Protein AF-0000000082872148 (afdb_homodimer)

Nearest PDB structures (foldseek):
  8h3u-assembly1_A  TM=2.915E-01  e=4.733E-18  Homo sapiens
  4xup-assembly1_A  TM=3.556E-01  e=8.427E-12  Paenibacillus barcinonensis
  4gwn-assembly1_A  TM=4.163E-01  e=1.338E-09  Homo sapiens
  2c9a-assembly1_A  TM=4.957E-01  e=7.714E-08  Homo sapiens
  2v5y-assembly1_A  TM=2.550E-01  e=3.505E-09  Homo sapiens

Sequence (1412 aa):
MRWDAGAGSLSNWLGGPPKDASPNDDSQRGGYVYYETSFLPTPHTTKKGQHAYIESSTMGSTGPEGKCVGFSFSMSGLSATGLRVILKPRNSNADEDDDMERVLWSNKDPTGGQWRQADVLYTYNKEHQVVFEGIAKSTSDPLRRYRGHVAVDNVALKPGTDCRGHCTFEGGFCAWTNDEDDDFDWSLGRGSTNPSTGPAMDCTSYFHGGMEGGYGYIDSSYPRRPGDVARLSSPEMDATGVDTPLCLSFWTHMYGNGIGTLTILLMDVREGNERDIWTLSGEQGNAWYQAEVPVSSPNPFKIVIVGKVGKNIMGDIAVDDLAFRVGSCPTAPQIAAPMPGDCTFEVDECGWANVPSRERMDDIDWERVSGVTGAEGRPQLQTFDHTLSTDKGFYMTLARSSNVQRPASRAWFTSREFPGSANPHCVSFWFVLNEPFIGNSGPSLGALSVYTKVIEPDGNVIRKPVWKLYNHQGPEWHYAQALIQEEKVFTIFFEGIWGSSLANGLIGFDDITLFDGGCSTVPASATVHAGDCRFERDICSWINSTASNTFWKLATVASRPANLPDKTYNAPEGYIYFDLFNSGSSVVRLTSPHMAATEDRQLCFAFWFTAFGSGESAELHVVRVDNTTDDENRKLWSLEARNMDTSNPTWRPAQVAIDAGTDFRIVLEGRATNGGFAIDDISFTTGACSTRPDKATPKEAEEEDGMRWDAGAGSLSNWLGGPPKDASPNDDSQRGGYVYYETSFLPTPHTTKKGQHAYIESSTMGSTGPEGKCVGFSFSMSGLSATGLRVILKPRNSNADEDDDMERVLWSNKDPTGGQWRQADVLYTYNKEHQVVFEGIAKSTSDPLRRYRGHVAVDNVALKPGTDCRGHCTFEGGFCAWTNDEDDDFDWSLGRGSTNPSTGPAMDCTSYFHGGMEGGYGYIDSSYPRRPGDVARLSSPEMDATGVDTPLCLSFWTHMYGNGIGTLTILLMDVREGNERDIWTLSGEQGNAWYQAEVPVSSPNPFKIVIVGKVGKNIMGDIAVDDLAFRVGSCPTAPQIAAPMPGDCTFEVDECGWANVPSRERMDDIDWERVSGVTGAEGRPQLQTFDHTLSTDKGFYMTLARSSNVQRPASRAWFTSREFPGSANPHCVSFWFVLNEPFIGNSGPSLGALSVYTKVIEPDGNVIRKPVWKLYNHQGPEWHYAQALIQEEKVFTIFFEGIWGSSLANGLIGFDDITLFDGGCSTVPASATVHAGDCRFERDICSWINSTASNTFWKLATVASRPANLPDKTYNAPEGYIYFDLFNSGSSVVRLTSPHMAATEDRQLCFAFWFTAFGSGESAELHVVRVDNTTDDENRKLWSLEARNMDTSNPTWRPAQVAIDAGTDFRIVLEGRATNGGFAIDDISFTTGACSTRPDKATPKEAEEEDG

Organism: NCBI:txid197152

pLDDT: mean 88.95, std 10.98, range [23.02, 98.75]

Radius of gyration: 43.1 Å; Cα contacts (8 Å, |Δi|>4): 4010; chains: 2; bounding box: 96×142×103 Å

Structure (mmCIF, N/CA/C/O backbone):
data_AF-0000000082872148-model_v1
#
loop_
_entity.id
_entity.type
_entity.pdbx_description
1 polymer 'MAM domain-containing protein'
#
loop_
_atom_site.group_PDB
_atom_site.id
_atom_site.type_symbol
_atom_site.label_atom_id
_atom_site.label_alt_id
_atom_site.label_comp_id
_atom_site.label_asym_id
_atom_site.label_entity_id
_atom_site.label_seq_id
_atom_site.pdbx_PDB_ins_code
_atom_site.Cartn_x
_atom_site.Cartn_y
_atom_site.Cartn_z
_atom_site.occupancy
_atom_site.B_iso_or_equiv
_atom_site.auth_seq_id
_atom_site.auth_comp_id
_atom_site.auth_asym_id
_atom_site.auth_atom_id
_atom_site.pdbx_PDB_model_num
ATOM 1 N N . MET A 1 1 ? 33.094 26.5 4.52 1 71.38 1 MET A N 1
ATOM 2 C CA . MET A 1 1 ? 33.25 26.969 5.898 1 71.38 1 MET A CA 1
ATOM 3 C C . MET A 1 1 ? 33.312 25.781 6.863 1 71.38 1 MET A C 1
ATOM 5 O O . MET A 1 1 ? 33.188 24.641 6.453 1 71.38 1 MET A O 1
ATOM 9 N N . ARG A 1 2 ? 33.625 26.188 8.227 1 83.31 2 ARG A N 1
ATOM 10 C CA . ARG A 1 2 ? 33.875 25.094 9.141 1 83.31 2 ARG A CA 1
ATOM 11 C C . ARG A 1 2 ? 33.062 25.219 10.422 1 83.31 2 ARG A C 1
ATOM 13 O O . ARG A 1 2 ? 32.625 26.328 10.766 1 83.31 2 ARG A O 1
ATOM 20 N N . TRP A 1 3 ? 32.75 24.203 10.953 1 93.94 3 TRP A N 1
ATOM 21 C CA . TRP A 1 3 ? 32.188 24.141 12.297 1 93.94 3 TRP A CA 1
ATOM 22 C C . TRP A 1 3 ? 33.25 24.375 13.352 1 93.94 3 TRP A C 1
ATOM 24 O O . TRP A 1 3 ? 34.406 23.906 13.211 1 93.94 3 TRP A O 1
ATOM 34 N N . ASP A 1 4 ? 32.969 25.094 14.312 1 92.62 4 ASP A N 1
ATOM 35 C CA . ASP A 1 4 ? 33.906 25.344 15.398 1 92.62 4 ASP A CA 1
ATOM 36 C C . ASP A 1 4 ? 33.344 24.859 16.734 1 92.62 4 ASP A C 1
ATOM 38 O O . ASP A 1 4 ? 32.125 24.75 16.906 1 92.62 4 ASP A O 1
ATOM 42 N N . ALA A 1 5 ? 34.281 24.562 17.625 1 93 5 ALA A N 1
ATOM 43 C CA . ALA A 1 5 ? 33.844 24.234 18.984 1 93 5 ALA A CA 1
ATOM 44 C C . ALA A 1 5 ? 33.531 25.484 19.766 1 93 5 ALA A C 1
ATOM 46 O O . ALA A 1 5 ? 34.219 26.5 19.656 1 93 5 ALA A O 1
ATOM 47 N N . GLY A 1 6 ? 32.406 25.438 20.422 1 91.81 6 GLY A N 1
ATOM 48 C CA . GLY A 1 6 ? 31.984 26.578 21.219 1 91.81 6 GLY A CA 1
ATOM 49 C C . GLY A 1 6 ? 31.484 26.172 22.594 1 91.81 6 GLY A C 1
ATOM 50 O O . GLY A 1 6 ? 31.438 24.984 22.922 1 91.81 6 GLY A O 1
ATOM 51 N N . ALA A 1 7 ? 31.234 27.172 23.438 1 90.62 7 ALA A N 1
ATOM 52 C CA . ALA A 1 7 ? 30.672 27 24.781 1 90.62 7 ALA A CA 1
ATOM 53 C C . ALA A 1 7 ? 29.797 28.188 25.172 1 90.62 7 ALA A C 1
ATOM 55 O O . ALA A 1 7 ? 29.969 29.297 24.625 1 90.62 7 ALA A O 1
ATOM 56 N N . GLY A 1 8 ? 28.906 27.953 26.062 1 87.94 8 GLY A N 1
ATOM 57 C CA . GLY A 1 8 ? 28.031 29.016 26.516 1 87.94 8 GLY A CA 1
ATOM 58 C C . GLY A 1 8 ? 28.781 30.25 27.016 1 87.94 8 GLY A C 1
ATOM 59 O O . GLY A 1 8 ? 28.375 31.375 26.734 1 87.94 8 GLY A O 1
ATOM 60 N N . SER A 1 9 ? 29.797 30 27.641 1 86.31 9 SER A N 1
ATOM 61 C CA . SER A 1 9 ? 30.578 31.094 28.219 1 86.31 9 SER A CA 1
ATOM 62 C C . SER A 1 9 ? 31.266 31.906 27.141 1 86.31 9 SER A C 1
ATOM 64 O O . SER A 1 9 ? 31.625 33.062 27.359 1 86.31 9 SER A O 1
ATOM 66 N N . LEU A 1 10 ? 31.406 31.359 26.016 1 87.81 10 LEU A N 1
ATOM 67 C CA . LEU A 1 10 ? 32.125 32.031 24.922 1 87.81 10 LEU A CA 1
ATOM 68 C C . LEU A 1 10 ? 31.125 32.625 23.922 1 87.81 10 LEU A C 1
ATOM 70 O O . LEU A 1 10 ? 31.516 33.281 22.953 1 87.81 10 LEU A O 1
ATOM 74 N N . SER A 1 11 ? 29.906 32.406 24.141 1 89.19 11 SER A N 1
ATOM 75 C CA . SER A 1 11 ? 28.875 32.719 23.156 1 89.19 11 SER A CA 1
ATOM 76 C C . SER A 1 11 ? 28.875 34.188 22.75 1 89.19 11 SER A C 1
ATOM 78 O O . SER A 1 11 ? 28.734 34.5 21.578 1 89.19 11 SER A O 1
ATOM 80 N N . ASN A 1 12 ? 29 35.062 23.781 1 87.25 12 ASN A N 1
ATOM 81 C CA . ASN A 1 12 ? 28.953 36.469 23.5 1 87.25 12 ASN A CA 1
ATOM 82 C C . ASN A 1 12 ? 30.188 36.938 22.719 1 87.25 12 ASN A C 1
ATOM 84 O O . ASN A 1 12 ? 30.125 37.938 21.984 1 87.25 12 ASN A O 1
ATOM 88 N N . TRP A 1 13 ? 31.219 36.219 22.859 1 88.94 13 TRP A N 1
ATOM 89 C CA . TRP A 1 13 ? 32.469 36.594 22.234 1 88.94 13 TRP A CA 1
ATOM 90 C C . TRP A 1 13 ? 32.594 35.969 20.844 1 88.94 13 TRP A C 1
ATOM 92 O O . TRP A 1 13 ? 32.844 36.656 19.859 1 88.94 13 TRP A O 1
ATOM 102 N N . LEU A 1 14 ? 32.406 34.719 20.719 1 87.94 14 LEU A N 1
ATOM 103 C CA . LEU A 1 14 ? 32.688 33.969 19.5 1 87.94 14 LEU A CA 1
ATOM 104 C C . LEU A 1 14 ? 31.422 33.625 18.766 1 87.94 14 LEU A C 1
ATOM 106 O O . LEU A 1 14 ? 31.438 33.344 17.547 1 87.94 14 LEU A O 1
ATOM 110 N N . GLY A 1 15 ? 30.312 33.625 19.484 1 88.69 15 GLY A N 1
ATOM 111 C CA . GLY A 1 15 ? 29.047 33.219 18.891 1 88.69 15 GLY A CA 1
ATOM 112 C C . GLY A 1 15 ? 28.516 31.906 19.438 1 88.69 15 GLY A C 1
ATOM 113 O O . GLY A 1 15 ? 29.141 31.297 20.297 1 88.69 15 GLY A O 1
ATOM 114 N N . GLY A 1 16 ? 27.266 31.578 18.953 1 90.44 16 GLY A N 1
ATOM 115 C CA . GLY A 1 16 ? 26.609 30.375 19.438 1 90.44 16 GLY A CA 1
ATOM 116 C C . GLY A 1 16 ? 25.625 30.641 20.547 1 90.44 16 GLY A C 1
ATOM 117 O O . GLY A 1 16 ? 25.484 31.781 21 1 90.44 16 GLY A O 1
ATOM 118 N N . PRO A 1 17 ? 25.031 29.516 21 1 92.69 17 PRO A N 1
ATOM 119 C CA . PRO A 1 17 ? 24.078 29.656 22.094 1 92.69 17 PRO A CA 1
ATOM 120 C C . PRO A 1 17 ? 24.75 29.906 23.438 1 92.69 17 PRO A C 1
ATOM 122 O O . PRO A 1 17 ? 25.859 29.422 23.672 1 92.69 17 PRO A O 1
ATOM 125 N N . PRO A 1 18 ? 24.047 30.484 24.312 1 90.38 18 PRO A N 1
ATOM 126 C CA . PRO A 1 18 ? 24.656 30.844 25.594 1 90.38 18 PRO A CA 1
ATOM 127 C C . PRO A 1 18 ? 24.734 29.656 26.547 1 90.38 18 PRO A C 1
ATOM 129 O O . PRO A 1 18 ? 25.375 29.734 27.594 1 90.38 18 PRO A O 1
ATOM 132 N N . LYS A 1 19 ? 24.062 28.609 26.266 1 89.94 19 LYS A N 1
ATOM 133 C CA . LYS A 1 19 ? 24.094 27.375 27.031 1 89.94 19 LYS A CA 1
ATOM 134 C C . LYS A 1 19 ? 24.188 26.156 26.109 1 89.94 19 LYS A C 1
ATOM 136 O O . LYS A 1 19 ? 23.766 26.219 24.953 1 89.94 19 LYS A O 1
ATOM 141 N N . ASP A 1 20 ? 24.766 25.188 26.625 1 90.44 20 ASP A N 1
ATOM 142 C CA . ASP A 1 20 ? 24.703 23.953 25.844 1 90.44 20 ASP A CA 1
ATOM 143 C C . ASP A 1 20 ? 23.359 23.234 26.062 1 90.44 20 ASP A C 1
ATOM 145 O O . ASP A 1 20 ? 22.484 23.766 26.75 1 90.44 20 ASP A O 1
ATOM 149 N N . ALA A 1 21 ? 23.141 22.188 25.391 1 90.19 21 ALA A N 1
ATOM 150 C CA . ALA A 1 21 ? 21.828 21.547 25.406 1 90.19 21 ALA A CA 1
ATOM 151 C C . ALA A 1 21 ? 21.688 20.625 26.625 1 90.19 21 ALA A C 1
ATOM 153 O O . ALA A 1 21 ? 20.625 20.047 26.844 1 90.19 21 ALA A O 1
ATOM 154 N N . SER A 1 22 ? 22.625 20.5 27.5 1 85.44 22 SER A N 1
ATOM 155 C CA . SER A 1 22 ? 22.562 19.641 28.688 1 85.44 22 SER A CA 1
ATOM 156 C C . SER A 1 22 ? 21.625 20.219 29.734 1 85.44 22 SER A C 1
ATOM 158 O O . SER A 1 22 ? 21.531 21.438 29.875 1 85.44 22 SER A O 1
ATOM 160 N N . PRO A 1 23 ? 20.859 19.391 30.406 1 75.94 23 PRO A N 1
ATOM 161 C CA . PRO A 1 23 ? 19.906 19.859 31.406 1 75.94 23 PRO A CA 1
ATOM 162 C C . PRO A 1 23 ? 20.578 20.375 32.688 1 75.94 23 PRO A C 1
ATOM 164 O O . PRO A 1 23 ? 19.953 21.031 33.5 1 75.94 23 PRO A O 1
ATOM 167 N N . ASN A 1 24 ? 21.828 20.156 32.844 1 69.44 24 ASN A N 1
ATOM 168 C CA . ASN A 1 24 ? 22.484 20.438 34.094 1 69.44 24 ASN A CA 1
ATOM 169 C C . ASN A 1 24 ? 22.812 21.922 34.25 1 69.44 24 ASN A C 1
ATOM 171 O O . ASN A 1 24 ? 22.875 22.641 33.25 1 69.44 24 ASN A O 1
ATOM 175 N N . ASP A 1 25 ? 22.938 22.297 35.438 1 63.75 25 ASP A N 1
ATOM 176 C CA . ASP A 1 25 ? 23.219 23.656 35.844 1 63.75 25 ASP A CA 1
ATOM 177 C C . ASP A 1 25 ? 24.531 24.156 35.25 1 63.75 25 ASP A C 1
ATOM 179 O O . ASP A 1 25 ? 24.703 25.359 35.031 1 63.75 25 ASP A O 1
ATOM 183 N N . ASP A 1 26 ? 25.359 23.25 34.969 1 66.5 26 ASP A N 1
ATOM 184 C CA . ASP A 1 26 ? 26.656 23.688 34.469 1 66.5 26 ASP A CA 1
ATOM 185 C C . ASP A 1 26 ? 26.625 23.797 32.938 1 66.5 26 ASP A C 1
ATOM 187 O O . ASP A 1 26 ? 27.656 23.656 32.281 1 66.5 26 ASP A O 1
ATOM 191 N N . SER A 1 27 ? 25.578 24.094 32.375 1 71.44 27 SER A N 1
ATOM 192 C CA . SER A 1 27 ? 25.344 24.109 30.938 1 71.44 27 SER A CA 1
ATOM 193 C C . SER A 1 27 ? 26.047 25.297 30.297 1 71.44 27 SER A C 1
ATOM 195 O O . SER A 1 27 ? 26.297 25.297 29.078 1 71.44 27 SER A O 1
ATOM 197 N N . GLN A 1 28 ? 26.406 26.172 31.062 1 74.19 28 GLN A N 1
ATOM 198 C CA . GLN A 1 28 ? 27.125 27.328 30.516 1 74.19 28 GLN A CA 1
ATOM 199 C C . GLN A 1 28 ? 28.547 26.938 30.125 1 74.19 28 GLN A C 1
ATOM 201 O O . GLN A 1 28 ? 29.141 27.547 29.234 1 74.19 28 GLN A O 1
ATOM 206 N N . ARG A 1 29 ? 29.078 25.922 30.891 1 73.69 29 ARG A N 1
ATOM 207 C CA . ARG A 1 29 ? 30.453 25.5 30.609 1 73.69 29 ARG A CA 1
ATOM 208 C C . ARG A 1 29 ? 30.484 24.344 29.609 1 73.69 29 ARG A C 1
ATOM 210 O O . ARG A 1 29 ? 31.531 24 29.094 1 73.69 29 ARG A O 1
ATOM 217 N N . GLY A 1 30 ? 29.297 23.922 29.344 1 82.25 30 GLY A N 1
ATOM 218 C CA . GLY A 1 30 ? 29.25 22.797 28.422 1 82.25 30 GLY A CA 1
ATOM 219 C C . GLY A 1 30 ? 29.562 23.172 27 1 82.25 30 GLY A C 1
ATOM 220 O O . GLY A 1 30 ? 29.297 24.312 26.578 1 82.25 30 GLY A O 1
ATOM 221 N N . GLY A 1 31 ? 30.078 22.219 26.203 1 88.94 31 GLY A N 1
ATOM 222 C CA . GLY A 1 31 ? 30.516 22.5 24.844 1 88.94 31 GLY A CA 1
ATOM 223 C C . GLY A 1 31 ? 29.531 22.016 23.781 1 88.94 31 GLY A C 1
ATOM 224 O O . GLY A 1 31 ? 28.688 21.172 24.062 1 88.94 31 GLY A O 1
ATOM 225 N N . TYR A 1 32 ? 29.5 22.656 22.703 1 95.06 32 TYR A N 1
ATOM 226 C CA . TYR A 1 32 ? 28.766 22.328 21.484 1 95.06 32 TYR A CA 1
ATOM 227 C C . TYR A 1 32 ? 29.562 22.719 20.25 1 95.06 32 TYR A C 1
ATOM 229 O O . TYR A 1 32 ? 30.641 23.328 20.359 1 95.06 32 TYR A O 1
ATOM 237 N N . VAL A 1 33 ? 29.172 22.328 19.109 1 95.62 33 VAL A N 1
ATOM 238 C CA . VAL A 1 33 ? 29.766 22.812 17.875 1 95.62 33 VAL A CA 1
ATOM 239 C C . VAL A 1 33 ? 28.812 23.797 17.188 1 95.62 33 VAL A C 1
ATOM 241 O O . VAL A 1 33 ? 27.594 23.672 17.312 1 95.62 33 VAL A O 1
ATOM 244 N N . TYR A 1 34 ? 29.328 24.812 16.547 1 95.12 34 TYR A N 1
ATOM 245 C CA . TYR A 1 34 ? 28.469 25.781 15.898 1 95.12 34 TYR A CA 1
ATOM 246 C C . TYR A 1 34 ? 29.125 26.344 14.641 1 95.12 34 TYR A C 1
ATOM 248 O O . TYR A 1 34 ? 30.344 26.234 14.469 1 95.12 34 TYR A O 1
ATOM 256 N N . TYR A 1 35 ? 28.391 26.75 13.719 1 93.94 35 TYR A N 1
ATOM 257 C CA . TYR A 1 35 ? 28.75 27.453 12.492 1 93.94 35 TYR A CA 1
ATOM 258 C C . TYR A 1 35 ? 28.266 28.891 12.516 1 93.94 35 TYR A C 1
ATOM 260 O O . TYR A 1 35 ? 27.062 29.141 12.594 1 93.94 35 TYR A O 1
ATOM 268 N N . GLU A 1 36 ? 29.188 29.734 12.531 1 92.56 36 GLU A N 1
ATOM 269 C CA . GLU A 1 36 ? 28.844 31.156 12.43 1 92.56 36 GLU A CA 1
ATOM 270 C C . GLU A 1 36 ? 28.469 31.531 11 1 92.56 36 GLU A C 1
ATOM 272 O O . GLU A 1 36 ? 29.328 31.5 10.102 1 92.56 36 GLU A O 1
ATOM 277 N N . THR A 1 37 ? 27.312 32.062 10.773 1 92.5 37 THR A N 1
ATOM 278 C CA . THR A 1 37 ? 26.766 32.125 9.43 1 92.5 37 THR A CA 1
ATOM 279 C C . THR A 1 37 ? 26.969 33.531 8.852 1 92.5 37 THR A C 1
ATOM 281 O O . THR A 1 37 ? 26.672 33.781 7.68 1 92.5 37 THR A O 1
ATOM 284 N N . SER A 1 38 ? 27.547 34.5 9.562 1 90.56 38 SER A N 1
ATOM 285 C CA . SER A 1 38 ? 27.594 35.906 9.117 1 90.56 38 SER A CA 1
ATOM 286 C C . SER A 1 38 ? 28.906 36.219 8.406 1 90.56 38 SER A C 1
ATOM 288 O O . SER A 1 38 ? 29.172 37.344 8.055 1 90.56 38 SER A O 1
ATOM 290 N N . PHE A 1 39 ? 29.641 35.219 8.227 1 84.88 39 PHE A N 1
ATOM 291 C CA . PHE A 1 39 ? 30.938 35.469 7.59 1 84.88 39 PHE A CA 1
ATOM 292 C C . PHE A 1 39 ? 30.75 35.906 6.137 1 84.88 39 PHE A C 1
ATOM 294 O O . PHE A 1 39 ? 30.031 35.219 5.379 1 84.88 39 PHE A O 1
ATOM 301 N N . LEU A 1 40 ? 31.344 37.031 5.793 1 84.31 40 LEU A N 1
ATOM 302 C CA . LEU A 1 40 ? 31.344 37.5 4.41 1 84.31 40 LEU A CA 1
ATOM 303 C C . LEU A 1 40 ? 32.75 37.438 3.82 1 84.31 40 LEU A C 1
ATOM 305 O O . LEU A 1 40 ? 33.688 38 4.387 1 84.31 40 LEU A O 1
ATOM 309 N N . PRO A 1 41 ? 32.781 36.688 2.742 1 76.31 41 PRO A N 1
ATOM 310 C CA . PRO A 1 41 ? 34.125 36.625 2.135 1 76.31 41 PRO A CA 1
ATOM 311 C C . PRO A 1 41 ? 34.625 37.969 1.614 1 76.31 41 PRO A C 1
ATOM 313 O O . PRO A 1 41 ? 33.812 38.781 1.136 1 76.31 41 PRO A O 1
ATOM 316 N N . THR A 1 42 ? 35.781 38.281 2 1 72.38 42 THR A N 1
ATOM 317 C CA . THR A 1 42 ? 36.406 39.438 1.397 1 72.38 42 THR A CA 1
ATOM 318 C C . THR A 1 42 ? 37 39.094 0.039 1 72.38 42 THR A C 1
ATOM 320 O O . THR A 1 42 ? 37.219 37.906 -0.257 1 72.38 42 THR A O 1
ATOM 323 N N . PRO A 1 43 ? 36.938 40.094 -0.875 1 62.75 43 PRO A N 1
ATOM 324 C CA . PRO A 1 43 ? 37.469 39.812 -2.211 1 62.75 43 PRO A CA 1
ATOM 325 C C . PRO A 1 43 ? 38.719 38.969 -2.174 1 62.75 43 PRO A C 1
ATOM 327 O O . PRO A 1 43 ? 39.031 38.25 -3.131 1 62.75 43 PRO A O 1
ATOM 330 N N . HIS A 1 44 ? 39.469 38.938 -1.096 1 62.25 44 HIS A N 1
ATOM 331 C CA . HIS A 1 44 ? 40.688 38.156 -1.053 1 62.25 44 HIS A CA 1
ATOM 332 C C . HIS A 1 44 ? 40.469 36.781 -0.432 1 62.25 44 HIS A C 1
ATOM 334 O O . HIS A 1 44 ? 41.406 36 -0.33 1 62.25 44 HIS A O 1
ATOM 340 N N . THR A 1 45 ? 39.281 36.688 0.118 1 59.91 45 THR A N 1
ATOM 341 C CA . THR A 1 45 ? 39.062 35.406 0.776 1 59.91 45 THR A CA 1
ATOM 342 C C . THR A 1 45 ? 38.438 34.406 -0.192 1 59.91 45 THR A C 1
ATOM 344 O O . THR A 1 45 ? 37.531 34.719 -0.953 1 59.91 45 THR A O 1
ATOM 347 N N . THR A 1 46 ? 39.219 33.344 -0.396 1 52.38 46 THR A N 1
ATOM 348 C CA . THR A 1 46 ? 38.844 32.219 -1.253 1 52.38 46 THR A CA 1
ATOM 349 C C . THR A 1 46 ? 37.656 31.453 -0.666 1 52.38 46 THR A C 1
ATOM 351 O O . THR A 1 46 ? 37.094 30.594 -1.326 1 52.38 46 THR A O 1
ATOM 354 N N . LYS A 1 47 ? 37.438 31.812 0.629 1 54.22 47 LYS A N 1
ATOM 355 C CA . LYS A 1 47 ? 36.438 30.922 1.235 1 54.22 47 LYS A CA 1
ATOM 356 C C . LYS A 1 47 ? 35.031 31.375 0.903 1 54.22 47 LYS A C 1
ATOM 358 O O . LYS A 1 47 ? 34.5 32.312 1.525 1 54.22 47 LYS A O 1
ATOM 363 N N . LYS A 1 48 ? 34.469 31.281 -0.078 1 55.88 48 LYS A N 1
ATOM 364 C CA . LYS A 1 48 ? 33.156 31.703 -0.559 1 55.88 48 LYS A CA 1
ATOM 365 C C . LYS A 1 48 ? 32.062 30.859 0.06 1 55.88 48 LYS A C 1
ATOM 367 O O . LYS A 1 48 ? 30.906 30.938 -0.365 1 55.88 48 LYS A O 1
ATOM 372 N N . GLY A 1 49 ? 32.125 30.297 1.318 1 69.38 49 GLY A N 1
ATOM 373 C CA . GLY A 1 49 ? 31.281 29.125 1.36 1 69.38 49 GLY A CA 1
ATOM 374 C C . GLY A 1 49 ? 29.984 29.359 2.123 1 69.38 49 GLY A C 1
ATOM 375 O O . GLY A 1 49 ? 29.922 30.234 2.986 1 69.38 49 GLY A O 1
ATOM 376 N N . GLN A 1 50 ? 28.828 29.156 1.636 1 85.38 50 GLN A N 1
ATOM 377 C CA . GLN A 1 50 ? 27.438 29.172 2.117 1 85.38 50 GLN A CA 1
ATOM 378 C C . GLN A 1 50 ? 27.141 27.938 2.965 1 85.38 50 GLN A C 1
ATOM 380 O O . GLN A 1 50 ? 26.203 27.938 3.752 1 85.38 50 GLN A O 1
ATOM 385 N N . HIS A 1 51 ? 28.078 27.078 2.998 1 91.44 51 HIS A N 1
ATOM 386 C CA . HIS A 1 51 ? 27.812 25.797 3.648 1 91.44 51 HIS A CA 1
ATOM 387 C C . HIS A 1 51 ? 28.984 25.375 4.531 1 91.44 51 HIS A C 1
ATOM 389 O O . HIS A 1 51 ? 30.141 25.656 4.211 1 91.44 51 HIS A O 1
ATOM 395 N N . ALA A 1 52 ? 28.719 24.844 5.574 1 94.31 52 ALA A N 1
ATOM 396 C CA . ALA A 1 52 ? 29.719 24.219 6.453 1 94.31 52 ALA A CA 1
ATOM 397 C C . ALA A 1 52 ? 29.359 22.766 6.738 1 94.31 52 ALA A C 1
ATOM 399 O O . ALA A 1 52 ? 28.188 22.438 6.934 1 94.31 52 ALA A O 1
ATOM 400 N N . TYR A 1 53 ? 30.391 21.969 6.75 1 95 53 TYR A N 1
ATOM 401 C CA . TYR A 1 53 ? 30.156 20.547 6.91 1 95 53 TYR A CA 1
ATOM 402 C C . TYR A 1 53 ? 30.969 19.984 8.078 1 95 53 TYR A C 1
ATOM 404 O O . TYR A 1 53 ? 32.094 20.438 8.336 1 95 53 TYR A O 1
ATOM 412 N N . ILE A 1 54 ? 30.406 19.172 8.805 1 95.5 54 ILE A N 1
ATOM 413 C CA . ILE A 1 54 ? 31.109 18.312 9.758 1 95.5 54 ILE A CA 1
ATOM 414 C C . ILE A 1 54 ? 30.672 16.859 9.57 1 95.5 54 ILE A C 1
ATOM 416 O O . ILE A 1 54 ? 29.469 16.578 9.508 1 95.5 54 ILE A O 1
ATOM 420 N N . GLU A 1 55 ? 31.641 15.969 9.516 1 94.94 55 GLU A N 1
ATOM 421 C CA . GLU A 1 55 ? 31.344 14.594 9.102 1 94.94 55 GLU A CA 1
ATOM 422 C C . GLU A 1 55 ? 31.688 13.602 10.211 1 94.94 55 GLU A C 1
ATOM 424 O O . GLU A 1 55 ? 32.625 13.812 10.977 1 94.94 55 GLU A O 1
ATOM 429 N N . SER A 1 56 ? 30.938 12.578 10.258 1 95.5 56 SER A N 1
ATOM 430 C CA . SER A 1 56 ? 31.234 11.477 11.164 1 95.5 56 SER A CA 1
ATOM 431 C C . SER A 1 56 ? 32.344 10.594 10.609 1 95.5 56 SER A C 1
ATOM 433 O O . SER A 1 56 ? 32.812 10.789 9.477 1 95.5 56 SER A O 1
ATOM 435 N N . SER A 1 57 ? 32.812 9.656 11.516 1 94.75 57 SER A N 1
ATOM 436 C CA . SER A 1 57 ? 33.719 8.617 11 1 94.75 57 SER A CA 1
ATOM 437 C C . SER A 1 57 ? 32.969 7.703 10.023 1 94.75 57 SER A C 1
ATOM 439 O O . SER A 1 57 ? 31.734 7.688 9.992 1 94.75 57 SER A O 1
ATOM 441 N N . THR A 1 58 ? 33.75 7.059 9.234 1 95.31 58 THR A N 1
ATOM 442 C CA . THR A 1 58 ? 33.125 6.117 8.297 1 95.31 58 THR A CA 1
ATOM 443 C C . THR A 1 58 ? 32.5 4.938 9.047 1 95.31 58 THR A C 1
ATOM 445 O O . THR A 1 58 ? 33.156 4.344 9.914 1 95.31 58 THR A O 1
ATOM 448 N N . MET A 1 59 ? 31.312 4.68 8.75 1 94.81 59 MET A N 1
ATOM 449 C CA . MET A 1 59 ? 30.578 3.586 9.383 1 94.81 59 MET A CA 1
ATOM 450 C C . MET A 1 59 ? 30.219 2.51 8.359 1 94.81 59 MET A C 1
ATOM 452 O O . MET A 1 59 ? 30.125 2.791 7.164 1 94.81 59 MET A O 1
ATOM 456 N N . GLY A 1 60 ? 29.984 1.321 8.852 1 93.19 60 GLY A N 1
ATOM 457 C CA . GLY A 1 60 ? 29.562 0.23 7.992 1 93.19 60 GLY A CA 1
ATOM 458 C C . GLY A 1 60 ? 28.062 0.177 7.793 1 93.19 60 GLY A C 1
ATOM 459 O O . GLY A 1 60 ? 27.359 1.159 8.047 1 93.19 60 GLY A O 1
ATOM 460 N N . SER A 1 61 ? 27.578 -0.966 7.297 1 92.44 61 SER A N 1
ATOM 461 C CA . SER A 1 61 ? 26.141 -1.165 7.086 1 92.44 61 SER A CA 1
ATOM 462 C C . SER A 1 61 ? 25.359 -0.994 8.383 1 92.44 61 SER A C 1
ATOM 464 O O . SER A 1 61 ? 25.828 -1.403 9.453 1 92.44 61 SER A O 1
ATOM 466 N N . THR A 1 62 ? 24.234 -0.443 8.32 1 94.56 62 THR A N 1
ATOM 467 C CA . THR A 1 62 ? 23.422 -0.198 9.508 1 94.56 62 THR A CA 1
ATOM 468 C C . THR A 1 62 ? 22.703 -1.469 9.938 1 94.56 62 THR A C 1
ATOM 470 O O . THR A 1 62 ? 22.25 -1.582 11.086 1 94.56 62 THR A O 1
ATOM 473 N N . GLY A 1 63 ? 22.516 -2.459 8.984 1 92.69 63 GLY A N 1
ATOM 474 C CA . GLY A 1 63 ? 21.578 -3.549 9.211 1 92.69 63 GLY A CA 1
ATOM 475 C C . GLY A 1 63 ? 20.125 -3.146 9.008 1 92.69 63 GLY A C 1
ATOM 476 O O . GLY A 1 63 ? 19.828 -1.963 8.844 1 92.69 63 GLY A O 1
ATOM 477 N N . PRO A 1 64 ? 19.219 -4.117 9.078 1 92.56 64 PRO A N 1
ATOM 478 C CA . PRO A 1 64 ? 17.812 -3.832 8.781 1 92.56 64 PRO A CA 1
ATOM 479 C C . PRO A 1 64 ? 17.156 -2.965 9.852 1 92.56 64 PRO A C 1
ATOM 481 O O . PRO A 1 64 ? 16.188 -2.266 9.562 1 92.56 64 PRO A O 1
ATOM 484 N N . GLU A 1 65 ? 17.656 -3.002 11.078 1 93.94 65 GLU A N 1
ATOM 485 C CA . GLU A 1 65 ? 17.062 -2.211 12.156 1 93.94 65 GLU A CA 1
ATOM 486 C C . GLU A 1 65 ? 17.453 -0.74 12.039 1 93.94 65 GLU A C 1
ATOM 488 O O . GLU A 1 65 ? 16.828 0.122 12.664 1 93.94 65 GLU A O 1
ATOM 493 N N . GLY A 1 66 ? 18.5 -0.47 11.32 1 95.06 66 GLY A N 1
ATOM 494 C CA . GLY A 1 66 ? 18.938 0.896 11.086 1 95.06 66 GLY A CA 1
ATOM 495 C C . GLY A 1 66 ? 19.656 1.502 12.273 1 95.06 66 GLY A C 1
ATOM 496 O O . GLY A 1 66 ? 20.031 0.791 13.211 1 95.06 66 GLY A O 1
ATOM 497 N N . LYS A 1 67 ? 19.969 2.771 12.156 1 97.38 67 LYS A N 1
ATOM 498 C CA . LYS A 1 67 ? 20.578 3.582 13.203 1 97.38 67 LYS A CA 1
ATOM 499 C C . LYS A 1 67 ? 19.781 4.859 13.461 1 97.38 67 LYS A C 1
ATOM 501 O O . LYS A 1 67 ? 19.078 5.34 12.57 1 97.38 67 LYS A O 1
ATOM 506 N N . CYS A 1 68 ? 19.859 5.301 14.672 1 97.62 68 CYS A N 1
ATOM 507 C CA . CYS A 1 68 ? 19.172 6.523 15.07 1 97.62 68 CYS A CA 1
ATOM 508 C C . CYS A 1 68 ? 20.172 7.621 15.43 1 97.62 68 CYS A C 1
ATOM 510 O O . CYS A 1 68 ? 20.891 7.512 16.422 1 97.62 68 CYS A O 1
ATOM 512 N N . VAL A 1 69 ? 20.188 8.648 14.664 1 97.81 69 VAL A N 1
ATOM 513 C CA . VAL A 1 69 ? 21.016 9.812 14.977 1 97.81 69 VAL A CA 1
ATOM 514 C C . VAL A 1 69 ? 20.219 10.812 15.805 1 97.81 69 VAL A C 1
ATOM 516 O O . VAL A 1 69 ? 19.312 11.477 15.289 1 97.81 69 VAL A O 1
ATOM 519 N N . GLY A 1 70 ? 20.531 10.867 17.078 1 96.88 70 GLY A N 1
ATOM 520 C CA . GLY A 1 70 ? 19.922 11.867 17.953 1 96.88 70 GLY A CA 1
ATOM 521 C C . GLY A 1 70 ? 20.828 13.062 18.203 1 96.88 70 GLY A C 1
ATOM 522 O O . GLY A 1 70 ? 22.031 12.906 18.359 1 96.88 70 GLY A O 1
ATOM 523 N N . PHE A 1 71 ? 20.25 14.242 18.234 1 96.75 71 PHE A N 1
ATOM 524 C CA . PHE A 1 71 ? 21.031 15.445 18.5 1 96.75 71 PHE A CA 1
ATOM 525 C C . PHE A 1 71 ? 20.125 16.594 18.922 1 96.75 71 PHE A C 1
ATOM 527 O O . PHE A 1 71 ? 18.906 16.531 18.75 1 96.75 71 PHE A O 1
ATOM 534 N N . SER A 1 72 ? 20.734 17.562 19.578 1 96.25 72 SER A N 1
ATOM 535 C CA . SER A 1 72 ? 20.094 18.828 19.875 1 96.25 72 SER A CA 1
ATOM 536 C C . SER A 1 72 ? 20.609 19.938 18.953 1 96.25 72 SER A C 1
ATOM 538 O O . SER A 1 72 ? 21.781 19.938 18.578 1 96.25 72 SER A O 1
ATOM 540 N N . PHE A 1 73 ? 19.734 20.844 18.578 1 96.88 73 PHE A N 1
ATOM 541 C CA . PHE A 1 73 ? 20.188 21.891 17.672 1 96.88 73 PHE A CA 1
ATOM 542 C C . PHE A 1 73 ? 19.594 23.234 18.062 1 96.88 73 PHE A C 1
ATOM 544 O O . PHE A 1 73 ? 18.578 23.297 18.75 1 96.88 73 PHE A O 1
ATOM 551 N N . SER A 1 74 ? 20.266 24.25 17.703 1 95.94 74 SER A N 1
ATOM 552 C CA . SER A 1 74 ? 19.844 25.641 17.891 1 95.94 74 SER A CA 1
ATOM 553 C C . SER A 1 74 ? 20.188 26.484 16.672 1 95.94 74 SER A C 1
ATOM 555 O O . SER A 1 74 ? 21.281 26.359 16.109 1 95.94 74 SER A O 1
ATOM 557 N N . MET A 1 75 ? 19.281 27.203 16.203 1 95.5 75 MET A N 1
ATOM 558 C CA . MET A 1 75 ? 19.438 28.109 15.078 1 95.5 75 MET A CA 1
ATOM 559 C C . MET A 1 75 ? 18.891 29.484 15.398 1 95.5 75 MET A C 1
ATOM 561 O O . MET A 1 75 ? 17.719 29.625 15.742 1 95.5 75 MET A O 1
ATOM 565 N N . SER A 1 76 ? 19.719 30.422 15.273 1 93.31 76 SER A N 1
ATOM 566 C CA . SER A 1 76 ? 19.297 31.781 15.594 1 93.31 76 SER A CA 1
ATOM 567 C C . SER A 1 76 ? 20.094 32.812 14.797 1 93.31 76 SER A C 1
ATOM 569 O O . SER A 1 76 ? 21.203 32.531 14.352 1 93.31 76 SER A O 1
ATOM 571 N N . GLY A 1 77 ? 19.469 33.969 14.633 1 92.12 77 GLY A N 1
ATOM 572 C CA . GLY A 1 77 ? 20.094 35.062 13.898 1 92.12 77 GLY A CA 1
ATOM 573 C C . GLY A 1 77 ? 19.562 35.219 12.492 1 92.12 77 GLY A C 1
ATOM 574 O O . GLY A 1 77 ? 19 34.25 11.922 1 92.12 77 GLY A O 1
ATOM 575 N N . LEU A 1 78 ? 19.844 36.281 11.867 1 91.56 78 LEU A N 1
ATOM 576 C CA . LEU A 1 78 ? 19.219 36.625 10.586 1 91.56 78 LEU A CA 1
ATOM 577 C C . LEU A 1 78 ? 19.984 36.031 9.43 1 91.56 78 LEU A C 1
ATOM 579 O O . LEU A 1 78 ? 19.469 35.906 8.312 1 91.56 78 LEU A O 1
ATOM 583 N N . SER A 1 79 ? 21.25 35.594 9.688 1 93.19 79 SER A N 1
ATOM 584 C CA . SER A 1 79 ? 22.047 35.062 8.594 1 93.19 79 SER A CA 1
ATOM 585 C C . SER A 1 79 ? 21.875 33.531 8.5 1 93.19 79 SER A C 1
ATOM 587 O O . SER A 1 79 ? 22.281 32.938 7.508 1 93.19 79 SER A O 1
ATOM 589 N N . ALA A 1 80 ? 21.359 32.938 9.523 1 93.69 80 ALA A N 1
ATOM 590 C CA . ALA A 1 80 ? 21.172 31.484 9.531 1 93.69 80 ALA A CA 1
ATOM 591 C C . ALA A 1 80 ? 19.953 31.078 8.703 1 93.69 80 ALA A C 1
ATOM 593 O O . ALA A 1 80 ? 18.875 31.688 8.836 1 93.69 80 ALA A O 1
ATOM 594 N N . THR A 1 81 ? 20.094 29.938 7.891 1 92.19 81 THR A N 1
ATOM 595 C CA . THR A 1 81 ? 18.984 29.609 7.016 1 92.19 81 THR A CA 1
ATOM 596 C C . THR A 1 81 ? 18.609 28.141 7.152 1 92.19 81 THR A C 1
ATOM 598 O O . THR A 1 81 ? 17.5 27.734 6.801 1 92.19 81 THR A O 1
ATOM 601 N N . GLY A 1 82 ? 19.641 27.359 7.562 1 94.94 82 GLY A N 1
ATOM 602 C CA . GLY A 1 82 ? 19.188 25.984 7.617 1 94.94 82 GLY A CA 1
ATOM 603 C C . GLY A 1 82 ? 20.203 25.047 8.234 1 94.94 82 GLY A C 1
ATOM 604 O O . GLY A 1 82 ? 21.375 25.406 8.398 1 94.94 82 GLY A O 1
ATOM 605 N N . LEU A 1 83 ? 19.75 23.859 8.633 1 96.88 83 LEU A N 1
ATOM 606 C CA . LEU A 1 83 ? 20.531 22.719 9.102 1 96.88 83 LEU A CA 1
ATOM 607 C C . LEU A 1 83 ? 20.047 21.422 8.445 1 96.88 83 LEU A C 1
ATOM 609 O O . LEU A 1 83 ? 18.844 21.156 8.406 1 96.88 83 LEU A O 1
ATOM 613 N N . ARG A 1 84 ? 20.969 20.641 7.922 1 97.69 84 ARG A N 1
ATOM 614 C CA . ARG A 1 84 ? 20.609 19.375 7.293 1 97.69 84 ARG A CA 1
ATOM 615 C C . ARG A 1 84 ? 21.484 18.234 7.809 1 97.69 84 ARG A C 1
ATOM 617 O O . ARG A 1 84 ? 22.625 18.453 8.211 1 97.69 84 ARG A O 1
ATOM 624 N N . VAL A 1 85 ? 20.906 17.125 7.859 1 97.81 85 VAL A N 1
ATOM 625 C CA . VAL A 1 85 ? 21.625 15.875 8.078 1 97.81 85 VAL A CA 1
ATOM 626 C C . VAL A 1 85 ? 21.688 15.078 6.773 1 97.81 85 VAL A C 1
ATOM 628 O O . VAL A 1 85 ? 20.656 14.719 6.215 1 97.81 85 VAL A O 1
ATOM 631 N N . ILE A 1 86 ? 22.906 14.766 6.352 1 97.31 86 ILE A N 1
ATOM 632 C CA . ILE A 1 86 ? 23.094 14.164 5.031 1 97.31 86 ILE A CA 1
ATOM 633 C C . ILE A 1 86 ? 23.781 12.805 5.176 1 97.31 86 ILE A C 1
ATOM 635 O O . ILE A 1 86 ? 24.703 12.648 5.984 1 97.31 86 ILE A O 1
ATOM 639 N N . LEU A 1 87 ? 23.234 11.82 4.453 1 95.81 87 LEU A N 1
ATOM 640 C CA . LEU A 1 87 ? 23.906 10.539 4.297 1 95.81 87 LEU A CA 1
ATOM 641 C C . LEU A 1 87 ? 24.875 10.578 3.111 1 95.81 87 LEU A C 1
ATOM 643 O O . LEU A 1 87 ? 24.469 10.852 1.982 1 95.81 87 LEU A O 1
ATOM 647 N N . LYS A 1 88 ? 26.141 10.336 3.369 1 94.94 88 LYS A N 1
ATOM 648 C CA . LYS A 1 88 ? 27.188 10.359 2.342 1 94.94 88 LYS A CA 1
ATOM 649 C C . LYS A 1 88 ? 27.781 8.977 2.135 1 94.94 88 LYS A C 1
ATOM 651 O O . LYS A 1 88 ? 28.531 8.484 2.982 1 94.94 88 LYS A O 1
ATOM 656 N N . PRO A 1 89 ? 27.531 8.375 0.987 1 91.5 89 PRO A N 1
ATOM 657 C CA . PRO A 1 89 ? 28.125 7.062 0.7 1 91.5 89 PRO A CA 1
ATOM 658 C C . PRO A 1 89 ? 29.641 7.121 0.503 1 91.5 89 PRO A C 1
ATOM 660 O O . PRO A 1 89 ? 30.156 8.102 -0.043 1 91.5 89 PRO A O 1
ATOM 663 N N . ARG A 1 90 ? 30.359 6.18 1.068 1 88.19 90 ARG A N 1
ATOM 664 C CA . ARG A 1 90 ? 31.812 6.133 0.905 1 88.19 90 ARG A CA 1
ATOM 665 C C . ARG A 1 90 ? 32.219 4.98 -0.003 1 88.19 90 ARG A C 1
ATOM 667 O O . ARG A 1 90 ? 31.734 3.857 0.154 1 88.19 90 ARG A O 1
ATOM 674 N N . ASN A 1 91 ? 32.031 5.078 -1.256 1 66.62 91 ASN A N 1
ATOM 675 C CA . ASN A 1 91 ? 32.344 4.047 -2.242 1 66.62 91 ASN A CA 1
ATOM 676 C C . ASN A 1 91 ? 33.719 3.434 -2.012 1 66.62 91 ASN A C 1
ATOM 678 O O . ASN A 1 91 ? 34.719 4.145 -2.008 1 66.62 91 ASN A O 1
ATOM 682 N N . SER A 1 92 ? 34 2.357 -1.302 1 54.75 92 SER A N 1
ATOM 683 C CA . SER A 1 92 ? 35.312 1.764 -1.339 1 54.75 92 SER A CA 1
ATOM 684 C C . SER A 1 92 ? 35.719 1.41 -2.764 1 54.75 92 SER A C 1
ATOM 686 O O . SER A 1 92 ? 36.906 1.424 -3.098 1 54.75 92 SER A O 1
ATOM 688 N N . ASN A 1 93 ? 34.812 0.721 -3.576 1 52 93 ASN A N 1
ATOM 689 C CA . ASN A 1 93 ? 35.219 0.305 -4.914 1 52 93 ASN A CA 1
ATOM 690 C C . ASN A 1 93 ? 34.75 1.287 -5.977 1 52 93 ASN A C 1
ATOM 692 O O . ASN A 1 93 ? 33.594 1.71 -5.965 1 52 93 ASN A O 1
ATOM 696 N N . ALA A 1 94 ? 35.719 1.99 -6.664 1 46.28 94 ALA A N 1
ATOM 697 C CA . ALA A 1 94 ? 35.688 3 -7.719 1 46.28 94 ALA A CA 1
ATOM 698 C C . ALA A 1 94 ? 34.469 2.797 -8.617 1 46.28 94 ALA A C 1
ATOM 700 O O . ALA A 1 94 ? 33.969 3.752 -9.219 1 46.28 94 ALA A O 1
ATOM 701 N N . ASP A 1 95 ? 34.062 1.715 -8.922 1 45.06 95 ASP A N 1
ATOM 702 C CA . ASP A 1 95 ? 33.156 1.439 -10.031 1 45.06 95 ASP A CA 1
ATOM 703 C C . ASP A 1 95 ? 31.719 1.73 -9.648 1 45.06 95 ASP A C 1
ATOM 705 O O . ASP A 1 95 ? 30.812 1.638 -10.484 1 45.06 95 ASP A O 1
ATOM 709 N N . GLU A 1 96 ? 31.375 1.847 -8.305 1 50.94 96 GLU A N 1
ATOM 710 C CA . GLU A 1 96 ? 29.938 1.934 -8.031 1 50.94 96 GLU A CA 1
ATOM 711 C C . GLU A 1 96 ? 29.516 3.379 -7.797 1 50.94 96 GLU A C 1
ATOM 713 O O . GLU A 1 96 ? 29.406 3.826 -6.652 1 50.94 96 GLU A O 1
ATOM 718 N N . ASP A 1 97 ? 29.781 4.219 -8.578 1 49.28 97 ASP A N 1
ATOM 719 C CA . ASP A 1 97 ? 29.562 5.656 -8.703 1 49.28 97 ASP A CA 1
ATOM 720 C C . ASP A 1 97 ? 28.125 6.027 -8.297 1 49.28 97 ASP A C 1
ATOM 722 O O . ASP A 1 97 ? 27.734 7.191 -8.391 1 49.28 97 ASP A O 1
ATOM 726 N N . ASP A 1 98 ? 27.25 5.113 -7.973 1 56.09 98 ASP A N 1
ATOM 727 C CA . ASP A 1 98 ? 25.859 5.488 -8.18 1 56.09 98 ASP A CA 1
ATOM 728 C C . ASP A 1 98 ? 25.203 5.957 -6.879 1 56.09 98 ASP A C 1
ATOM 730 O O . ASP A 1 98 ? 24.047 6.379 -6.875 1 56.09 98 ASP A O 1
ATOM 734 N N . ASP A 1 99 ? 26.078 5.914 -5.758 1 65.06 99 ASP A N 1
ATOM 735 C CA . ASP A 1 99 ? 25.266 6.293 -4.605 1 65.06 99 ASP A CA 1
ATOM 736 C C . ASP A 1 99 ? 25.359 7.793 -4.34 1 65.06 99 ASP A C 1
ATOM 738 O O . ASP A 1 99 ? 26.453 8.328 -4.16 1 65.06 99 ASP A O 1
ATOM 742 N N . MET A 1 100 ? 24.312 8.531 -4.551 1 76.25 100 MET A N 1
ATOM 743 C CA . MET A 1 100 ? 24.188 9.969 -4.324 1 76.25 100 MET A CA 1
ATOM 744 C C . MET A 1 100 ? 23.875 10.266 -2.861 1 76.25 100 MET A C 1
ATOM 746 O O . MET A 1 100 ? 23.391 9.391 -2.139 1 76.25 100 MET A O 1
ATOM 750 N N . GLU A 1 101 ? 24.359 11.406 -2.482 1 89.56 101 GLU A N 1
ATOM 751 C CA . GLU A 1 101 ? 24.031 11.891 -1.145 1 89.56 101 GLU A CA 1
ATOM 752 C C . GLU A 1 101 ? 22.531 12.008 -0.957 1 89.56 101 GLU A C 1
ATOM 754 O O . GLU A 1 101 ? 21.797 12.297 -1.908 1 89.56 101 GLU A O 1
ATOM 759 N N . ARG A 1 102 ? 22.188 11.68 0.245 1 92.31 102 ARG A N 1
ATOM 760 C CA . ARG A 1 102 ? 20.766 11.742 0.565 1 92.31 102 ARG A CA 1
ATOM 761 C C . ARG A 1 102 ? 20.516 12.625 1.785 1 92.31 102 ARG A C 1
ATOM 763 O O . ARG A 1 102 ? 21.203 12.5 2.801 1 92.31 102 ARG A O 1
ATOM 770 N N . VAL A 1 103 ? 19.594 13.562 1.68 1 95 103 VAL A N 1
ATOM 771 C CA . VAL A 1 103 ? 19.188 14.359 2.838 1 95 103 VAL A CA 1
ATOM 772 C C . VAL A 1 103 ? 18.25 13.547 3.721 1 95 103 VAL A C 1
ATOM 774 O O . VAL A 1 103 ? 17.156 13.156 3.283 1 95 103 VAL A O 1
ATOM 777 N N . LEU A 1 104 ? 18.609 13.328 4.922 1 95.62 104 LEU A N 1
ATOM 778 C CA . LEU A 1 104 ? 17.828 12.523 5.852 1 95.62 104 LEU A CA 1
ATOM 779 C C . LEU A 1 104 ? 16.875 13.398 6.664 1 95.62 104 LEU A C 1
ATOM 781 O O . LEU A 1 104 ? 15.82 12.938 7.117 1 95.62 104 LEU A O 1
ATOM 785 N N . TRP A 1 105 ? 17.266 14.594 6.895 1 96.25 105 TRP A N 1
ATOM 786 C CA . TRP A 1 105 ? 16.547 15.516 7.762 1 96.25 105 TRP A CA 1
ATOM 787 C C . TRP A 1 105 ? 16.953 16.953 7.484 1 96.25 105 TRP A C 1
ATOM 789 O O . TRP A 1 105 ? 18.094 17.234 7.121 1 96.25 105 TRP A O 1
ATOM 799 N N . SER A 1 106 ? 16 17.844 7.648 1 96 106 SER A N 1
ATOM 800 C CA . SER A 1 106 ? 16.312 19.25 7.438 1 96 106 SER A CA 1
ATOM 801 C C . SER A 1 106 ? 15.43 20.141 8.305 1 96 106 SER A C 1
ATOM 803 O O . SER A 1 106 ? 14.297 19.766 8.633 1 96 106 SER A O 1
ATOM 805 N N . ASN A 1 107 ? 15.953 21.25 8.711 1 95.69 107 ASN A N 1
ATOM 806 C CA . ASN A 1 107 ? 15.234 22.312 9.406 1 95.69 107 ASN A CA 1
ATOM 807 C C . ASN A 1 107 ? 15.602 23.688 8.867 1 95.69 107 ASN A C 1
ATOM 809 O O . ASN A 1 107 ? 16.781 23.984 8.688 1 95.69 107 ASN A O 1
ATOM 813 N N . LYS A 1 108 ? 14.625 24.469 8.633 1 93.19 108 LYS A N 1
ATOM 814 C CA . LYS A 1 108 ? 14.883 25.812 8.117 1 93.19 108 LYS A CA 1
ATOM 815 C C . LYS A 1 108 ? 14.406 26.875 9.109 1 93.19 108 LYS A C 1
ATOM 817 O O . LYS A 1 108 ? 14.695 28.062 8.938 1 93.19 108 LYS A O 1
ATOM 822 N N . ASP A 1 109 ? 13.711 26.484 10.156 1 92.62 109 ASP A N 1
ATOM 823 C CA . ASP A 1 109 ? 13.078 27.422 11.07 1 92.62 109 ASP A CA 1
ATOM 824 C C . ASP A 1 109 ? 13.992 27.766 12.242 1 92.62 109 ASP A C 1
ATOM 826 O O . ASP A 1 109 ? 14.695 26.891 12.758 1 92.62 109 ASP A O 1
ATOM 830 N N . PRO A 1 110 ? 14 29 12.641 1 92.38 110 PRO A N 1
ATOM 831 C CA . PRO A 1 110 ? 14.75 29.344 13.852 1 92.38 110 PRO A CA 1
ATOM 832 C C . PRO A 1 110 ? 14.164 28.703 15.109 1 92.38 110 PRO A C 1
ATOM 834 O O . PRO A 1 110 ? 12.969 28.391 15.148 1 92.38 110 PRO A O 1
ATOM 837 N N . THR A 1 111 ? 15.016 28.562 16.156 1 91.5 111 THR A N 1
ATOM 838 C CA . THR A 1 111 ? 14.562 27.875 17.359 1 91.5 111 THR A CA 1
ATOM 839 C C . THR A 1 111 ? 14.305 28.859 18.5 1 91.5 111 THR A C 1
ATOM 841 O O . THR A 1 111 ? 14.047 28.453 19.641 1 91.5 111 THR A O 1
ATOM 844 N N . GLY A 1 112 ? 14.391 30.078 18.219 1 80.19 112 GLY A N 1
ATOM 845 C CA . GLY A 1 112 ? 14.078 31.094 19.219 1 80.19 112 GLY A CA 1
ATOM 846 C C . GLY A 1 112 ? 15.039 31.094 20.391 1 80.19 112 GLY A C 1
ATOM 847 O O . GLY A 1 112 ? 14.617 31.281 21.531 1 80.19 112 GLY A O 1
ATOM 848 N N . GLY A 1 113 ? 16.203 30.703 20.141 1 79.56 113 GLY A N 1
ATOM 849 C CA . GLY A 1 113 ? 17.203 30.688 21.203 1 79.56 113 GLY A CA 1
ATOM 850 C C . GLY A 1 113 ? 17.172 29.438 22.047 1 79.56 113 GLY A C 1
ATOM 851 O O . GLY A 1 113 ? 17.922 29.297 23 1 79.56 113 GLY A O 1
ATOM 852 N N . GLN A 1 114 ? 16.297 28.594 21.75 1 87.25 114 GLN A N 1
ATOM 853 C CA . GLN A 1 114 ? 16.172 27.359 22.516 1 87.25 114 GLN A CA 1
ATOM 854 C C . GLN A 1 114 ? 16.797 26.172 21.766 1 87.25 114 GLN A C 1
ATOM 856 O O . GLN A 1 114 ? 17 26.25 20.562 1 87.25 114 GLN A O 1
ATOM 861 N N . TRP A 1 115 ? 17.203 25.219 22.609 1 93.25 115 TRP A N 1
ATOM 862 C CA . TRP A 1 115 ? 17.656 23.969 22.016 1 93.25 115 TRP A CA 1
ATOM 863 C C . TRP A 1 115 ? 16.484 23.047 21.719 1 93.25 115 TRP A C 1
ATOM 865 O O . TRP A 1 115 ? 15.547 22.922 22.516 1 93.25 115 TRP A O 1
ATOM 875 N N . ARG A 1 116 ? 16.453 22.516 20.547 1 93.56 116 ARG A N 1
ATOM 876 C CA . ARG A 1 116 ? 15.461 21.531 20.141 1 93.56 116 ARG A CA 1
ATOM 877 C C . ARG A 1 116 ? 16.094 20.172 19.891 1 93.56 116 ARG A C 1
ATOM 879 O O . ARG A 1 116 ? 17.266 20.094 19.5 1 93.56 116 ARG A O 1
ATOM 886 N N . GLN A 1 117 ? 15.352 19.188 20.125 1 93.38 117 GLN A N 1
ATOM 887 C CA . GLN A 1 117 ? 15.867 17.828 19.938 1 93.38 117 GLN A CA 1
ATOM 888 C C . GLN A 1 117 ? 15.344 17.219 18.641 1 93.38 117 GLN A C 1
ATOM 890 O O . GLN A 1 117 ? 14.203 17.469 18.25 1 93.38 117 GLN A O 1
ATOM 895 N N . ALA A 1 118 ? 16.156 16.422 17.984 1 95.88 118 ALA A N 1
ATOM 896 C CA . ALA A 1 118 ? 15.766 15.711 16.766 1 95.88 118 ALA A CA 1
ATOM 897 C C . ALA A 1 118 ? 16.328 14.289 16.75 1 95.88 118 ALA A C 1
ATOM 899 O O . ALA A 1 118 ? 17.406 14.039 17.266 1 95.88 118 ALA A O 1
ATOM 900 N N . ASP A 1 119 ? 15.578 13.359 16.266 1 96.81 119 ASP A N 1
ATOM 901 C CA . ASP A 1 119 ? 15.969 11.977 16.016 1 96.81 119 ASP A CA 1
ATOM 902 C C . ASP A 1 119 ? 15.766 11.602 14.555 1 96.81 119 ASP A C 1
ATOM 904 O O . ASP A 1 119 ? 14.711 11.875 13.977 1 96.81 119 ASP A O 1
ATOM 908 N N . VAL A 1 120 ? 16.781 11.016 13.984 1 97.31 120 VAL A N 1
ATOM 909 C CA . VAL A 1 120 ? 16.719 10.641 12.578 1 97.31 120 VAL A CA 1
ATOM 910 C C . VAL A 1 120 ? 17.016 9.148 12.43 1 97.31 120 VAL A C 1
ATOM 912 O O . VAL A 1 120 ? 18.141 8.703 12.68 1 97.31 120 VAL A O 1
ATOM 915 N N . LEU A 1 121 ? 16.016 8.375 12.055 1 97.5 121 LEU A N 1
ATOM 916 C CA . LEU A 1 121 ? 16.203 6.957 11.773 1 97.5 121 LEU A CA 1
ATOM 917 C C . LEU A 1 121 ? 16.562 6.734 10.305 1 97.5 121 LEU A C 1
ATOM 919 O O . LEU A 1 121 ? 15.898 7.277 9.414 1 97.5 121 LEU A O 1
ATOM 923 N N . TYR A 1 122 ? 17.656 5.977 10.023 1 95.81 122 TYR A N 1
ATOM 924 C CA . TYR A 1 122 ? 18 5.699 8.633 1 95.81 122 TYR A CA 1
ATOM 925 C C . TYR A 1 122 ? 18.609 4.305 8.492 1 95.81 122 TYR A C 1
ATOM 927 O O . TYR A 1 122 ? 19.062 3.715 9.469 1 95.81 122 TYR A O 1
ATOM 935 N N . THR A 1 123 ? 18.5 3.734 7.305 1 94.25 123 THR A N 1
ATOM 936 C CA . THR A 1 123 ? 19.125 2.473 6.938 1 94.25 123 THR A CA 1
ATOM 937 C C . THR A 1 123 ? 20 2.645 5.695 1 94.25 123 THR A C 1
ATOM 939 O O . THR A 1 123 ? 19.688 3.465 4.828 1 94.25 123 THR A O 1
ATOM 942 N N . TYR A 1 124 ? 21.094 2 5.715 1 92.62 124 TYR A N 1
ATOM 943 C CA . TYR A 1 124 ? 21.984 1.993 4.566 1 92.62 124 TYR A CA 1
ATOM 944 C C . TYR A 1 124 ? 22.844 0.736 4.559 1 92.62 124 TYR A C 1
ATOM 946 O O . TYR A 1 124 ? 23.344 0.307 5.605 1 92.62 124 TYR A O 1
ATOM 954 N N . ASN A 1 125 ? 23.094 0.093 3.465 1 89.44 125 ASN A N 1
ATOM 955 C CA . ASN A 1 125 ? 23.688 -1.235 3.428 1 89.44 125 ASN A CA 1
ATOM 956 C C . ASN A 1 125 ? 25.172 -1.168 3.053 1 89.44 125 ASN A C 1
ATOM 958 O O . ASN A 1 125 ? 25.828 -2.201 2.924 1 89.44 125 ASN A O 1
ATOM 962 N N . LYS A 1 126 ? 25.734 0.037 2.895 1 89.81 126 LYS A N 1
ATOM 963 C CA . LYS A 1 126 ? 27.141 0.194 2.529 1 89.81 126 LYS A CA 1
ATOM 964 C C . LYS A 1 126 ? 27.859 1.12 3.504 1 89.81 126 LYS A C 1
ATOM 966 O O . LYS A 1 126 ? 27.266 1.6 4.469 1 89.81 126 LYS A O 1
ATOM 971 N N . GLU A 1 127 ? 29.141 1.263 3.24 1 93.38 127 GLU A N 1
ATOM 972 C CA . GLU A 1 127 ? 29.906 2.219 4.031 1 93.38 127 GLU A CA 1
ATOM 973 C C . GLU A 1 127 ? 29.453 3.65 3.766 1 93.38 127 GLU A C 1
ATOM 975 O O . GLU A 1 127 ? 29.203 4.023 2.617 1 93.38 127 GLU A O 1
ATOM 980 N N . HIS A 1 128 ? 29.266 4.348 4.859 1 94.75 128 HIS A N 1
ATOM 981 C CA . HIS A 1 128 ? 28.719 5.691 4.711 1 94.75 128 HIS A CA 1
ATOM 982 C C . HIS A 1 128 ? 29.109 6.582 5.879 1 94.75 128 HIS A C 1
ATOM 984 O O . HIS A 1 128 ? 29.734 6.117 6.836 1 94.75 128 HIS A O 1
ATOM 990 N N . GLN A 1 129 ? 28.844 7.832 5.711 1 96.56 129 GLN A N 1
ATOM 991 C CA . GLN A 1 129 ? 29.016 8.836 6.754 1 96.56 129 GLN A CA 1
ATOM 992 C C . GLN A 1 129 ? 27.75 9.672 6.93 1 96.56 129 GLN A C 1
ATOM 994 O O . GLN A 1 129 ? 26.922 9.742 6.023 1 96.56 129 GLN A O 1
ATOM 999 N N . VAL A 1 130 ? 27.578 10.141 8.102 1 97.06 130 VAL A N 1
ATOM 1000 C CA . VAL A 1 130 ? 26.547 11.125 8.391 1 97.06 130 VAL A CA 1
ATOM 1001 C C . VAL A 1 130 ? 27.156 12.516 8.5 1 97.06 130 VAL A C 1
ATOM 1003 O O . VAL A 1 130 ? 28.125 12.711 9.234 1 97.06 130 VAL A O 1
ATOM 1006 N N . VAL A 1 131 ? 26.594 13.43 7.777 1 97.31 131 VAL A N 1
ATOM 1007 C CA . VAL A 1 131 ? 27.156 14.773 7.688 1 97.31 131 VAL A CA 1
ATOM 1008 C C . VAL A 1 131 ? 26.141 15.797 8.156 1 97.31 131 VAL A C 1
ATOM 1010 O O . VAL A 1 131 ? 24.969 15.758 7.75 1 97.31 131 VAL A O 1
ATOM 1013 N N . PHE A 1 132 ? 26.531 16.672 9.086 1 97.75 132 PHE A N 1
ATOM 1014 C CA . PHE A 1 132 ? 25.734 17.844 9.406 1 97.75 132 PHE A CA 1
ATOM 1015 C C . PHE A 1 132 ? 26.141 19.031 8.523 1 97.75 132 PHE A C 1
ATOM 1017 O O . PHE A 1 132 ? 27.312 19.406 8.477 1 97.75 132 PHE A O 1
ATOM 1024 N N . GLU A 1 133 ? 25.203 19.531 7.883 1 97 133 GLU A N 1
ATOM 1025 C CA . GLU A 1 133 ? 25.438 20.688 7.012 1 97 133 GLU A CA 1
ATOM 1026 C C . GLU A 1 133 ? 24.719 21.922 7.539 1 97 133 GLU A C 1
ATOM 1028 O O . GLU A 1 133 ? 23.5 21.953 7.668 1 97 133 GLU A O 1
ATOM 1033 N N . GLY A 1 134 ? 25.453 22.938 7.887 1 96.44 134 GLY A N 1
ATOM 1034 C CA . GLY A 1 134 ? 24.906 24.25 8.172 1 96.44 134 GLY A CA 1
ATOM 1035 C C . GLY A 1 134 ? 24.828 25.141 6.953 1 96.44 134 GLY A C 1
ATOM 1036 O O . GLY A 1 134 ? 25.734 25.141 6.117 1 96.44 134 GLY A O 1
ATOM 1037 N N . ILE A 1 135 ? 23.781 25.828 6.906 1 95.25 135 ILE A N 1
ATOM 1038 C CA . ILE A 1 135 ? 23.562 26.641 5.711 1 95.25 135 ILE A CA 1
ATOM 1039 C C . ILE A 1 135 ? 23.359 28.094 6.109 1 95.25 135 ILE A C 1
ATOM 1041 O O . ILE A 1 135 ? 22.531 28.406 6.977 1 95.25 135 ILE A O 1
ATOM 1045 N N . ALA A 1 136 ? 24.016 28.969 5.477 1 93.88 136 ALA A N 1
ATOM 1046 C CA . ALA A 1 136 ? 23.859 30.406 5.641 1 93.88 136 ALA A CA 1
ATOM 1047 C C . ALA A 1 136 ? 23.109 31.016 4.457 1 93.88 136 ALA A C 1
ATOM 1049 O O . ALA A 1 136 ? 22.984 30.391 3.406 1 93.88 136 ALA A O 1
ATOM 1050 N N . LYS A 1 137 ? 22.656 32.25 4.738 1 91.12 137 LYS A N 1
ATOM 1051 C CA . LYS A 1 137 ? 22.062 33 3.625 1 91.12 137 LYS A CA 1
ATOM 1052 C C . LYS A 1 137 ? 23.094 33.25 2.537 1 91.12 137 LYS A C 1
ATOM 1054 O O . LYS A 1 137 ? 24.297 33.25 2.805 1 91.12 137 LYS A O 1
ATOM 1059 N N . SER A 1 138 ? 22.562 33.5 1.398 1 88.19 138 SER A N 1
ATOM 1060 C CA . SER A 1 138 ? 23.453 33.812 0.29 1 88.19 138 SER A CA 1
ATOM 1061 C C . SER A 1 138 ? 24.25 35.094 0.553 1 88.19 138 SER A C 1
ATOM 1063 O O . SER A 1 138 ? 23.797 35.969 1.287 1 88.19 138 SER A O 1
ATOM 1065 N N . THR A 1 139 ? 25.344 35.156 -0.11 1 86.44 139 THR A N 1
ATOM 1066 C CA . THR A 1 139 ? 26.203 36.312 0.077 1 86.44 139 THR A CA 1
ATOM 1067 C C . THR A 1 139 ? 25.562 37.594 -0.488 1 86.44 139 THR A C 1
ATOM 1069 O O . THR A 1 139 ? 25.906 38.688 -0.094 1 86.44 139 THR A O 1
ATOM 1072 N N . SER A 1 140 ? 24.656 37.344 -1.35 1 83.94 140 SER A N 1
ATOM 1073 C CA . SER A 1 140 ? 23.969 38.5 -1.966 1 83.94 140 SER A CA 1
ATOM 1074 C C . SER A 1 140 ? 22.812 38.969 -1.107 1 83.94 140 SER A C 1
ATOM 1076 O O . SER A 1 140 ? 22.297 40.062 -1.312 1 83.94 140 SER A O 1
ATOM 1078 N N . ASP A 1 141 ? 22.484 38.219 -0.132 1 86.19 141 ASP A N 1
ATOM 1079 C CA . ASP A 1 141 ? 21.391 38.625 0.763 1 86.19 141 ASP A CA 1
ATOM 1080 C C . ASP A 1 141 ? 21.875 39.656 1.786 1 86.19 141 ASP A C 1
ATOM 1082 O O . ASP A 1 141 ? 22.859 39.438 2.496 1 86.19 141 ASP A O 1
ATOM 1086 N N . PRO A 1 142 ? 21.125 40.719 1.875 1 85.69 142 PRO A N 1
ATOM 1087 C CA . PRO A 1 142 ? 21.547 41.75 2.807 1 85.69 142 PRO A CA 1
ATOM 1088 C C . PRO A 1 142 ? 21.531 41.312 4.262 1 85.69 142 PRO A C 1
ATOM 1090 O O . PRO A 1 142 ? 22.219 41.875 5.105 1 85.69 142 PRO A O 1
ATOM 1093 N N . LEU A 1 143 ? 20.828 40.344 4.574 1 89.56 143 LEU A N 1
ATOM 1094 C CA . LEU A 1 143 ? 20.734 39.875 5.949 1 89.56 143 LEU A CA 1
ATOM 1095 C C . LEU A 1 143 ? 21.922 39 6.309 1 89.56 143 LEU A C 1
ATOM 1097 O O . LEU A 1 143 ? 22.141 38.688 7.48 1 89.56 143 LEU A O 1
ATOM 1101 N N . ARG A 1 144 ? 22.719 38.688 5.395 1 90.38 144 ARG A N 1
ATOM 1102 C CA . ARG A 1 144 ? 23.891 37.812 5.605 1 90.38 144 ARG A CA 1
ATOM 1103 C C . ARG A 1 144 ? 24.891 38.5 6.555 1 90.38 144 ARG A C 1
ATOM 1105 O O . ARG A 1 144 ? 25.594 37.812 7.289 1 90.38 144 ARG A O 1
ATOM 1112 N N . ARG A 1 145 ? 24.875 39.75 6.598 1 90.38 145 ARG A N 1
ATOM 1113 C CA . ARG A 1 145 ? 25.859 40.5 7.383 1 90.38 145 ARG A CA 1
ATOM 1114 C C . ARG A 1 145 ? 25.516 40.469 8.867 1 90.38 145 ARG A C 1
ATOM 1116 O O . ARG A 1 145 ? 26.359 40.75 9.719 1 90.38 145 ARG A O 1
ATOM 1123 N N . TYR A 1 146 ? 24.328 40.156 9.195 1 93 146 TYR A N 1
ATOM 1124 C CA . TYR A 1 146 ? 23.906 40.094 10.586 1 93 146 TYR A CA 1
ATOM 1125 C C . TYR A 1 146 ? 24.391 38.812 11.242 1 93 146 TYR A C 1
ATOM 1127 O O . TYR A 1 146 ? 24.391 37.75 10.617 1 93 146 TYR A O 1
ATOM 1135 N N . ARG A 1 147 ? 24.703 38.906 12.531 1 92.19 147 ARG A N 1
ATOM 1136 C CA . ARG A 1 147 ? 25.188 37.719 13.242 1 92.19 147 ARG A CA 1
ATOM 1137 C C . ARG A 1 147 ? 24.109 36.656 13.305 1 92.19 147 ARG A C 1
ATOM 1139 O O . ARG A 1 147 ? 22.922 36.938 13.375 1 92.19 147 ARG A O 1
ATOM 1146 N N . GLY A 1 148 ? 24.578 35.406 13.258 1 93.19 148 GLY A N 1
ATOM 1147 C CA . GLY A 1 148 ? 23.75 34.219 13.375 1 93.19 148 GLY A CA 1
ATOM 1148 C C . GLY A 1 148 ? 24.547 32.938 13.547 1 93.19 148 GLY A C 1
ATOM 1149 O O . GLY A 1 148 ? 25.766 32.938 13.367 1 93.19 148 GLY A O 1
ATOM 1150 N N . HIS A 1 149 ? 23.875 31.875 13.969 1 94.44 149 HIS A N 1
ATOM 1151 C CA . HIS A 1 149 ? 24.594 30.609 14.133 1 94.44 149 HIS A CA 1
ATOM 1152 C C . HIS A 1 149 ? 23.672 29.422 13.922 1 94.44 149 HIS A C 1
ATOM 1154 O O . HIS A 1 149 ? 22.438 29.547 14.016 1 94.44 149 HIS A O 1
ATOM 1160 N N . VAL A 1 150 ? 24.25 28.359 13.594 1 96.25 150 VAL A N 1
ATOM 1161 C CA . VAL A 1 150 ? 23.688 27 13.648 1 96.25 150 VAL A CA 1
ATOM 1162 C C . VAL A 1 150 ? 24.547 26.141 14.578 1 96.25 150 VAL A C 1
ATOM 1164 O O . VAL A 1 150 ? 25.75 26 14.375 1 96.25 150 VAL A O 1
ATOM 1167 N N . ALA A 1 151 ? 23.906 25.578 15.586 1 96.81 151 ALA A N 1
ATOM 1168 C CA . ALA A 1 151 ? 24.656 24.828 16.578 1 96.81 151 ALA A CA 1
ATOM 1169 C C . ALA A 1 151 ? 24.078 23.422 16.781 1 96.81 151 ALA A C 1
ATOM 1171 O O . ALA A 1 151 ? 22.859 23.234 16.656 1 96.81 151 ALA A O 1
ATOM 1172 N N . VAL A 1 152 ? 24.938 22.469 17.047 1 97 152 VAL A N 1
ATOM 1173 C CA . VAL A 1 152 ? 24.547 21.094 17.297 1 97 152 VAL A CA 1
ATOM 1174 C C . VAL A 1 152 ? 25.25 20.578 18.562 1 97 152 VAL A C 1
ATOM 1176 O O . VAL A 1 152 ? 26.422 20.875 18.797 1 97 152 VAL A O 1
ATOM 1179 N N . ASP A 1 153 ? 24.5 19.891 19.375 1 95.69 153 ASP A N 1
ATOM 1180 C CA . ASP A 1 153 ? 25.031 19.328 20.625 1 95.69 153 ASP A CA 1
ATOM 1181 C C . ASP A 1 153 ? 24.422 17.953 20.891 1 95.69 153 ASP A C 1
ATOM 1183 O O . ASP A 1 153 ? 23.469 17.547 20.234 1 95.69 153 ASP A O 1
ATOM 1187 N N . ASN A 1 154 ? 25.094 17.188 21.766 1 94.56 154 ASN A N 1
ATOM 1188 C CA . ASN A 1 154 ? 24.625 15.891 22.25 1 94.56 154 ASN A CA 1
ATOM 1189 C C . ASN A 1 154 ? 24.344 14.938 21.078 1 94.56 154 ASN A C 1
ATOM 1191 O O . ASN A 1 154 ? 23.25 14.359 21 1 94.56 154 ASN A O 1
ATOM 1195 N N . VAL A 1 155 ? 25.266 14.883 20.156 1 95.94 155 VAL A N 1
ATOM 1196 C CA . VAL A 1 155 ? 25.094 13.977 19.016 1 95.94 155 VAL A CA 1
ATOM 1197 C C . VAL A 1 155 ? 25.344 12.539 19.469 1 95.94 155 VAL A C 1
ATOM 1199 O O . VAL A 1 155 ? 26.391 12.234 20.047 1 95.94 155 VAL A O 1
ATOM 1202 N N . ALA A 1 156 ? 24.406 11.742 19.25 1 95.62 156 ALA A N 1
ATOM 1203 C CA . ALA A 1 156 ? 24.531 10.336 19.625 1 95.62 156 ALA A CA 1
ATOM 1204 C C . ALA A 1 156 ? 24.047 9.422 18.5 1 95.62 156 ALA A C 1
ATOM 1206 O O . ALA A 1 156 ? 23.047 9.711 17.844 1 95.62 156 ALA A O 1
ATOM 1207 N N . LEU A 1 157 ? 24.797 8.445 18.281 1 96 157 LEU A N 1
ATOM 1208 C CA . LEU A 1 157 ? 24.391 7.391 17.359 1 96 157 LEU A CA 1
ATOM 1209 C C . LEU A 1 157 ? 23.906 6.168 18.125 1 96 157 LEU A C 1
ATOM 1211 O O . LEU A 1 157 ? 24.688 5.465 18.75 1 96 157 LEU A O 1
ATOM 1215 N N . LYS A 1 158 ? 22.688 5.906 18 1 95.69 158 LYS A N 1
ATOM 1216 C CA . LYS A 1 158 ? 22.031 4.84 18.766 1 95.69 158 LYS A CA 1
ATOM 1217 C C . LYS A 1 158 ? 21.469 3.777 17.828 1 95.69 158 LYS A C 1
ATOM 1219 O O . LYS A 1 158 ? 21.375 3.992 16.609 1 95.69 158 LYS A O 1
ATOM 1224 N N . PRO A 1 159 ? 21.141 2.6 18.453 1 95.38 159 PRO A N 1
ATOM 1225 C CA . PRO A 1 159 ? 20.438 1.609 17.641 1 95.38 159 PRO A CA 1
ATOM 1226 C C . PRO A 1 159 ? 19.094 2.115 17.125 1 95.38 159 PRO A C 1
ATOM 1228 O O . PRO A 1 159 ? 18.453 2.947 17.781 1 95.38 159 PRO A O 1
ATOM 1231 N N . GLY A 1 160 ? 18.75 1.658 15.977 1 95.31 160 GLY A N 1
ATOM 1232 C CA . GLY A 1 160 ? 17.516 2.107 15.359 1 95.31 160 GLY A CA 1
ATOM 1233 C C . GLY A 1 160 ? 16.297 1.938 16.25 1 95.31 160 GLY A C 1
ATOM 1234 O O . GLY A 1 160 ? 15.352 2.719 16.172 1 95.31 160 GLY A O 1
ATOM 1235 N N . THR A 1 161 ? 16.328 0.979 17.156 1 91.25 161 THR A N 1
ATOM 1236 C CA . THR A 1 161 ? 15.203 0.683 18.047 1 91.25 161 THR A CA 1
ATOM 1237 C C . THR A 1 161 ? 15.008 1.808 19.062 1 91.25 161 THR A C 1
ATOM 1239 O O . THR A 1 161 ? 13.953 1.904 19.688 1 91.25 161 THR A O 1
ATOM 1242 N N . ASP A 1 162 ? 15.969 2.666 19.141 1 93.81 162 ASP A N 1
ATOM 1243 C CA . ASP A 1 162 ? 15.906 3.75 20.125 1 93.81 162 ASP A CA 1
ATOM 1244 C C . ASP A 1 162 ? 15.211 4.977 19.531 1 93.81 162 ASP A C 1
ATOM 1246 O O . ASP A 1 162 ? 14.945 5.945 20.25 1 93.81 162 ASP A O 1
ATOM 1250 N N . CYS A 1 163 ? 15 4.957 18.297 1 95.5 163 CYS A N 1
ATOM 1251 C CA . CYS A 1 163 ? 14.188 6.012 17.703 1 95.5 163 CYS A CA 1
ATOM 1252 C C . CYS A 1 163 ? 12.703 5.746 17.922 1 95.5 163 CYS A C 1
ATOM 1254 O O . CYS A 1 163 ? 11.992 5.332 17 1 95.5 163 CYS A O 1
ATOM 1256 N N . ARG A 1 164 ? 12.273 6.113 19.016 1 94.06 164 ARG A N 1
ATOM 1257 C CA . ARG A 1 164 ? 10.93 5.738 19.453 1 94.06 164 ARG A CA 1
ATOM 1258 C C . ARG A 1 164 ? 9.875 6.258 18.484 1 94.06 164 ARG A C 1
ATOM 1260 O O . ARG A 1 164 ? 9.844 7.449 18.172 1 94.06 164 ARG A O 1
ATOM 1267 N N . GLY A 1 165 ? 9.055 5.406 18.047 1 96 165 GLY A N 1
ATOM 1268 C CA . GLY A 1 165 ? 7.941 5.758 17.188 1 96 165 GLY A CA 1
ATOM 1269 C C . GLY A 1 165 ? 8.312 5.773 15.711 1 96 165 GLY A C 1
ATOM 1270 O O . GLY A 1 165 ? 7.445 5.684 14.844 1 96 165 GLY A O 1
ATOM 1271 N N . HIS A 1 166 ? 9.57 5.98 15.414 1 98 166 HIS A N 1
ATOM 1272 C CA . HIS A 1 166 ? 10.008 5.988 14.023 1 98 166 HIS A CA 1
ATOM 1273 C C . HIS A 1 166 ? 10.07 4.574 13.453 1 98 166 HIS A C 1
ATOM 1275 O O . HIS A 1 166 ? 10.289 3.615 14.195 1 98 166 HIS A O 1
ATOM 1281 N N . CYS A 1 167 ? 9.859 4.434 12.125 1 97.69 167 CYS A N 1
ATOM 1282 C CA . CYS A 1 167 ? 9.969 3.109 11.523 1 97.69 167 CYS A CA 1
ATOM 1283 C C . CYS A 1 167 ? 10.164 3.209 10.016 1 97.69 167 CYS A C 1
ATOM 1285 O O . CYS A 1 167 ? 9.391 3.865 9.32 1 97.69 167 CYS A O 1
ATOM 1287 N N . THR A 1 168 ? 11.195 2.598 9.492 1 96.06 168 THR A N 1
ATOM 1288 C CA . THR A 1 168 ? 11.43 2.514 8.055 1 96.06 168 THR A CA 1
ATOM 1289 C C . THR A 1 168 ? 10.859 1.219 7.484 1 96.06 168 THR A C 1
ATOM 1291 O O . THR A 1 168 ? 10.75 1.062 6.266 1 96.06 168 THR A O 1
ATOM 1294 N N . PHE A 1 169 ? 10.531 0.21 8.312 1 96.38 169 PHE A N 1
ATOM 1295 C CA . PHE A 1 169 ? 9.898 -1.071 8.023 1 96.38 169 PHE A CA 1
ATOM 1296 C C . PHE A 1 169 ? 10.891 -2.027 7.367 1 96.38 169 PHE A C 1
ATOM 1298 O O . PHE A 1 169 ? 10.508 -3.107 6.914 1 96.38 169 PHE A O 1
ATOM 1305 N N . GLU A 1 170 ? 12.133 -1.671 7.293 1 93.88 170 GLU A N 1
ATOM 1306 C CA . GLU A 1 170 ? 13.125 -2.551 6.684 1 93.88 170 GLU A CA 1
ATOM 1307 C C . GLU A 1 170 ? 13.391 -3.768 7.562 1 93.88 170 GLU A C 1
ATOM 1309 O O . GLU A 1 170 ? 13.609 -4.871 7.055 1 93.88 170 GLU A O 1
ATOM 1314 N N . GLY A 1 171 ? 13.477 -3.549 8.844 1 90.69 171 GLY A N 1
ATOM 1315 C CA . GLY A 1 171 ? 13.734 -4.625 9.781 1 90.69 171 GLY A CA 1
ATOM 1316 C C . GLY A 1 171 ? 12.477 -5.176 10.422 1 90.69 171 GLY A C 1
ATOM 1317 O O . GLY A 1 171 ? 12.539 -5.855 11.453 1 90.69 171 GLY A O 1
ATOM 1318 N N . GLY A 1 172 ? 11.383 -4.891 9.797 1 94 172 GLY A N 1
ATOM 1319 C CA . GLY A 1 172 ? 10.117 -5.293 10.383 1 94 172 GLY A CA 1
ATOM 1320 C C . GLY A 1 172 ? 9.25 -4.117 10.797 1 94 172 GLY A C 1
ATOM 1321 O O . GLY A 1 172 ? 9.266 -3.07 10.148 1 94 172 GLY A O 1
ATOM 1322 N N . PHE A 1 173 ? 8.406 -4.328 11.867 1 96.44 173 PHE A N 1
ATOM 1323 C CA . PHE A 1 173 ? 7.469 -3.295 12.297 1 96.44 173 PHE A CA 1
ATOM 1324 C C . PHE A 1 173 ? 8.086 -2.422 13.383 1 96.44 173 PHE A C 1
ATOM 1326 O O . PHE A 1 173 ? 7.379 -1.713 14.102 1 96.44 173 PHE A O 1
ATOM 1333 N N . CYS A 1 174 ? 9.438 -2.551 13.508 1 95.75 174 CYS A N 1
ATOM 1334 C CA . CYS A 1 174 ? 10.094 -1.807 14.578 1 95.75 174 CYS A CA 1
ATOM 1335 C C . CYS A 1 174 ? 9.406 -2.057 15.914 1 95.75 174 CYS A C 1
ATOM 1337 O O . CYS A 1 174 ? 9.148 -3.205 16.281 1 95.75 174 CYS A O 1
ATOM 1339 N N . ALA A 1 175 ? 9.125 -1.028 16.656 1 96.5 175 ALA A N 1
ATOM 1340 C CA . ALA A 1 175 ? 8.469 -1.232 17.953 1 96.5 175 ALA A CA 1
ATOM 1341 C C . ALA A 1 175 ? 6.949 -1.19 17.812 1 96.5 175 ALA A C 1
ATOM 1343 O O . ALA A 1 175 ? 6.223 -1.221 18.812 1 96.5 175 ALA A O 1
ATOM 1344 N N . TRP A 1 176 ? 6.418 -1.096 16.609 1 97.81 176 TRP A N 1
ATOM 1345 C CA . TRP A 1 176 ? 4.98 -1.118 16.375 1 97.81 176 TRP A CA 1
ATOM 1346 C C . TRP A 1 176 ? 4.434 -2.539 16.469 1 97.81 176 TRP A C 1
ATOM 1348 O O . TRP A 1 176 ? 5.145 -3.504 16.172 1 97.81 176 TRP A O 1
ATOM 1358 N N . THR A 1 177 ? 3.135 -2.668 16.812 1 97.88 177 THR A N 1
ATOM 1359 C CA . THR A 1 177 ? 2.553 -3.99 17.016 1 97.88 177 THR A CA 1
ATOM 1360 C C . THR A 1 177 ? 1.185 -4.09 16.359 1 97.88 177 THR A C 1
ATOM 1362 O O . THR A 1 177 ? 0.402 -3.137 16.391 1 97.88 177 THR A O 1
ATOM 1365 N N . ASN A 1 178 ? 0.933 -5.254 15.688 1 98.19 178 ASN A N 1
ATOM 1366 C CA . ASN A 1 178 ? -0.405 -5.551 15.188 1 98.19 178 ASN A CA 1
ATOM 1367 C C . ASN A 1 178 ? -1.397 -5.758 16.328 1 98.19 178 ASN A C 1
ATOM 1369 O O . ASN A 1 178 ? -1.114 -6.488 17.281 1 98.19 178 ASN A O 1
ATOM 1373 N N . ASP A 1 179 ? -2.461 -5.09 16.156 1 96.56 179 ASP A N 1
ATOM 1374 C CA . ASP A 1 179 ? -3.486 -5.246 17.172 1 96.56 179 ASP A CA 1
ATOM 1375 C C . ASP A 1 179 ? -4.16 -6.613 17.078 1 96.56 179 ASP A C 1
ATOM 1377 O O . ASP A 1 179 ? -4.102 -7.266 16.031 1 96.56 179 ASP A O 1
ATOM 1381 N N . GLU A 1 180 ? -4.816 -7.074 18.125 1 92.38 180 GLU A N 1
ATOM 1382 C CA . GLU A 1 180 ? -5.465 -8.383 18.156 1 92.38 180 GLU A CA 1
ATOM 1383 C C . GLU A 1 180 ? -6.957 -8.266 17.859 1 92.38 180 GLU A C 1
ATOM 1385 O O . GLU A 1 180 ? -7.559 -9.195 17.312 1 92.38 180 GLU A O 1
ATOM 1390 N N . ASP A 1 181 ? -7.5 -7.195 18.188 1 87.25 181 ASP A N 1
ATOM 1391 C CA . ASP A 1 181 ? -8.945 -7.07 18.062 1 87.25 181 ASP A CA 1
ATOM 1392 C C . ASP A 1 181 ? -9.328 -6.434 16.734 1 87.25 181 ASP A C 1
ATOM 1394 O O . ASP A 1 181 ? -9.961 -5.375 16.703 1 87.25 181 ASP A O 1
ATOM 1398 N N . ASP A 1 182 ? -8.859 -6.855 15.68 1 92.5 182 ASP A N 1
ATOM 1399 C CA . ASP A 1 182 ? -9.219 -6.422 14.328 1 92.5 182 ASP A CA 1
ATOM 1400 C C . ASP A 1 182 ? -9.43 -7.621 13.406 1 92.5 182 ASP A C 1
ATOM 1402 O O . ASP A 1 182 ? -9.547 -8.758 13.867 1 92.5 182 ASP A O 1
ATOM 1406 N N . ASP A 1 183 ? -9.703 -7.383 12.141 1 92.56 183 ASP A N 1
ATOM 1407 C CA . ASP A 1 183 ? -10.109 -8.445 11.219 1 92.56 183 ASP A CA 1
ATOM 1408 C C . ASP A 1 183 ? -8.898 -9.195 10.68 1 92.56 183 ASP A C 1
ATOM 1410 O O . ASP A 1 183 ? -8.992 -10.383 10.352 1 92.56 183 ASP A O 1
ATOM 1414 N N . PHE A 1 184 ? -7.773 -8.539 10.547 1 94.56 184 PHE A N 1
ATOM 1415 C CA . PHE A 1 184 ? -6.539 -9.117 10.031 1 94.56 184 PHE A CA 1
ATOM 1416 C C . PHE A 1 184 ? -5.344 -8.234 10.367 1 94.56 184 PHE A C 1
ATOM 1418 O O . PHE A 1 184 ? -5.457 -7.316 11.18 1 94.56 184 PHE A O 1
ATOM 1425 N N . ASP A 1 185 ? -4.176 -8.539 9.875 1 97.69 185 ASP A N 1
ATOM 1426 C CA . ASP A 1 185 ? -2.969 -7.848 10.312 1 97.69 185 ASP A CA 1
ATOM 1427 C C . ASP A 1 185 ? -2.305 -7.109 9.148 1 97.69 185 ASP A C 1
ATOM 1429 O O . ASP A 1 185 ? -2.477 -7.492 7.992 1 97.69 185 ASP A O 1
ATOM 1433 N N . TRP A 1 186 ? -1.632 -6.016 9.562 1 98.19 186 TRP A N 1
ATOM 1434 C CA . TRP A 1 186 ? -0.682 -5.43 8.625 1 98.19 186 TRP A CA 1
ATOM 1435 C C . TRP A 1 186 ? 0.44 -6.406 8.297 1 98.19 186 TRP A C 1
ATOM 1437 O O . TRP A 1 186 ? 0.838 -7.211 9.148 1 98.19 186 TRP A O 1
ATOM 1447 N N . SER A 1 187 ? 0.938 -6.34 7.066 1 96.75 187 SER A N 1
ATOM 1448 C CA . SER A 1 187 ? 2.021 -7.211 6.617 1 96.75 187 SER A CA 1
ATOM 1449 C C . SER A 1 187 ? 3.213 -6.398 6.125 1 96.75 187 SER A C 1
ATOM 1451 O O . SER A 1 187 ? 3.105 -5.188 5.914 1 96.75 187 SER A O 1
ATOM 1453 N N . LEU A 1 188 ? 4.332 -7.074 6.094 1 95.56 188 LEU A N 1
ATOM 1454 C CA . LEU A 1 188 ? 5.531 -6.477 5.516 1 95.56 188 LEU A CA 1
ATOM 1455 C C . LEU A 1 188 ? 5.66 -6.848 4.039 1 95.56 188 LEU A C 1
ATOM 1457 O O . LEU A 1 188 ? 5.305 -7.957 3.641 1 95.56 188 LEU A O 1
ATOM 1461 N N . GLY A 1 189 ? 6.055 -5.891 3.232 1 93 189 GLY A N 1
ATOM 1462 C CA . GLY A 1 189 ? 6.242 -6.133 1.812 1 93 189 GLY A CA 1
ATOM 1463 C C . GLY A 1 189 ? 7.441 -5.402 1.233 1 93 189 GLY A C 1
ATOM 1464 O O . GLY A 1 189 ? 7.926 -4.434 1.819 1 93 189 GLY A O 1
ATOM 1465 N N . ARG A 1 190 ? 7.918 -5.816 0.073 1 92.44 190 ARG A N 1
ATOM 1466 C CA . ARG A 1 190 ? 9.031 -5.195 -0.636 1 92.44 190 ARG A CA 1
ATOM 1467 C C . ARG A 1 190 ? 8.617 -4.762 -2.037 1 92.44 190 ARG A C 1
ATOM 1469 O O . ARG A 1 190 ? 9.289 -3.945 -2.668 1 92.44 190 ARG A O 1
ATOM 1476 N N . GLY A 1 191 ? 7.578 -5.309 -2.469 1 91.62 191 GLY A N 1
ATOM 1477 C CA . GLY A 1 191 ? 7.035 -5.059 -3.795 1 91.62 191 GLY A CA 1
ATOM 1478 C C . GLY A 1 191 ? 5.762 -5.832 -4.078 1 91.62 191 GLY A C 1
ATOM 1479 O O . GLY A 1 191 ? 5.652 -7.008 -3.727 1 91.62 191 GLY A O 1
ATOM 1480 N N . SER A 1 192 ? 4.871 -5.18 -4.797 1 90.62 192 SER A N 1
ATOM 1481 C CA . SER A 1 192 ? 3.588 -5.797 -5.105 1 90.62 192 SER A CA 1
ATOM 1482 C C . SER A 1 192 ? 3.727 -6.832 -6.219 1 90.62 192 SER A C 1
ATOM 1484 O O . SER A 1 192 ? 4.602 -6.711 -7.078 1 90.62 192 SER A O 1
ATOM 1486 N N . THR A 1 193 ? 2.887 -7.859 -6.16 1 86.81 193 THR A N 1
ATOM 1487 C CA . THR A 1 193 ? 2.814 -8.852 -7.227 1 86.81 193 THR A CA 1
ATOM 1488 C C . THR A 1 193 ? 1.653 -8.555 -8.164 1 86.81 193 THR A C 1
ATOM 1490 O O . THR A 1 193 ? 1.325 -9.367 -9.031 1 86.81 193 THR A O 1
ATOM 1493 N N . ASN A 1 194 ? 0.981 -7.508 -7.988 1 86.75 194 ASN A N 1
ATOM 1494 C CA . ASN A 1 194 ? -0.097 -7.008 -8.836 1 86.75 194 ASN A CA 1
ATOM 1495 C C . ASN A 1 194 ? 0.139 -5.559 -9.25 1 86.75 194 ASN A C 1
ATOM 1497 O O . ASN A 1 194 ? 0.025 -4.648 -8.422 1 86.75 194 ASN A O 1
ATOM 1501 N N . PRO A 1 195 ? 0.405 -5.328 -10.531 1 87.25 195 PRO A N 1
ATOM 1502 C CA . PRO A 1 195 ? 0.729 -3.971 -10.977 1 87.25 195 PRO A CA 1
ATOM 1503 C C . PRO A 1 195 ? -0.452 -3.012 -10.852 1 87.25 195 PRO A C 1
ATOM 1505 O O . PRO A 1 195 ? -0.279 -1.794 -10.961 1 87.25 195 PRO A O 1
ATOM 1508 N N . SER A 1 196 ? -1.616 -3.539 -10.586 1 88.69 196 SER A N 1
ATOM 1509 C CA . SER A 1 196 ? -2.803 -2.695 -10.469 1 88.69 196 SER A CA 1
ATOM 1510 C C . SER A 1 196 ? -2.967 -2.162 -9.055 1 88.69 196 SER A C 1
ATOM 1512 O O . SER A 1 196 ? -3.861 -1.357 -8.781 1 88.69 196 SER A O 1
ATOM 1514 N N . THR A 1 197 ? -2.254 -2.525 -8.016 1 87.19 197 THR A N 1
ATOM 1515 C CA . THR A 1 197 ? -2.34 -2.025 -6.648 1 87.19 197 THR A CA 1
ATOM 1516 C C . THR A 1 197 ? -1.011 -1.415 -6.211 1 87.19 197 THR A C 1
ATOM 1518 O O . THR A 1 197 ? -0.985 -0.496 -5.391 1 87.19 197 THR A O 1
ATOM 1521 N N . GLY A 1 198 ? 0.171 -1.976 -6.859 1 82.25 198 GLY A N 1
ATOM 1522 C CA . GLY A 1 198 ? 1.463 -1.534 -6.359 1 82.25 198 GLY A CA 1
ATOM 1523 C C . GLY A 1 198 ? 1.619 -1.722 -4.863 1 82.25 198 GLY A C 1
ATOM 1524 O O . GLY A 1 198 ? 0.771 -2.342 -4.219 1 82.25 198 GLY A O 1
ATOM 1525 N N . PRO A 1 199 ? 2.725 -0.852 -4.078 1 93.62 199 PRO A N 1
ATOM 1526 C CA . PRO A 1 199 ? 3.818 -0.175 -4.777 1 93.62 199 PRO A CA 1
ATOM 1527 C C . PRO A 1 199 ? 4.824 -1.152 -5.387 1 93.62 199 PRO A C 1
ATOM 1529 O O . PRO A 1 199 ? 4.887 -2.312 -4.973 1 93.62 199 PRO A O 1
ATOM 1532 N N . ALA A 1 200 ? 5.574 -0.749 -6.332 1 93.56 200 ALA A N 1
ATOM 1533 C CA . ALA A 1 200 ? 6.605 -1.566 -6.965 1 93.56 200 ALA A CA 1
ATOM 1534 C C . ALA A 1 200 ? 7.805 -1.747 -6.039 1 93.56 200 ALA A C 1
ATOM 1536 O O . ALA A 1 200 ? 8.5 -2.762 -6.109 1 93.56 200 ALA A O 1
ATOM 1537 N N . MET A 1 201 ? 8.031 -0.739 -5.262 1 93.75 201 MET A N 1
ATOM 1538 C CA . MET A 1 201 ? 9.164 -0.686 -4.348 1 93.75 201 MET A CA 1
ATOM 1539 C C . MET A 1 201 ? 8.875 0.244 -3.174 1 93.75 201 MET A C 1
ATOM 1541 O O . MET A 1 201 ? 7.836 0.904 -3.141 1 93.75 201 MET A O 1
ATOM 1545 N N . ASP A 1 202 ? 9.703 0.25 -2.184 1 94.44 202 ASP A N 1
ATOM 1546 C CA . ASP A 1 202 ? 9.5 1.121 -1.028 1 94.44 202 ASP A CA 1
ATOM 1547 C C . ASP A 1 202 ? 9.734 2.584 -1.397 1 94.44 202 ASP A C 1
ATOM 1549 O O . ASP A 1 202 ? 10.164 2.889 -2.512 1 94.44 202 ASP A O 1
ATOM 1553 N N . CYS A 1 203 ? 9.484 3.424 -0.524 1 93.06 203 CYS A N 1
ATOM 1554 C CA . CYS A 1 203 ? 9.539 4.863 -0.761 1 93.06 203 CYS A CA 1
ATOM 1555 C C . CYS A 1 203 ? 10.977 5.316 -1.021 1 93.06 203 CYS A C 1
ATOM 1557 O O . CYS A 1 203 ? 11.227 6.07 -1.962 1 93.06 203 CYS A O 1
ATOM 1559 N N . THR A 1 204 ? 11.938 4.922 -0.181 1 89.5 204 THR A N 1
ATOM 1560 C CA . THR A 1 204 ? 13.328 5.344 -0.3 1 89.5 204 THR A CA 1
ATOM 1561 C C . THR A 1 204 ? 13.891 4.969 -1.665 1 89.5 204 THR A C 1
ATOM 1563 O O . THR A 1 204 ? 14.539 5.781 -2.32 1 89.5 204 THR A O 1
ATOM 1566 N N . SER A 1 205 ? 13.625 3.719 -2.059 1 88.31 205 SER A N 1
ATOM 1567 C CA . SER A 1 205 ? 14.109 3.266 -3.357 1 88.31 205 SER A CA 1
ATOM 1568 C C . SER A 1 205 ? 13.375 3.965 -4.496 1 88.31 205 SER A C 1
ATOM 1570 O O . SER A 1 205 ? 13.945 4.18 -5.57 1 88.31 205 SER A O 1
ATOM 1572 N N . TYR A 1 206 ? 12.219 4.301 -4.332 1 88.56 206 TYR A N 1
ATOM 1573 C CA . TYR A 1 206 ? 11.43 5.023 -5.328 1 88.56 206 TYR A CA 1
ATOM 1574 C C . TYR A 1 206 ? 12.07 6.363 -5.664 1 88.56 206 TYR A C 1
ATOM 1576 O O . TYR A 1 206 ? 12.141 6.746 -6.836 1 88.56 206 TYR A O 1
ATOM 1584 N N . PHE A 1 207 ? 12.633 7.039 -4.699 1 86.25 207 PHE A N 1
ATOM 1585 C CA . PHE A 1 207 ? 13.156 8.383 -4.91 1 86.25 207 PHE A CA 1
ATOM 1586 C C . PHE A 1 207 ? 14.648 8.344 -5.191 1 86.25 207 PHE A C 1
ATOM 1588 O O . PHE A 1 207 ? 15.172 9.18 -5.934 1 86.25 207 PHE A O 1
ATOM 1595 N N . HIS A 1 208 ? 15.312 7.375 -4.535 1 83.94 208 HIS A N 1
ATOM 1596 C CA . HIS A 1 208 ? 16.766 7.434 -4.59 1 83.94 208 HIS A CA 1
ATOM 1597 C C . HIS A 1 208 ? 17.344 6.234 -5.336 1 83.94 208 HIS A C 1
ATOM 1599 O O . HIS A 1 208 ? 18.547 6.145 -5.539 1 83.94 208 HIS A O 1
ATOM 1605 N N . GLY A 1 209 ? 16.484 5.336 -5.672 1 79.81 209 GLY A N 1
ATOM 1606 C CA . GLY A 1 209 ? 16.953 4.121 -6.309 1 79.81 209 GLY A CA 1
ATOM 1607 C C . GLY A 1 209 ? 17.5 3.104 -5.324 1 79.81 209 GLY A C 1
ATOM 1608 O O . GLY A 1 209 ? 17.422 3.303 -4.109 1 79.81 209 GLY A O 1
ATOM 1609 N N . GLY A 1 210 ? 17.938 2.033 -5.828 1 79.25 210 GLY A N 1
ATOM 1610 C CA . GLY A 1 210 ? 18.469 0.961 -5 1 79.25 210 GLY A CA 1
ATOM 1611 C C . GLY A 1 210 ? 17.562 -0.255 -4.945 1 79.25 210 GLY A C 1
ATOM 1612 O O . GLY A 1 210 ? 16.484 -0.261 -5.547 1 79.25 210 GLY A O 1
ATOM 1613 N N . MET A 1 211 ? 18.094 -1.238 -4.281 1 81.25 211 MET A N 1
ATOM 1614 C CA . MET A 1 211 ? 17.344 -2.494 -4.262 1 81.25 211 MET A CA 1
ATOM 1615 C C . MET A 1 211 ? 16.953 -2.871 -2.84 1 81.25 211 MET A C 1
ATOM 1617 O O . MET A 1 211 ? 16.438 -3.967 -2.604 1 81.25 211 MET A O 1
ATOM 1621 N N . GLU A 1 212 ? 17.156 -1.873 -1.96 1 86.88 212 GLU A N 1
ATOM 1622 C CA . GLU A 1 212 ? 16.828 -2.184 -0.571 1 86.88 212 GLU A CA 1
ATOM 1623 C C . GLU A 1 212 ? 15.469 -1.606 -0.18 1 86.88 212 GLU A C 1
ATOM 1625 O O . GLU A 1 212 ? 14.898 -0.795 -0.912 1 86.88 212 GLU A O 1
ATOM 1630 N N . GLY A 1 213 ? 15.023 -2.273 0.944 1 90.44 213 GLY A N 1
ATOM 1631 C CA . GLY A 1 213 ? 13.93 -1.58 1.606 1 90.44 213 GLY A CA 1
ATOM 1632 C C . GLY A 1 213 ? 12.633 -2.357 1.581 1 90.44 213 GLY A C 1
ATOM 1633 O O . GLY A 1 213 ? 12.375 -3.117 0.645 1 90.44 213 GLY A O 1
ATOM 1634 N N . GLY A 1 214 ? 11.852 -2.141 2.535 1 93.81 214 GLY A N 1
ATOM 1635 C CA . GLY A 1 214 ? 10.5 -2.666 2.68 1 93.81 214 GLY A CA 1
ATOM 1636 C C . GLY A 1 214 ? 9.516 -1.645 3.219 1 93.81 214 GLY A C 1
ATOM 1637 O O . GLY A 1 214 ? 9.875 -0.487 3.441 1 93.81 214 GLY A O 1
ATOM 1638 N N . TYR A 1 215 ? 8.266 -1.969 3.238 1 97.19 215 TYR A N 1
ATOM 1639 C CA . TYR A 1 215 ? 7.191 -1.113 3.727 1 97.19 215 TYR A CA 1
ATOM 1640 C C . TYR A 1 215 ? 6.113 -1.936 4.422 1 97.19 215 TYR A C 1
ATOM 1642 O O . TYR A 1 215 ? 6.109 -3.166 4.328 1 97.19 215 TYR A O 1
ATOM 1650 N N . GLY A 1 216 ? 5.34 -1.298 5.188 1 97.75 216 GLY A N 1
ATOM 1651 C CA . GLY A 1 216 ? 4.141 -1.928 5.715 1 97.75 216 GLY A CA 1
ATOM 1652 C C . GLY A 1 216 ? 2.936 -1.777 4.805 1 97.75 216 GLY A C 1
ATOM 1653 O O . GLY A 1 216 ? 2.758 -0.737 4.168 1 97.75 216 GLY A O 1
ATOM 1654 N N . TYR A 1 217 ? 2.092 -2.832 4.746 1 97.75 217 TYR A N 1
ATOM 1655 C CA . TYR A 1 217 ? 0.915 -2.701 3.893 1 97.75 217 TYR A CA 1
ATOM 1656 C C . TYR A 1 217 ? -0.189 -3.652 4.34 1 97.75 217 TYR A C 1
ATOM 1658 O O . TYR A 1 217 ? 0.065 -4.602 5.086 1 97.75 217 TYR A O 1
ATOM 1666 N N . ILE A 1 218 ? -1.373 -3.359 3.945 1 97.62 218 ILE A N 1
ATOM 1667 C CA . ILE A 1 218 ? -2.469 -4.309 4.09 1 97.62 218 ILE A CA 1
ATOM 1668 C C . ILE A 1 218 ? -2.727 -5.012 2.758 1 97.62 218 ILE A C 1
ATOM 1670 O O . ILE A 1 218 ? -2.635 -4.391 1.696 1 97.62 218 ILE A O 1
ATOM 1674 N N . ASP A 1 219 ? -2.881 -6.254 2.842 1 95.81 219 ASP A N 1
ATOM 1675 C CA . ASP A 1 219 ? -3.191 -7.082 1.68 1 95.81 219 ASP A CA 1
ATOM 1676 C C . ASP A 1 219 ? -4.695 -7.293 1.543 1 95.81 219 ASP A C 1
ATOM 1678 O O . ASP A 1 219 ? -5.301 -8.023 2.332 1 95.81 219 ASP A O 1
ATOM 1682 N N . SER A 1 220 ? -5.254 -6.715 0.528 1 94.38 220 SER A N 1
ATOM 1683 C CA . SER A 1 220 ? -6.703 -6.746 0.367 1 94.38 220 SER A CA 1
ATOM 1684 C C . SER A 1 220 ? -7.145 -7.98 -0.412 1 94.38 220 SER A C 1
ATOM 1686 O O . SER A 1 220 ? -8.336 -8.148 -0.69 1 94.38 220 SER A O 1
ATOM 1688 N N . SER A 1 221 ? -6.27 -8.836 -0.748 1 91.25 221 SER A N 1
ATOM 1689 C CA . SER A 1 221 ? -6.617 -10.023 -1.523 1 91.25 221 SER A CA 1
ATOM 1690 C C . SER A 1 221 ? -7.391 -11.031 -0.677 1 91.25 221 SER A C 1
ATOM 1692 O O . SER A 1 221 ? -7.516 -10.859 0.537 1 91.25 221 SER A O 1
ATOM 1694 N N . TYR A 1 222 ? -7.98 -12.047 -1.343 1 89.62 222 TYR A N 1
ATOM 1695 C CA . TYR A 1 222 ? -8.672 -13.133 -0.654 1 89.62 222 TYR A CA 1
ATOM 1696 C C . TYR A 1 222 ? -7.844 -13.656 0.515 1 89.62 222 TYR A C 1
ATOM 1698 O O . TYR A 1 222 ? -6.633 -13.836 0.391 1 89.62 222 TYR A O 1
ATOM 1706 N N . PRO A 1 223 ? -8.391 -13.742 1.665 1 90.38 223 PRO A N 1
ATOM 1707 C CA . PRO A 1 223 ? -9.828 -13.844 1.947 1 90.38 223 PRO A CA 1
ATOM 1708 C C . PRO A 1 223 ? -10.398 -12.562 2.543 1 90.38 223 PRO A C 1
ATOM 1710 O O . PRO A 1 223 ? -11.438 -12.594 3.209 1 90.38 223 PRO A O 1
ATOM 1713 N N . ARG A 1 224 ? -9.688 -11.516 2.322 1 91.75 224 ARG A N 1
ATOM 1714 C CA . ARG A 1 224 ? -10.195 -10.266 2.867 1 91.75 224 ARG A CA 1
ATOM 1715 C C . ARG A 1 224 ? -11.492 -9.852 2.178 1 91.75 224 ARG A C 1
ATOM 1717 O O . ARG A 1 224 ? -11.695 -10.148 0.998 1 91.75 224 ARG A O 1
ATOM 1724 N N . ARG A 1 225 ? -12.383 -9.18 2.992 1 92 225 ARG A N 1
ATOM 1725 C CA . ARG A 1 225 ? -13.688 -8.711 2.525 1 92 225 ARG A CA 1
ATOM 1726 C C . ARG A 1 225 ? -13.812 -7.199 2.68 1 92 225 ARG A C 1
ATOM 1728 O O . ARG A 1 225 ? -13.102 -6.59 3.482 1 92 225 ARG A O 1
ATOM 1735 N N . PRO A 1 226 ? -14.727 -6.648 1.809 1 92.69 226 PRO A N 1
ATOM 1736 C CA . PRO A 1 226 ? -14.906 -5.203 1.953 1 92.69 226 PRO A CA 1
ATOM 1737 C C . PRO A 1 226 ? -15.234 -4.789 3.387 1 92.69 226 PRO A C 1
ATOM 1739 O O . PRO A 1 226 ? -16.094 -5.395 4.027 1 92.69 226 PRO A O 1
ATOM 1742 N N . GLY A 1 227 ? -14.445 -3.787 3.871 1 93.25 227 GLY A N 1
ATOM 1743 C CA . GLY A 1 227 ? -14.711 -3.275 5.207 1 93.25 227 GLY A CA 1
ATOM 1744 C C . GLY A 1 227 ? -13.82 -3.887 6.27 1 93.25 227 GLY A C 1
ATOM 1745 O O . GLY A 1 227 ? -13.781 -3.412 7.406 1 93.25 227 GLY A O 1
ATOM 1746 N N . ASP A 1 228 ? -13.102 -4.98 5.918 1 95.12 228 ASP A N 1
ATOM 1747 C CA . ASP A 1 228 ? -12.148 -5.539 6.875 1 95.12 228 ASP A CA 1
ATOM 1748 C C . ASP A 1 228 ? -11.141 -4.488 7.328 1 95.12 228 ASP A C 1
ATOM 1750 O O . ASP A 1 228 ? -10.68 -3.676 6.523 1 95.12 228 ASP A O 1
ATOM 1754 N N . VAL A 1 229 ? -10.781 -4.555 8.594 1 96.44 229 VAL A N 1
ATOM 1755 C CA . VAL A 1 229 ? -9.93 -3.523 9.172 1 96.44 229 VAL A CA 1
ATOM 1756 C C . VAL A 1 229 ? -8.688 -4.164 9.781 1 96.44 229 VAL A C 1
ATOM 1758 O O . VAL A 1 229 ? -8.766 -5.223 10.414 1 96.44 229 VAL A O 1
ATOM 1761 N N . ALA A 1 230 ? -7.523 -3.584 9.5 1 98.12 230 ALA A N 1
ATOM 1762 C CA . ALA A 1 230 ? -6.266 -3.914 10.172 1 98.12 230 ALA A CA 1
ATOM 1763 C C . ALA A 1 230 ? -5.738 -2.723 10.961 1 98.12 230 ALA A C 1
ATOM 1765 O O . ALA A 1 230 ? -5.824 -1.579 10.508 1 98.12 230 ALA A O 1
ATOM 1766 N N . ARG A 1 231 ? -5.23 -2.957 12.164 1 98.38 231 ARG A N 1
ATOM 1767 C CA . ARG A 1 231 ? -4.758 -1.906 13.062 1 98.38 231 ARG A CA 1
ATOM 1768 C C . ARG A 1 231 ? -3.311 -2.148 13.469 1 98.38 231 ARG A C 1
ATOM 1770 O O . ARG A 1 231 ? -2.951 -3.256 13.875 1 98.38 231 ARG A O 1
ATOM 1777 N N . LEU A 1 232 ? -2.459 -1.229 13.305 1 98.62 232 LEU A N 1
ATOM 1778 C CA . LEU A 1 232 ? -1.062 -1.233 13.734 1 98.62 232 LEU A CA 1
ATOM 1779 C C . LEU A 1 232 ? -0.8 -0.133 14.75 1 98.62 232 LEU A C 1
ATOM 1781 O O . LEU A 1 232 ? -0.974 1.051 14.453 1 98.62 232 LEU A O 1
ATOM 1785 N N . SER A 1 233 ? -0.308 -0.449 15.945 1 98.38 233 SER A N 1
ATOM 1786 C CA . SER A 1 233 ? -0.184 0.505 17.047 1 98.38 233 SER A CA 1
ATOM 1787 C C . SER A 1 233 ? 1.277 0.824 17.328 1 98.38 233 SER A C 1
ATOM 1789 O O . SER A 1 233 ? 2.129 -0.068 17.312 1 98.38 233 SER A O 1
ATOM 1791 N N . SER A 1 234 ? 1.521 2.074 17.625 1 98.19 234 SER A N 1
ATOM 1792 C CA . SER A 1 234 ? 2.848 2.5 18.047 1 98.19 234 SER A CA 1
ATOM 1793 C C . SER A 1 234 ? 3.115 2.098 19.5 1 98.19 234 SER A C 1
ATOM 1795 O O . SER A 1 234 ? 2.203 1.664 20.203 1 98.19 234 SER A O 1
ATOM 1797 N N . PRO A 1 235 ? 4.434 2.189 19.891 1 97.19 235 PRO A N 1
ATOM 1798 C CA . PRO A 1 235 ? 4.668 2.117 21.328 1 97.19 235 PRO A CA 1
ATOM 1799 C C . PRO A 1 235 ? 4.062 3.299 22.094 1 97.19 235 PRO A C 1
ATOM 1801 O O . PRO A 1 235 ? 3.629 4.277 21.469 1 97.19 235 PRO A O 1
ATOM 1804 N N . GLU A 1 236 ? 3.918 3.105 23.375 1 97.25 236 GLU A N 1
ATOM 1805 C CA . GLU A 1 236 ? 3.436 4.219 24.188 1 97.25 236 GLU A CA 1
ATOM 1806 C C . GLU A 1 236 ? 4.387 5.41 24.109 1 97.25 236 GLU A C 1
ATOM 1808 O O . GLU A 1 236 ? 5.59 5.266 24.328 1 97.25 236 GLU A O 1
ATOM 1813 N N . MET A 1 237 ? 3.918 6.508 23.75 1 96.94 237 MET A N 1
ATOM 1814 C CA . MET A 1 237 ? 4.684 7.75 23.641 1 96.94 237 MET A CA 1
ATOM 1815 C C . MET A 1 237 ? 4.41 8.664 24.828 1 96.94 237 MET A C 1
ATOM 1817 O O . MET A 1 237 ? 3.354 8.57 25.453 1 96.94 237 MET A O 1
ATOM 1821 N N . ASP A 1 238 ? 5.32 9.555 25.047 1 95.5 238 ASP A N 1
ATOM 1822 C CA . ASP A 1 238 ? 5.16 10.523 26.125 1 95.5 238 ASP A CA 1
ATOM 1823 C C . ASP A 1 238 ? 4.168 11.617 25.75 1 95.5 238 ASP A C 1
ATOM 1825 O O . ASP A 1 238 ? 3.951 11.883 24.562 1 95.5 238 ASP A O 1
ATOM 1829 N N . ALA A 1 239 ? 3.59 12.234 26.766 1 95.19 239 ALA A N 1
ATOM 1830 C CA . ALA A 1 239 ? 2.738 13.398 26.562 1 95.19 239 ALA A CA 1
ATOM 1831 C C . ALA A 1 239 ? 3.514 14.531 25.891 1 95.19 239 ALA A C 1
ATOM 1833 O O . ALA A 1 239 ? 4.719 14.68 26.109 1 95.19 239 ALA A O 1
ATOM 1834 N N . THR A 1 240 ? 2.838 15.258 25.094 1 93.75 240 THR A N 1
ATOM 1835 C CA . THR A 1 240 ? 3.469 16.438 24.484 1 93.75 240 THR A CA 1
ATOM 1836 C C . THR A 1 240 ? 3.441 17.609 25.453 1 93.75 240 THR A C 1
ATOM 1838 O O . THR A 1 240 ? 2.531 17.734 26.281 1 93.75 240 THR A O 1
ATOM 1841 N N . GLY A 1 241 ? 4.402 18.438 25.391 1 87.81 241 GLY A N 1
ATOM 1842 C CA . GLY A 1 241 ? 4.379 19.656 26.188 1 87.81 241 GLY A CA 1
ATOM 1843 C C . GLY A 1 241 ? 3.377 20.672 25.672 1 87.81 241 GLY A C 1
ATOM 1844 O O . GLY A 1 241 ? 2.879 20.562 24.562 1 87.81 241 GLY A O 1
ATOM 1845 N N . VAL A 1 242 ? 2.957 21.609 26.453 1 84.81 242 VAL A N 1
ATOM 1846 C CA . VAL A 1 242 ? 1.962 22.625 26.141 1 84.81 242 VAL A CA 1
ATOM 1847 C C . VAL A 1 242 ? 2.375 23.375 24.875 1 84.81 242 VAL A C 1
ATOM 1849 O O . VAL A 1 242 ? 1.533 23.703 24.031 1 84.81 242 VAL A O 1
ATOM 1852 N N . ASP A 1 243 ? 3.584 23.625 24.641 1 88.06 243 ASP A N 1
ATOM 1853 C CA . ASP A 1 243 ? 4.035 24.422 23.5 1 88.06 243 ASP A CA 1
ATOM 1854 C C . ASP A 1 243 ? 4.902 23.578 22.562 1 88.06 243 ASP A C 1
ATOM 1856 O O . ASP A 1 243 ? 5.676 24.125 21.766 1 88.06 243 ASP A O 1
ATOM 1860 N N . THR A 1 244 ? 4.758 22.281 22.75 1 89.12 244 THR A N 1
ATOM 1861 C CA . THR A 1 244 ? 5.645 21.453 21.938 1 89.12 244 THR A CA 1
ATOM 1862 C C . THR A 1 244 ? 4.875 20.297 21.297 1 89.12 244 THR A C 1
ATOM 1864 O O . THR A 1 244 ? 5.207 19.141 21.5 1 89.12 244 THR A O 1
ATOM 1867 N N . PRO A 1 245 ? 3.914 20.641 20.484 1 94.06 245 PRO A N 1
ATOM 1868 C CA . PRO A 1 245 ? 3.285 19.562 19.719 1 94.06 245 PRO A CA 1
ATOM 1869 C C . PRO A 1 245 ? 4.266 18.859 18.797 1 94.06 245 PRO A C 1
ATOM 1871 O O . PRO A 1 245 ? 5.41 19.281 18.641 1 94.06 245 PRO A O 1
ATOM 1874 N N . LEU A 1 246 ? 3.838 17.734 18.328 1 96.06 246 LEU A N 1
ATOM 1875 C CA . LEU A 1 246 ? 4.672 16.969 17.406 1 96.06 246 LEU A CA 1
ATOM 1876 C C . LEU A 1 246 ? 4.066 16.969 16 1 96.06 246 LEU A C 1
ATOM 1878 O O . LEU A 1 246 ? 2.891 17.297 15.828 1 96.06 246 LEU A O 1
ATOM 1882 N N . CYS A 1 247 ? 4.891 16.719 15.094 1 96.56 247 CYS A N 1
ATOM 1883 C CA . CYS A 1 247 ? 4.469 16.453 13.727 1 96.56 247 CYS A CA 1
ATOM 1884 C C . CYS A 1 247 ? 4.82 15.031 13.312 1 96.56 247 CYS A C 1
ATOM 1886 O O . CYS A 1 247 ? 5.992 14.648 13.328 1 96.56 247 CYS A O 1
ATOM 1888 N N . LEU A 1 248 ? 3.834 14.242 13.023 1 98 248 LEU A N 1
ATOM 1889 C CA . LEU A 1 248 ? 4.047 12.914 12.469 1 98 248 LEU A CA 1
ATOM 1890 C C . LEU A 1 248 ? 4.062 12.953 10.945 1 98 248 LEU A C 1
ATOM 1892 O O . LEU A 1 248 ? 3.104 13.422 10.328 1 98 248 LEU A O 1
ATOM 1896 N N . SER A 1 249 ? 5.125 12.562 10.422 1 97.94 249 SER A N 1
ATOM 1897 C CA . SER A 1 249 ? 5.238 12.445 8.969 1 97.94 249 SER A CA 1
ATOM 1898 C C . SER A 1 249 ? 5.371 10.984 8.547 1 97.94 249 SER A C 1
ATOM 1900 O O . SER A 1 249 ? 6.047 10.195 9.219 1 97.94 249 SER A O 1
ATOM 1902 N N . PHE A 1 250 ? 4.727 10.578 7.496 1 98.19 250 PHE A N 1
ATOM 1903 C CA . PHE A 1 250 ? 4.809 9.234 6.949 1 98.19 250 PHE A CA 1
ATOM 1904 C C . PHE A 1 250 ? 4.48 9.234 5.461 1 98.19 250 PHE A C 1
ATOM 1906 O O . PHE A 1 250 ? 3.949 10.219 4.938 1 98.19 250 PHE A O 1
ATOM 1913 N N . TRP A 1 251 ? 4.883 8.211 4.828 1 98.19 251 TRP A N 1
ATOM 1914 C CA . TRP A 1 251 ? 4.586 8.07 3.406 1 98.19 251 TRP A CA 1
ATOM 1915 C C . TRP A 1 251 ? 3.498 7.027 3.178 1 98.19 251 TRP A C 1
ATOM 1917 O O . TRP A 1 251 ? 3.455 6.008 3.869 1 98.19 251 TRP A O 1
ATOM 1927 N N . THR A 1 252 ? 2.619 7.297 2.199 1 98.12 252 THR A N 1
ATOM 1928 C CA . THR A 1 252 ? 1.531 6.371 1.904 1 98.12 252 THR A CA 1
ATOM 1929 C C . THR A 1 252 ? 1.472 6.062 0.411 1 98.12 252 THR A C 1
ATOM 1931 O O . THR A 1 252 ? 1.888 6.883 -0.413 1 98.12 252 THR A O 1
ATOM 1934 N N . HIS A 1 253 ? 1.112 4.977 0.038 1 97.81 253 HIS A N 1
ATOM 1935 C CA . HIS A 1 253 ? 0.806 4.516 -1.312 1 97.81 253 HIS A CA 1
ATOM 1936 C C . HIS A 1 253 ? -0.58 3.883 -1.378 1 97.81 253 HIS A C 1
ATOM 1938 O O . HIS A 1 253 ? -0.814 2.828 -0.782 1 97.81 253 HIS A O 1
ATOM 1944 N N . MET A 1 254 ? -1.486 4.508 -2.027 1 97 254 MET A N 1
ATOM 1945 C CA . MET A 1 254 ? -2.879 4.086 -2.15 1 97 254 MET A CA 1
ATOM 1946 C C . MET A 1 254 ? -3.307 4.039 -3.613 1 97 254 MET A C 1
ATOM 1948 O O . MET A 1 254 ? -4.062 4.898 -4.07 1 97 254 MET A O 1
ATOM 1952 N N . TYR A 1 255 ? -2.865 2.982 -4.281 1 95.62 255 TYR A N 1
ATOM 1953 C CA . TYR A 1 255 ? -3.154 2.83 -5.703 1 95.62 255 TYR A CA 1
ATOM 1954 C C . TYR A 1 255 ? -3.979 1.576 -5.961 1 95.62 255 TYR A C 1
ATOM 1956 O O . TYR A 1 255 ? -3.605 0.481 -5.535 1 95.62 255 TYR A O 1
ATOM 1964 N N . GLY A 1 256 ? -5.086 1.8 -6.703 1 93.62 256 GLY A N 1
ATOM 1965 C CA . GLY A 1 256 ? -5.984 0.717 -7.066 1 93.62 256 GLY A CA 1
ATOM 1966 C C . GLY A 1 256 ? -7.449 1.089 -6.938 1 93.62 256 GLY A C 1
ATOM 1967 O O . GLY A 1 256 ? -7.816 1.896 -6.082 1 93.62 256 GLY A O 1
ATOM 1968 N N . ASN A 1 257 ? -8.25 0.444 -7.684 1 91.06 257 ASN A N 1
ATOM 1969 C CA . ASN A 1 257 ? -9.68 0.727 -7.719 1 91.06 257 ASN A CA 1
ATOM 1970 C C . ASN A 1 257 ? -10.359 0.328 -6.414 1 91.06 257 ASN A C 1
ATOM 1972 O O . ASN A 1 257 ? -11.398 0.884 -6.059 1 91.06 257 ASN A O 1
ATOM 1976 N N . GLY A 1 258 ? -9.75 -0.508 -5.652 1 92.81 258 GLY A N 1
ATOM 1977 C CA . GLY A 1 258 ? -10.383 -1.03 -4.449 1 92.81 258 GLY A CA 1
ATOM 1978 C C . GLY A 1 258 ? -9.836 -0.426 -3.174 1 92.81 258 GLY A C 1
ATOM 1979 O O . GLY A 1 258 ? -9.992 -0.995 -2.092 1 92.81 258 GLY A O 1
ATOM 1980 N N . ILE A 1 259 ? -9.188 0.659 -3.281 1 94.88 259 ILE A N 1
ATOM 1981 C CA . ILE A 1 259 ? -8.625 1.28 -2.084 1 94.88 259 ILE A CA 1
ATOM 1982 C C . ILE A 1 259 ? -9.758 1.727 -1.16 1 94.88 259 ILE A C 1
ATOM 1984 O O . ILE A 1 259 ? -10.734 2.338 -1.609 1 94.88 259 ILE A O 1
ATOM 1988 N N . GLY A 1 260 ? -9.68 1.372 0.098 1 96.88 260 GLY A N 1
ATOM 1989 C CA . GLY A 1 260 ? -10.625 1.83 1.104 1 96.88 260 GLY A CA 1
ATOM 1990 C C . GLY A 1 260 ? -10.195 3.121 1.778 1 96.88 260 GLY A C 1
ATOM 1991 O O . GLY A 1 260 ? -10.109 4.164 1.13 1 96.88 260 GLY A O 1
ATOM 1992 N N . THR A 1 261 ? -9.922 2.9 3.129 1 98.06 261 THR A N 1
ATOM 1993 C CA . THR A 1 261 ? -9.625 4.094 3.912 1 98.06 261 THR A CA 1
ATOM 1994 C C . THR A 1 261 ? -8.383 3.879 4.781 1 98.06 261 THR A C 1
ATOM 1996 O O . THR A 1 261 ? -8.203 2.797 5.344 1 98.06 261 THR A O 1
ATOM 1999 N N . LEU A 1 262 ? -7.477 4.793 4.801 1 98.5 262 LEU A N 1
ATOM 2000 C CA . LEU A 1 262 ? -6.375 4.863 5.754 1 98.5 262 LEU A CA 1
ATOM 2001 C C . LEU A 1 262 ? -6.652 5.914 6.824 1 98.5 262 LEU A C 1
ATOM 2003 O O . LEU A 1 262 ? -6.949 7.066 6.508 1 98.5 262 LEU A O 1
ATOM 2007 N N . THR A 1 263 ? -6.566 5.52 8.086 1 98.44 263 THR A N 1
ATOM 2008 C CA . THR A 1 263 ? -6.855 6.418 9.195 1 98.44 263 THR A CA 1
ATOM 2009 C C . THR A 1 263 ? -5.734 6.379 10.234 1 98.44 263 THR A C 1
ATOM 2011 O O . THR A 1 263 ? -5.188 5.312 10.516 1 98.44 263 THR A O 1
ATOM 2014 N N . ILE A 1 264 ? -5.367 7.527 10.727 1 98.62 264 ILE A N 1
ATOM 2015 C CA . ILE A 1 264 ? -4.488 7.633 11.883 1 98.62 264 ILE A CA 1
ATOM 2016 C C . ILE A 1 264 ? -5.297 8.031 13.117 1 98.62 264 ILE A C 1
ATOM 2018 O O . ILE A 1 264 ? -5.949 9.078 13.125 1 98.62 264 ILE A O 1
ATOM 2022 N N . LEU A 1 265 ? -5.195 7.191 14.117 1 98.12 265 LEU A N 1
ATOM 2023 C CA . LEU A 1 265 ? -5.883 7.457 15.375 1 98.12 265 LEU A CA 1
ATOM 2024 C C . LEU A 1 265 ? -4.891 7.82 16.469 1 98.12 265 LEU A C 1
ATOM 2026 O O . LEU A 1 265 ? -3.766 7.316 16.484 1 98.12 265 LEU A O 1
ATOM 2030 N N . LEU A 1 266 ? -5.273 8.703 17.297 1 97.31 266 LEU A N 1
ATOM 2031 C CA . LEU A 1 266 ? -4.566 8.984 18.531 1 97.31 266 LEU A CA 1
ATOM 2032 C C . LEU A 1 266 ? -5.297 8.359 19.734 1 97.31 266 LEU A C 1
ATOM 2034 O O . LEU A 1 266 ? -6.457 8.688 19.984 1 97.31 266 LEU A O 1
ATOM 2038 N N . MET A 1 267 ? -4.648 7.477 20.375 1 97.62 267 MET A N 1
ATOM 2039 C CA . MET A 1 267 ? -5.227 6.797 21.531 1 97.62 267 MET A CA 1
ATOM 2040 C C . MET A 1 267 ? -4.637 7.336 22.828 1 97.62 267 MET A C 1
ATOM 2042 O O . MET A 1 267 ? -3.422 7.285 23.031 1 97.62 267 MET A O 1
ATOM 2046 N N . ASP A 1 268 ? -5.48 7.84 23.641 1 95.5 268 ASP A N 1
ATOM 2047 C CA . ASP A 1 268 ? -5.07 8.266 24.984 1 95.5 268 ASP A CA 1
ATOM 2048 C C . ASP A 1 268 ? -4.887 7.066 25.906 1 95.5 268 ASP A C 1
ATOM 2050 O O . ASP A 1 268 ? -5.859 6.379 26.234 1 95.5 268 ASP A O 1
ATOM 2054 N N . VAL A 1 269 ? -3.742 6.855 26.328 1 95.88 269 VAL A N 1
ATOM 2055 C CA . VAL A 1 269 ? -3.439 5.656 27.109 1 95.88 269 VAL A CA 1
ATOM 2056 C C . VAL A 1 269 ? -4.141 5.723 28.469 1 95.88 269 VAL A C 1
ATOM 2058 O O . VAL A 1 269 ? -4.582 4.699 29 1 95.88 269 VAL A O 1
ATOM 2061 N N . ARG A 1 270 ? -4.242 6.844 29.031 1 94.25 270 ARG A N 1
ATOM 2062 C CA . ARG A 1 270 ? -4.848 7.02 30.344 1 94.25 270 ARG A CA 1
ATOM 2063 C C . ARG A 1 270 ? -6.359 6.84 30.281 1 94.25 270 ARG A C 1
ATOM 2065 O O . ARG A 1 270 ? -6.941 6.109 31.094 1 94.25 270 ARG A O 1
ATOM 2072 N N . GLU A 1 271 ? -7.02 7.441 29.359 1 92.06 271 GLU A N 1
ATOM 2073 C CA . GLU A 1 271 ? -8.477 7.414 29.266 1 92.06 271 GLU A CA 1
ATOM 2074 C C . GLU A 1 271 ? -8.945 6.277 28.359 1 92.06 271 GLU A C 1
ATOM 2076 O O . GLU A 1 271 ? -10.102 5.855 28.438 1 92.06 271 GLU A O 1
ATOM 2081 N N . GLY A 1 272 ? -8.125 5.824 27.484 1 91.69 272 GLY A N 1
ATOM 2082 C CA . GLY A 1 272 ? -8.461 4.734 26.578 1 91.69 272 GLY A CA 1
ATOM 2083 C C . GLY A 1 272 ? -9.234 5.184 25.359 1 91.69 272 GLY A C 1
ATOM 2084 O O . GLY A 1 272 ? -9.555 4.371 24.484 1 91.69 272 GLY A O 1
ATOM 2085 N N . ASN A 1 273 ? -9.492 6.414 25.25 1 92.44 273 ASN A N 1
ATOM 2086 C CA . ASN A 1 273 ? -10.273 6.938 24.125 1 92.44 273 ASN A CA 1
ATOM 2087 C C . ASN A 1 273 ? -9.422 7.105 22.875 1 92.44 273 ASN A C 1
ATOM 2089 O O . ASN A 1 273 ? -8.242 7.441 22.969 1 92.44 273 ASN A O 1
ATOM 2093 N N . GLU A 1 274 ? -10.055 6.824 21.719 1 95.06 274 GLU A N 1
ATOM 2094 C CA . GLU A 1 274 ? -9.414 6.996 20.422 1 95.06 274 GLU A CA 1
ATOM 2095 C C . GLU A 1 274 ? -10.055 8.133 19.625 1 95.06 274 GLU A C 1
ATOM 2097 O O . GLU A 1 274 ? -11.273 8.312 19.672 1 95.06 274 GLU A O 1
ATOM 2102 N N . ARG A 1 275 ? -9.227 8.93 19.016 1 92.62 275 ARG A N 1
ATOM 2103 C CA . ARG A 1 275 ? -9.734 10.016 18.188 1 92.62 275 ARG A CA 1
ATOM 2104 C C . ARG A 1 275 ? -9.086 9.984 16.797 1 92.62 275 ARG A C 1
ATOM 2106 O O . ARG A 1 275 ? -7.891 9.719 16.672 1 92.62 275 ARG A O 1
ATOM 2113 N N . ASP A 1 276 ? -9.906 10.281 15.789 1 94.88 276 ASP A N 1
ATOM 2114 C CA . ASP A 1 276 ? -9.414 10.375 14.422 1 94.88 276 ASP A CA 1
ATOM 2115 C C . ASP A 1 276 ? -8.664 11.688 14.195 1 94.88 276 ASP A C 1
ATOM 2117 O O . ASP A 1 276 ? -9.227 12.766 14.344 1 94.88 276 ASP A O 1
ATOM 2121 N N . ILE A 1 277 ? -7.383 11.625 13.773 1 95.44 277 ILE A N 1
ATOM 2122 C CA . ILE A 1 277 ? -6.633 12.859 13.57 1 95.44 277 ILE A CA 1
ATOM 2123 C C . ILE A 1 277 ? -6.23 12.984 12.102 1 95.44 277 ILE A C 1
ATOM 2125 O O . ILE A 1 277 ? -5.77 14.039 11.664 1 95.44 277 ILE A O 1
ATOM 2129 N N . TRP A 1 278 ? -6.375 11.969 11.359 1 97.06 278 TRP A N 1
ATOM 2130 C CA . TRP A 1 278 ? -6.035 11.961 9.945 1 97.06 278 TRP A CA 1
ATOM 2131 C C . TRP A 1 278 ? -6.766 10.836 9.219 1 97.06 278 TRP A C 1
ATOM 2133 O O . TRP A 1 278 ? -6.734 9.68 9.656 1 97.06 278 TRP A O 1
ATOM 2143 N N . THR A 1 279 ? -7.484 11.094 8.102 1 97.69 279 THR A N 1
ATOM 2144 C CA . THR A 1 279 ? -8.203 10.062 7.355 1 97.69 279 THR A CA 1
ATOM 2145 C C . THR A 1 279 ? -8.195 10.367 5.863 1 97.69 279 THR A C 1
ATOM 2147 O O . THR A 1 279 ? -8.484 11.5 5.457 1 97.69 279 THR A O 1
ATOM 2150 N N . LEU A 1 280 ? -7.863 9.438 5.082 1 97.12 280 LEU A N 1
ATOM 2151 C CA . LEU A 1 280 ? -7.871 9.555 3.629 1 97.12 280 LEU A CA 1
ATOM 2152 C C . LEU A 1 280 ? -8.516 8.336 2.986 1 97.12 280 LEU A C 1
ATOM 2154 O O . LEU A 1 280 ? -8.172 7.195 3.322 1 97.12 280 LEU A O 1
ATOM 2158 N N . SER A 1 281 ? -9.477 8.547 2.023 1 96.31 281 SER A N 1
ATOM 2159 C CA . SER A 1 281 ? -10.18 7.453 1.357 1 96.31 281 SER A CA 1
ATOM 2160 C C . SER A 1 281 ? -9.977 7.508 -0.153 1 96.31 281 SER A C 1
ATOM 2162 O O . SER A 1 281 ? -9.797 8.586 -0.723 1 96.31 281 SER A O 1
ATOM 2164 N N . GLY A 1 282 ? -9.953 6.297 -0.782 1 94.44 282 GLY A N 1
ATOM 2165 C CA . GLY A 1 282 ? -9.953 6.211 -2.234 1 94.44 282 GLY A CA 1
ATOM 2166 C C . GLY A 1 282 ? -8.555 6.215 -2.828 1 94.44 282 GLY A C 1
ATOM 2167 O O . GLY A 1 282 ? -7.574 6.438 -2.117 1 94.44 282 GLY A O 1
ATOM 2168 N N . GLU A 1 283 ? -8.453 5.953 -4.066 1 93.5 283 GLU A N 1
ATOM 2169 C CA . GLU A 1 283 ? -7.199 5.867 -4.805 1 93.5 283 GLU A CA 1
ATOM 2170 C C . GLU A 1 283 ? -6.523 7.234 -4.906 1 93.5 283 GLU A C 1
ATOM 2172 O O . GLU A 1 283 ? -7.191 8.25 -5.121 1 93.5 283 GLU A O 1
ATOM 2177 N N . GLN A 1 284 ? -5.16 7.23 -4.73 1 92.88 284 GLN A N 1
ATOM 2178 C CA . GLN A 1 284 ? -4.402 8.477 -4.777 1 92.88 284 GLN A CA 1
ATOM 2179 C C . GLN A 1 284 ? -3.395 8.469 -5.922 1 92.88 284 GLN A C 1
ATOM 2181 O O . GLN A 1 284 ? -2.572 9.383 -6.039 1 92.88 284 GLN A O 1
ATOM 2186 N N . GLY A 1 285 ? -3.363 7.422 -6.738 1 92.12 285 GLY A N 1
ATOM 2187 C CA . GLY A 1 285 ? -2.404 7.328 -7.828 1 92.12 285 GLY A CA 1
ATOM 2188 C C . GLY A 1 285 ? -1.263 6.371 -7.539 1 92.12 285 GLY A C 1
ATOM 2189 O O . GLY A 1 285 ? -1.055 5.977 -6.391 1 92.12 285 GLY A O 1
ATOM 2190 N N . ASN A 1 286 ? -0.441 6.07 -8.562 1 93 286 ASN A N 1
ATOM 2191 C CA . ASN A 1 286 ? 0.63 5.086 -8.461 1 93 286 ASN A CA 1
ATOM 2192 C C . ASN A 1 286 ? 1.956 5.734 -8.078 1 93 286 ASN A C 1
ATOM 2194 O O . ASN A 1 286 ? 2.936 5.641 -8.82 1 93 286 ASN A O 1
ATOM 2198 N N . ALA A 1 287 ? 1.954 6.395 -6.961 1 95.69 287 ALA A N 1
ATOM 2199 C CA . ALA A 1 287 ? 3.139 7.062 -6.426 1 95.69 287 ALA A CA 1
ATOM 2200 C C . ALA A 1 287 ? 3.094 7.117 -4.902 1 95.69 287 ALA A C 1
ATOM 2202 O O . ALA A 1 287 ? 2.047 6.871 -4.297 1 95.69 287 ALA A O 1
ATOM 2203 N N . TRP A 1 288 ? 4.27 7.27 -4.312 1 96.81 288 TRP A N 1
ATOM 2204 C CA . TRP A 1 288 ? 4.352 7.516 -2.875 1 96.81 288 TRP A CA 1
ATOM 2205 C C . TRP A 1 288 ? 4.09 8.984 -2.561 1 96.81 288 TRP A C 1
ATOM 2207 O O . TRP A 1 288 ? 4.609 9.875 -3.238 1 96.81 288 TRP A O 1
ATOM 2217 N N . TYR A 1 289 ? 3.246 9.266 -1.551 1 96.62 289 TYR A N 1
ATOM 2218 C CA . TYR A 1 289 ? 2.961 10.633 -1.124 1 96.62 289 TYR A CA 1
ATOM 2219 C C . TYR A 1 289 ? 3.268 10.812 0.357 1 96.62 289 TYR A C 1
ATOM 2221 O O . TYR A 1 289 ? 2.998 9.93 1.169 1 96.62 289 TYR A O 1
ATOM 2229 N N . GLN A 1 290 ? 3.812 11.898 0.642 1 96.56 290 GLN A N 1
ATOM 2230 C CA . GLN A 1 290 ? 4.109 12.195 2.041 1 96.56 290 GLN A CA 1
ATOM 2231 C C . GLN A 1 290 ? 2.887 12.766 2.752 1 96.56 290 GLN A C 1
ATOM 2233 O O . GLN A 1 290 ? 2.236 13.68 2.242 1 96.56 290 GLN A O 1
ATOM 2238 N N . ALA A 1 291 ? 2.559 12.211 3.869 1 97.75 291 ALA A N 1
ATOM 2239 C CA . ALA A 1 291 ? 1.488 12.688 4.742 1 97.75 291 ALA A CA 1
ATOM 2240 C C . ALA A 1 291 ? 2.055 13.273 6.035 1 97.75 291 ALA A C 1
ATOM 2242 O O . ALA A 1 291 ? 3.131 12.875 6.484 1 97.75 291 ALA A O 1
ATOM 2243 N N . GLU A 1 292 ? 1.383 14.266 6.566 1 97.06 292 GLU A N 1
ATOM 2244 C CA . GLU A 1 292 ? 1.735 14.867 7.848 1 97.06 292 GLU A CA 1
ATOM 2245 C C . GLU A 1 292 ? 0.494 15.133 8.695 1 97.06 292 GLU A C 1
ATOM 2247 O O . GLU A 1 292 ? -0.581 15.406 8.156 1 97.06 292 GLU A O 1
ATOM 2252 N N . VAL A 1 293 ? 0.661 15.055 9.961 1 96.69 293 VAL A N 1
ATOM 2253 C CA . VAL A 1 293 ? -0.434 15.344 10.883 1 96.69 293 VAL A CA 1
ATOM 2254 C C . VAL A 1 293 ? 0.128 15.828 12.219 1 96.69 293 VAL A C 1
ATOM 2256 O O . VAL A 1 293 ? 1.114 15.281 12.719 1 96.69 293 VAL A O 1
ATOM 2259 N N . PRO A 1 294 ? -0.395 16.953 12.734 1 95.56 294 PRO A N 1
ATOM 2260 C CA . PRO A 1 294 ? 0.037 17.391 14.062 1 95.56 294 PRO A CA 1
ATOM 2261 C C . PRO A 1 294 ? -0.463 16.469 15.18 1 95.56 294 PRO A C 1
ATOM 2263 O O . PRO A 1 294 ? -1.592 15.977 15.117 1 95.56 294 PRO A O 1
ATOM 2266 N N . VAL A 1 295 ? 0.365 16.25 16.141 1 96.25 295 VAL A N 1
ATOM 2267 C CA . VAL A 1 295 ? 0.037 15.398 17.266 1 96.25 295 VAL A CA 1
ATOM 2268 C C . VAL A 1 295 ? 0.217 16.172 18.578 1 96.25 295 VAL A C 1
ATOM 2270 O O . VAL A 1 295 ? 1.301 16.703 18.844 1 96.25 295 VAL A O 1
ATOM 2273 N N . SER A 1 296 ? -0.795 16.312 19.266 1 94.44 296 SER A N 1
ATOM 2274 C CA . SER A 1 296 ? -0.768 16.953 20.562 1 94.44 296 SER A CA 1
ATOM 2275 C C . SER A 1 296 ? -1.63 16.203 21.578 1 94.44 296 SER A C 1
ATOM 2277 O O . SER A 1 296 ? -2.809 15.945 21.328 1 94.44 296 SER A O 1
ATOM 2279 N N . SER A 1 297 ? -1.016 15.82 22.719 1 93.88 297 SER A N 1
ATOM 2280 C CA . SER A 1 297 ? -1.723 15.086 23.766 1 93.88 297 SER A CA 1
ATOM 2281 C C . SER A 1 297 ? -1.166 15.414 25.141 1 93.88 297 SER A C 1
ATOM 2283 O O . SER A 1 297 ? 0.032 15.266 25.391 1 93.88 297 SER A O 1
ATOM 2285 N N . PRO A 1 298 ? -2.021 15.844 26.062 1 90.81 298 PRO A N 1
ATOM 2286 C CA . PRO A 1 298 ? -1.562 16.125 27.422 1 90.81 298 PRO A CA 1
ATOM 2287 C C . PRO A 1 298 ? -1.225 14.859 28.203 1 90.81 298 PRO A C 1
ATOM 2289 O O . PRO A 1 298 ? -0.579 14.938 29.25 1 90.81 298 PRO A O 1
ATOM 2292 N N . ASN A 1 299 ? -1.658 13.727 27.719 1 94.25 299 ASN A N 1
ATOM 2293 C CA . ASN A 1 299 ? -1.373 12.422 28.297 1 94.25 299 ASN A CA 1
ATOM 2294 C C . ASN A 1 299 ? -0.529 11.555 27.375 1 94.25 299 ASN A C 1
ATOM 2296 O O . ASN A 1 299 ? -0.419 11.844 26.188 1 94.25 299 ASN A O 1
ATOM 2300 N N . PRO A 1 300 ? 0.078 10.531 28.031 1 96.75 300 PRO A N 1
ATOM 2301 C CA . PRO A 1 300 ? 0.722 9.57 27.141 1 96.75 300 PRO A CA 1
ATOM 2302 C C . PRO A 1 300 ? -0.236 9.008 26.094 1 96.75 300 PRO A C 1
ATOM 2304 O O . PRO A 1 300 ? -1.431 8.859 26.359 1 96.75 300 PRO A O 1
ATOM 2307 N N . PHE A 1 301 ? 0.351 8.734 24.969 1 97.5 301 PHE A N 1
ATOM 2308 C CA . PHE A 1 301 ? -0.549 8.367 23.875 1 97.5 301 PHE A CA 1
ATOM 2309 C C . PHE A 1 301 ? 0.081 7.293 23 1 97.5 301 PHE A C 1
ATOM 2311 O O . PHE A 1 301 ? 1.256 6.961 23.156 1 97.5 301 PHE A O 1
ATOM 2318 N N . LYS A 1 302 ? -0.786 6.711 22.156 1 98.19 302 LYS A N 1
ATOM 2319 C CA . LYS A 1 302 ? -0.375 5.84 21.062 1 98.19 302 LYS A CA 1
ATOM 2320 C C . LYS A 1 302 ? -0.968 6.309 19.734 1 98.19 302 LYS A C 1
ATOM 2322 O O . LYS A 1 302 ? -2.043 6.914 19.703 1 98.19 302 LYS A O 1
ATOM 2327 N N . ILE A 1 303 ? -0.199 6.141 18.75 1 98.5 303 ILE A N 1
ATOM 2328 C CA . ILE A 1 303 ? -0.718 6.32 17.406 1 98.5 303 ILE A CA 1
ATOM 2329 C C . ILE A 1 303 ? -1.165 4.973 16.844 1 98.5 303 ILE A C 1
ATOM 2331 O O . ILE A 1 303 ? -0.442 3.979 16.938 1 98.5 303 ILE A O 1
ATOM 2335 N N . VAL A 1 304 ? -2.324 4.883 16.281 1 98.62 304 VAL A N 1
ATOM 2336 C CA . VAL A 1 304 ? -2.834 3.664 15.656 1 98.62 304 VAL A CA 1
ATOM 2337 C C . VAL A 1 304 ? -3.08 3.9 14.172 1 98.62 304 VAL A C 1
ATOM 2339 O O . VAL A 1 304 ? -3.85 4.789 13.797 1 98.62 304 VAL A O 1
ATOM 2342 N N . ILE A 1 305 ? -2.441 3.133 13.352 1 98.75 305 ILE A N 1
ATOM 2343 C CA . ILE A 1 305 ? -2.658 3.184 11.906 1 98.75 305 ILE A CA 1
ATOM 2344 C C . ILE A 1 305 ? -3.719 2.158 11.508 1 98.75 305 ILE A C 1
ATOM 2346 O O . ILE A 1 305 ? -3.541 0.957 11.727 1 98.75 305 ILE A O 1
ATOM 2350 N N . VAL A 1 306 ? -4.766 2.598 10.93 1 98.62 306 VAL A N 1
ATOM 2351 C CA . VAL A 1 306 ? -5.887 1.727 10.586 1 98.62 306 VAL A CA 1
ATOM 2352 C C . VAL A 1 306 ? -6.055 1.665 9.07 1 98.62 306 VAL A C 1
ATOM 2354 O O . VAL A 1 306 ? -6.219 2.697 8.414 1 98.62 306 VAL A O 1
ATOM 2357 N N . GLY A 1 307 ? -5.938 0.499 8.516 1 98.31 307 GLY A N 1
ATOM 2358 C CA . GLY A 1 307 ? -6.254 0.257 7.117 1 98.31 307 GLY A CA 1
ATOM 2359 C C . GLY A 1 307 ? -7.551 -0.503 6.922 1 98.31 307 GLY A C 1
ATOM 2360 O O . GLY A 1 307 ? -7.766 -1.55 7.539 1 98.31 307 GLY A O 1
ATOM 2361 N N . LYS A 1 308 ? -8.375 0.028 6.117 1 97.44 308 LYS A N 1
ATOM 2362 C CA . LYS A 1 308 ? -9.656 -0.593 5.805 1 97.44 308 LYS A CA 1
ATOM 2363 C C . LYS A 1 308 ? -9.727 -1.012 4.336 1 97.44 308 LYS A C 1
ATOM 2365 O O . LYS A 1 308 ? -9.383 -0.229 3.447 1 97.44 308 LYS A O 1
ATOM 2370 N N . VAL A 1 309 ? -10.195 -2.24 4.102 1 96.44 309 VAL A N 1
ATOM 2371 C CA . VAL A 1 309 ? -10.289 -2.785 2.752 1 96.44 309 VAL A CA 1
ATOM 2372 C C . VAL A 1 309 ? -11.477 -2.164 2.021 1 96.44 309 VAL A C 1
ATOM 2374 O O . VAL A 1 309 ? -12.555 -2.004 2.602 1 96.44 309 VAL A O 1
ATOM 2377 N N . GLY A 1 310 ? -11.305 -1.819 0.746 1 94.38 310 GLY A N 1
ATOM 2378 C CA . GLY A 1 310 ? -12.344 -1.224 -0.076 1 94.38 310 GLY A CA 1
ATOM 2379 C C . GLY A 1 310 ? -13.234 -2.25 -0.748 1 94.38 310 GLY A C 1
ATOM 2380 O O . GLY A 1 310 ? -13.523 -3.305 -0.174 1 94.38 310 GLY A O 1
ATOM 2381 N N . LYS A 1 311 ? -13.672 -1.936 -1.945 1 90.12 311 LYS A N 1
ATOM 2382 C CA . LYS A 1 311 ? -14.773 -2.646 -2.586 1 90.12 311 LYS A CA 1
ATOM 2383 C C . LYS A 1 311 ? -14.281 -3.93 -3.252 1 90.12 311 LYS A C 1
ATOM 2385 O O . LYS A 1 311 ? -15.086 -4.812 -3.568 1 90.12 311 LYS A O 1
ATOM 2390 N N . ASN A 1 312 ? -13.016 -3.971 -3.543 1 89.19 312 ASN A N 1
ATOM 2391 C CA . ASN A 1 312 ? -12.492 -5.145 -4.23 1 89.19 312 ASN A CA 1
ATOM 2392 C C . ASN A 1 312 ? -11.039 -5.43 -3.834 1 89.19 312 ASN A C 1
ATOM 2394 O O . ASN A 1 312 ? -10.523 -4.836 -2.887 1 89.19 312 ASN A O 1
ATOM 2398 N N . ILE A 1 313 ? -10.367 -6.34 -4.523 1 87.88 313 ILE A N 1
ATOM 2399 C CA . ILE A 1 313 ? -9.094 -6.895 -4.07 1 87.88 313 ILE A CA 1
ATOM 2400 C C . ILE A 1 313 ? -7.953 -5.957 -4.461 1 87.88 313 ILE A C 1
ATOM 2402 O O . ILE A 1 313 ? -6.789 -6.223 -4.156 1 87.88 313 ILE A O 1
ATOM 2406 N N . MET A 1 314 ? -8.25 -4.91 -5.172 1 90.19 314 MET A N 1
ATOM 2407 C CA . MET A 1 314 ? -7.215 -3.965 -5.586 1 90.19 314 MET A CA 1
ATOM 2408 C C . MET A 1 314 ? -7.137 -2.783 -4.625 1 90.19 314 MET A C 1
ATOM 2410 O O . MET A 1 314 ? -7.16 -1.628 -5.051 1 90.19 314 MET A O 1
ATOM 2414 N N . GLY A 1 315 ? -7.051 -3.115 -3.357 1 92.62 315 GLY A N 1
ATOM 2415 C CA . GLY A 1 315 ? -7.117 -2.074 -2.344 1 92.62 315 GLY A CA 1
ATOM 2416 C C . GLY A 1 315 ? -5.965 -2.129 -1.359 1 92.62 315 GLY A C 1
ATOM 2417 O O . GLY A 1 315 ? -6.152 -1.905 -0.161 1 92.62 315 GLY A O 1
ATOM 2418 N N . ASP A 1 316 ? -4.781 -2.49 -1.818 1 95.94 316 ASP A N 1
ATOM 2419 C CA . ASP A 1 316 ? -3.631 -2.504 -0.919 1 95.94 316 ASP A CA 1
ATOM 2420 C C . ASP A 1 316 ? -3.232 -1.087 -0.513 1 95.94 316 ASP A C 1
ATOM 2422 O O . ASP A 1 316 ? -3.15 -0.194 -1.358 1 95.94 316 ASP A O 1
ATOM 2426 N N . ILE A 1 317 ? -3.125 -0.871 0.759 1 98.06 317 ILE A N 1
ATOM 2427 C CA . ILE A 1 317 ? -2.66 0.401 1.303 1 98.06 317 ILE A CA 1
ATOM 2428 C C . ILE A 1 317 ? -1.295 0.213 1.959 1 98.06 317 ILE A C 1
ATOM 2430 O O . ILE A 1 317 ? -1.118 -0.677 2.795 1 98.06 317 ILE A O 1
ATOM 2434 N N . ALA A 1 318 ? -0.354 1.021 1.541 1 98.31 318 ALA A N 1
ATOM 2435 C CA . ALA A 1 318 ? 0.994 0.879 2.086 1 98.31 318 ALA A CA 1
ATOM 2436 C C . ALA A 1 318 ? 1.42 2.141 2.83 1 98.31 318 ALA A C 1
ATOM 2438 O O . ALA A 1 318 ? 0.962 3.24 2.512 1 98.31 318 ALA A O 1
ATOM 2439 N N . VAL A 1 319 ? 2.215 2 3.869 1 98.56 319 VAL A N 1
ATOM 2440 C CA . VAL A 1 319 ? 2.818 3.086 4.633 1 98.56 319 VAL A CA 1
ATOM 2441 C C . VAL A 1 319 ? 4.32 2.846 4.777 1 98.56 319 VAL A C 1
ATOM 2443 O O . VAL A 1 319 ? 4.773 1.699 4.809 1 98.56 319 VAL A O 1
ATOM 2446 N N . ASP A 1 320 ? 5.055 3.898 4.801 1 98.12 320 ASP A N 1
ATOM 2447 C CA . ASP A 1 320 ? 6.508 3.785 4.895 1 98.12 320 ASP A CA 1
ATOM 2448 C C . ASP A 1 320 ? 7.109 5.012 5.574 1 98.12 320 ASP A C 1
ATOM 2450 O O . ASP A 1 320 ? 6.504 6.086 5.582 1 98.12 320 ASP A O 1
ATOM 2454 N N . ASP A 1 321 ? 8.219 4.852 6.227 1 97.25 321 ASP A N 1
ATOM 2455 C CA . ASP A 1 321 ? 9.07 5.91 6.758 1 97.25 321 ASP A CA 1
ATOM 2456 C C . ASP A 1 321 ? 8.297 6.797 7.73 1 97.25 321 ASP A C 1
ATOM 2458 O O . ASP A 1 321 ? 8.195 8.008 7.527 1 97.25 321 ASP A O 1
ATOM 2462 N N . LEU A 1 322 ? 7.855 6.234 8.797 1 98 322 LEU A N 1
ATOM 2463 C CA . LEU A 1 322 ? 7.223 6.973 9.883 1 98 322 LEU A CA 1
ATOM 2464 C C . LEU A 1 322 ? 8.25 7.77 10.672 1 98 322 LEU A C 1
ATOM 2466 O O . LEU A 1 322 ? 9.289 7.234 11.062 1 98 322 LEU A O 1
ATOM 2470 N N . ALA A 1 323 ? 7.965 9.062 10.883 1 97.62 323 ALA A N 1
ATOM 2471 C CA . ALA A 1 323 ? 8.906 9.898 11.617 1 97.62 323 ALA A CA 1
ATOM 2472 C C . ALA A 1 323 ? 8.172 10.969 12.422 1 97.62 323 ALA A C 1
ATOM 2474 O O . ALA A 1 323 ? 7.152 11.508 11.977 1 97.62 323 ALA A O 1
ATOM 2475 N N . PHE A 1 324 ? 8.711 11.281 13.594 1 96.69 324 PHE A N 1
ATOM 2476 C CA . PHE A 1 324 ? 8.211 12.359 14.445 1 96.69 324 PHE A CA 1
ATOM 2477 C C . PHE A 1 324 ? 9.203 13.508 14.5 1 96.69 324 PHE A C 1
ATOM 2479 O O . PHE A 1 324 ? 10.414 13.289 14.555 1 96.69 324 PHE A O 1
ATOM 2486 N N . ARG A 1 325 ? 8.734 14.664 14.469 1 93.88 325 ARG A N 1
ATOM 2487 C CA . ARG A 1 325 ? 9.555 15.852 14.719 1 93.88 325 ARG A CA 1
ATOM 2488 C C . ARG A 1 325 ? 8.852 16.828 15.656 1 93.88 325 ARG A C 1
ATOM 2490 O O . ARG A 1 325 ? 7.621 16.828 15.734 1 93.88 325 ARG A O 1
ATOM 2497 N N . VAL A 1 326 ? 9.625 17.609 16.234 1 91.38 326 VAL A N 1
ATOM 2498 C CA . VAL A 1 326 ? 9.062 18.594 17.156 1 91.38 326 VAL A CA 1
ATOM 2499 C C . VAL A 1 326 ? 8.516 19.781 16.391 1 91.38 326 VAL A C 1
ATOM 2501 O O . VAL A 1 326 ? 9.125 20.234 15.414 1 91.38 326 VAL A O 1
ATOM 2504 N N . GLY A 1 327 ? 7.363 20.203 16.859 1 91.06 327 GLY A N 1
ATOM 2505 C CA . GLY A 1 327 ? 6.703 21.328 16.219 1 91.06 327 GLY A CA 1
ATOM 2506 C C . GLY A 1 327 ? 5.426 20.938 15.5 1 91.06 327 GLY A C 1
ATOM 2507 O O . GLY A 1 327 ? 5.277 19.781 15.07 1 91.06 327 GLY A O 1
ATOM 2508 N N . SER A 1 328 ? 4.578 21.844 15.32 1 91.62 328 SER A N 1
ATOM 2509 C CA . SER A 1 328 ? 3.328 21.578 14.617 1 91.62 328 SER A CA 1
ATOM 2510 C C . SER A 1 328 ? 3.521 21.609 13.102 1 91.62 328 SER A C 1
ATOM 2512 O O . SER A 1 328 ? 4.492 22.188 12.609 1 91.62 328 SER A O 1
ATOM 2514 N N . CYS A 1 329 ? 2.643 20.953 12.453 1 94.44 329 CYS A N 1
ATOM 2515 C CA . CYS A 1 329 ? 2.607 20.984 10.992 1 94.44 329 CYS A CA 1
ATOM 2516 C C . CYS A 1 329 ? 1.177 20.875 10.477 1 94.44 329 CYS A C 1
ATOM 2518 O O . CYS A 1 329 ? 0.347 20.188 11.086 1 94.44 329 CYS A O 1
ATOM 2520 N N . PRO A 1 330 ? 0.953 21.625 9.406 1 95.81 330 PRO A N 1
ATOM 2521 C CA . PRO A 1 330 ? -0.382 21.453 8.828 1 95.81 330 PRO A CA 1
ATOM 2522 C C . PRO A 1 330 ? -0.62 20.047 8.289 1 95.81 330 PRO A C 1
ATOM 2524 O O . PRO A 1 330 ? 0.289 19.438 7.723 1 95.81 330 PRO A O 1
ATOM 2527 N N . THR A 1 331 ? -1.823 19.594 8.492 1 96 331 THR A N 1
ATOM 2528 C CA . THR A 1 331 ? -2.18 18.266 7.98 1 96 331 THR A CA 1
ATOM 2529 C C . THR A 1 331 ? -2 18.203 6.469 1 96 331 THR A C 1
ATOM 2531 O O . THR A 1 331 ? -2.408 19.125 5.75 1 96 331 THR A O 1
ATOM 2534 N N . ALA A 1 332 ? -1.357 17.25 6.055 1 94.75 332 ALA A N 1
ATOM 2535 C CA . ALA A 1 332 ? -1.172 17 4.625 1 94.75 332 ALA A CA 1
ATOM 2536 C C . ALA A 1 332 ? -1.569 15.57 4.258 1 94.75 332 ALA A C 1
ATOM 2538 O O . ALA A 1 332 ? -1.188 14.617 4.941 1 94.75 332 ALA A O 1
ATOM 2539 N N . PRO A 1 333 ? -2.322 15.234 3.115 1 94.31 333 PRO A N 1
ATOM 2540 C CA . PRO A 1 333 ? -3.029 16.281 2.371 1 94.31 333 PRO A CA 1
ATOM 2541 C C . PRO A 1 333 ? -4.137 16.938 3.189 1 94.31 333 PRO A C 1
ATOM 2543 O O . PRO A 1 333 ? -4.625 16.359 4.16 1 94.31 333 PRO A O 1
ATOM 2546 N N . GLN A 1 334 ? -4.504 18.078 2.785 1 91.12 334 GLN A N 1
ATOM 2547 C CA . GLN A 1 334 ? -5.453 18.875 3.562 1 91.12 334 GLN A CA 1
ATOM 2548 C C . GLN A 1 334 ? -6.793 18.141 3.695 1 91.12 334 GLN A C 1
ATOM 2550 O O . GLN A 1 334 ? -7.453 18.234 4.73 1 91.12 334 GLN A O 1
ATOM 2555 N N . ILE A 1 335 ? -7.145 17.438 2.689 1 90.38 335 ILE A N 1
ATOM 2556 C CA . ILE A 1 335 ? -8.445 16.781 2.662 1 90.38 335 ILE A CA 1
ATOM 2557 C C . ILE A 1 335 ? -8.5 15.688 3.727 1 90.38 335 ILE A C 1
ATOM 2559 O O . ILE A 1 335 ? -9.578 15.203 4.082 1 90.38 335 ILE A O 1
ATOM 2563 N N . ALA A 1 336 ? -7.406 15.273 4.246 1 94.44 336 ALA A N 1
ATOM 2564 C CA . ALA A 1 336 ? -7.348 14.18 5.215 1 94.44 336 ALA A CA 1
ATOM 2565 C C . ALA A 1 336 ? -7.648 14.688 6.625 1 94.44 336 ALA A C 1
ATOM 2567 O O . ALA A 1 336 ? -7.824 13.891 7.551 1 94.44 336 ALA A O 1
ATOM 2568 N N . ALA A 1 337 ? -7.676 15.977 6.852 1 89.81 337 ALA A N 1
ATOM 2569 C CA . ALA A 1 337 ? -7.938 16.547 8.172 1 89.81 337 ALA A CA 1
ATOM 2570 C C . ALA A 1 337 ? -9.398 16.359 8.57 1 89.81 337 ALA A C 1
ATOM 2572 O O . ALA A 1 337 ? -10.305 16.688 7.801 1 89.81 337 ALA A O 1
ATOM 2573 N N . PRO A 1 338 ? -9.609 15.789 9.719 1 81.38 338 PRO A N 1
ATOM 2574 C CA . PRO A 1 338 ? -10.992 15.664 10.164 1 81.38 338 PRO A CA 1
ATOM 2575 C C . PRO A 1 338 ? -11.695 17.016 10.305 1 81.38 338 PRO A C 1
ATOM 2577 O O . PRO A 1 338 ? -12.891 17.141 10.031 1 81.38 338 PRO A O 1
ATOM 2580 N N . MET A 1 339 ? -10.984 17.969 10.867 1 75.44 339 MET A N 1
ATOM 2581 C CA . MET A 1 339 ? -11.492 19.344 10.938 1 75.44 339 MET A CA 1
ATOM 2582 C C . MET A 1 339 ? -10.781 20.234 9.922 1 75.44 339 MET A C 1
ATOM 2584 O O . MET A 1 339 ? -9.562 20.359 9.945 1 75.44 339 MET A O 1
ATOM 2588 N N . PRO A 1 340 ? -11.625 20.797 9.055 1 76.19 340 PRO A N 1
ATOM 2589 C CA . PRO A 1 340 ? -10.984 21.594 8.008 1 76.19 340 PRO A CA 1
ATOM 2590 C C . PRO A 1 340 ? -10.398 22.891 8.531 1 76.19 340 PRO A C 1
ATOM 2592 O O . PRO A 1 340 ? -11.133 23.75 9.031 1 76.19 340 PRO A O 1
ATOM 2595 N N . GLY A 1 341 ? -9.219 23.016 8.93 1 87.44 341 GLY A N 1
ATOM 2596 C CA . GLY A 1 341 ? -8.625 24.266 9.359 1 87.44 341 GLY A CA 1
ATOM 2597 C C . GLY A 1 341 ? -7.168 24.406 8.961 1 87.44 341 GLY A C 1
ATOM 2598 O O . GLY A 1 341 ? -6.695 25.5 8.695 1 87.44 341 GLY A O 1
ATOM 2599 N N . ASP A 1 342 ? -6.555 23.328 8.859 1 94.06 342 ASP A N 1
ATOM 2600 C CA . ASP A 1 342 ? -5.156 23.359 8.461 1 94.06 342 ASP A CA 1
ATOM 2601 C C . ASP A 1 342 ? -5.012 23.812 7.004 1 94.06 342 ASP A C 1
ATOM 2603 O O . ASP A 1 342 ? -5.809 23.406 6.148 1 94.06 342 ASP A O 1
ATOM 2607 N N . CYS A 1 343 ? -3.996 24.656 6.785 1 95.75 343 CYS A N 1
ATOM 2608 C CA . CYS A 1 343 ? -3.852 25.125 5.406 1 95.75 343 CYS A CA 1
ATOM 2609 C C . CYS A 1 343 ? -2.428 25.594 5.137 1 95.75 343 CYS A C 1
ATOM 2611 O O . CYS A 1 343 ? -1.898 26.438 5.867 1 95.75 343 CYS A O 1
ATOM 2613 N N . THR A 1 344 ? -1.801 25.078 4.137 1 94.81 344 THR A N 1
ATOM 2614 C CA . THR A 1 344 ? -0.504 25.547 3.666 1 94.81 344 THR A CA 1
ATOM 2615 C C . THR A 1 344 ? -0.674 26.547 2.52 1 94.81 344 THR A C 1
ATOM 2617 O O . THR A 1 344 ? 0.273 27.234 2.146 1 94.81 344 THR A O 1
ATOM 2620 N N . PHE A 1 345 ? -1.861 26.562 1.878 1 95.31 345 PHE A N 1
ATOM 2621 C CA . PHE A 1 345 ? -2.283 27.453 0.806 1 95.31 345 PHE A CA 1
ATOM 2622 C C . PHE A 1 345 ? -1.602 27.078 -0.506 1 95.31 345 PHE A C 1
ATOM 2624 O O . PHE A 1 345 ? -1.643 27.844 -1.472 1 95.31 345 PHE A O 1
ATOM 2631 N N . GLU A 1 346 ? -0.937 25.922 -0.56 1 93.75 346 GLU A N 1
ATOM 2632 C CA . GLU A 1 346 ? -0.223 25.531 -1.77 1 93.75 346 GLU A CA 1
ATOM 2633 C C . GLU A 1 346 ? -1.194 25.156 -2.887 1 93.75 346 GLU A C 1
ATOM 2635 O O . GLU A 1 346 ? -0.902 25.359 -4.066 1 93.75 346 GLU A O 1
ATOM 2640 N N . VAL A 1 347 ? -2.316 24.562 -2.564 1 90.44 347 VAL A N 1
ATOM 2641 C CA . VAL A 1 347 ? -3.281 24.094 -3.553 1 90.44 347 VAL A CA 1
ATOM 2642 C C . VAL A 1 347 ? -4.422 25.094 -3.674 1 90.44 347 VAL A C 1
ATOM 2644 O O . VAL A 1 347 ? -4.805 25.484 -4.781 1 90.44 347 VAL A O 1
ATOM 2647 N N . ASP A 1 348 ? -5.004 25.469 -2.555 1 93 348 ASP A N 1
ATOM 2648 C CA . ASP A 1 348 ? -6.102 26.438 -2.477 1 93 348 ASP A CA 1
ATOM 2649 C C . ASP A 1 348 ? -6.211 27.031 -1.075 1 93 348 ASP A C 1
ATOM 2651 O O . ASP A 1 348 ? -5.238 27.031 -0.32 1 93 348 ASP A O 1
ATOM 2655 N N . GLU A 1 349 ? -7.328 27.641 -0.754 1 95 349 GLU A N 1
ATOM 2656 C CA . GLU A 1 349 ? -7.5 28.312 0.529 1 95 349 GLU A CA 1
ATOM 2657 C C . GLU A 1 349 ? -8.148 27.391 1.556 1 95 349 GLU A C 1
ATOM 2659 O O . GLU A 1 349 ? -8.547 27.844 2.633 1 95 349 GLU A O 1
ATOM 2664 N N . CYS A 1 350 ? -8.234 26.203 1.303 1 93.5 350 CYS A N 1
ATOM 2665 C CA . CYS A 1 350 ? -8.609 25.125 2.217 1 93.5 350 CYS A CA 1
ATOM 2666 C C . CYS A 1 350 ? -9.969 25.406 2.846 1 93.5 350 CYS A C 1
ATOM 2668 O O . CYS A 1 350 ? -10.188 25.109 4.023 1 93.5 350 CYS A O 1
ATOM 2670 N N . GLY A 1 351 ? -10.812 26.031 2.168 1 91.69 351 GLY A N 1
ATOM 2671 C CA . GLY A 1 351 ? -12.141 26.297 2.686 1 91.69 351 GLY A CA 1
ATOM 2672 C C . GLY A 1 351 ? -12.25 27.625 3.391 1 91.69 351 GLY A C 1
ATOM 2673 O O . GLY A 1 351 ? -13.352 28.047 3.768 1 91.69 351 GLY A O 1
ATOM 2674 N N . TRP A 1 352 ? -11.109 28.266 3.67 1 95.5 352 TRP A N 1
ATOM 2675 C CA . TRP A 1 352 ? -11.172 29.641 4.164 1 95.5 352 TRP A CA 1
ATOM 2676 C C . TRP A 1 352 ? -11.656 30.578 3.074 1 95.5 352 TRP A C 1
ATOM 2678 O O . TRP A 1 352 ? -11.477 30.312 1.883 1 95.5 352 TRP A O 1
ATOM 2688 N N . ALA A 1 353 ? -12.32 31.688 3.545 1 95 353 ALA A N 1
ATOM 2689 C CA . ALA A 1 353 ? -12.867 32.594 2.529 1 95 353 ALA A CA 1
ATOM 2690 C C . ALA A 1 353 ? -12.906 34.031 3.029 1 95 353 ALA A C 1
ATOM 2692 O O . ALA A 1 353 ? -13.047 34.281 4.23 1 95 353 ALA A O 1
ATOM 2693 N N . ASN A 1 354 ? -12.734 34.875 2.043 1 95.81 354 ASN A N 1
ATOM 2694 C CA . ASN A 1 354 ? -12.992 36.281 2.318 1 95.81 354 ASN A CA 1
ATOM 2695 C C . ASN A 1 354 ? -14.477 36.531 2.596 1 95.81 354 ASN A C 1
ATOM 2697 O O . ASN A 1 354 ? -15.336 35.844 2.057 1 95.81 354 ASN A O 1
ATOM 2701 N N . VAL A 1 355 ? -14.641 37.438 3.428 1 91.38 355 VAL A N 1
ATOM 2702 C CA . VAL A 1 355 ? -16.031 37.781 3.672 1 91.38 355 VAL A CA 1
ATOM 2703 C C . VAL A 1 355 ? -16.609 38.469 2.438 1 91.38 355 VAL A C 1
ATOM 2705 O O . VAL A 1 355 ? -15.945 39.281 1.803 1 91.38 355 VAL A O 1
ATOM 2708 N N . PRO A 1 356 ? -17.859 38.062 2.141 1 84.81 356 PRO A N 1
ATOM 2709 C CA . PRO A 1 356 ? -18.484 38.688 0.953 1 84.81 356 PRO A CA 1
ATOM 2710 C C . PRO A 1 356 ? -18.672 40.188 1.09 1 84.81 356 PRO A C 1
ATOM 2712 O O . PRO A 1 356 ? -18.969 40.688 2.182 1 84.81 356 PRO A O 1
ATOM 2715 N N . SER A 1 357 ? -18.609 40.875 0.003 1 77.75 357 SER A N 1
ATOM 2716 C CA . SER A 1 35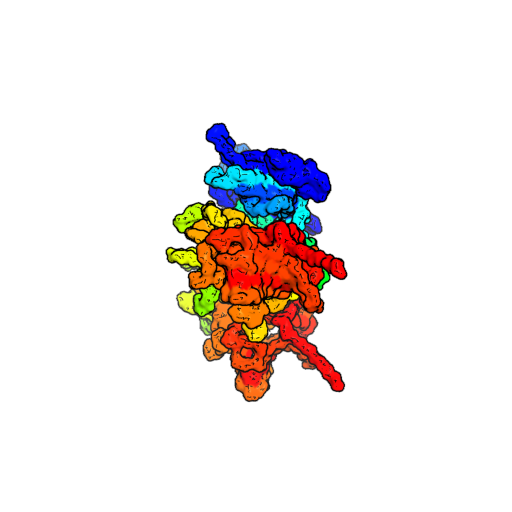7 ? -18.734 42.312 -0.029 1 77.75 357 SER A CA 1
ATOM 2717 C C . SER A 1 357 ? -20.125 42.75 0.415 1 77.75 357 SER A C 1
ATOM 2719 O O . SER A 1 357 ? -20.297 43.844 0.985 1 77.75 357 SER A O 1
ATOM 2721 N N . ARG A 1 358 ? -21.016 41.969 0.198 1 67.38 358 ARG A N 1
ATOM 2722 C CA . ARG A 1 358 ? -22.406 42.344 0.488 1 67.38 358 ARG A CA 1
ATOM 2723 C C . ARG A 1 358 ? -22.609 42.562 1.982 1 67.38 358 ARG A C 1
ATOM 2725 O O . ARG A 1 358 ? -23.5 43.312 2.387 1 67.38 358 ARG A O 1
ATOM 2732 N N . GLU A 1 359 ? -21.781 42.031 2.727 1 69.5 359 GLU A N 1
ATOM 2733 C CA . GLU A 1 359 ? -21.938 42.156 4.176 1 69.5 359 GLU A CA 1
ATOM 2734 C C . GLU A 1 359 ? -21.266 43.406 4.707 1 69.5 359 GLU A C 1
ATOM 2736 O O . GLU A 1 359 ? -21.562 43.844 5.824 1 69.5 359 GLU A O 1
ATOM 2741 N N . ARG A 1 360 ? -20.562 44.094 3.895 1 68.88 360 ARG A N 1
ATOM 2742 C CA . ARG A 1 360 ? -19.906 45.375 4.199 1 68.88 360 ARG A CA 1
ATOM 2743 C C . ARG A 1 360 ? -19.156 45.281 5.527 1 68.88 360 ARG A C 1
ATOM 2745 O O . ARG A 1 360 ? -19.188 46.25 6.316 1 68.88 360 ARG A O 1
ATOM 2752 N N . MET A 1 361 ? -18.703 44.094 5.742 1 74.5 361 MET A N 1
ATOM 2753 C CA . MET A 1 361 ? -18.016 43.906 7.016 1 74.5 361 MET A CA 1
ATOM 2754 C C . MET A 1 361 ? -16.547 44.312 6.918 1 74.5 361 MET A C 1
ATOM 2756 O O . MET A 1 361 ? -15.906 44.594 7.934 1 74.5 361 MET A O 1
ATOM 2760 N N . ASP A 1 362 ? -16.031 44.219 5.699 1 80.06 362 ASP A N 1
ATOM 2761 C CA . ASP A 1 362 ? -14.648 44.656 5.559 1 80.06 362 ASP A CA 1
ATOM 2762 C C . ASP A 1 362 ? -14.469 45.531 4.309 1 80.06 362 ASP A C 1
ATOM 2764 O O . ASP A 1 362 ? -15.438 45.844 3.617 1 80.06 362 ASP A O 1
ATOM 2768 N N . ASP A 1 363 ? -13.305 46.125 4.129 1 84.56 363 ASP A N 1
ATOM 2769 C CA . ASP A 1 363 ? -13.023 47.125 3.111 1 84.56 363 ASP A CA 1
ATOM 2770 C C . ASP A 1 363 ? -12.227 46.531 1.952 1 84.56 363 ASP A C 1
ATOM 2772 O O . ASP A 1 363 ? -12.344 47 0.813 1 84.56 363 ASP A O 1
ATOM 2776 N N . ILE A 1 364 ? -11.391 45.562 2.273 1 89.44 364 ILE A N 1
ATOM 2777 C CA . ILE A 1 364 ? -10.508 44.938 1.302 1 89.44 364 ILE A CA 1
ATOM 2778 C C . ILE A 1 364 ? -10.5 43.438 1.512 1 89.44 364 ILE A C 1
ATOM 2780 O O . ILE A 1 364 ? -11.344 42.875 2.236 1 89.44 364 ILE A O 1
ATOM 2784 N N . ASP A 1 365 ? -9.633 42.781 0.761 1 92.19 365 ASP A N 1
ATOM 2785 C CA . ASP A 1 365 ? -9.617 41.312 0.86 1 92.19 365 ASP A CA 1
ATOM 2786 C C . ASP A 1 365 ? -8.188 40.781 1.043 1 92.19 365 ASP A C 1
ATOM 2788 O O . ASP A 1 365 ? -7.223 41.531 0.834 1 92.19 365 ASP A O 1
ATOM 2792 N N . TRP A 1 366 ? -8.148 39.656 1.581 1 94.69 366 TRP A N 1
ATOM 2793 C CA . TRP A 1 366 ? -6.887 38.906 1.533 1 94.69 366 TRP A CA 1
ATOM 2794 C C . TRP A 1 366 ? -6.676 38.281 0.16 1 94.69 366 TRP A C 1
ATOM 2796 O O . TRP A 1 366 ? -7.641 37.906 -0.511 1 94.69 366 TRP A O 1
ATOM 2806 N N . GLU A 1 367 ? -5.359 38.125 -0.243 1 93.62 367 GLU A N 1
ATOM 2807 C CA . GLU A 1 367 ? -5.039 37.531 -1.54 1 93.62 367 GLU A CA 1
ATOM 2808 C C . GLU A 1 367 ? -4.008 36.406 -1.401 1 93.62 367 GLU A C 1
ATOM 2810 O O . GLU A 1 367 ? -3.064 36.531 -0.616 1 93.62 367 GLU A O 1
ATOM 2815 N N . ARG A 1 368 ? -4.258 35.344 -2.082 1 94.75 368 ARG A N 1
ATOM 2816 C CA . ARG A 1 368 ? -3.291 34.25 -2.188 1 94.75 368 ARG A CA 1
ATOM 2817 C C . ARG A 1 368 ? -2.25 34.562 -3.262 1 94.75 368 ARG A C 1
ATOM 2819 O O . ARG A 1 368 ? -2.592 34.719 -4.434 1 94.75 368 ARG A O 1
ATOM 2826 N N . VAL A 1 369 ? -0.969 34.594 -2.893 1 92.81 369 VAL A N 1
ATOM 2827 C CA . VAL A 1 369 ? 0.053 35.031 -3.846 1 92.81 369 VAL A CA 1
ATOM 2828 C C . VAL A 1 369 ? 1.224 34.031 -3.811 1 92.81 369 VAL A C 1
ATOM 2830 O O . VAL A 1 369 ? 1.426 33.344 -2.816 1 92.81 369 VAL A O 1
ATOM 2833 N N . SER A 1 370 ? 1.938 34.031 -4.848 1 89.75 370 SER A N 1
ATOM 2834 C CA . SER A 1 370 ? 3.191 33.312 -4.93 1 89.75 370 SER A CA 1
ATOM 2835 C C . SER A 1 370 ? 4.395 34.219 -4.797 1 89.75 370 SER A C 1
ATOM 2837 O O . SER A 1 370 ? 4.246 35.469 -4.832 1 89.75 370 SER A O 1
ATOM 2839 N N . GLY A 1 371 ? 5.582 33.688 -4.602 1 75.38 371 GLY A N 1
ATOM 2840 C CA . GLY A 1 371 ? 6.785 34.469 -4.457 1 75.38 371 GLY A CA 1
ATOM 2841 C C . GLY A 1 371 ? 6.988 35.469 -5.59 1 75.38 371 GLY A C 1
ATOM 2842 O O . GLY A 1 371 ? 7.48 36.594 -5.379 1 75.38 371 GLY A O 1
ATOM 2843 N N . VAL A 1 372 ? 6.555 35.156 -6.695 1 69.88 372 VAL A N 1
ATOM 2844 C CA . VAL A 1 372 ? 6.762 36 -7.883 1 69.88 372 VAL A CA 1
ATOM 2845 C C . VAL A 1 372 ? 5.707 37.094 -7.934 1 69.88 372 VAL A C 1
ATOM 2847 O O . VAL A 1 372 ? 6.031 38.25 -8.117 1 69.88 372 VAL A O 1
ATOM 2850 N N . THR A 1 373 ? 4.617 36.75 -7.707 1 68.69 373 THR A N 1
ATOM 2851 C CA . THR A 1 373 ? 3.512 37.688 -7.891 1 68.69 373 THR A CA 1
ATOM 2852 C C . THR A 1 373 ? 3.422 38.656 -6.711 1 68.69 373 THR A C 1
ATOM 2854 O O . THR A 1 373 ? 2.977 39.781 -6.871 1 68.69 373 THR A O 1
ATOM 2857 N N . GLY A 1 374 ? 3.875 38.156 -5.664 1 60.12 374 GLY A N 1
ATOM 2858 C CA . GLY A 1 374 ? 3.785 39 -4.5 1 60.12 374 GLY A CA 1
ATOM 2859 C C . GLY A 1 374 ? 4.719 40.188 -4.57 1 60.12 374 GLY A C 1
ATOM 2860 O O . GLY A 1 374 ? 4.488 41.219 -3.912 1 60.12 374 GLY A O 1
ATOM 2861 N N . ALA A 1 375 ? 5.641 39.969 -5.32 1 60.72 375 ALA A N 1
ATOM 2862 C CA . ALA A 1 375 ? 6.668 41 -5.391 1 60.72 375 ALA A CA 1
ATOM 2863 C C . ALA A 1 375 ? 6.523 41.844 -6.656 1 60.72 375 ALA A C 1
ATOM 2865 O O . ALA A 1 375 ? 7.375 42.688 -6.961 1 60.72 375 ALA A O 1
ATOM 2866 N N . GLU A 1 376 ? 5.52 41.531 -7.41 1 61.25 376 GLU A N 1
ATOM 2867 C CA . GLU A 1 376 ? 5.41 42.281 -8.664 1 61.25 376 GLU A CA 1
ATOM 2868 C C . GLU A 1 376 ? 5.484 43.781 -8.422 1 61.25 376 GLU A C 1
ATOM 2870 O O . GLU A 1 376 ? 4.652 44.344 -7.707 1 61.25 376 GLU A O 1
ATOM 2875 N N . GLY A 1 377 ? 6.488 44.344 -8.844 1 56.59 377 GLY A N 1
ATOM 2876 C CA . GLY A 1 377 ? 6.715 45.781 -8.797 1 56.59 377 GLY A CA 1
ATOM 2877 C C . GLY A 1 377 ? 7.438 46.25 -7.547 1 56.59 377 GLY A C 1
ATOM 2878 O O . GLY A 1 377 ? 7.758 47.406 -7.398 1 56.59 377 GLY A O 1
ATOM 2879 N N . ARG A 1 378 ? 7.629 45.281 -6.691 1 67.62 378 ARG A N 1
ATOM 2880 C CA . ARG A 1 378 ? 8.312 45.688 -5.461 1 67.62 378 ARG A CA 1
ATOM 2881 C C . ARG A 1 378 ? 9.258 44.562 -4.984 1 67.62 378 ARG A C 1
ATOM 2883 O O . ARG A 1 378 ? 8.969 43.875 -4.004 1 67.62 378 ARG A O 1
ATOM 2890 N N . PRO A 1 379 ? 10.352 44.562 -5.531 1 64.94 379 PRO A N 1
ATOM 2891 C CA . PRO A 1 379 ? 11.289 43.469 -5.25 1 64.94 379 PRO A CA 1
ATOM 2892 C C . PRO A 1 379 ? 11.742 43.438 -3.791 1 64.94 379 PRO A C 1
ATOM 2894 O O . PRO A 1 379 ? 12.078 42.375 -3.266 1 64.94 379 PRO A O 1
ATOM 2897 N N . GLN A 1 380 ? 11.703 44.594 -3.211 1 62.66 380 GLN A N 1
ATOM 2898 C CA . GLN A 1 380 ? 12.156 44.688 -1.826 1 62.66 380 GLN A CA 1
ATOM 2899 C C . GLN A 1 380 ? 11.219 43.906 -0.898 1 62.66 380 GLN A C 1
ATOM 2901 O O . GLN A 1 380 ? 11.57 43.594 0.24 1 62.66 380 GLN A O 1
ATOM 2906 N N . LEU A 1 381 ? 10.117 43.562 -1.461 1 66.38 381 LEU A N 1
ATOM 2907 C CA . LEU A 1 381 ? 9.133 42.875 -0.637 1 66.38 381 LEU A CA 1
ATOM 2908 C C . LEU A 1 381 ? 9.023 41.406 -1.038 1 66.38 381 LEU A C 1
ATOM 2910 O O . LEU A 1 381 ? 8.047 40.719 -0.7 1 66.38 381 LEU A O 1
ATOM 2914 N N . GLN A 1 382 ? 10.047 41.062 -1.805 1 70.19 382 GLN A N 1
ATOM 2915 C CA . GLN A 1 382 ? 9.945 39.688 -2.227 1 70.19 382 GLN A CA 1
ATOM 2916 C C . GLN A 1 382 ? 10.031 38.719 -1.031 1 70.19 382 GLN A C 1
ATOM 2918 O O . GLN A 1 382 ? 11 38.781 -0.268 1 70.19 382 GLN A O 1
ATOM 2923 N N . THR A 1 383 ? 8.953 38.062 -0.81 1 81.75 383 THR A N 1
ATOM 2924 C CA . THR A 1 383 ? 8.844 37.062 0.269 1 81.75 383 THR A CA 1
ATOM 2925 C C . THR A 1 383 ? 8.352 35.719 -0.261 1 81.75 383 THR A C 1
ATOM 2927 O O . THR A 1 383 ? 7.383 35.688 -1.026 1 81.75 383 THR A O 1
ATOM 2930 N N . PHE A 1 384 ? 9.141 34.75 0.023 1 87.5 384 PHE A N 1
ATOM 2931 C CA . PHE A 1 384 ? 8.711 33.406 -0.326 1 87.5 384 PHE A CA 1
ATOM 2932 C C . PHE A 1 384 ? 7.84 32.812 0.774 1 87.5 384 PHE A C 1
ATOM 2934 O O . PHE A 1 384 ? 7.902 33.25 1.925 1 87.5 384 PHE A O 1
ATOM 2941 N N . ASP A 1 385 ? 7.012 31.891 0.393 1 92 385 ASP A N 1
ATOM 2942 C CA . ASP A 1 385 ? 6.137 31.266 1.38 1 92 385 ASP A CA 1
ATOM 2943 C C . ASP A 1 385 ? 6.949 30.5 2.424 1 92 385 ASP A C 1
ATOM 2945 O O . ASP A 1 385 ? 8.133 30.234 2.229 1 92 385 ASP A O 1
ATOM 2949 N N . HIS A 1 386 ? 6.324 30.188 3.412 1 93.69 386 HIS A N 1
ATOM 2950 C CA . HIS A 1 386 ? 7.008 29.469 4.484 1 93.69 386 HIS A CA 1
ATOM 2951 C C . HIS A 1 386 ? 7.105 27.984 4.184 1 93.69 386 HIS A C 1
ATOM 2953 O O . HIS A 1 386 ? 8.078 27.328 4.559 1 93.69 386 HIS A O 1
ATOM 2959 N N . THR A 1 387 ? 6.121 27.375 3.596 1 92.62 387 THR A N 1
ATOM 2960 C CA . THR A 1 387 ? 6.027 25.938 3.361 1 92.62 387 THR A CA 1
ATOM 2961 C C . THR A 1 387 ? 7.188 25.453 2.5 1 92.62 387 THR A C 1
ATOM 2963 O O . THR A 1 387 ? 8 24.641 2.945 1 92.62 387 THR A O 1
ATOM 2966 N N . LEU A 1 388 ? 7.348 25.922 1.245 1 89.5 388 LEU A N 1
ATOM 2967 C CA . LEU A 1 388 ? 8.344 25.484 0.277 1 89.5 388 LEU A CA 1
ATOM 2968 C C . LEU A 1 388 ? 9.562 26.391 0.284 1 89.5 388 LEU A C 1
ATOM 2970 O O . LEU A 1 388 ? 10.656 25.984 -0.1 1 89.5 388 LEU A O 1
ATOM 2974 N N . SER A 1 389 ? 9.344 27.594 0.601 1 90.06 389 SER A N 1
ATOM 2975 C CA . SER A 1 389 ? 10.398 28.594 0.594 1 90.06 389 SER A CA 1
ATOM 2976 C C . SER A 1 389 ? 10.969 28.797 -0.807 1 90.06 389 SER A C 1
ATOM 2978 O O . SER A 1 389 ? 12.188 28.875 -0.978 1 90.06 389 SER A O 1
ATOM 2980 N N . THR A 1 390 ? 10.133 28.656 -1.773 1 88.81 390 THR A N 1
ATOM 2981 C CA . THR A 1 390 ? 10.508 28.891 -3.166 1 88.81 390 THR A CA 1
ATOM 2982 C C . THR A 1 390 ? 9.5 29.797 -3.859 1 88.81 390 THR A C 1
ATOM 2984 O O . THR A 1 390 ? 8.492 30.188 -3.264 1 88.81 390 TH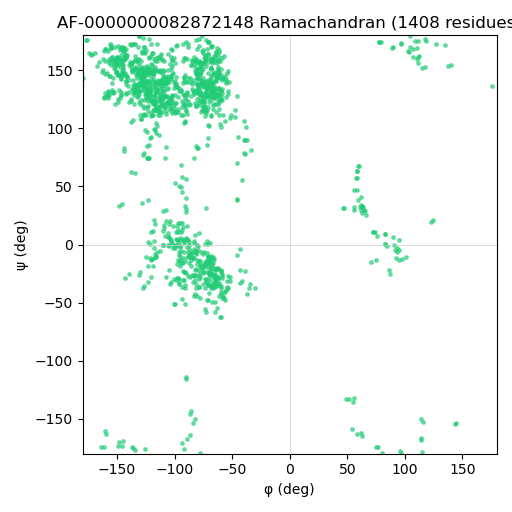R A O 1
ATOM 2987 N N . ASP A 1 391 ? 9.797 30.062 -5.129 1 87.75 391 ASP A N 1
ATOM 2988 C CA . ASP A 1 391 ? 8.945 30.969 -5.895 1 87.75 391 ASP A CA 1
ATOM 2989 C C . ASP A 1 391 ? 7.645 30.297 -6.312 1 87.75 391 ASP A C 1
ATOM 2991 O O . ASP A 1 391 ? 6.691 30.953 -6.727 1 87.75 391 ASP A O 1
ATOM 2995 N N . LYS A 1 392 ? 7.609 29.062 -6.062 1 89.06 392 LYS A N 1
ATOM 2996 C CA . LYS A 1 392 ? 6.422 28.312 -6.473 1 89.06 392 LYS A CA 1
ATOM 2997 C C . LYS A 1 392 ? 5.441 28.172 -5.312 1 89.06 392 LYS A C 1
ATOM 2999 O O . LYS A 1 392 ? 4.293 27.766 -5.516 1 89.06 392 LYS A O 1
ATOM 3004 N N . GLY A 1 393 ? 5.828 28.531 -4.164 1 93.56 393 GLY A N 1
ATOM 3005 C CA . GLY A 1 393 ? 4.949 28.391 -3.012 1 93.56 393 GLY A CA 1
ATOM 3006 C C . GLY A 1 393 ? 3.969 29.547 -2.873 1 93.56 393 GLY A C 1
ATOM 3007 O O . GLY A 1 393 ? 4.176 30.609 -3.439 1 93.56 393 GLY A O 1
ATOM 3008 N N . PHE A 1 394 ? 2.898 29.312 -2.088 1 95.12 394 PHE A N 1
ATOM 3009 C CA . PHE A 1 394 ? 1.851 30.312 -1.934 1 95.12 394 PHE A CA 1
ATOM 3010 C C . PHE A 1 394 ? 1.625 30.641 -0.462 1 95.12 394 PHE A C 1
ATOM 3012 O O . PHE A 1 394 ? 1.861 29.812 0.409 1 95.12 394 PHE A O 1
ATOM 3019 N N . TYR A 1 395 ? 1.235 31.828 -0.189 1 95.31 395 TYR A N 1
ATOM 3020 C CA . TYR A 1 395 ? 0.829 32.312 1.128 1 95.31 395 TYR A CA 1
ATOM 3021 C C . TYR A 1 395 ? -0.225 33.406 1.01 1 95.31 395 TYR A C 1
ATOM 3023 O O . TYR A 1 395 ? -0.556 33.844 -0.096 1 95.31 395 TYR A O 1
ATOM 3031 N N . MET A 1 396 ? -0.808 33.812 2.07 1 96.06 396 MET A N 1
ATOM 3032 C CA . MET A 1 396 ? -1.842 34.844 2.07 1 96.06 396 MET A CA 1
ATOM 3033 C C . MET A 1 396 ? -1.253 36.188 2.422 1 96.06 396 MET A C 1
ATOM 3035 O O . MET A 1 396 ? -0.458 36.312 3.357 1 96.06 396 MET A O 1
ATOM 3039 N N . THR A 1 397 ? -1.627 37.188 1.692 1 94.12 397 THR A N 1
ATOM 3040 C CA . THR A 1 397 ? -1.193 38.562 1.969 1 94.12 397 THR A CA 1
ATOM 3041 C C . THR A 1 397 ? -2.373 39.531 1.898 1 94.12 397 THR A C 1
ATOM 3043 O O . THR A 1 397 ? -3.391 39.219 1.272 1 94.12 397 THR A O 1
ATOM 3046 N N . LEU A 1 398 ? -2.254 40.562 2.611 1 91 398 LEU A N 1
ATOM 3047 C CA . LEU A 1 398 ? -3.283 41.594 2.584 1 91 398 LEU A CA 1
ATOM 3048 C C . LEU A 1 398 ? -3.234 42.375 1.277 1 91 398 LEU A C 1
ATOM 3050 O O . LEU A 1 398 ? -2.168 42.844 0.863 1 91 398 LEU A O 1
ATOM 3054 N N . ALA A 1 399 ? -4.453 42.469 0.647 1 87.88 399 ALA A N 1
ATOM 3055 C CA . ALA A 1 399 ? -4.527 43.125 -0.66 1 87.88 399 ALA A CA 1
ATOM 3056 C C . ALA A 1 399 ? -4.176 44.594 -0.558 1 87.88 399 ALA A C 1
ATOM 3058 O O . ALA A 1 399 ? -4.473 45.25 0.45 1 87.88 399 ALA A O 1
ATOM 3059 N N . ARG A 1 400 ? -3.582 45 -1.716 1 77 400 ARG A N 1
ATOM 3060 C CA . ARG A 1 400 ? -3.268 46.406 -1.825 1 77 400 ARG A CA 1
ATOM 3061 C C . ARG A 1 400 ? -4.203 47.094 -2.809 1 77 400 ARG A C 1
ATOM 3063 O O . ARG A 1 400 ? -4.59 46.531 -3.824 1 77 400 ARG A O 1
ATOM 3070 N N . SER A 1 401 ? -5.012 48 -2.303 1 61.78 401 SER A N 1
ATOM 3071 C CA . SER A 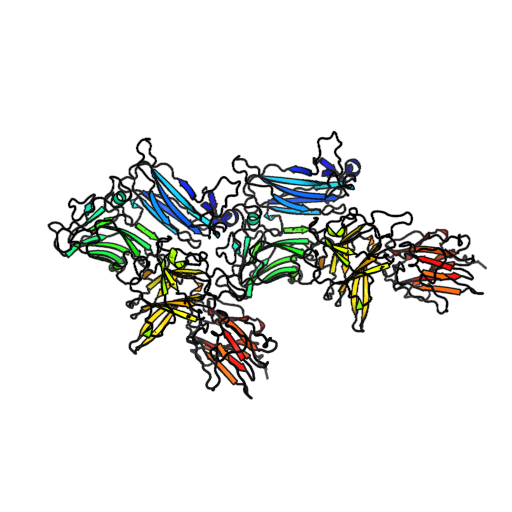1 401 ? -5.902 48.719 -3.219 1 61.78 401 SER A CA 1
ATOM 3072 C C . SER A 1 401 ? -5.117 49.562 -4.219 1 61.78 401 SER A C 1
ATOM 3074 O O . SER A 1 401 ? -4.039 50.062 -3.898 1 61.78 401 SER A O 1
ATOM 3076 N N . SER A 1 402 ? -5.352 49.25 -5.57 1 56.97 402 SER A N 1
ATOM 3077 C CA . SER A 1 402 ? -4.777 50.062 -6.637 1 56.97 402 SER A CA 1
ATOM 3078 C C . SER A 1 402 ? -4.902 51.562 -6.332 1 56.97 402 SER A C 1
ATOM 3080 O O . SER A 1 402 ? -4.102 52.375 -6.801 1 56.97 402 SER A O 1
ATOM 3082 N N . ASN A 1 403 ? -5.938 51.938 -5.68 1 56.03 403 ASN A N 1
ATOM 3083 C CA . ASN A 1 403 ? -6.195 53.344 -5.355 1 56.03 403 ASN A CA 1
ATOM 3084 C C . ASN A 1 403 ? -5.625 53.719 -3.992 1 56.03 403 ASN A C 1
ATOM 3086 O O . ASN A 1 403 ? -5.035 52.875 -3.311 1 56.03 403 ASN A O 1
ATOM 3090 N N . VAL A 1 404 ? -5.852 54.906 -3.561 1 58.47 404 VAL A N 1
ATOM 3091 C CA . VAL A 1 404 ? -5.363 55.5 -2.316 1 58.47 404 VAL A CA 1
ATOM 3092 C C . VAL A 1 404 ? -5.801 54.625 -1.133 1 58.47 404 VAL A C 1
ATOM 3094 O O . VAL A 1 404 ? -7 54.438 -0.904 1 58.47 404 VAL A O 1
ATOM 3097 N N . GLN A 1 405 ? -4.84 53.906 -0.57 1 64.31 405 GLN A N 1
ATOM 3098 C CA . GLN A 1 405 ? -5.094 53.094 0.604 1 64.31 405 GLN A CA 1
ATOM 3099 C C . GLN A 1 405 ? -5.539 53.938 1.79 1 64.31 405 GLN A C 1
ATOM 3101 O O . GLN A 1 405 ? -4.801 54.812 2.248 1 64.31 405 GLN A O 1
ATOM 3106 N N . ARG A 1 406 ? -6.777 53.781 2.176 1 73.06 406 ARG A N 1
ATOM 3107 C CA . ARG A 1 406 ? -7.277 54.5 3.344 1 73.06 406 ARG A CA 1
ATOM 3108 C C . ARG A 1 406 ? -6.801 53.844 4.637 1 73.06 406 ARG A C 1
ATOM 3110 O O . ARG A 1 406 ? -6.848 52.625 4.77 1 73.06 406 ARG A O 1
ATOM 3117 N N . PRO A 1 407 ? -6.254 54.625 5.457 1 78.44 407 PRO A N 1
ATOM 3118 C CA . PRO A 1 407 ? -5.879 54.062 6.754 1 78.44 407 PRO A CA 1
ATOM 3119 C C . PRO A 1 407 ? -7.047 53.344 7.449 1 78.44 407 PRO A C 1
ATOM 3121 O O . PRO A 1 407 ? -8.195 53.781 7.32 1 78.44 407 PRO A O 1
ATOM 3124 N N . ALA A 1 408 ? -6.816 52.188 8.102 1 78.62 408 ALA A N 1
ATOM 3125 C CA . ALA A 1 408 ? -7.766 51.406 8.898 1 78.62 408 ALA A CA 1
ATOM 3126 C C . ALA A 1 408 ? -8.633 50.5 8.008 1 78.62 408 ALA A C 1
ATOM 3128 O O . ALA A 1 408 ? -9.648 49.969 8.461 1 78.62 408 ALA A O 1
ATOM 3129 N N . SER A 1 409 ? -8.203 50.469 6.723 1 82.94 409 SER A N 1
ATOM 3130 C CA . SER A 1 409 ? -8.883 49.469 5.895 1 82.94 409 SER A CA 1
ATOM 3131 C C . SER A 1 409 ? -8.664 48.062 6.434 1 82.94 409 SER A C 1
ATOM 3133 O O . SER A 1 409 ? -7.539 47.656 6.754 1 82.94 409 SER A O 1
ATOM 3135 N N . ARG A 1 410 ? -9.711 47.375 6.516 1 88.31 410 ARG A N 1
ATOM 3136 C CA . ARG A 1 410 ? -9.625 46.062 7.152 1 88.31 410 ARG A CA 1
ATOM 3137 C C . ARG A 1 410 ? -10.102 44.969 6.211 1 88.31 410 ARG A C 1
ATOM 3139 O O . ARG A 1 410 ? -10.93 45.188 5.332 1 88.31 410 ARG A O 1
ATOM 3146 N N . ALA A 1 411 ? -9.508 43.781 6.383 1 92.81 411 ALA A N 1
ATOM 3147 C CA . ALA A 1 411 ? -9.914 42.562 5.668 1 92.81 411 ALA A CA 1
ATOM 3148 C C . ALA A 1 411 ? -10.102 41.406 6.629 1 92.81 411 ALA A C 1
ATOM 3150 O O . ALA A 1 411 ? -9.336 41.25 7.578 1 92.81 411 ALA A O 1
ATOM 3151 N N . TRP A 1 412 ? -11.148 40.625 6.359 1 95.12 412 TRP A N 1
ATOM 3152 C CA . TRP A 1 412 ? -11.422 39.438 7.156 1 95.12 412 TRP A CA 1
ATOM 3153 C C . TRP A 1 412 ? -11.312 38.188 6.305 1 95.12 412 TRP A C 1
ATOM 3155 O O . TRP A 1 412 ? -11.797 38.156 5.172 1 95.12 412 TRP A O 1
ATOM 3165 N N . PHE A 1 413 ? -10.625 37.25 6.773 1 96.44 413 PHE A N 1
ATOM 3166 C CA . PHE A 1 413 ? -10.492 35.906 6.184 1 96.44 413 PHE A CA 1
ATOM 3167 C C . PHE A 1 413 ? -10.961 34.844 7.156 1 96.44 413 PHE A C 1
ATOM 3169 O O . PHE A 1 413 ? -10.32 34.594 8.18 1 96.44 413 PHE A O 1
ATOM 3176 N N . THR A 1 414 ? -12.07 34.156 6.82 1 96.06 414 THR A N 1
ATOM 3177 C CA . THR A 1 414 ? -12.797 33.375 7.824 1 96.06 414 THR A CA 1
ATOM 3178 C C . THR A 1 414 ? -12.734 31.891 7.508 1 96.06 414 THR A C 1
ATOM 3180 O O . THR A 1 414 ? -12.75 31.5 6.344 1 96.06 414 THR A O 1
ATOM 3183 N N . SER A 1 415 ? -12.766 31.141 8.602 1 95.5 415 SER A N 1
ATOM 3184 C CA . SER A 1 415 ? -12.75 29.688 8.484 1 95.5 415 SER A CA 1
ATOM 3185 C C . SER A 1 415 ? -14.164 29.125 8.398 1 95.5 415 SER A C 1
ATOM 3187 O O . SER A 1 415 ? -15.141 29.859 8.523 1 95.5 415 SER A O 1
ATOM 3189 N N . ARG A 1 416 ? -14.211 27.781 8.156 1 92.5 416 ARG A N 1
ATOM 3190 C CA . ARG A 1 416 ? -15.477 27.062 8.344 1 92.5 416 ARG A CA 1
ATOM 3191 C C . ARG A 1 416 ? -15.797 26.906 9.82 1 92.5 416 ARG A C 1
ATOM 3193 O O . ARG A 1 416 ? -15.016 27.297 10.688 1 92.5 416 ARG A O 1
ATOM 3200 N N . GLU A 1 417 ? -16.938 26.359 10.055 1 92.81 417 GLU A N 1
ATOM 3201 C CA . GLU A 1 417 ? -17.375 26.188 11.438 1 92.81 417 GLU A CA 1
ATOM 3202 C C . GLU A 1 417 ? -16.641 25.047 12.117 1 92.81 417 GLU A C 1
ATOM 3204 O O . GLU A 1 417 ? -16.406 24 11.5 1 92.81 417 GLU A O 1
ATOM 3209 N N . PHE A 1 418 ? -16.219 25.328 13.328 1 91.62 418 PHE A N 1
ATOM 3210 C CA . PHE A 1 418 ? -15.625 24.328 14.188 1 91.62 418 PHE A CA 1
ATOM 3211 C C . PHE A 1 418 ? -16.562 23.938 15.32 1 91.62 418 PHE A C 1
ATOM 3213 O O . PHE A 1 418 ? -17.281 24.797 15.852 1 91.62 418 PHE A O 1
ATOM 3220 N N . PRO A 1 419 ? -16.469 22.672 15.609 1 89.12 419 PRO A N 1
ATOM 3221 C CA . PRO A 1 419 ? -17.297 22.297 16.766 1 89.12 419 PRO A CA 1
ATOM 3222 C C . PRO A 1 419 ? -16.719 22.781 18.094 1 89.12 419 PRO A C 1
ATOM 3224 O O . PRO A 1 419 ? -15.492 22.797 18.266 1 89.12 419 PRO A O 1
ATOM 3227 N N . GLY A 1 420 ? -17.562 23.25 18.969 1 88.31 420 GLY A N 1
ATOM 3228 C CA . GLY A 1 420 ? -17.109 23.625 20.297 1 88.31 420 GLY A CA 1
ATOM 3229 C C . GLY A 1 420 ? -16.672 22.453 21.141 1 88.31 420 GLY A C 1
ATOM 3230 O O . GLY A 1 420 ? -17.047 21.312 20.875 1 88.31 420 GLY A O 1
ATOM 3231 N N . SER A 1 421 ? -15.742 22.766 22.062 1 87.88 421 SER A N 1
ATOM 3232 C CA . SER A 1 421 ? -15.25 21.734 22.969 1 87.88 421 SER A CA 1
ATOM 3233 C C . SER A 1 421 ? -14.953 22.297 24.344 1 87.88 421 SER A C 1
ATOM 3235 O O . SER A 1 421 ? -14.641 23.484 24.484 1 87.88 421 SER A O 1
ATOM 3237 N N . ALA A 1 422 ? -15.086 21.391 25.297 1 88.12 422 ALA A N 1
ATOM 3238 C CA . ALA A 1 422 ? -14.703 21.797 26.656 1 88.12 422 ALA A CA 1
ATOM 3239 C C . ALA A 1 422 ? -13.188 21.906 26.781 1 88.12 422 ALA A C 1
ATOM 3241 O O . ALA A 1 422 ? -12.688 22.719 27.562 1 88.12 422 ALA A O 1
ATOM 3242 N N . ASN A 1 423 ? -12.5 21.125 26.031 1 87.81 423 ASN A N 1
ATOM 3243 C CA . ASN A 1 423 ? -11.047 21.172 26.031 1 87.81 423 ASN A CA 1
ATOM 3244 C C . ASN A 1 423 ? -10.531 22.266 25.094 1 87.81 423 ASN A C 1
ATOM 3246 O O . ASN A 1 423 ? -11.117 22.516 24.031 1 87.81 423 ASN A O 1
ATOM 3250 N N . PRO A 1 424 ? -9.508 22.922 25.484 1 91.38 424 PRO A N 1
ATOM 3251 C CA . PRO A 1 424 ? -8.977 24 24.656 1 91.38 424 PRO A CA 1
ATOM 3252 C C . PRO A 1 424 ? -8.344 23.5 23.359 1 91.38 424 PRO A C 1
ATOM 3254 O O . PRO A 1 424 ? -7.977 22.312 23.266 1 91.38 424 PRO A O 1
ATOM 3257 N N . HIS A 1 425 ? -8.297 24.422 22.453 1 92 425 HIS A N 1
ATOM 3258 C CA . HIS A 1 425 ? -7.602 24.219 21.188 1 92 425 HIS A CA 1
ATOM 3259 C C . HIS A 1 425 ? -6.516 25.266 20.969 1 92 425 HIS A C 1
ATOM 3261 O O . HIS A 1 425 ? -6.473 26.266 21.688 1 92 425 HIS A O 1
ATOM 3267 N N . CYS A 1 426 ? -5.676 24.906 20.109 1 94.44 426 CYS A N 1
ATOM 3268 C CA . CYS A 1 426 ? -4.629 25.859 19.75 1 94.44 426 CYS A CA 1
ATOM 3269 C C . CYS A 1 426 ? -4.59 26.062 18.234 1 94.44 426 CYS A C 1
ATOM 3271 O O . CYS A 1 426 ? -4.746 25.109 17.469 1 94.44 426 CYS A O 1
ATOM 3273 N N . VAL A 1 427 ? -4.453 27.266 17.859 1 95.88 427 VAL A N 1
ATOM 3274 C CA . VAL A 1 427 ? -4.211 27.594 16.453 1 95.88 427 VAL A CA 1
ATOM 3275 C C . VAL A 1 427 ? -2.803 28.156 16.297 1 95.88 427 VAL A C 1
ATOM 3277 O O . VAL A 1 427 ? -2.395 29.047 17.047 1 95.88 427 VAL A O 1
ATOM 3280 N N . SER A 1 428 ? -2.072 27.594 15.422 1 96.44 428 SER A N 1
ATOM 3281 C CA . SER A 1 428 ? -0.744 28.094 15.102 1 96.44 428 SER A CA 1
ATOM 3282 C C . SER A 1 428 ? -0.633 28.469 13.625 1 96.44 428 SER A C 1
ATOM 3284 O O . SER A 1 428 ? -1.361 27.938 12.789 1 96.44 428 SER A O 1
ATOM 3286 N N . PHE A 1 429 ? 0.209 29.406 13.32 1 97.56 429 PHE A N 1
ATOM 3287 C CA . PHE A 1 429 ? 0.464 29.859 11.961 1 97.56 429 PHE A CA 1
ATOM 3288 C C . PHE A 1 429 ? 1.785 30.609 11.875 1 97.56 429 PHE A C 1
ATOM 3290 O O . PHE A 1 429 ? 2.434 30.859 12.891 1 97.56 429 PHE A O 1
ATOM 3297 N N . TRP A 1 430 ? 2.215 30.812 10.695 1 97.38 430 TRP A N 1
ATOM 3298 C CA . TRP A 1 430 ? 3.391 31.641 10.461 1 97.38 430 TRP A CA 1
ATOM 3299 C C . TRP A 1 430 ? 2.996 33 9.852 1 97.38 430 TRP A C 1
ATOM 3301 O O . TRP A 1 430 ? 2.105 33.062 9 1 97.38 430 TRP A O 1
ATOM 3311 N N . PHE A 1 431 ? 3.617 34.062 10.305 1 97.44 431 PHE A N 1
ATOM 3312 C CA . PHE A 1 431 ? 3.234 35.375 9.812 1 97.44 431 PHE A CA 1
ATOM 3313 C C . PHE A 1 431 ? 4.465 36.188 9.469 1 97.44 431 PHE A C 1
ATOM 3315 O O . PHE A 1 431 ? 5.574 35.875 9.906 1 97.44 431 PHE A O 1
ATOM 3322 N N . VAL A 1 432 ? 4.254 37.25 8.68 1 95.19 432 VAL A N 1
ATOM 3323 C CA . VAL A 1 432 ? 5.27 38.25 8.352 1 95.19 432 VAL A CA 1
ATOM 3324 C C . VAL A 1 432 ? 4.652 39.625 8.375 1 95.19 432 VAL A C 1
ATOM 3326 O O . VAL A 1 432 ? 3.615 39.875 7.754 1 95.19 432 VAL A O 1
ATOM 3329 N N . LEU A 1 433 ? 5.152 40.469 9.148 1 94.81 433 LEU A N 1
ATOM 3330 C CA . LEU A 1 433 ? 4.855 41.906 9.211 1 94.81 433 LEU A CA 1
ATOM 3331 C C . LEU A 1 433 ? 6.098 42.719 8.906 1 94.81 433 LEU A C 1
ATOM 3333 O O . LEU A 1 433 ? 6.887 43.031 9.812 1 94.81 433 LEU A O 1
ATOM 3337 N N . ASN A 1 434 ? 6.145 43.156 7.703 1 91.56 434 ASN A N 1
ATOM 3338 C CA . ASN A 1 434 ? 7.371 43.812 7.262 1 91.56 434 ASN A CA 1
ATOM 3339 C C . ASN A 1 434 ? 7.094 45.188 6.664 1 91.56 434 ASN A C 1
ATOM 3341 O O . ASN A 1 434 ? 6.32 45.312 5.711 1 91.56 434 ASN A O 1
ATOM 3345 N N . GLU A 1 435 ? 7.668 46.125 7.297 1 89.38 435 GLU A N 1
ATOM 3346 C CA . GLU A 1 435 ? 7.691 47.5 6.785 1 89.38 435 GLU A CA 1
ATOM 3347 C C . GLU A 1 435 ? 9.117 47.938 6.477 1 89.38 435 GLU A C 1
ATOM 3349 O O . GLU A 1 435 ? 9.773 48.562 7.316 1 89.38 435 GLU A O 1
ATOM 3354 N N . PRO A 1 436 ? 9.586 47.844 5.277 1 84.12 436 PRO A N 1
ATOM 3355 C CA . PRO A 1 436 ? 10.992 48.094 4.941 1 84.12 436 PRO A CA 1
ATOM 3356 C C . PRO A 1 436 ? 11.414 49.531 5.188 1 84.12 436 PRO A C 1
ATOM 3358 O O . PRO A 1 436 ? 12.57 49.781 5.543 1 84.12 436 PRO A O 1
ATOM 3361 N N . PHE A 1 437 ? 10.492 50.469 4.938 1 83.69 437 PHE A N 1
ATOM 3362 C CA . PHE A 1 437 ? 10.812 51.875 5.152 1 83.69 437 PHE A CA 1
ATOM 3363 C C . PHE A 1 437 ? 9.906 52.5 6.211 1 83.69 437 PHE A C 1
ATOM 3365 O O . PHE A 1 437 ? 8.688 52.562 6.02 1 83.69 437 PHE A O 1
ATOM 3372 N N . ILE A 1 438 ? 10.492 52.812 7.301 1 86.12 438 ILE A N 1
ATOM 3373 C CA . ILE A 1 438 ? 9.75 53.406 8.406 1 86.12 438 ILE A CA 1
ATOM 3374 C C . ILE A 1 438 ? 10.047 54.906 8.484 1 86.12 438 ILE A C 1
ATOM 3376 O O . ILE A 1 438 ? 11.203 55.312 8.602 1 86.12 438 ILE A O 1
ATOM 3380 N N . GLY A 1 439 ? 9.078 55.719 8.477 1 79.38 439 GLY A N 1
ATOM 3381 C CA . GLY A 1 439 ? 9.234 57.156 8.523 1 79.38 439 GLY A CA 1
ATOM 3382 C C . GLY A 1 439 ? 9.539 57.688 9.914 1 79.38 439 GLY A C 1
ATOM 3383 O O . GLY A 1 439 ? 9.57 56.906 10.883 1 79.38 439 GLY A O 1
ATOM 3384 N N . ASN A 1 440 ? 9.672 59 10.008 1 81.56 440 ASN A N 1
ATOM 3385 C CA . ASN A 1 440 ? 10.047 59.656 11.25 1 81.56 440 ASN A CA 1
ATOM 3386 C C . ASN A 1 440 ? 8.93 59.594 12.289 1 81.56 440 ASN A C 1
ATOM 3388 O O . ASN A 1 440 ? 9.18 59.688 13.492 1 81.56 440 ASN A O 1
ATOM 3392 N N . SER A 1 441 ? 7.703 59.438 11.812 1 76.88 441 SER A N 1
ATOM 3393 C CA . SER A 1 441 ? 6.566 59.375 12.727 1 76.88 441 SER A CA 1
ATOM 3394 C C . SER A 1 441 ? 6.434 58 13.367 1 76.88 441 SER A C 1
ATOM 3396 O O . SER A 1 441 ? 5.664 57.812 14.312 1 76.88 441 SER A O 1
ATOM 3398 N N . GLY A 1 442 ? 7.293 57.062 12.922 1 82.69 442 GLY A N 1
ATOM 3399 C CA . GLY A 1 442 ? 7.246 55.719 13.477 1 82.69 442 GLY A CA 1
ATOM 3400 C C . GLY A 1 442 ? 6.594 54.719 12.547 1 82.69 442 GLY A C 1
ATOM 3401 O O . GLY A 1 442 ? 6.125 55.062 11.469 1 82.69 442 GLY A O 1
ATOM 3402 N N . PRO A 1 443 ? 6.547 53.5 13.023 1 87.69 443 PRO A N 1
ATOM 3403 C CA . PRO A 1 443 ? 5.93 52.469 12.188 1 87.69 443 PRO A CA 1
ATOM 3404 C C . PRO A 1 443 ? 4.426 52.656 12.031 1 87.69 443 PRO A C 1
ATOM 3406 O O . PRO A 1 443 ? 3.746 53.062 12.977 1 87.69 443 PRO A O 1
ATOM 3409 N N . SER A 1 444 ? 3.895 52.375 10.883 1 87.94 444 SER A N 1
ATOM 3410 C CA . SER A 1 444 ? 2.482 52.562 10.562 1 87.94 444 SER A CA 1
ATOM 3411 C C . SER A 1 444 ? 2.01 51.5 9.562 1 87.94 444 SER A C 1
ATOM 3413 O O . SER A 1 444 ? 1.267 51.812 8.633 1 87.94 444 SER A O 1
ATOM 3415 N N . LEU A 1 445 ? 2.598 50.312 9.672 1 89.06 445 LEU A N 1
ATOM 3416 C CA . LEU A 1 445 ? 2.266 49.25 8.75 1 89.06 445 LEU A CA 1
ATOM 3417 C C . LEU A 1 445 ? 0.798 48.844 8.875 1 89.06 445 LEU A C 1
ATOM 3419 O O . LEU A 1 445 ? 0.076 48.781 7.879 1 89.06 445 LEU A O 1
ATOM 3423 N N . GLY A 1 446 ? 0.37 48.5 10.055 1 90.88 446 GLY A N 1
ATOM 3424 C CA . GLY A 1 446 ? -0.959 47.969 10.328 1 90.88 446 GLY A CA 1
ATOM 3425 C C . GLY A 1 446 ? -0.97 46.906 11.398 1 90.88 446 GLY A C 1
ATOM 3426 O O . GLY A 1 446 ? -0.18 46.969 12.344 1 90.88 446 GLY A O 1
ATOM 3427 N N . ALA A 1 447 ? -1.989 46.062 11.281 1 92.94 447 ALA A N 1
ATOM 3428 C CA . ALA A 1 447 ? -2.125 45.062 12.328 1 92.94 447 ALA A CA 1
ATOM 3429 C C . ALA A 1 447 ? -2.629 43.75 11.75 1 92.94 447 ALA A C 1
ATOM 3431 O O . ALA A 1 447 ? -3.285 43.719 10.703 1 92.94 447 ALA A O 1
ATOM 3432 N N . LEU A 1 448 ? -2.213 42.688 12.32 1 96.5 448 LEU A N 1
ATOM 3433 C CA . LEU A 1 448 ? -2.73 41.344 12.094 1 96.5 448 LEU A CA 1
ATOM 3434 C C . LEU A 1 448 ? -3.34 40.781 13.367 1 96.5 448 LEU A C 1
ATOM 3436 O O . LEU A 1 448 ? -2.715 40.812 14.43 1 96.5 448 LEU A O 1
ATOM 3440 N N . SER A 1 449 ? -4.562 40.312 13.273 1 96.56 449 SER A N 1
ATOM 3441 C CA . SER A 1 449 ? -5.238 39.781 14.453 1 96.56 449 SER A CA 1
ATOM 3442 C C . SER A 1 449 ? -5.992 38.5 14.125 1 96.56 449 SER A C 1
ATOM 3444 O O . SER A 1 449 ? -6.312 38.25 12.961 1 96.56 449 SER A O 1
ATOM 3446 N N . VAL A 1 450 ? -6.215 37.719 15.109 1 97.75 450 VAL A N 1
ATOM 3447 C CA . VAL A 1 450 ? -7.023 36.5 15.023 1 97.75 450 VAL A CA 1
ATOM 3448 C C . VAL A 1 450 ? -8.195 36.594 16 1 97.75 450 VAL A C 1
ATOM 3450 O O . VAL A 1 450 ? -8.016 37 17.156 1 97.75 450 VAL A O 1
ATOM 3453 N N . TYR A 1 451 ? -9.352 36.281 15.469 1 96.25 451 TYR A N 1
ATOM 3454 C CA . TYR A 1 451 ? -10.57 36.344 16.266 1 96.25 451 TYR A CA 1
ATOM 3455 C C . TYR A 1 451 ? -11.289 35 16.266 1 96.25 451 TYR A C 1
ATOM 3457 O O . TYR A 1 451 ? -11.086 34.188 15.375 1 96.25 451 TYR A O 1
ATOM 3465 N N . THR A 1 452 ? -12.031 34.781 17.312 1 96.06 452 THR A N 1
ATOM 3466 C CA . THR A 1 452 ? -13.055 33.719 17.281 1 96.06 452 THR A CA 1
ATOM 3467 C C . THR A 1 452 ? -14.453 34.344 17.234 1 96.06 452 THR A C 1
ATOM 3469 O O . THR A 1 452 ? -14.695 35.406 17.844 1 96.06 452 THR A O 1
ATOM 3472 N N . LYS A 1 453 ? -15.242 33.781 16.5 1 95.25 453 LYS A N 1
ATOM 3473 C CA . LYS A 1 453 ? -16.609 34.281 16.344 1 95.25 453 LYS A CA 1
ATOM 3474 C C . LYS A 1 453 ? -17.625 33.219 16.766 1 95.25 453 LYS A C 1
ATOM 3476 O O . LYS A 1 453 ? -17.578 32.062 16.281 1 95.25 453 LYS A O 1
ATOM 3481 N N . VAL A 1 454 ? -18.453 33.562 17.656 1 94.94 454 VAL A N 1
ATOM 3482 C CA . VAL A 1 454 ? -19.516 32.656 18.141 1 94.94 454 VAL A CA 1
ATOM 3483 C C . VAL A 1 454 ? -20.875 33.312 17.922 1 94.94 454 VAL A C 1
ATOM 3485 O O . VAL A 1 454 ? -21.047 34.5 18.172 1 94.94 454 VAL A O 1
ATOM 3488 N N . ILE A 1 455 ? -21.766 32.562 17.391 1 91.88 455 ILE A N 1
ATOM 3489 C CA . ILE A 1 455 ? -23.141 33.031 17.234 1 91.88 455 ILE A CA 1
ATOM 3490 C C . ILE A 1 455 ? -24 32.469 18.359 1 91.88 455 ILE A C 1
ATOM 3492 O O . ILE A 1 455 ? -24.219 31.266 18.453 1 91.88 455 ILE A O 1
ATOM 3496 N N . GLU A 1 456 ? -24.438 33.344 19.172 1 89.19 456 GLU A N 1
ATOM 3497 C CA . GLU A 1 456 ? -25.281 32.938 20.281 1 89.19 456 GLU A CA 1
ATOM 3498 C C . GLU A 1 456 ? -26.688 32.562 19.797 1 89.19 456 GLU A C 1
ATOM 3500 O O . GLU A 1 456 ? -27.109 32.969 18.719 1 89.19 456 GLU A O 1
ATOM 3505 N N . PRO A 1 457 ? -27.391 31.828 20.672 1 86.88 457 PRO A N 1
ATOM 3506 C CA . PRO A 1 457 ? -28.75 31.422 20.297 1 86.88 457 PRO A CA 1
ATOM 3507 C C . PRO A 1 457 ? -29.672 32.625 20.094 1 86.88 457 PRO A C 1
ATOM 3509 O O . PRO A 1 457 ? -30.625 32.531 19.312 1 86.88 457 PRO A O 1
ATOM 3512 N N . ASP A 1 458 ? -29.438 33.719 20.734 1 88.69 458 ASP A N 1
ATOM 3513 C CA . ASP A 1 458 ? -30.266 34.906 20.609 1 88.69 458 ASP A CA 1
ATOM 3514 C C . ASP A 1 458 ? -29.922 35.688 19.359 1 88.69 458 ASP A C 1
ATOM 3516 O O . ASP A 1 458 ? -30.531 36.719 19.062 1 88.69 458 ASP A O 1
ATOM 3520 N N . GLY A 1 459 ? -28.953 35.188 18.625 1 85.69 459 GLY A N 1
ATOM 3521 C CA . GLY A 1 459 ? -28.562 35.812 17.375 1 85.69 459 GLY A CA 1
ATOM 3522 C C . GLY A 1 459 ? -27.422 36.812 17.516 1 85.69 459 GLY A C 1
ATOM 3523 O O . GLY A 1 459 ? -26.891 37.312 16.531 1 85.69 459 GLY A O 1
ATOM 3524 N N . ASN A 1 460 ? -27.094 37.031 18.75 1 88.25 460 ASN A N 1
ATOM 3525 C CA . ASN A 1 460 ? -25.984 37.969 18.984 1 88.25 460 ASN A CA 1
ATOM 3526 C C . ASN A 1 460 ? -24.656 37.344 18.578 1 88.25 460 ASN A C 1
ATOM 3528 O O . ASN A 1 460 ? -24.391 36.188 18.859 1 88.25 460 ASN A O 1
ATOM 3532 N N . VAL A 1 461 ? -23.891 38.156 17.844 1 89.69 461 VAL A N 1
ATOM 3533 C CA . VAL A 1 461 ? -22.578 37.688 17.391 1 89.69 461 VAL A CA 1
ATOM 3534 C C . VAL A 1 461 ? -21.484 38.219 18.297 1 89.69 461 VAL A C 1
ATOM 3536 O O . VAL A 1 461 ? -21.375 39.438 18.5 1 89.69 461 VAL A O 1
ATOM 3539 N N . ILE A 1 462 ? -20.766 37.344 18.844 1 88.94 462 ILE A N 1
ATOM 3540 C CA . ILE A 1 462 ? -19.641 37.75 19.703 1 88.94 462 ILE A CA 1
ATOM 3541 C C . ILE A 1 462 ? -18.328 37.469 18.984 1 88.94 462 ILE A C 1
ATOM 3543 O O . ILE A 1 462 ? -18.047 36.344 18.578 1 88.94 462 ILE A O 1
ATOM 3547 N N . ARG A 1 463 ? -17.594 38.5 18.828 1 91.38 463 ARG A N 1
ATOM 3548 C CA . ARG A 1 463 ? -16.266 38.406 18.266 1 91.38 463 ARG A CA 1
ATOM 3549 C C . ARG A 1 463 ? -15.195 38.656 19.328 1 91.38 463 ARG A C 1
ATOM 3551 O O . ARG A 1 463 ? -15.117 39.75 19.891 1 91.38 463 ARG A O 1
ATOM 3558 N N . LYS A 1 464 ? -14.406 37.688 19.578 1 90.25 464 LYS A N 1
ATOM 3559 C CA . LYS A 1 464 ? -13.391 37.781 20.625 1 90.25 464 LYS A CA 1
ATOM 3560 C C . LYS A 1 464 ? -11.984 37.719 20.031 1 90.25 464 LYS A C 1
ATOM 3562 O O . LYS A 1 464 ? -11.625 36.719 19.391 1 90.25 464 LYS A O 1
ATOM 3567 N N . PRO A 1 465 ? -11.203 38.75 20.188 1 92.81 465 PRO A N 1
ATOM 3568 C CA . PRO A 1 465 ? -9.812 38.656 19.734 1 92.81 465 PRO A CA 1
ATOM 3569 C C . PRO A 1 465 ? -8.977 37.719 20.609 1 92.81 465 PRO A C 1
ATOM 3571 O O . PRO A 1 465 ? -9.039 37.812 21.828 1 92.81 465 PRO A O 1
ATOM 3574 N N . VAL A 1 466 ? -8.188 36.875 20 1 95.75 466 VAL A N 1
ATOM 3575 C CA . VAL A 1 466 ? -7.383 35.938 20.766 1 95.75 466 VAL A CA 1
ATOM 3576 C C . VAL A 1 466 ? -5.902 36.156 20.484 1 95.75 466 VAL A C 1
ATOM 3578 O O . VAL A 1 466 ? -5.039 35.688 21.219 1 95.75 466 VAL A O 1
ATOM 3581 N N . TRP A 1 467 ? -5.574 36.875 19.516 1 97 467 TRP A N 1
ATOM 3582 C CA . TRP A 1 467 ? -4.203 37.156 19.094 1 97 467 TRP A CA 1
ATOM 3583 C C . TRP A 1 467 ? -4.145 38.438 18.281 1 97 467 TRP A C 1
ATOM 3585 O O . TRP A 1 467 ? -4.969 38.656 17.391 1 97 467 TRP A O 1
ATOM 3595 N N . LYS A 1 468 ? -3.203 39.375 18.562 1 95.5 468 LYS A N 1
ATOM 3596 C CA . LYS A 1 468 ? -3.115 40.625 17.828 1 95.5 468 LYS A CA 1
ATOM 3597 C C . LYS A 1 468 ? -1.7 41.188 17.875 1 95.5 468 LYS A C 1
ATOM 3599 O O . LYS A 1 468 ? -1.078 41.219 18.938 1 95.5 468 LYS A O 1
ATOM 3604 N N . LEU A 1 469 ? -1.17 41.562 16.781 1 95.44 469 LEU A N 1
ATOM 3605 C CA . LEU A 1 469 ? 0.136 42.219 16.656 1 95.44 469 LEU A CA 1
ATOM 3606 C C . LEU A 1 469 ? 0.062 43.438 15.75 1 95.44 469 LEU A C 1
ATOM 3608 O O . LEU A 1 469 ? -0.676 43.438 14.766 1 95.44 469 LEU A O 1
ATOM 3612 N N . TYR A 1 470 ? 0.891 44.406 16.109 1 91.62 470 TYR A N 1
ATOM 3613 C CA . TYR A 1 470 ? 0.85 45.656 15.352 1 91.62 470 TYR A CA 1
ATOM 3614 C C . TYR A 1 470 ? 2.193 45.938 14.688 1 91.62 470 TYR A C 1
ATOM 3616 O O . TYR A 1 470 ? 3.248 45.688 15.266 1 91.62 470 TYR A O 1
ATOM 3624 N N . ASN A 1 471 ? 2.1 46.406 13.562 1 91.69 471 ASN A N 1
ATOM 3625 C CA . ASN A 1 471 ? 3.184 47.094 12.859 1 91.69 471 ASN A CA 1
ATOM 3626 C C . ASN A 1 471 ? 4.367 46.156 12.625 1 91.69 471 ASN A C 1
ATOM 3628 O O . ASN A 1 471 ? 4.223 44.938 12.68 1 91.69 471 ASN A O 1
ATOM 3632 N N . HIS A 1 472 ? 5.473 46.656 12.297 1 91.81 472 HIS A N 1
ATOM 3633 C CA . HIS A 1 472 ? 6.656 46 11.781 1 91.81 472 HIS A CA 1
ATOM 3634 C C . HIS A 1 472 ? 7.246 45.031 12.82 1 91.81 472 HIS A C 1
ATOM 3636 O O . HIS A 1 472 ? 7.473 45.438 13.969 1 91.81 472 HIS A O 1
ATOM 3642 N N . GLN A 1 473 ? 7.469 43.781 12.391 1 91.75 473 GLN A N 1
ATOM 3643 C CA . GLN A 1 473 ? 8.117 42.781 13.234 1 91.75 473 GLN A CA 1
ATOM 3644 C C . GLN A 1 473 ? 9.422 42.281 12.602 1 91.75 473 GLN A C 1
ATOM 3646 O O . GLN A 1 473 ? 10.25 41.688 13.281 1 91.75 473 GLN A O 1
ATOM 3651 N N . GLY A 1 474 ? 9.57 42.5 11.344 1 88.88 474 GLY A N 1
ATOM 3652 C CA . GLY A 1 474 ? 10.766 42.062 10.633 1 88.88 474 GLY A CA 1
ATOM 3653 C C . GLY A 1 474 ? 10.461 41.406 9.305 1 88.88 474 GLY A C 1
ATOM 3654 O O . GLY A 1 474 ? 9.305 41.062 9.031 1 88.88 474 GLY A O 1
ATOM 3655 N N . PRO A 1 475 ? 11.445 41.125 8.531 1 88.06 475 PRO A N 1
ATOM 3656 C CA . PRO A 1 475 ? 11.234 40.594 7.195 1 88.06 475 PRO A CA 1
ATOM 3657 C C . PRO A 1 475 ? 11.117 39.062 7.191 1 88.06 475 PRO A C 1
ATOM 3659 O O . PRO A 1 475 ? 10.727 38.469 6.184 1 88.06 475 PRO A O 1
ATOM 3662 N N . GLU A 1 476 ? 11.398 38.438 8.281 1 90 476 GLU A N 1
ATOM 3663 C CA . GLU A 1 476 ? 11.383 36.969 8.344 1 90 476 GLU A CA 1
ATOM 3664 C C . GLU A 1 476 ? 10.016 36.469 8.789 1 90 476 GLU A C 1
ATOM 3666 O O . GLU A 1 476 ? 9.219 37.219 9.359 1 90 476 GLU A O 1
ATOM 3671 N N . TRP A 1 477 ? 9.82 35.156 8.461 1 93.75 477 TRP A N 1
ATOM 3672 C CA . TRP A 1 477 ? 8.625 34.5 8.977 1 93.75 477 TRP A CA 1
ATOM 3673 C C . TRP A 1 477 ? 8.75 34.219 10.469 1 93.75 477 TRP A C 1
ATOM 3675 O O . TRP A 1 477 ? 9.805 33.781 10.938 1 93.75 477 TRP A O 1
ATOM 3685 N N . HIS A 1 478 ? 7.668 34.5 11.172 1 95.25 478 HIS A N 1
ATOM 3686 C CA . HIS A 1 478 ? 7.621 34.25 12.609 1 95.25 478 HIS A CA 1
ATOM 3687 C C . HIS A 1 478 ? 6.52 33.25 12.969 1 95.25 478 HIS A C 1
ATOM 3689 O O . HIS A 1 478 ? 5.461 33.25 12.328 1 95.25 478 HIS A O 1
ATOM 3695 N N . TYR A 1 479 ? 6.855 32.438 13.961 1 95.19 479 TYR A N 1
ATOM 3696 C CA . TYR A 1 479 ? 5.883 31.469 14.453 1 95.19 479 TYR A CA 1
ATOM 3697 C C . TYR A 1 479 ? 4.887 32.125 15.398 1 95.19 479 TYR A C 1
ATOM 3699 O O . TYR A 1 479 ? 5.262 32.969 16.219 1 95.19 479 TYR A O 1
ATOM 3707 N N . ALA A 1 480 ? 3.615 31.797 15.25 1 97 480 ALA A N 1
ATOM 3708 C CA . ALA A 1 480 ? 2.555 32.344 16.094 1 97 480 ALA A CA 1
ATOM 3709 C C . ALA A 1 480 ? 1.664 31.219 16.641 1 97 480 ALA A C 1
ATOM 3711 O O . ALA A 1 480 ? 1.538 30.156 16.016 1 97 480 ALA A O 1
ATOM 3712 N N . GLN A 1 481 ? 1.135 31.516 17.812 1 96.25 481 GLN A N 1
ATOM 3713 C CA . GLN A 1 481 ? 0.182 30.594 18.422 1 96.25 481 GLN A CA 1
ATOM 3714 C C . GLN A 1 481 ? -0.841 31.359 19.266 1 96.25 481 GLN A C 1
ATOM 3716 O O . GLN A 1 481 ? -0.513 32.375 19.891 1 96.25 481 GLN A O 1
ATOM 3721 N N . ALA A 1 482 ? -2.01 30.859 19.281 1 96.75 482 ALA A N 1
ATOM 3722 C CA . ALA A 1 482 ? -3.078 31.438 20.094 1 96.75 482 ALA A CA 1
ATOM 3723 C C . ALA A 1 482 ? -3.963 30.359 20.703 1 96.75 482 ALA A C 1
ATOM 3725 O O . ALA A 1 482 ? -4.27 29.359 20.047 1 96.75 482 ALA A O 1
ATOM 3726 N N . LEU A 1 483 ? -4.332 30.609 21.906 1 95.88 483 LEU A N 1
ATOM 3727 C CA . LEU A 1 483 ? -5.219 29.688 22.625 1 95.88 483 LEU A CA 1
ATOM 3728 C C . LEU A 1 483 ? -6.676 29.953 22.266 1 95.88 483 LEU A C 1
ATOM 3730 O O . LEU A 1 483 ? -7.109 31.109 22.219 1 95.88 483 LEU A O 1
ATOM 3734 N N . ILE A 1 484 ? -7.395 28.906 21.953 1 94.5 484 ILE A N 1
ATOM 3735 C CA . ILE A 1 484 ? -8.82 29.016 21.656 1 94.5 484 ILE A CA 1
ATOM 3736 C C . ILE A 1 484 ? -9.617 28.203 22.672 1 94.5 484 ILE A C 1
ATOM 3738 O O . ILE A 1 484 ? -9.469 26.984 22.766 1 94.5 484 ILE A O 1
ATOM 3742 N N . GLN A 1 485 ? -10.359 28.875 23.391 1 93.25 485 GLN A N 1
ATOM 3743 C CA . GLN A 1 485 ? -11.25 28.234 24.359 1 93.25 485 GLN A CA 1
ATOM 3744 C C . GLN A 1 485 ? -12.711 28.594 24.062 1 93.25 485 GLN A C 1
ATOM 3746 O O . GLN A 1 485 ? -13.219 29.594 24.562 1 93.25 485 GLN A O 1
ATOM 3751 N N . GLU A 1 486 ? -13.367 27.766 23.297 1 93.12 486 GLU A N 1
ATOM 3752 C CA . GLU A 1 486 ? -14.766 27.969 22.938 1 93.12 486 GLU A CA 1
ATOM 3753 C C . GLU A 1 486 ? -15.562 26.672 23.125 1 93.12 486 GLU A C 1
ATOM 3755 O O . GLU A 1 486 ? -15.188 25.625 22.594 1 93.12 486 GLU A O 1
ATOM 3760 N N . GLU A 1 487 ? -16.609 26.703 23.828 1 92.56 487 GLU A N 1
ATOM 3761 C CA . GLU A 1 487 ? -17.438 25.531 24.078 1 92.56 487 GLU A CA 1
ATOM 3762 C C . GLU A 1 487 ? -18.516 25.375 23.016 1 92.56 487 GLU A C 1
ATOM 3764 O O . GLU A 1 487 ? -19.031 24.266 22.797 1 92.56 487 GLU A O 1
ATOM 3769 N N . LYS A 1 488 ? -18.875 26.469 22.391 1 93.06 488 LYS A N 1
ATOM 3770 C CA . LYS A 1 488 ? -19.891 26.438 21.344 1 93.06 488 LYS A CA 1
ATOM 3771 C C . LYS A 1 488 ? -19.25 26.391 19.969 1 93.06 488 LYS A C 1
ATOM 3773 O O . LYS A 1 488 ? -18.031 26.5 19.828 1 93.06 488 LYS A O 1
ATOM 3778 N N . VAL A 1 489 ? -20.141 26.188 19 1 93.75 489 VAL A N 1
ATOM 3779 C CA . VAL A 1 489 ? -19.672 26.203 17.625 1 93.75 489 VAL A CA 1
ATOM 3780 C C . VAL A 1 489 ? -19.109 27.594 17.297 1 93.75 489 VAL A C 1
ATOM 3782 O O . VAL A 1 489 ? -19.703 28.609 17.656 1 93.75 489 VAL A O 1
ATOM 3785 N N . PHE A 1 490 ? -18 27.609 16.688 1 94.5 490 PHE A N 1
ATOM 3786 C CA . PHE A 1 490 ? -17.359 28.891 16.438 1 94.5 490 PHE A CA 1
ATOM 3787 C C . PHE A 1 490 ? -16.641 28.875 15.094 1 94.5 490 PHE A C 1
ATOM 3789 O O . PHE A 1 490 ? -16.5 27.828 14.461 1 94.5 490 PHE A O 1
ATOM 3796 N N . THR A 1 491 ? -16.281 30.078 14.672 1 95.25 491 THR A N 1
ATOM 3797 C CA . THR A 1 491 ? -15.406 30.297 13.516 1 95.25 491 THR A CA 1
ATOM 3798 C C . THR A 1 491 ? -14.188 31.125 13.898 1 95.25 491 THR A C 1
ATOM 3800 O O . THR A 1 491 ? -14.203 31.828 14.914 1 95.25 491 THR A O 1
ATOM 3803 N N . ILE A 1 492 ? -13.148 30.938 13.227 1 96.25 492 ILE A N 1
ATOM 3804 C CA . ILE A 1 492 ? -11.938 31.734 13.391 1 96.25 492 ILE A CA 1
ATOM 3805 C C . ILE A 1 492 ? -11.766 32.656 12.188 1 96.25 492 ILE A C 1
ATOM 3807 O O . ILE A 1 492 ? -12.031 32.281 11.055 1 96.25 492 ILE A O 1
ATOM 3811 N N . PHE A 1 493 ? -11.367 33.812 12.383 1 96 493 PHE A N 1
ATOM 3812 C CA . PHE A 1 493 ? -11.047 34.625 11.219 1 96 493 PHE A CA 1
ATOM 3813 C C . PHE A 1 493 ? -9.82 35.5 11.469 1 96 493 PHE A C 1
ATOM 3815 O O . PHE A 1 493 ? -9.594 35.938 12.602 1 96 493 PHE A O 1
ATOM 3822 N N . PHE A 1 494 ? -9.055 35.688 10.469 1 97.56 494 PHE A N 1
ATOM 3823 C CA . PHE A 1 494 ? -7.906 36.594 10.438 1 97.56 494 PHE A CA 1
ATOM 3824 C C . PHE A 1 494 ? -8.312 38 10 1 97.56 494 PHE A C 1
ATOM 3826 O O . PHE A 1 494 ? -9.031 38.156 9.016 1 97.56 494 PHE A O 1
ATOM 3833 N N . GLU A 1 495 ? -7.887 38.938 10.734 1 95.5 495 GLU A N 1
ATOM 3834 C CA . GLU A 1 495 ? -8.133 40.312 10.375 1 95.5 495 GLU A CA 1
ATOM 3835 C C . GLU A 1 495 ? -6.828 41.062 10.047 1 95.5 495 GLU A C 1
ATOM 3837 O O . GLU A 1 495 ? -5.859 40.969 10.805 1 95.5 495 GLU A O 1
ATOM 3842 N N . GLY A 1 496 ? -6.809 41.625 8.93 1 94 496 GLY A N 1
ATOM 3843 C CA . GLY A 1 496 ? -5.723 42.5 8.562 1 94 496 GLY A CA 1
ATOM 3844 C C . GLY A 1 496 ? -6.168 43.938 8.414 1 94 496 GLY A C 1
ATOM 3845 O O . GLY A 1 496 ? -7.227 44.219 7.848 1 94 496 GLY A O 1
ATOM 3846 N N . ILE A 1 497 ? -5.387 44.781 8.992 1 89.56 497 ILE A N 1
ATOM 3847 C CA . ILE A 1 497 ? -5.664 46.219 8.898 1 89.56 497 ILE A CA 1
ATOM 3848 C C . ILE A 1 497 ? -4.43 46.969 8.391 1 89.56 497 ILE A C 1
ATOM 3850 O O . ILE A 1 497 ? -3.32 46.75 8.883 1 89.56 497 ILE A O 1
ATOM 3854 N N . TRP A 1 498 ? -4.684 47.812 7.43 1 88.75 498 TRP A N 1
ATOM 3855 C CA . TRP A 1 498 ? -3.584 48.656 6.973 1 88.75 498 TRP A CA 1
ATOM 3856 C C . TRP A 1 498 ? -3.469 49.906 7.828 1 88.75 498 TRP A C 1
ATOM 3858 O O . TRP A 1 498 ? -4.48 50.5 8.242 1 88.75 498 TRP A O 1
ATOM 3868 N N . GLY A 1 499 ? -2.25 50.281 8.109 1 84.25 499 GLY A N 1
ATOM 3869 C CA . GLY A 1 499 ? -2.021 51.594 8.703 1 84.25 499 GLY A CA 1
ATOM 3870 C C . GLY A 1 499 ? -1.944 52.719 7.684 1 84.25 499 GLY A C 1
ATOM 3871 O O . GLY A 1 499 ? -2.67 52.688 6.684 1 84.25 499 GLY A O 1
ATOM 3872 N N . SER A 1 500 ? -1.219 53.812 8.016 1 76.62 500 SER A N 1
ATOM 3873 C CA . SER A 1 500 ? -1.094 54.938 7.121 1 76.62 500 SER A CA 1
ATOM 3874 C C . SER A 1 500 ? 0.098 54.781 6.184 1 76.62 500 SER A C 1
ATOM 3876 O O . SER A 1 500 ? 0.318 55.625 5.305 1 76.62 500 SER A O 1
ATOM 3878 N N . SER A 1 501 ? 0.766 53.719 6.391 1 67.25 501 SER A N 1
ATOM 3879 C CA . SER A 1 501 ? 1.992 53.531 5.617 1 67.25 501 SER A CA 1
ATOM 3880 C C . SER A 1 501 ? 1.703 53.531 4.121 1 67.25 501 SER A C 1
ATOM 3882 O O . SER A 1 501 ? 0.622 53.094 3.699 1 67.25 501 SER A O 1
ATOM 3884 N N . LEU A 1 502 ? 2.381 54.438 3.344 1 59.31 502 LEU A N 1
ATOM 3885 C CA . LEU A 1 502 ? 2.275 54.562 1.893 1 59.31 502 LEU A CA 1
ATOM 3886 C C . LEU A 1 502 ? 2.344 53.188 1.229 1 59.31 502 LEU A C 1
ATOM 3888 O O . LEU A 1 502 ? 2.879 53.031 0.127 1 59.31 502 LEU A O 1
ATOM 3892 N N . ALA A 1 503 ? 1.707 52.188 1.853 1 60.09 503 ALA A N 1
ATOM 3893 C CA . ALA A 1 503 ? 1.486 50.875 1.258 1 60.09 503 ALA A CA 1
ATOM 3894 C C . ALA A 1 503 ? 2.811 50.188 0.956 1 60.09 503 ALA A C 1
ATOM 3896 O O . ALA A 1 503 ? 2.9 49.375 0.025 1 60.09 503 ALA A O 1
ATOM 3897 N N . ASN A 1 504 ? 3.777 50.438 1.666 1 74.31 504 ASN A N 1
ATOM 3898 C CA . ASN A 1 504 ? 5.07 49.844 1.35 1 74.31 504 ASN A CA 1
ATOM 3899 C C . ASN A 1 504 ? 5.336 48.625 2.195 1 74.31 504 ASN A C 1
ATOM 3901 O O . ASN A 1 504 ? 6.43 48.062 2.154 1 74.31 504 ASN A O 1
ATOM 3905 N N . GLY A 1 505 ? 4.434 48.156 2.855 1 86.19 505 GLY A N 1
ATOM 3906 C CA . GLY A 1 505 ? 4.73 47.031 3.742 1 86.19 505 GLY A CA 1
ATOM 3907 C C . GLY A 1 505 ? 4.02 45.75 3.35 1 86.19 505 GLY A C 1
ATOM 3908 O O . GLY A 1 505 ? 3.377 45.688 2.299 1 86.19 505 GLY A O 1
ATOM 3909 N N . LEU A 1 506 ? 4.363 44.688 4.02 1 89.94 506 LEU A N 1
ATOM 3910 C CA . LEU A 1 506 ? 3.787 43.375 3.781 1 89.94 506 LEU A CA 1
ATOM 3911 C C . LEU A 1 506 ? 3.18 42.812 5.062 1 89.94 506 LEU A C 1
ATOM 3913 O O . LEU A 1 506 ? 3.816 42.844 6.117 1 89.94 506 LEU A O 1
ATOM 3917 N N . ILE A 1 507 ? 1.949 42.469 4.961 1 93.12 507 ILE A N 1
ATOM 3918 C CA . ILE A 1 507 ? 1.275 41.688 6.004 1 93.12 507 ILE A CA 1
ATOM 3919 C C . ILE A 1 507 ? 0.803 40.375 5.445 1 93.12 507 ILE A C 1
ATOM 3921 O O . ILE A 1 507 ? 0.004 40.312 4.508 1 93.12 507 ILE A O 1
ATOM 3925 N N . GLY A 1 508 ? 1.378 39.312 5.98 1 95.25 508 GLY A N 1
ATOM 3926 C CA . GLY A 1 508 ? 1.023 38 5.449 1 95.25 508 GLY A CA 1
ATOM 3927 C C . GLY A 1 508 ? 1.072 36.906 6.488 1 95.25 508 GLY A C 1
ATOM 3928 O O . GLY A 1 508 ? 1.652 37.094 7.559 1 95.25 508 GLY A O 1
ATOM 3929 N N . PHE A 1 509 ? 0.374 35.781 6.18 1 97 509 PHE A N 1
ATOM 3930 C CA . PHE A 1 509 ? 0.443 34.594 7.023 1 97 509 PHE A CA 1
ATOM 3931 C C . PHE A 1 509 ? 0.403 33.344 6.18 1 97 509 PHE A C 1
ATOM 3933 O O . PHE A 1 509 ? 0.013 33.375 5.012 1 97 509 PHE A O 1
ATOM 3940 N N . ASP A 1 510 ? 0.885 32.25 6.773 1 96.88 510 ASP A N 1
ATOM 3941 C CA . ASP A 1 510 ? 1.023 30.969 6.098 1 96.88 510 ASP A CA 1
ATOM 3942 C C . ASP A 1 510 ? 0.979 29.828 7.094 1 96.88 510 ASP A C 1
ATOM 3944 O O . ASP A 1 510 ? 1.063 30.031 8.305 1 96.88 510 ASP A O 1
ATOM 3948 N N . ASP A 1 511 ? 0.665 28.609 6.621 1 96.88 511 ASP A N 1
ATOM 3949 C CA . ASP A 1 511 ? 0.788 27.359 7.359 1 96.88 511 ASP A CA 1
ATOM 3950 C C . ASP A 1 511 ? -0.054 27.391 8.633 1 96.88 511 ASP A C 1
ATOM 3952 O O . ASP A 1 511 ? 0.477 27.234 9.734 1 96.88 511 ASP A O 1
ATOM 3956 N N . ILE A 1 512 ? -1.31 27.406 8.531 1 97.06 512 ILE A N 1
ATOM 3957 C CA . ILE A 1 512 ? -2.227 27.344 9.664 1 97.06 512 ILE A CA 1
ATOM 3958 C C . ILE A 1 512 ? -2.342 25.906 10.148 1 97.06 512 ILE A C 1
ATOM 3960 O O . ILE A 1 512 ? -2.518 24.984 9.352 1 97.06 512 ILE A O 1
ATOM 3964 N N . THR A 1 513 ? -2.207 25.75 11.406 1 95.88 513 THR A N 1
ATOM 3965 C CA . THR A 1 513 ? -2.379 24.422 12.023 1 95.88 513 THR A CA 1
ATOM 3966 C C . THR A 1 513 ? -3.271 24.516 13.258 1 95.88 513 THR A C 1
ATOM 3968 O O . THR A 1 513 ? -3.076 25.391 14.102 1 95.88 513 THR A O 1
ATOM 3971 N N . LEU A 1 514 ? -4.219 23.656 13.336 1 93.12 514 LEU A N 1
ATOM 3972 C CA . LEU A 1 514 ? -5.059 23.547 14.523 1 93.12 514 LEU A CA 1
ATOM 3973 C C . LEU A 1 514 ? -4.805 22.219 15.242 1 93.12 514 LEU A C 1
ATOM 3975 O O . LEU A 1 514 ? -4.77 21.156 14.609 1 93.12 514 LEU A O 1
ATOM 3979 N N . PHE A 1 515 ? -4.562 22.25 16.516 1 90.31 515 PHE A N 1
ATOM 3980 C CA . PHE A 1 515 ? -4.355 21.016 17.266 1 90.31 515 PHE A CA 1
ATOM 3981 C C . PHE A 1 515 ? -4.961 21.109 18.656 1 90.31 515 PHE A C 1
ATOM 3983 O O . PHE A 1 515 ? -5.23 22.219 19.141 1 90.31 515 PHE A O 1
ATOM 3990 N N . ASP A 1 516 ? -5.133 20 19.219 1 86.94 516 ASP A N 1
ATOM 3991 C CA . ASP A 1 516 ? -5.797 19.938 20.516 1 86.94 516 ASP A CA 1
ATOM 3992 C C . ASP A 1 516 ? -4.824 20.266 21.656 1 86.94 516 ASP A C 1
ATOM 3994 O O . ASP A 1 516 ? -3.625 19.984 21.547 1 86.94 516 ASP A O 1
ATOM 3998 N N . GLY A 1 517 ? -5.453 20.875 22.656 1 87.69 517 GLY A N 1
ATOM 3999 C CA . GLY A 1 517 ? -4.664 21.203 23.828 1 87.69 517 GLY A CA 1
ATOM 4000 C C . GLY A 1 517 ? -4.461 22.703 24 1 87.69 517 GLY A C 1
ATOM 4001 O O . GLY A 1 517 ? -4.625 23.469 23.047 1 87.69 517 GLY A O 1
ATOM 4002 N N . GLY A 1 518 ? -4.109 23.047 25.172 1 89 518 GLY A N 1
ATOM 4003 C CA . GLY A 1 518 ? -3.805 24.438 25.453 1 89 518 GLY A CA 1
ATOM 4004 C C . GLY A 1 518 ? -2.424 24.859 24.969 1 89 518 GLY A C 1
ATOM 4005 O O . GLY A 1 518 ? -1.572 24 24.703 1 89 518 GLY A O 1
ATOM 4006 N N . CYS A 1 519 ? -2.287 26.109 24.766 1 93.75 519 CYS A N 1
ATOM 4007 C CA . CYS A 1 519 ? -0.991 26.656 24.391 1 93.75 519 CYS A CA 1
ATOM 4008 C C . CYS A 1 519 ? -0.834 28.094 24.891 1 93.75 519 CYS A C 1
ATOM 4010 O O . CYS A 1 519 ? -1.815 28.734 25.266 1 93.75 519 CYS A O 1
ATOM 4012 N N . SER A 1 520 ? 0.382 28.453 24.922 1 93.81 520 SER A N 1
ATOM 4013 C CA . SER A 1 520 ? 0.648 29.859 25.234 1 93.81 520 SER A CA 1
ATOM 4014 C C . SER A 1 520 ? 0.558 30.734 23.984 1 93.81 520 SER A C 1
ATOM 4016 O O . SER A 1 520 ? 0.639 30.234 22.859 1 93.81 520 SER A O 1
ATOM 4018 N N . THR A 1 521 ? 0.356 31.969 24.234 1 95.12 521 THR A N 1
ATOM 4019 C CA . THR A 1 521 ? 0.349 32.906 23.125 1 95.12 521 THR A CA 1
ATOM 4020 C C . THR A 1 521 ? 1.771 33.219 22.672 1 95.12 521 THR A C 1
ATOM 4022 O O . THR A 1 521 ? 2.627 33.594 23.469 1 95.12 521 THR A O 1
ATOM 4025 N N . VAL A 1 522 ? 1.952 32.969 21.422 1 95 522 VAL A N 1
ATOM 4026 C CA . VAL A 1 522 ? 3.254 33.25 20.828 1 95 522 VAL A CA 1
ATOM 4027 C C . VAL A 1 522 ? 3.082 34.219 19.641 1 95 522 VAL A C 1
ATOM 4029 O O . VAL A 1 522 ? 2.266 33.969 18.75 1 95 522 VAL A O 1
ATOM 4032 N N . PRO A 1 523 ? 3.898 35.25 19.531 1 94.88 523 PRO A N 1
ATOM 4033 C CA . PRO A 1 523 ? 4.762 35.781 20.578 1 94.88 523 PRO A CA 1
ATOM 4034 C C . PRO A 1 523 ? 3.975 36.312 21.766 1 94.88 523 PRO A C 1
ATOM 4036 O O . PRO A 1 523 ? 2.775 36.594 21.641 1 94.88 523 PRO A O 1
ATOM 4039 N N . ALA A 1 524 ? 4.645 36.594 22.812 1 92.44 524 ALA A N 1
ATOM 4040 C CA . ALA A 1 524 ? 3.969 37.062 24.016 1 92.44 524 ALA A CA 1
ATOM 4041 C C . ALA A 1 524 ? 3.348 38.438 23.797 1 92.44 524 ALA A C 1
ATOM 4043 O O . ALA A 1 524 ? 2.326 38.75 24.406 1 92.44 524 ALA A O 1
ATOM 4044 N N . SER A 1 525 ? 3.912 39.188 22.938 1 92.19 525 SER A N 1
ATOM 4045 C CA . SER A 1 525 ? 3.438 40.562 22.672 1 92.19 525 SER A CA 1
ATOM 4046 C C . SER A 1 525 ? 2.094 40.531 21.938 1 92.19 525 SER A C 1
ATOM 4048 O O . SER A 1 525 ? 1.417 41.562 21.859 1 92.19 525 SER A O 1
ATOM 4050 N N . ALA A 1 526 ? 1.682 39.438 21.5 1 95.88 526 ALA A N 1
ATOM 4051 C CA . ALA A 1 526 ? 0.427 39.344 20.766 1 95.88 526 ALA A CA 1
ATOM 4052 C C . ALA A 1 526 ? -0.737 39 21.688 1 95.88 526 ALA A C 1
ATOM 4054 O O . ALA A 1 526 ? -1.88 38.875 21.25 1 95.88 526 ALA A O 1
ATOM 4055 N N . THR A 1 527 ? -0.49 38.938 22.969 1 92.94 527 THR A N 1
ATOM 4056 C CA . THR A 1 527 ? -1.54 38.625 23.938 1 92.94 527 THR A CA 1
ATOM 4057 C C . THR A 1 527 ? -2.562 39.781 23.984 1 92.94 527 THR A C 1
ATOM 4059 O O . THR A 1 527 ? -2.193 40.938 24 1 92.94 527 THR A O 1
ATOM 4062 N N . VAL A 1 528 ? -3.801 39.375 24.047 1 91.31 528 VAL A N 1
ATOM 4063 C CA . VAL A 1 528 ? -4.871 40.375 24.062 1 91.31 528 VAL A CA 1
ATOM 4064 C C . VAL A 1 528 ? -5.547 40.375 25.438 1 91.31 528 VAL A C 1
ATOM 4066 O O . VAL A 1 528 ? -5.883 39.312 25.969 1 91.31 528 VAL A O 1
ATOM 4069 N N . HIS A 1 529 ? -5.68 41.594 25.906 1 88 529 HIS A N 1
ATOM 4070 C CA . HIS A 1 529 ? -6.449 41.781 27.125 1 88 529 HIS A CA 1
ATOM 4071 C C . HIS A 1 529 ? -7.773 42.5 26.844 1 88 529 HIS A C 1
ATOM 4073 O O . HIS A 1 529 ? -7.867 43.281 25.891 1 88 529 HIS A O 1
ATOM 4079 N N . ALA A 1 530 ? -8.812 42.281 27.578 1 86.5 530 ALA A N 1
ATOM 4080 C CA . ALA A 1 530 ? -10.164 42.781 27.344 1 86.5 530 ALA A CA 1
ATOM 4081 C C . ALA A 1 530 ? -10.188 44.312 27.297 1 86.5 530 ALA A C 1
ATOM 4083 O O . ALA A 1 530 ? -10.984 44.906 26.562 1 86.5 530 ALA A O 1
ATOM 4084 N N . GLY A 1 531 ? -9.383 44.969 27.906 1 89.62 531 GLY A N 1
ATOM 4085 C CA . GLY A 1 531 ? -9.414 46.438 27.984 1 89.62 531 GLY A CA 1
ATOM 4086 C C . GLY A 1 531 ? -8.523 47.094 26.953 1 89.62 531 GLY A C 1
ATOM 4087 O O . GLY A 1 531 ? -8.539 48.312 26.797 1 89.62 531 GLY A O 1
ATOM 4088 N N . ASP A 1 532 ? -7.848 46.312 26.172 1 93 532 ASP A N 1
ATOM 4089 C CA . ASP A 1 532 ? -6.98 46.906 25.141 1 93 532 ASP A CA 1
ATOM 4090 C C . ASP A 1 532 ? -7.797 47.625 24.062 1 93 532 ASP A C 1
ATOM 4092 O O . ASP A 1 532 ? -8.844 47.125 23.656 1 93 532 ASP A O 1
ATOM 4096 N N . CYS A 1 533 ? -7.367 48.844 23.703 1 93.88 533 CYS A N 1
ATOM 4097 C CA . CYS A 1 533 ? -8.094 49.562 22.672 1 93.88 533 CYS A CA 1
ATOM 4098 C C . CYS A 1 533 ? -7.215 50.625 22.016 1 93.88 533 CYS A C 1
ATOM 4100 O O . CYS A 1 533 ? -6.605 51.438 22.703 1 93.88 533 CYS A O 1
ATOM 4102 N N . ARG A 1 534 ? -7.152 50.625 20.766 1 91.12 534 ARG A N 1
ATOM 4103 C CA . ARG A 1 534 ? -6.398 51.656 20.047 1 91.12 534 ARG A CA 1
ATOM 4104 C C . ARG A 1 534 ? -7.332 52.594 19.297 1 91.12 534 ARG A C 1
ATOM 4106 O O . ARG A 1 534 ? -6.875 53.531 18.641 1 91.12 534 ARG A O 1
ATOM 4113 N N . PHE A 1 535 ? -8.656 52.406 19.344 1 91.69 535 PHE A N 1
ATOM 4114 C CA . PHE A 1 535 ? -9.742 53.281 18.938 1 91.69 535 PHE A CA 1
ATOM 4115 C C . PHE A 1 535 ? -9.703 53.531 17.422 1 91.69 535 PHE A C 1
ATOM 4117 O O . PHE A 1 535 ? -10.016 54.625 16.953 1 91.69 535 PHE A O 1
ATOM 4124 N N . GLU A 1 536 ? -9.203 52.562 16.719 1 83 536 GLU A N 1
ATOM 4125 C CA . GLU A 1 536 ? -9.062 52.719 15.281 1 83 536 GLU A CA 1
ATOM 4126 C C . GLU A 1 536 ? -10.422 52.812 14.602 1 83 536 GLU A C 1
ATOM 4128 O O . GLU A 1 536 ? -10.586 53.562 13.625 1 83 536 GLU A O 1
ATOM 4133 N N . ARG A 1 537 ? -11.328 52.094 15.062 1 78.31 537 ARG A N 1
ATOM 4134 C CA . ARG A 1 537 ? -12.625 52.062 14.391 1 78.31 537 ARG A CA 1
ATOM 4135 C C . ARG A 1 537 ? -13.75 52.375 15.367 1 78.31 537 ARG A C 1
ATOM 4137 O O . ARG A 1 537 ? -14.789 52.906 14.969 1 78.31 537 ARG A O 1
ATOM 4144 N N . ASP A 1 538 ? -13.586 51.938 16.516 1 85.62 538 ASP A N 1
ATOM 4145 C CA . ASP A 1 538 ? -14.602 52.156 17.531 1 85.62 538 ASP A CA 1
ATOM 4146 C C . ASP A 1 538 ? -13.969 52.25 18.922 1 85.62 538 ASP A C 1
ATOM 4148 O O . ASP A 1 538 ? -12.758 52.438 19.031 1 85.62 538 ASP A O 1
ATOM 4152 N N . ILE A 1 539 ? -14.789 52.312 19.922 1 91.62 539 ILE A N 1
ATOM 4153 C CA . ILE A 1 539 ? -14.297 52.5 21.297 1 91.62 539 ILE A CA 1
ATOM 4154 C C . ILE A 1 539 ? -14.125 51.125 21.953 1 91.62 539 ILE A C 1
ATOM 4156 O O . ILE A 1 539 ? -14.086 51.031 23.188 1 91.62 539 ILE A O 1
ATOM 4160 N N . CYS A 1 540 ? -14.062 50.125 21.125 1 90.31 540 CYS A N 1
ATOM 4161 C CA . CYS A 1 540 ? -13.898 48.75 21.609 1 90.31 540 CYS A CA 1
ATOM 4162 C C . CYS A 1 540 ? -14.977 48.406 22.609 1 90.31 540 CYS A C 1
ATOM 4164 O O . CYS A 1 540 ? -16.156 48.688 22.406 1 90.31 540 CYS A O 1
ATOM 4166 N N . SER A 1 541 ? -14.641 47.781 23.719 1 88.75 541 SER A N 1
ATOM 4167 C CA . SER A 1 541 ? -15.648 47.375 24.703 1 88.75 541 SER A CA 1
ATOM 4168 C C . SER A 1 541 ? -15.805 48.438 25.797 1 88.75 541 SER A C 1
ATOM 4170 O O . SER A 1 541 ? -16.406 48.156 26.844 1 88.75 541 SER A O 1
ATOM 4172 N N . TRP A 1 542 ? -15.203 49.562 25.547 1 93.38 542 TRP A N 1
ATOM 4173 C CA . TRP A 1 542 ? -15.359 50.656 26.516 1 93.38 542 TRP A CA 1
ATOM 4174 C C . TRP A 1 542 ? -16.719 51.312 26.359 1 93.38 542 TRP A C 1
ATOM 4176 O O . TRP A 1 542 ? -17.359 51.219 25.312 1 93.38 542 TRP A O 1
ATOM 4186 N N . ILE A 1 543 ? -17.219 51.969 27.484 1 93.25 543 ILE A N 1
ATOM 4187 C CA . ILE A 1 543 ? -18.547 52.562 27.453 1 93.25 543 ILE A CA 1
ATOM 4188 C C . ILE A 1 543 ? -18.469 53.969 28.031 1 93.25 543 ILE A C 1
ATOM 4190 O O . ILE A 1 543 ? -17.781 54.219 29.031 1 93.25 543 ILE A O 1
ATOM 4194 N N . ASN A 1 544 ? -19.188 54.875 27.328 1 93.12 544 ASN A N 1
ATOM 4195 C CA . ASN A 1 544 ? -19.391 56.188 27.922 1 93.12 544 ASN A CA 1
ATOM 4196 C C . ASN A 1 544 ? -20.375 56.156 29.078 1 93.12 544 ASN A C 1
ATOM 4198 O O . ASN A 1 544 ? -21.547 55.812 28.906 1 93.12 544 ASN A O 1
ATOM 4202 N N . SER A 1 545 ? -19.938 56.438 30.25 1 87 545 SER A N 1
ATOM 4203 C CA . SER A 1 545 ? -20.766 56.281 31.422 1 87 545 SER A CA 1
ATOM 4204 C C . SER A 1 545 ? -21.25 57.625 31.953 1 87 545 SER A C 1
ATOM 4206 O O . SER A 1 545 ? -21.859 57.688 33.031 1 87 545 SER A O 1
ATOM 4208 N N . THR A 1 546 ? -21.078 58.656 31.297 1 83.25 546 THR A N 1
ATOM 4209 C CA . THR A 1 546 ? -21.516 59.969 31.75 1 83.25 546 THR A CA 1
ATOM 4210 C C . THR A 1 546 ? -22.969 60.219 31.359 1 83.25 546 THR A C 1
ATOM 4212 O O . THR A 1 546 ? -23.375 59.875 30.234 1 83.25 546 THR A O 1
ATOM 4215 N N . ALA A 1 547 ? -23.844 60.625 32.406 1 68.06 547 ALA A N 1
ATOM 4216 C CA . ALA A 1 547 ? -25.266 60.875 32.188 1 68.06 547 ALA A CA 1
ATOM 4217 C C . ALA A 1 547 ? -25.5 62.156 31.375 1 68.06 547 ALA A C 1
ATOM 4219 O O . ALA A 1 547 ? -26.562 62.344 30.797 1 68.06 547 ALA A O 1
ATOM 4220 N N . SER A 1 548 ? -24.516 63.031 31.234 1 68.62 548 SER A N 1
ATOM 4221 C CA . SER A 1 548 ? -24.734 64.312 30.594 1 68.62 548 SER A CA 1
ATOM 4222 C C . SER A 1 548 ? -24.531 64.25 29.094 1 68.62 548 SER A C 1
ATOM 4224 O O . SER A 1 548 ? -24.156 63.219 28.562 1 68.62 548 SER A O 1
ATOM 4226 N N . ASN A 1 549 ? -24.906 65.312 28.391 1 71.94 549 ASN A N 1
ATOM 4227 C CA . ASN A 1 549 ? -24.781 65.438 26.953 1 71.94 549 ASN A CA 1
ATOM 4228 C C . ASN A 1 549 ? -23.328 65.562 26.516 1 71.94 549 ASN A C 1
ATOM 4230 O O . ASN A 1 549 ? -23.047 65.688 25.312 1 71.94 549 ASN A O 1
ATOM 4234 N N . THR A 1 550 ? -22.453 65.5 27.484 1 82.69 550 THR A N 1
ATOM 4235 C CA . THR A 1 550 ? -21.031 65.562 27.141 1 82.69 550 THR A CA 1
ATOM 4236 C C . THR A 1 550 ? -20.391 64.188 27.375 1 82.69 550 THR A C 1
ATOM 4238 O O . THR A 1 550 ? -20.641 63.531 28.375 1 82.69 550 THR A O 1
ATOM 4241 N N . PHE A 1 551 ? -19.719 63.688 26.406 1 88.62 551 PHE A N 1
ATOM 4242 C CA . PHE A 1 551 ? -19.109 62.375 26.484 1 88.62 551 PHE A CA 1
ATOM 4243 C C . PHE A 1 551 ? -17.797 62.312 25.703 1 88.62 551 PHE A C 1
ATOM 4245 O O . PHE A 1 551 ? -17.438 63.281 25.031 1 88.62 551 PHE A O 1
ATOM 4252 N N . TRP A 1 552 ? -17.016 61.281 26 1 93.62 552 TRP A N 1
ATOM 4253 C CA . TRP A 1 552 ? -15.836 61.031 25.188 1 93.62 552 TRP A CA 1
ATOM 4254 C C . TRP A 1 552 ? -16.234 60.75 23.734 1 93.62 552 TRP A C 1
ATOM 4256 O O . TRP A 1 552 ? -17.156 60 23.469 1 93.62 552 TRP A O 1
ATOM 4266 N N . LYS A 1 553 ? -15.523 61.375 22.766 1 92.44 553 LYS A N 1
ATOM 4267 C CA . LYS A 1 553 ? -15.867 61.25 21.359 1 92.44 553 LYS A CA 1
ATOM 4268 C C . LYS A 1 553 ? -14.719 60.594 20.578 1 92.44 553 LYS A C 1
ATOM 4270 O O . LYS A 1 553 ? -13.547 60.906 20.828 1 92.44 553 LYS A O 1
ATOM 4275 N N . LEU A 1 554 ? -15.094 59.719 19.734 1 93.69 554 LEU A N 1
ATOM 4276 C CA . LEU A 1 554 ? -14.125 59.188 18.797 1 93.69 554 LEU A CA 1
ATOM 4277 C C . LEU A 1 554 ? -13.727 60.25 17.766 1 93.69 554 LEU A C 1
ATOM 4279 O O . LEU A 1 554 ? -14.586 60.938 17.219 1 93.69 554 LEU A O 1
ATOM 4283 N N . ALA A 1 555 ? -12.461 60.375 17.516 1 92.69 555 ALA A N 1
ATOM 4284 C CA . ALA A 1 555 ? -11.984 61.344 16.531 1 92.69 555 ALA A CA 1
ATOM 4285 C C . ALA A 1 555 ? -12.398 60.938 15.117 1 92.69 555 ALA A C 1
ATOM 4287 O O . ALA A 1 555 ? -12.234 59.781 14.719 1 92.69 555 ALA A O 1
ATOM 4288 N N . THR A 1 556 ? -12.953 61.812 14.352 1 89 556 THR A N 1
ATOM 4289 C CA . THR A 1 556 ? -13.312 61.656 12.945 1 89 556 THR A CA 1
ATOM 4290 C C . THR A 1 556 ? -12.727 62.781 12.102 1 89 556 THR A C 1
ATOM 4292 O O . THR A 1 556 ? -12.227 63.75 12.641 1 89 556 THR A O 1
ATOM 4295 N N . VAL A 1 557 ? -12.859 62.562 10.844 1 85.81 557 VAL A N 1
ATOM 4296 C CA . VAL A 1 557 ? -12.352 63.625 9.953 1 85.81 557 VAL A CA 1
ATOM 4297 C C . VAL A 1 557 ? -13.125 64.938 10.164 1 85.81 557 VAL A C 1
ATOM 4299 O O . VAL A 1 557 ? -12.562 66 10.078 1 85.81 557 VAL A O 1
ATOM 4302 N N . ALA A 1 558 ? -14.305 64.75 10.531 1 87.94 558 ALA A N 1
ATOM 4303 C CA . ALA A 1 558 ? -15.18 65.938 10.688 1 87.94 558 ALA A CA 1
ATOM 4304 C C . ALA A 1 558 ? -15.055 66.5 12.086 1 87.94 558 ALA A C 1
ATOM 4306 O O . ALA A 1 558 ? -15.273 67.688 12.281 1 87.94 558 ALA A O 1
ATOM 4307 N N . SER A 1 559 ? -14.727 65.75 13.062 1 90.06 559 SER A N 1
ATOM 4308 C CA . SER A 1 559 ? -14.688 66.188 14.453 1 90.06 559 SER A CA 1
ATOM 4309 C C . SER A 1 559 ? -13.438 65.625 15.164 1 90.06 559 SER A C 1
ATOM 4311 O O . SER A 1 559 ? -13.336 64.438 15.445 1 90.06 559 SER A O 1
ATOM 4313 N N . ARG A 1 560 ? -12.531 66.562 15.344 1 90.25 560 ARG A N 1
ATOM 4314 C CA . ARG A 1 560 ? -11.273 66.188 16.016 1 90.25 560 ARG A CA 1
ATOM 4315 C C . ARG A 1 560 ? -10.523 67.5 16.438 1 90.25 560 ARG A C 1
ATOM 4317 O O . ARG A 1 560 ? -10.734 68.562 15.867 1 90.25 560 ARG A O 1
ATOM 4324 N N . PRO A 1 561 ? -9.672 67.312 17.422 1 88.38 561 PRO A N 1
ATOM 4325 C CA . PRO A 1 561 ? -8.781 68.438 17.734 1 88.38 561 PRO A CA 1
ATOM 4326 C C . PRO A 1 561 ? -7.875 68.812 16.562 1 88.38 561 PRO A C 1
ATOM 4328 O O . PRO A 1 561 ? -7.453 67.938 15.805 1 88.38 561 PRO A O 1
ATOM 4331 N N . ALA A 1 562 ? -7.57 70.062 16.469 1 85.12 562 ALA A N 1
ATOM 4332 C CA . ALA A 1 562 ? -6.781 70.5 15.344 1 85.12 562 ALA A CA 1
ATOM 4333 C C . ALA A 1 562 ? -5.359 70 15.391 1 85.12 562 ALA A C 1
ATOM 4335 O O . ALA A 1 562 ? -4.754 69.875 16.453 1 85.12 562 ALA A O 1
ATOM 4336 N N . ASN A 1 563 ? -4.895 69.5 14.242 1 85 563 ASN A N 1
ATOM 4337 C CA . ASN A 1 563 ? -3.514 69.125 13.984 1 85 563 ASN A CA 1
ATOM 4338 C C . ASN A 1 563 ? -3.074 68 14.922 1 85 563 ASN A C 1
ATOM 4340 O O . ASN A 1 563 ? -1.971 68 15.469 1 85 563 ASN A O 1
ATOM 4344 N N . LEU A 1 564 ? -3.914 67 15.195 1 89.94 564 LEU A N 1
ATOM 4345 C CA . LEU A 1 564 ? -3.566 65.875 16.062 1 89.94 564 LEU A CA 1
ATOM 4346 C C . LEU A 1 564 ? -3.793 64.562 15.352 1 89.94 564 LEU A C 1
ATOM 4348 O O . LEU A 1 564 ? -4.898 64 15.391 1 89.94 564 LEU A O 1
ATOM 4352 N N . PRO A 1 565 ? -2.719 63.969 14.789 1 88.06 565 PRO A N 1
ATOM 4353 C CA . PRO A 1 565 ? -2.846 62.625 14.234 1 88.06 565 PRO A CA 1
ATOM 4354 C C . PRO A 1 565 ? -2.83 61.562 15.312 1 88.06 565 PRO A C 1
ATOM 4356 O O . PRO A 1 565 ? -2.318 61.781 16.422 1 88.06 565 PRO A O 1
ATOM 4359 N N . ASP A 1 566 ? -3.379 60.469 14.992 1 89.5 566 ASP A N 1
ATOM 4360 C CA . ASP A 1 566 ? -3.426 59.406 15.992 1 89.5 566 ASP A CA 1
ATOM 4361 C C . ASP A 1 566 ? -2.025 58.875 16.297 1 89.5 566 ASP A C 1
ATOM 4363 O O . ASP A 1 566 ? -1.109 59.031 15.484 1 89.5 566 ASP A O 1
ATOM 4367 N N . LYS A 1 567 ? -1.91 58.281 17.406 1 88.81 567 LYS A N 1
ATOM 4368 C CA . LYS A 1 567 ? -0.609 57.781 17.859 1 88.81 567 LYS A CA 1
ATOM 4369 C C . LYS A 1 567 ? -0.247 56.469 17.188 1 88.81 567 LYS A C 1
ATOM 4371 O O . LYS A 1 567 ? 0.933 56.125 17.047 1 88.81 567 LYS A O 1
ATOM 4376 N N . THR A 1 568 ? -1.196 55.688 16.828 1 86.31 568 THR A N 1
ATOM 4377 C CA . THR A 1 568 ? -0.98 54.344 16.328 1 86.31 568 THR A CA 1
ATOM 4378 C C . THR A 1 568 ? -0.41 54.375 14.914 1 86.31 568 THR A C 1
ATOM 4380 O O . THR A 1 568 ? 0.623 53.75 14.648 1 86.31 568 THR A O 1
ATOM 4383 N N . TYR A 1 569 ? -1.137 55.031 13.938 1 82.5 569 TYR A N 1
ATOM 4384 C CA . TYR A 1 569 ? -0.779 55 12.523 1 82.5 569 TYR A CA 1
ATOM 4385 C C . TYR A 1 569 ? -0.542 56.406 11.992 1 82.5 569 TYR A C 1
ATOM 4387 O O . TYR A 1 569 ? -0.329 56.594 10.789 1 82.5 569 TYR A O 1
ATOM 4395 N N . ASN A 1 570 ? -0.661 57.438 12.812 1 82 570 ASN A N 1
ATOM 4396 C CA . ASN A 1 570 ? -0.548 58.812 12.406 1 82 570 ASN A CA 1
ATOM 4397 C C . ASN A 1 570 ? -1.653 59.219 11.43 1 82 570 ASN A C 1
ATOM 4399 O O . ASN A 1 570 ? -1.418 59.969 10.484 1 82 570 ASN A O 1
ATOM 4403 N N . ALA A 1 571 ? -2.707 58.625 11.641 1 81.94 571 ALA A N 1
ATOM 4404 C CA . ALA A 1 571 ? -3.895 58.906 10.836 1 81.94 571 ALA A CA 1
ATOM 4405 C C . ALA A 1 571 ? -4.734 60 11.477 1 81.94 571 ALA A C 1
ATOM 4407 O O . ALA A 1 571 ? -4.617 60.25 12.68 1 81.94 571 ALA A O 1
ATOM 4408 N N . PRO A 1 572 ? -5.566 60.562 10.633 1 83.19 572 PRO A N 1
ATOM 4409 C CA . PRO A 1 572 ? -6.398 61.625 11.211 1 83.19 572 PRO A CA 1
ATOM 4410 C C . PRO A 1 572 ? -7.422 61.094 12.211 1 83.19 572 PRO A C 1
ATOM 4412 O O . PRO A 1 572 ? -7.875 61.844 13.086 1 83.19 572 PRO A O 1
ATOM 4415 N N . GLU A 1 573 ? -7.738 59.906 12.031 1 86.19 573 GLU A N 1
ATOM 4416 C CA . GLU A 1 573 ? -8.664 59.25 12.953 1 86.19 573 GLU A CA 1
ATOM 4417 C C . GLU A 1 573 ? -7.961 58.156 13.758 1 86.19 573 GLU A C 1
ATOM 4419 O O . GLU A 1 573 ? -6.805 57.844 13.484 1 86.19 573 GLU A O 1
ATOM 4424 N N . GLY A 1 574 ? -8.609 57.781 14.859 1 89.12 574 GLY A N 1
ATOM 4425 C CA . GLY A 1 574 ? -8.039 56.625 15.539 1 89.12 574 GLY A CA 1
ATOM 4426 C C . GLY A 1 574 ? -7.719 56.906 17 1 89.12 574 GLY A C 1
ATOM 4427 O O . GLY A 1 574 ? -6.785 56.312 17.547 1 89.12 574 GLY A O 1
ATOM 4428 N N . TYR A 1 575 ? -8.297 57.844 17.578 1 93.81 575 TYR A N 1
ATOM 4429 C CA . TYR A 1 575 ? -8.164 58.125 19 1 93.81 575 TYR A CA 1
ATOM 4430 C C . TYR A 1 575 ? -9.461 58.688 19.578 1 93.81 575 TYR A C 1
ATOM 4432 O O . TYR A 1 575 ? -10.414 58.938 18.828 1 93.81 575 TYR A O 1
ATOM 4440 N N . ILE A 1 576 ? -9.516 58.781 20.891 1 95.5 576 ILE A N 1
ATOM 4441 C CA . ILE A 1 576 ? -10.711 59.312 21.562 1 95.5 576 ILE A CA 1
ATOM 4442 C C . ILE A 1 576 ? -10.367 60.562 22.344 1 95.5 576 ILE A C 1
ATOM 4444 O O . ILE A 1 576 ? -9.219 60.75 22.75 1 95.5 576 ILE A O 1
ATOM 4448 N N . TYR A 1 577 ? -11.359 61.5 22.438 1 95 577 TYR A N 1
ATOM 4449 C CA . TYR A 1 577 ? -11.086 62.75 23.125 1 95 577 TYR A CA 1
ATOM 4450 C C . TYR A 1 577 ? -12.367 63.344 23.734 1 95 577 TYR A C 1
ATOM 4452 O O . TYR A 1 577 ? -13.469 62.906 23.406 1 95 577 TYR A O 1
ATOM 4460 N N . PHE A 1 578 ? -12.25 64.188 24.703 1 92.06 578 PHE A N 1
ATOM 4461 C CA . PHE A 1 578 ? -13.336 65 25.172 1 92.06 578 PHE A CA 1
ATOM 4462 C C . PHE A 1 578 ? -12.961 66.5 25.078 1 92.06 578 PHE A C 1
ATOM 4464 O O . PHE A 1 578 ? -11.781 66.875 25.188 1 92.06 578 PHE A O 1
ATOM 4471 N N . ASP A 1 579 ? -13.867 67.188 24.672 1 88.88 579 ASP A N 1
ATOM 4472 C CA . ASP A 1 579 ? -13.734 68.625 24.516 1 88.88 579 ASP A CA 1
ATOM 4473 C C . ASP A 1 579 ? -14.891 69.375 25.203 1 88.88 579 ASP A C 1
ATOM 4475 O O . ASP A 1 579 ? -16.016 69.375 24.703 1 88.88 579 ASP A O 1
ATOM 4479 N N . LEU A 1 580 ? -14.594 70 26.281 1 85.25 580 LEU A N 1
ATOM 4480 C CA . LEU A 1 580 ? -15.641 70.625 27.078 1 85.25 580 LEU A CA 1
ATOM 4481 C C . LEU A 1 580 ? -15.523 72.188 27.031 1 85.25 580 LEU A C 1
ATOM 4483 O O . LEU A 1 580 ? -14.422 72.688 27.047 1 85.25 580 LEU A O 1
ATOM 4487 N N . PHE A 1 581 ? -16.703 72.875 26.641 1 79 581 PHE A N 1
ATOM 4488 C CA . PHE A 1 581 ? -16.812 74.312 26.672 1 79 581 PHE A CA 1
ATOM 4489 C C . PHE A 1 581 ? -18 74.75 27.547 1 79 581 PHE A C 1
ATOM 4491 O O . PHE A 1 581 ? -19.141 74.75 27.078 1 79 581 PHE A O 1
ATOM 4498 N N . ASN A 1 582 ? -17.938 74.688 28.844 1 69.88 582 ASN A N 1
ATOM 4499 C CA . ASN A 1 582 ? -19.094 75.062 29.641 1 69.88 582 ASN A CA 1
ATOM 4500 C C . ASN A 1 582 ? -18.719 76.062 30.734 1 69.88 582 ASN A C 1
ATOM 4502 O O . ASN A 1 582 ? -17.547 76.188 31.094 1 69.88 582 ASN A O 1
ATOM 4506 N N . SER A 1 583 ? -19.688 76.875 31.094 1 60.69 583 SER A N 1
ATOM 4507 C CA . SER A 1 583 ? -19.562 77.875 32.156 1 60.69 583 SER A CA 1
ATOM 4508 C C . SER A 1 583 ? -19.281 77.25 33.5 1 60.69 583 SER A C 1
ATOM 4510 O O . SER A 1 583 ? -18.797 77.875 34.438 1 60.69 583 SER A O 1
ATOM 4512 N N . GLY A 1 584 ? -19.609 75.812 33.688 1 65 584 GLY A N 1
ATOM 4513 C CA . GLY A 1 584 ? -19.297 75.062 34.906 1 65 584 GLY A CA 1
ATOM 4514 C C . GLY A 1 584 ? -18.516 73.812 34.656 1 65 584 GLY A C 1
ATOM 4515 O O . GLY A 1 584 ? -18.297 73.438 33.5 1 65 584 GLY A O 1
ATOM 4516 N N . SER A 1 585 ? -17.953 73.25 35.688 1 65.31 585 SER A N 1
ATOM 4517 C CA . SER A 1 585 ? -17.125 72 35.562 1 65.31 585 SER A CA 1
ATOM 4518 C C . SER A 1 585 ? -17.969 70.812 35.188 1 65.31 585 SER A C 1
ATOM 4520 O O . SER A 1 585 ? -18.969 70.5 35.844 1 65.31 585 SER A O 1
ATOM 4522 N N . SER A 1 586 ? -17.781 70.312 33.969 1 81.5 586 SER A N 1
ATOM 4523 C CA . SER A 1 586 ? -18.422 69.125 33.5 1 81.5 586 SER A CA 1
ATOM 4524 C C . SER A 1 586 ? -17.484 67.938 33.594 1 81.5 586 SER A C 1
ATOM 4526 O O . SER A 1 586 ? -16.266 68.062 33.5 1 81.5 586 SER A O 1
ATOM 4528 N N . VAL A 1 587 ? -18.016 66.812 34.031 1 87.75 587 VAL A N 1
ATOM 4529 C CA . VAL A 1 587 ? -17.25 65.562 34.188 1 87.75 587 VAL A CA 1
ATOM 4530 C C . VAL A 1 587 ? -17.672 64.562 33.125 1 87.75 587 VAL A C 1
ATOM 4532 O O . VAL A 1 587 ? -18.875 64.375 32.844 1 87.75 587 VAL A O 1
ATOM 4535 N N . VAL A 1 588 ? -16.688 64 32.406 1 92.69 588 VAL A N 1
ATOM 4536 C CA . VAL A 1 588 ? -16.938 62.969 31.438 1 92.69 588 VAL A CA 1
ATOM 4537 C C . VAL A 1 588 ? -16.219 61.688 31.875 1 92.69 588 VAL A C 1
ATOM 4539 O O . VAL A 1 588 ? -15.102 61.75 32.406 1 92.69 588 VAL A O 1
ATOM 4542 N N . ARG A 1 589 ? -16.875 60.531 31.688 1 94.12 589 ARG A N 1
ATOM 4543 C CA . ARG A 1 589 ? -16.312 59.281 32.125 1 94.12 589 ARG A CA 1
ATOM 4544 C C . ARG A 1 589 ? -16.375 58.219 31.047 1 94.12 589 ARG A C 1
ATOM 4546 O O . ARG A 1 589 ? -17.406 58.062 30.375 1 94.12 589 ARG A O 1
ATOM 4553 N N . LEU A 1 590 ? -15.266 57.531 30.797 1 95 590 LEU A N 1
ATOM 4554 C CA . LEU A 1 590 ? -15.148 56.375 29.938 1 95 590 LEU A CA 1
ATOM 4555 C C . LEU A 1 590 ? -14.75 55.156 30.75 1 95 590 LEU A C 1
ATOM 4557 O O . LEU A 1 590 ? -13.688 55.125 31.375 1 95 590 LEU A O 1
ATOM 4561 N N . THR A 1 591 ? -15.555 54.156 30.766 1 94.69 591 THR A N 1
ATOM 4562 C CA . THR A 1 591 ? -15.375 53 31.641 1 94.69 591 THR A CA 1
ATOM 4563 C C . THR A 1 591 ? -14.977 51.75 30.844 1 94.69 591 THR A C 1
ATOM 4565 O O . THR A 1 591 ? -15.555 51.5 29.781 1 94.69 591 THR A O 1
ATOM 4568 N N . SER A 1 592 ? -14 51.031 31.328 1 94.25 592 SER A N 1
ATOM 4569 C CA . SER A 1 592 ? -13.539 49.781 30.703 1 94.25 592 SER A CA 1
ATOM 4570 C C . SER A 1 592 ? -14.562 48.688 30.875 1 94.25 592 SER A C 1
ATOM 4572 O O . SER A 1 592 ? -15.492 48.781 31.672 1 94.25 592 SER A O 1
ATOM 4574 N N . PRO A 1 593 ? -14.359 47.625 30.031 1 91.69 593 PRO A N 1
ATOM 4575 C CA . PRO A 1 593 ? -15.156 46.406 30.328 1 91.69 593 PRO A CA 1
ATOM 4576 C C . PRO A 1 593 ? -14.742 45.75 31.625 1 91.69 593 PRO A C 1
ATOM 4578 O O . PRO A 1 593 ? -13.734 46.125 32.219 1 91.69 593 PRO A O 1
ATOM 4581 N N . HIS A 1 594 ? -15.586 44.781 31.984 1 90.94 594 HIS A N 1
ATOM 4582 C CA . HIS A 1 594 ? -15.273 44.031 33.188 1 90.94 594 HIS A CA 1
ATOM 4583 C C . HIS A 1 594 ? -13.945 43.281 33.062 1 90.94 594 HIS A C 1
ATOM 4585 O O . HIS A 1 594 ? -13.742 42.531 32.094 1 90.94 594 HIS A O 1
ATOM 4591 N N . MET A 1 595 ? -13.07 43.562 33.906 1 90.44 595 MET A N 1
ATOM 4592 C CA . MET A 1 595 ? -11.773 42.906 33.938 1 90.44 595 MET A CA 1
ATOM 4593 C C . MET A 1 595 ? -11.703 41.844 35.062 1 90.44 595 MET A C 1
ATOM 4595 O O . MET A 1 595 ? -11.883 42.188 36.219 1 90.44 595 MET A O 1
ATOM 4599 N N . ALA A 1 596 ? -11.391 40.688 34.656 1 87.44 596 ALA A N 1
ATOM 4600 C CA . ALA A 1 596 ? -11.312 39.625 35.656 1 87.44 596 ALA A CA 1
ATOM 4601 C C . ALA A 1 596 ? -9.984 39.656 36.406 1 87.44 596 ALA A C 1
ATOM 4603 O O . ALA A 1 596 ? -8.977 40.125 35.875 1 87.44 596 ALA A O 1
ATOM 4604 N N . ALA A 1 597 ? -10.055 39.062 37.594 1 88.06 597 ALA A N 1
ATOM 4605 C CA . ALA A 1 597 ? -8.844 38.938 38.406 1 88.06 597 ALA A CA 1
ATOM 4606 C C . ALA A 1 597 ? -7.805 38.062 37.719 1 88.06 597 ALA A C 1
ATOM 4608 O O . ALA A 1 597 ? -8.156 37.094 37.031 1 88.06 597 ALA A O 1
ATOM 4609 N N . THR A 1 598 ? -6.605 38.469 37.844 1 85.12 598 THR A N 1
ATOM 4610 C CA . THR A 1 598 ? -5.516 37.719 37.25 1 85.12 598 THR A CA 1
ATOM 4611 C C . THR A 1 598 ? -4.676 37.031 38.312 1 85.12 598 THR A C 1
ATOM 4613 O O . THR A 1 598 ? -4.684 37.438 39.469 1 85.12 598 THR 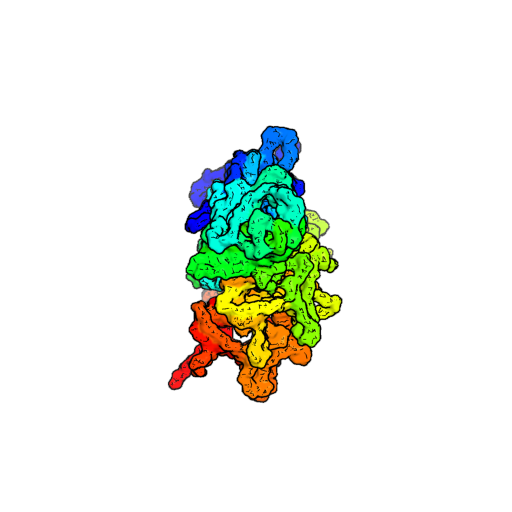A O 1
ATOM 4616 N N . GLU A 1 599 ? -3.953 36 37.969 1 82.75 599 GLU A N 1
ATOM 4617 C CA . GLU A 1 599 ? -3.1 35.281 38.875 1 82.75 599 GLU A CA 1
ATOM 4618 C C . GLU A 1 599 ? -1.929 36.125 39.375 1 82.75 599 GLU A C 1
ATOM 4620 O O . GLU A 1 599 ? -1.499 36 40.531 1 82.75 599 GLU A O 1
ATOM 4625 N N . ASP A 1 600 ? -1.389 36.969 38.531 1 82.75 600 ASP A N 1
ATOM 4626 C CA . ASP A 1 600 ? -0.254 37.812 38.875 1 82.75 600 ASP A CA 1
ATOM 4627 C C . ASP A 1 600 ? -0.678 38.938 39.812 1 82.75 600 ASP A C 1
ATOM 4629 O O . ASP A 1 600 ? 0.166 39.594 40.438 1 82.75 600 ASP A O 1
ATOM 4633 N N . ARG A 1 601 ? -1.842 39.312 39.938 1 87.12 601 ARG A N 1
ATOM 4634 C CA . ARG A 1 601 ? -2.482 40.219 40.875 1 87.12 601 ARG A CA 1
ATOM 4635 C C . ARG A 1 601 ? -2.139 41.656 40.531 1 87.12 601 ARG A C 1
ATOM 4637 O O . ARG A 1 601 ? -2.678 42.594 41.125 1 87.12 601 ARG A O 1
ATOM 4644 N N . GLN A 1 602 ? -1.141 41.875 39.656 1 91.31 602 GLN A N 1
ATOM 4645 C CA . GLN A 1 602 ? -0.776 43.219 39.25 1 91.31 602 GLN A CA 1
ATOM 4646 C C . GLN A 1 602 ? -0.771 43.375 37.719 1 91.31 602 GLN A C 1
ATOM 4648 O O . GLN A 1 602 ? -0.281 42.469 37.031 1 91.31 602 GLN A O 1
ATOM 4653 N N . LEU A 1 603 ? -1.321 44.469 37.312 1 93.44 603 LEU A N 1
ATOM 4654 C CA . LEU A 1 603 ? -1.299 44.812 35.875 1 93.44 603 LEU A CA 1
ATOM 4655 C C . LEU A 1 603 ? -0.783 46.25 35.688 1 93.44 603 LEU A C 1
ATOM 4657 O O . LEU A 1 603 ? -0.92 47.094 36.562 1 93.44 603 LEU A O 1
ATOM 4661 N N . CYS A 1 604 ? -0.189 46.406 34.688 1 94.75 604 CYS A N 1
ATOM 4662 C CA . CYS A 1 604 ? 0.218 47.75 34.281 1 94.75 604 CYS A CA 1
ATOM 4663 C C . CYS A 1 604 ? -0.714 48.312 33.219 1 94.75 604 CYS A C 1
ATOM 4665 O O . CYS A 1 604 ? -0.846 47.75 32.125 1 94.75 604 CYS A O 1
ATOM 4667 N N . PHE A 1 605 ? -1.355 49.375 33.594 1 95.5 605 PHE A N 1
ATOM 4668 C CA . PHE A 1 605 ? -2.217 50.094 32.656 1 95.5 605 PHE A CA 1
ATOM 4669 C C . PHE A 1 605 ? -1.456 51.219 31.984 1 95.5 605 PHE A C 1
ATOM 4671 O O . PHE A 1 605 ? -0.972 52.125 32.656 1 95.5 605 PHE A O 1
ATOM 4678 N N . ALA A 1 606 ? -1.351 51.094 30.656 1 96.75 606 ALA A N 1
ATOM 4679 C CA . ALA A 1 606 ? -0.599 52.094 29.891 1 96.75 606 ALA A CA 1
ATOM 4680 C C . ALA A 1 606 ? -1.457 52.688 28.797 1 96.75 606 ALA A C 1
ATOM 4682 O O . ALA A 1 606 ? -2.332 52.031 28.234 1 96.75 606 ALA A O 1
ATOM 4683 N N . PHE A 1 607 ? -1.252 54 28.5 1 96.5 607 PHE A N 1
ATOM 4684 C CA . PHE A 1 607 ? -1.942 54.719 27.438 1 96.5 607 PHE A CA 1
ATOM 4685 C C . PHE A 1 607 ? -1.154 55.938 27 1 96.5 607 PHE A C 1
ATOM 4687 O O . PHE A 1 607 ? -0.155 56.281 27.625 1 96.5 607 PHE A O 1
ATOM 4694 N N . TRP A 1 608 ? -1.534 56.469 25.906 1 96.62 608 TRP A N 1
ATOM 4695 C CA . TRP A 1 608 ? -0.976 57.719 25.438 1 96.62 608 TRP A CA 1
ATOM 4696 C C . TRP A 1 608 ? -1.992 58.875 25.562 1 96.62 608 TRP A C 1
ATOM 4698 O O . TRP A 1 608 ? -3.186 58.656 25.328 1 96.62 608 TRP A O 1
ATOM 4708 N N . PHE A 1 609 ? -1.562 60.062 25.984 1 95.69 609 PHE A N 1
ATOM 4709 C CA . PHE A 1 609 ? -2.482 61.188 26.172 1 95.69 609 PHE A CA 1
ATOM 4710 C C . PHE A 1 609 ? -1.873 62.469 25.641 1 95.69 609 PHE A C 1
ATOM 4712 O O . PHE A 1 609 ? -0.657 62.562 25.469 1 95.69 609 PHE A O 1
ATOM 4719 N N . THR A 1 610 ? -2.742 63.375 25.297 1 94.19 610 THR A N 1
ATOM 4720 C CA . THR A 1 610 ? -2.355 64.75 25.016 1 94.19 610 THR A CA 1
ATOM 4721 C C . THR A 1 610 ? -3.465 65.75 25.406 1 94.19 610 THR A C 1
ATOM 4723 O O . THR A 1 610 ? -4.641 65.375 25.438 1 94.19 610 THR A O 1
ATOM 4726 N N . ALA A 1 611 ? -3.076 66.938 25.859 1 92.5 611 ALA A N 1
ATOM 4727 C CA . ALA A 1 611 ? -4.031 67.938 26.172 1 92.5 611 ALA A CA 1
ATOM 4728 C C . ALA A 1 611 ? -4.137 69 25.031 1 92.5 611 ALA A C 1
ATOM 4730 O O . ALA A 1 611 ? -3.154 69.25 24.328 1 92.5 611 ALA A O 1
ATOM 4731 N N . PHE A 1 612 ? -5.285 69.5 24.875 1 89.06 612 PHE A N 1
ATOM 4732 C CA . PHE A 1 612 ? -5.492 70.5 23.844 1 89.06 612 PHE A CA 1
ATOM 4733 C C . PHE A 1 612 ? -6.496 71.562 24.297 1 89.06 612 PHE A C 1
ATOM 4735 O O . PHE A 1 612 ? -7.195 71.312 25.297 1 89.06 612 PHE A O 1
ATOM 4742 N N . GLY A 1 613 ? -6.574 72.625 23.594 1 80.19 613 GLY A N 1
ATOM 4743 C CA . GLY A 1 613 ? -7.535 73.688 23.875 1 80.19 613 GLY A CA 1
ATOM 4744 C C . GLY A 1 613 ? -6.941 74.812 24.688 1 80.19 613 GLY A C 1
ATOM 4745 O O . GLY A 1 613 ? -5.766 74.812 25.062 1 80.19 613 GLY A O 1
ATOM 4746 N N . SER A 1 614 ? -7.695 75.938 24.875 1 72 614 SER A N 1
ATOM 4747 C CA . SER A 1 614 ? -7.215 77.188 25.469 1 72 614 SER A CA 1
ATOM 4748 C C . SER A 1 614 ? -7.312 77.188 26.984 1 72 614 SER A C 1
ATOM 4750 O O . SER A 1 614 ? -6.719 78 27.672 1 72 614 SER A O 1
ATOM 4752 N N . GLY A 1 615 ? -7.973 76.25 27.547 1 64.12 615 GLY A N 1
ATOM 4753 C CA . GLY A 1 615 ? -8.227 76.312 28.969 1 64.12 615 GLY A CA 1
ATOM 4754 C C . GLY A 1 615 ? -7.223 75.5 29.781 1 64.12 615 GLY A C 1
ATOM 4755 O O . GLY A 1 615 ? -6.832 74.375 29.375 1 64.12 615 GLY A O 1
ATOM 4756 N N . GLU A 1 616 ? -6.625 76.062 30.719 1 69.56 616 GLU A N 1
ATOM 4757 C CA . GLU A 1 616 ? -5.652 75.438 31.625 1 69.56 616 GLU A CA 1
ATOM 4758 C C . GLU A 1 616 ? -6.348 74.625 32.688 1 69.56 616 GLU A C 1
ATOM 4760 O O . GLU A 1 616 ? -5.688 73.938 33.531 1 69.56 616 GLU A O 1
ATOM 4765 N N . SER A 1 617 ? -7.633 74.438 32.531 1 79.81 617 SER A N 1
ATOM 4766 C CA . SER A 1 617 ? -8.352 73.812 33.656 1 79.81 617 SER A CA 1
ATOM 4767 C C . SER A 1 617 ? -8.68 72.375 33.375 1 79.81 617 SER A C 1
ATOM 4769 O O . SER A 1 617 ? -9.312 71.688 34.219 1 79.81 617 SER A O 1
ATOM 4771 N N . ALA A 1 618 ? -8.219 71.812 32.312 1 89.19 618 ALA A N 1
ATOM 4772 C CA . ALA A 1 618 ? -8.586 70.438 32 1 89.19 618 ALA A CA 1
ATOM 4773 C C . ALA A 1 618 ? -7.805 69.438 32.875 1 89.19 618 ALA A C 1
ATOM 4775 O O . ALA A 1 618 ? -6.617 69.625 33.125 1 89.19 618 ALA A O 1
ATOM 4776 N N . GLU A 1 619 ? -8.523 68.375 33.375 1 92.06 619 GLU A N 1
ATOM 4777 C CA . GLU A 1 619 ? -7.93 67.312 34.188 1 92.06 619 GLU A CA 1
ATOM 4778 C C . GLU A 1 619 ? -8.305 65.938 33.656 1 92.06 619 GLU A C 1
ATOM 4780 O O . GLU A 1 619 ? -9.398 65.75 33.125 1 92.06 619 GLU A O 1
ATOM 4785 N N . LEU A 1 620 ? -7.367 65.062 33.781 1 94.38 620 LEU A N 1
ATOM 4786 C CA . LEU A 1 620 ? -7.574 63.656 33.438 1 94.38 620 LEU A CA 1
ATOM 4787 C C . LEU A 1 620 ? -7.234 62.75 34.594 1 94.38 620 LEU A C 1
ATOM 4789 O O . LEU A 1 620 ? -6.172 62.875 35.219 1 94.38 620 LEU A O 1
ATOM 4793 N N . HIS A 1 621 ? -8.133 61.781 34.969 1 95.25 621 HIS A N 1
ATOM 4794 C CA . HIS A 1 621 ? -7.938 60.875 36.094 1 95.25 621 HIS A CA 1
ATOM 4795 C C . HIS A 1 621 ? -8.172 59.438 35.656 1 95.25 621 HIS A C 1
ATOM 4797 O O . HIS A 1 621 ? -8.992 59.156 34.75 1 95.25 621 HIS A O 1
ATOM 4803 N N . VAL A 1 622 ? -7.414 58.562 36.188 1 96.38 622 VAL A N 1
ATOM 4804 C CA . VAL A 1 622 ? -7.652 57.125 36.094 1 96.38 622 VAL A CA 1
ATOM 4805 C C . VAL A 1 622 ? -8.141 56.594 37.438 1 96.38 622 VAL A C 1
ATOM 4807 O O . VAL A 1 622 ? -7.434 56.688 38.438 1 96.38 622 VAL A O 1
ATOM 4810 N N . VAL A 1 623 ? -9.266 56.031 37.375 1 94.44 623 VAL A N 1
ATOM 4811 C CA . VAL A 1 623 ? -9.898 55.594 38.625 1 94.44 623 VAL A CA 1
ATOM 4812 C C . VAL A 1 623 ? -10.195 54.094 38.562 1 94.44 623 VAL A C 1
ATOM 4814 O O . VAL A 1 623 ? -10.711 53.594 37.531 1 94.44 623 VAL A O 1
ATOM 4817 N N . ARG A 1 624 ? -9.836 53.344 39.531 1 94.5 624 ARG A N 1
ATOM 4818 C CA . ARG A 1 624 ? -10.188 51.938 39.625 1 94.5 624 ARG A CA 1
ATOM 4819 C C . ARG A 1 624 ? -11.477 51.781 40.438 1 94.5 624 ARG A C 1
ATOM 4821 O O . ARG A 1 624 ? -11.625 52.344 41.531 1 94.5 624 ARG A O 1
ATOM 4828 N N . VAL A 1 625 ? -12.352 51.062 39.875 1 91.44 625 VAL A N 1
ATOM 4829 C CA . VAL A 1 625 ? -13.617 50.781 40.531 1 91.44 625 VAL A CA 1
ATOM 4830 C C . VAL A 1 625 ? -13.766 49.281 40.781 1 91.44 625 VAL A C 1
ATOM 4832 O O . VAL A 1 625 ? -13.641 48.5 39.844 1 91.44 625 VAL A O 1
ATOM 4835 N N . ASP A 1 626 ? -13.953 48.938 42.062 1 84.81 626 ASP A N 1
ATOM 4836 C CA . ASP A 1 626 ? -14.109 47.531 42.406 1 84.81 626 ASP A CA 1
ATOM 4837 C C . ASP A 1 626 ? -15.523 47.031 42.125 1 84.81 626 ASP A C 1
ATOM 4839 O O . ASP A 1 626 ? -16.5 47.75 42.406 1 84.81 626 ASP A O 1
ATOM 4843 N N . ASN A 1 627 ? -15.789 46.094 41.375 1 72.44 627 ASN A N 1
ATOM 4844 C CA . ASN A 1 627 ? -17.109 45.562 41.031 1 72.44 627 ASN A CA 1
ATOM 4845 C C . ASN A 1 627 ? -17.828 45.031 42.281 1 72.44 627 ASN A C 1
ATOM 4847 O O . ASN A 1 627 ? -19.062 44.938 42.281 1 72.44 627 ASN A O 1
ATOM 4851 N N . THR A 1 628 ? -17.234 44.469 43.312 1 62.75 628 THR A N 1
ATOM 4852 C CA . THR A 1 628 ? -17.906 43.875 44.438 1 62.75 628 THR A CA 1
ATOM 4853 C C . THR A 1 628 ? -18.359 44.938 45.438 1 62.75 628 THR A C 1
ATOM 4855 O O . THR A 1 628 ? -19.375 44.75 46.125 1 62.75 628 THR A O 1
ATOM 4858 N N . THR A 1 629 ? -17.5 45.969 45.781 1 56.84 629 THR A N 1
ATOM 4859 C CA . THR A 1 629 ? -17.891 46.906 46.812 1 56.84 629 THR A CA 1
ATOM 4860 C C . THR A 1 629 ? -18.031 48.312 46.25 1 56.84 629 THR A C 1
ATOM 4862 O O . THR A 1 629 ? -17.172 48.781 45.5 1 56.84 629 THR A O 1
ATOM 4865 N N . ASP A 1 630 ? -19.156 48.781 46.062 1 52.09 630 ASP A N 1
ATOM 4866 C CA . ASP A 1 630 ? -19.531 50.094 45.562 1 52.09 630 ASP A CA 1
ATOM 4867 C C . ASP A 1 630 ? -18.562 51.188 46.031 1 52.09 630 ASP A C 1
ATOM 4869 O O . ASP A 1 630 ? -18.516 52.281 45.5 1 52.09 630 ASP A O 1
ATOM 4873 N N . ASP A 1 631 ? -18.062 51.125 47.25 1 51.91 631 ASP A N 1
ATOM 4874 C CA . ASP A 1 631 ? -17.609 52.25 48.062 1 51.91 631 ASP A CA 1
ATOM 4875 C C . ASP A 1 631 ? -16.156 52.594 47.75 1 51.91 631 ASP A C 1
ATOM 4877 O O . ASP A 1 631 ? -15.609 53.562 48.281 1 51.91 631 ASP A O 1
ATOM 4881 N N . GLU A 1 632 ? -15.43 51.781 46.906 1 61.31 632 GLU A N 1
ATOM 4882 C CA . GLU A 1 632 ? -14.031 52.188 46.969 1 61.31 632 GLU A CA 1
ATOM 4883 C C . GLU A 1 632 ? -13.484 52.562 45.625 1 61.31 632 GLU A C 1
ATOM 4885 O O . GLU A 1 632 ? -12.938 51.75 44.875 1 61.31 632 GLU A O 1
ATOM 4890 N N . ASN A 1 633 ? -13.828 53.688 45.094 1 78.62 633 ASN A N 1
ATOM 4891 C CA . ASN A 1 633 ? -13.188 54.312 43.938 1 78.62 633 ASN A CA 1
ATOM 4892 C C . ASN A 1 633 ? -11.828 54.906 44.312 1 78.62 633 ASN A C 1
ATOM 4894 O O . ASN A 1 633 ? -11.711 55.688 45.25 1 78.62 633 ASN A O 1
ATOM 4898 N N . ARG A 1 634 ? -10.875 54.344 43.75 1 87.44 634 ARG A N 1
ATOM 4899 C CA . ARG A 1 634 ? -9.523 54.812 44.031 1 87.44 634 ARG A CA 1
ATOM 4900 C C . ARG A 1 634 ? -8.914 55.469 42.812 1 87.44 634 ARG A C 1
ATOM 4902 O O . ARG A 1 634 ? -8.766 54.844 41.75 1 87.44 634 ARG A O 1
ATOM 4909 N N . LYS A 1 635 ? -8.578 56.719 43 1 92.5 635 LYS A N 1
ATOM 4910 C CA . LYS A 1 635 ? -7.855 57.438 41.938 1 92.5 635 LYS A CA 1
ATOM 4911 C C . LYS A 1 635 ? -6.398 57 41.875 1 92.5 635 LYS A C 1
ATOM 4913 O O . LYS A 1 635 ? -5.641 57.188 42.844 1 92.5 635 LYS A O 1
ATOM 4918 N N . LEU A 1 636 ? -6.027 56.469 40.812 1 94.88 636 LEU A N 1
ATOM 4919 C CA . LEU A 1 636 ? -4.699 55.875 40.656 1 94.88 636 LEU A CA 1
ATOM 4920 C C . LEU A 1 636 ? -3.76 56.844 39.938 1 94.88 636 LEU A C 1
ATOM 4922 O O . LEU A 1 636 ? -2.539 56.75 40.094 1 94.88 636 LEU A O 1
ATOM 4926 N N . TRP A 1 637 ? -4.242 57.656 39.094 1 95.5 637 TRP A N 1
ATOM 4927 C CA . TRP A 1 637 ? -3.506 58.531 38.219 1 95.5 637 TRP A CA 1
ATOM 4928 C C . TRP A 1 637 ? -4.273 59.844 38 1 95.5 637 TRP A C 1
ATOM 4930 O O . TRP A 1 637 ? -5.484 59.844 37.781 1 95.5 637 TRP A O 1
ATOM 4940 N N . SER A 1 638 ? -3.682 61.031 38.188 1 94.25 638 SER A N 1
ATOM 4941 C CA . SER A 1 638 ? -4.32 62.312 38.031 1 94.25 638 SER A CA 1
ATOM 4942 C C . SER A 1 638 ? -3.363 63.344 37.406 1 94.25 638 SER A C 1
ATOM 4944 O O . SER A 1 638 ? -2.232 63.5 37.875 1 94.25 638 SER A O 1
ATOM 4946 N N . LEU A 1 639 ? -3.855 64 36.406 1 93.31 639 LEU A N 1
ATOM 4947 C CA . LEU A 1 639 ? -3.02 65 35.719 1 93.31 639 LEU A CA 1
ATOM 4948 C C . LEU A 1 639 ? -3.838 66.188 35.312 1 93.31 639 LEU A C 1
ATOM 4950 O O . LEU A 1 639 ? -4.973 66.062 34.844 1 93.31 639 LEU A O 1
ATOM 4954 N N . GLU A 1 640 ? -3.258 67.375 35.5 1 89.75 640 GLU A N 1
ATOM 4955 C CA . GLU A 1 640 ? -3.863 68.625 35.094 1 89.75 640 GLU A CA 1
ATOM 4956 C C . GLU A 1 640 ? -3.143 69.25 33.875 1 89.75 640 GLU A C 1
ATOM 4958 O O . GLU A 1 640 ? -1.918 69.125 33.781 1 89.75 640 GLU A O 1
ATOM 4963 N N . ALA A 1 641 ? -3.91 69.75 33.031 1 89.12 641 ALA A N 1
ATOM 4964 C CA . ALA A 1 641 ? -3.361 70.312 31.797 1 89.12 641 ALA A CA 1
ATOM 4965 C C . ALA A 1 641 ? -2.588 71.625 32.062 1 89.12 641 ALA A C 1
ATOM 4967 O O . ALA A 1 641 ? -1.848 72.062 31.203 1 89.12 641 ALA A O 1
ATOM 4968 N N . ARG A 1 642 ? -2.643 71.875 33.438 1 77.81 642 ARG A N 1
ATOM 4969 C CA . ARG A 1 642 ? -1.957 73.125 33.75 1 77.81 642 ARG A CA 1
ATOM 4970 C C . ARG A 1 642 ? -0.459 73.062 33.5 1 77.81 642 ARG A C 1
ATOM 4972 O O . ARG A 1 642 ? 0.172 72.062 33.875 1 77.81 642 ARG A O 1
ATOM 4979 N N . ASN A 1 643 ? 0.139 73.875 32.531 1 73.25 643 ASN A N 1
ATOM 4980 C CA . ASN A 1 643 ? 1.555 73.938 32.188 1 73.25 643 ASN A CA 1
ATOM 4981 C C . ASN A 1 643 ? 1.927 73.062 31.031 1 73.25 643 ASN A C 1
ATOM 4983 O O . ASN A 1 643 ? 3.098 72.688 30.844 1 73.25 643 ASN A O 1
ATOM 4987 N N . MET A 1 644 ? 0.896 72.438 30.453 1 83.19 644 MET A N 1
ATOM 4988 C CA . MET A 1 644 ? 1.178 71.688 29.234 1 83.19 644 MET A CA 1
ATOM 4989 C C . MET A 1 644 ? 0.995 72.562 28 1 83.19 644 MET A C 1
ATOM 4991 O O . MET A 1 644 ? 0.244 73.5 28.016 1 83.19 644 MET A O 1
ATOM 4995 N N . ASP A 1 645 ? 1.789 72.312 27.062 1 77.75 645 ASP A N 1
ATOM 4996 C CA . ASP A 1 645 ? 1.619 73 25.797 1 77.75 645 ASP A CA 1
ATOM 4997 C C . ASP A 1 645 ? 0.378 72.5 25.062 1 77.75 645 ASP A C 1
ATOM 4999 O O . ASP A 1 645 ? 0.415 71.5 24.406 1 77.75 645 ASP A O 1
ATOM 5003 N N . THR A 1 646 ? -0.615 73.188 25.078 1 78.19 646 THR A N 1
ATOM 5004 C CA . THR A 1 646 ? -1.884 72.812 24.484 1 78.19 646 THR A CA 1
ATOM 5005 C C . THR A 1 646 ? -2.018 73.312 23.062 1 78.19 646 THR A C 1
ATOM 5007 O O . THR A 1 646 ? -2.916 72.938 22.312 1 78.19 646 THR A O 1
ATOM 5010 N N . SER A 1 647 ? -1.094 74.188 22.703 1 78.38 647 SER A N 1
ATOM 5011 C CA . SER A 1 647 ? -1.161 74.812 21.359 1 78.38 647 SER A CA 1
ATOM 5012 C C . SER A 1 647 ? -0.625 73.812 20.312 1 78.38 647 SER A C 1
ATOM 5014 O O . SER A 1 647 ? -1.108 73.812 19.188 1 78.38 647 SER A O 1
ATOM 5016 N N . ASN A 1 648 ? 0.403 73.062 20.734 1 82.75 648 ASN A N 1
ATOM 5017 C CA . ASN A 1 648 ? 0.938 72 19.891 1 82.75 648 ASN A CA 1
ATOM 5018 C C . ASN A 1 648 ? 0.884 70.688 20.578 1 82.75 648 ASN A C 1
ATOM 5020 O O . ASN A 1 648 ? 1.896 70.188 21.094 1 82.75 648 ASN A O 1
ATOM 5024 N N . PRO A 1 649 ? -0.224 70.125 20.422 1 86.62 649 PRO A N 1
ATOM 5025 C CA . PRO A 1 649 ? -0.412 68.875 21.172 1 86.62 649 PRO A CA 1
ATOM 5026 C C . PRO A 1 649 ? 0.517 67.75 20.703 1 86.62 649 PRO A C 1
ATOM 5028 O O . PRO A 1 649 ? 0.622 67.5 19.5 1 86.62 649 PRO A O 1
ATOM 5031 N N . THR A 1 650 ? 1.249 67.188 21.609 1 88.88 650 THR A N 1
ATOM 5032 C CA . THR A 1 650 ? 2.119 66.062 21.359 1 88.88 650 THR A CA 1
ATOM 5033 C C . THR A 1 650 ? 1.744 64.875 22.266 1 88.88 650 THR A C 1
ATOM 5035 O O . THR A 1 650 ? 1.448 65.062 23.453 1 88.88 650 THR A O 1
ATOM 5038 N N . TRP A 1 651 ? 1.807 63.719 21.688 1 93.06 651 TRP A N 1
ATOM 5039 C CA . TRP A 1 651 ? 1.44 62.531 22.438 1 93.06 651 TRP A CA 1
ATOM 5040 C C . TRP A 1 651 ? 2.492 62.188 23.5 1 93.06 651 TRP A C 1
ATOM 5042 O O . TRP A 1 651 ? 3.693 62.25 23.219 1 93.06 651 TRP A O 1
ATOM 5052 N N . ARG A 1 652 ? 2.082 61.875 24.688 1 94.12 652 ARG A N 1
ATOM 5053 C CA . ARG A 1 652 ? 2.949 61.5 25.797 1 94.12 652 ARG A CA 1
ATOM 5054 C C . ARG A 1 652 ? 2.508 60.156 26.391 1 94.12 652 ARG A C 1
ATOM 5056 O O . ARG A 1 652 ? 1.31 59.875 26.5 1 94.12 652 ARG A O 1
ATOM 5063 N N . PRO A 1 653 ? 3.471 59.375 26.75 1 95.38 653 PRO A N 1
ATOM 5064 C CA . PRO A 1 653 ? 3.107 58.094 27.344 1 95.38 653 PRO A CA 1
ATOM 5065 C C . PRO A 1 653 ? 2.701 58.219 28.812 1 95.38 653 PRO A C 1
ATOM 5067 O O . PRO A 1 653 ? 3.27 59.031 29.547 1 95.38 653 PRO A O 1
ATOM 5070 N N . ALA A 1 654 ? 1.74 57.438 29.234 1 96.75 654 ALA A N 1
ATOM 5071 C CA . ALA A 1 654 ? 1.292 57.344 30.609 1 96.75 654 ALA A CA 1
ATOM 5072 C C . ALA A 1 654 ? 1.184 55.875 31.047 1 96.75 654 ALA A C 1
ATOM 5074 O O . ALA A 1 654 ? 0.974 55 30.219 1 96.75 654 ALA A O 1
ATOM 5075 N N . GLN A 1 655 ? 1.428 55.625 32.281 1 97 655 GLN A N 1
ATOM 5076 C CA . GLN A 1 655 ? 1.21 54.281 32.844 1 97 655 GLN A CA 1
ATOM 5077 C C . GLN A 1 655 ? 0.971 54.312 34.344 1 97 655 GLN A C 1
ATOM 5079 O O . GLN A 1 655 ? 1.382 55.281 35 1 97 655 GLN A O 1
ATOM 5084 N N . VAL A 1 656 ? 0.325 53.375 34.844 1 96.44 656 VAL A N 1
ATOM 5085 C CA . VAL A 1 656 ? 0.058 53.281 36.25 1 96.44 656 VAL A CA 1
ATOM 5086 C C . VAL A 1 656 ? -0.21 51.812 36.625 1 96.44 656 VAL A C 1
ATOM 5088 O O . VAL A 1 656 ? -0.787 51.062 35.812 1 96.44 656 VAL A O 1
ATOM 5091 N N . ALA A 1 657 ? 0.191 51.375 37.781 1 95.44 657 ALA A N 1
ATOM 5092 C CA . ALA A 1 657 ? -0.028 50.031 38.281 1 95.44 657 ALA A CA 1
ATOM 5093 C C . ALA A 1 657 ? -1.445 49.844 38.812 1 95.44 657 ALA A C 1
ATOM 5095 O O . ALA A 1 657 ? -1.976 50.75 39.469 1 95.44 657 ALA A O 1
ATOM 5096 N N . ILE A 1 658 ? -1.984 48.75 38.406 1 93.44 658 ILE A N 1
ATOM 5097 C CA . ILE A 1 658 ? -3.334 48.406 38.844 1 93.44 658 ILE A CA 1
ATOM 5098 C C . ILE A 1 658 ? -3.314 47.125 39.688 1 93.44 658 ILE A C 1
ATOM 5100 O O . ILE A 1 658 ? -2.705 46.125 39.281 1 93.44 658 ILE A O 1
ATOM 5104 N N . ASP A 1 659 ? -3.959 47.156 40.781 1 91.44 659 ASP A N 1
ATOM 5105 C CA . ASP A 1 659 ? -4.18 45.938 41.562 1 91.44 659 ASP A CA 1
ATOM 5106 C C . ASP A 1 659 ? -5.227 45.031 40.906 1 91.44 659 ASP A C 1
ATOM 5108 O O . ASP A 1 659 ? -6.406 45.406 40.844 1 91.44 659 ASP A O 1
ATOM 5112 N N . ALA A 1 660 ? -4.793 43.938 40.406 1 90.88 660 ALA A N 1
ATOM 5113 C CA . ALA A 1 660 ? -5.684 43.031 39.688 1 90.88 660 ALA A CA 1
ATOM 5114 C C . ALA A 1 660 ? -5.988 41.781 40.5 1 90.88 660 ALA A C 1
ATOM 5116 O O . ALA A 1 660 ? -6.238 40.688 39.938 1 90.88 660 ALA A O 1
ATOM 5117 N N . GLY A 1 661 ? -5.988 41.844 41.781 1 89.19 661 GLY A N 1
ATOM 5118 C CA . GLY A 1 661 ? -6.324 40.719 42.656 1 89.19 661 GLY A CA 1
ATOM 5119 C C . GLY A 1 661 ? -7.812 40.438 42.688 1 89.19 661 GLY A C 1
ATOM 5120 O O . GLY A 1 661 ? -8.227 39.312 43.062 1 89.19 661 GLY A O 1
ATOM 5121 N N . THR A 1 662 ? -8.602 41.438 42.375 1 88.56 662 THR A N 1
ATOM 5122 C CA . THR A 1 662 ? -10.055 41.312 42.312 1 88.56 662 THR A CA 1
ATOM 5123 C C . THR A 1 662 ? -10.57 41.844 40.969 1 88.56 662 THR A C 1
ATOM 5125 O O . THR A 1 662 ? -9.852 42.562 40.25 1 88.56 662 THR A O 1
ATOM 5128 N N . ASP A 1 663 ? -11.797 41.5 40.75 1 91.44 663 ASP A N 1
ATOM 5129 C CA . ASP A 1 663 ? -12.43 42.062 39.562 1 91.44 663 ASP A CA 1
ATOM 5130 C C . ASP A 1 663 ? -12.531 43.562 39.625 1 91.44 663 ASP A C 1
ATOM 5132 O O . ASP A 1 663 ? -12.773 44.125 40.688 1 91.44 663 ASP A O 1
ATOM 5136 N N . PHE A 1 664 ? -12.375 44.156 38.531 1 91.81 664 PHE A N 1
ATOM 5137 C CA . PHE A 1 664 ? -12.383 45.625 38.594 1 91.81 664 PHE A CA 1
ATOM 5138 C C . PHE A 1 664 ? -12.781 46.188 37.219 1 91.81 664 PHE A C 1
ATOM 5140 O O . PHE A 1 664 ? -12.984 45.438 36.281 1 91.81 664 PHE A O 1
ATOM 5147 N N . ARG A 1 665 ? -12.961 47.5 37.281 1 93.88 665 ARG A N 1
ATOM 5148 C CA . ARG A 1 665 ? -13.094 48.312 36.094 1 93.88 665 ARG A CA 1
ATOM 5149 C C . ARG A 1 665 ? -12.219 49.562 36.188 1 93.88 665 ARG A C 1
ATOM 5151 O O . ARG A 1 665 ? -11.891 50.031 37.281 1 93.88 665 ARG A O 1
ATOM 5158 N N . ILE A 1 666 ? -11.82 50.031 35.094 1 94.31 666 ILE A N 1
ATOM 5159 C CA . ILE A 1 666 ? -11.062 51.281 35 1 94.31 666 ILE A CA 1
ATOM 5160 C C . ILE A 1 666 ? -11.945 52.375 34.438 1 94.31 666 ILE A C 1
ATOM 5162 O O . ILE A 1 666 ? -12.648 52.156 33.438 1 94.31 666 ILE A O 1
ATOM 5166 N N . VAL A 1 667 ? -11.898 53.5 35.062 1 94.75 667 VAL A N 1
ATOM 5167 C CA . VAL A 1 667 ? -12.664 54.656 34.594 1 94.75 667 VAL A CA 1
ATOM 5168 C C . VAL A 1 667 ? -11.703 55.781 34.219 1 94.75 667 VAL A C 1
ATOM 5170 O O . VAL A 1 667 ? -10.914 56.219 35.062 1 94.75 667 VAL A O 1
ATOM 5173 N N . LEU A 1 668 ? -11.75 56.188 33.062 1 95.75 668 LEU A N 1
ATOM 5174 C CA . LEU A 1 668 ? -11.07 57.406 32.656 1 95.75 668 LEU A CA 1
ATOM 5175 C C . LEU A 1 668 ? -11.977 58.625 32.812 1 95.75 668 LEU A C 1
ATOM 5177 O O . LEU A 1 668 ? -12.914 58.812 32.031 1 95.75 668 LEU A O 1
ATOM 5181 N N . GLU A 1 669 ? -11.594 59.469 33.688 1 94.12 669 GLU A N 1
ATOM 5182 C CA . GLU A 1 669 ? -12.422 60.625 34.031 1 94.12 669 GLU A CA 1
ATOM 5183 C C . GLU A 1 669 ? -11.781 61.906 33.562 1 94.12 669 GLU A C 1
ATOM 5185 O O . GLU A 1 669 ? -10.609 62.188 33.844 1 94.12 669 GLU A O 1
ATOM 5190 N N . GLY A 1 670 ? -12.539 62.625 32.812 1 92.56 670 GLY A N 1
ATOM 5191 C CA . GLY A 1 670 ? -12.125 63.969 32.375 1 92.56 670 GLY A CA 1
ATOM 5192 C C . GLY A 1 670 ? -12.953 65.062 32.969 1 92.56 670 GLY A C 1
ATOM 5193 O O . GLY A 1 670 ? -14.164 64.938 33.156 1 92.56 670 GLY A O 1
ATOM 5194 N N . ARG A 1 671 ? -12.211 66.125 33.344 1 89 671 ARG A N 1
ATOM 5195 C CA . ARG A 1 671 ? -12.852 67.375 33.844 1 89 671 ARG A CA 1
ATOM 5196 C C . ARG A 1 671 ? -12.273 68.625 33.188 1 89 671 ARG A C 1
ATOM 5198 O O . ARG A 1 671 ? -11.07 68.688 32.938 1 89 671 ARG A O 1
ATOM 5205 N N . ALA A 1 672 ? -13.195 69.438 32.812 1 87.56 672 ALA A N 1
ATOM 5206 C CA . ALA A 1 672 ? -12.688 70.688 32.25 1 87.56 672 ALA A CA 1
ATOM 5207 C C . ALA A 1 672 ? -13.781 71.75 32.219 1 87.56 672 ALA A C 1
ATOM 5209 O O . ALA A 1 672 ? -14.969 71.438 32.188 1 87.56 672 ALA A O 1
ATOM 5210 N N . THR A 1 673 ? -13.344 73.062 32.375 1 83.62 673 THR A N 1
ATOM 5211 C CA . THR A 1 673 ? -14.219 74.188 32.062 1 83.62 673 THR A CA 1
ATOM 5212 C C . THR A 1 673 ? -14.055 74.625 30.594 1 83.62 673 THR A C 1
ATOM 5214 O O . THR A 1 673 ? -15.023 75 29.938 1 83.62 673 THR A O 1
ATOM 5217 N N . ASN A 1 674 ? -12.891 74.562 30.172 1 83.31 674 ASN A N 1
ATOM 5218 C CA . ASN A 1 674 ? -12.531 74.812 28.781 1 83.31 674 ASN A CA 1
ATOM 5219 C C . ASN A 1 674 ? -11.328 74 28.344 1 83.31 674 ASN A C 1
ATOM 5221 O O . ASN A 1 674 ? -10.25 74.125 28.938 1 83.31 674 ASN A O 1
ATOM 5225 N N . GLY A 1 675 ? -11.609 73.188 27.25 1 87 675 GLY A N 1
ATOM 5226 C CA . GLY A 1 675 ? -10.531 72.375 26.766 1 87 675 GLY A CA 1
ATOM 5227 C C . GLY A 1 675 ? -10.805 70.875 26.953 1 87 675 GLY A C 1
ATOM 5228 O O . GLY A 1 675 ? -11.938 70.5 27.219 1 87 675 GLY A O 1
ATOM 5229 N N . GLY A 1 676 ? -9.617 70.125 26.719 1 91.25 676 GLY A N 1
ATOM 5230 C CA . GLY A 1 676 ? -9.844 68.688 26.828 1 91.25 676 GLY A CA 1
ATOM 5231 C C . GLY A 1 676 ? -8.578 67.875 26.672 1 91.25 676 GLY A C 1
ATOM 5232 O O . GLY A 1 676 ? -7.48 68.375 26.625 1 91.25 676 GLY A O 1
ATOM 5233 N N . PHE A 1 677 ? -8.711 66.562 26.844 1 94.31 677 PHE A N 1
ATOM 5234 C CA . PHE A 1 677 ? -7.652 65.562 26.641 1 94.31 677 PHE A CA 1
ATOM 5235 C C . PHE A 1 677 ? -8.031 64.562 25.562 1 94.31 677 PHE A C 1
ATOM 5237 O O . PHE A 1 677 ? -9.211 64.312 25.344 1 94.31 677 PHE A O 1
ATOM 5244 N N . ALA A 1 678 ? -6.949 64.062 24.828 1 95.25 678 ALA A N 1
ATOM 5245 C CA . ALA A 1 678 ? -7.07 62.938 23.922 1 95.25 678 ALA A CA 1
ATOM 5246 C C . ALA A 1 678 ? -6.266 61.75 24.422 1 95.25 678 ALA A C 1
ATOM 5248 O O . ALA A 1 678 ? -5.18 61.906 24.969 1 95.25 678 ALA A O 1
ATOM 5249 N N . ILE A 1 679 ? -6.82 60.594 24.25 1 96.19 679 ILE A N 1
ATOM 5250 C CA . ILE A 1 679 ? -6.184 59.344 24.672 1 96.19 679 ILE A CA 1
ATOM 5251 C C . ILE A 1 679 ? -6.133 58.344 23.516 1 96.19 679 ILE A C 1
ATOM 5253 O O . ILE A 1 679 ? -7.039 58.312 22.672 1 96.19 679 ILE A O 1
ATOM 5257 N N . ASP A 1 680 ? -5.016 57.594 23.484 1 95.44 680 ASP A N 1
ATOM 5258 C CA . ASP A 1 680 ? -4.852 56.562 22.469 1 95.44 680 ASP A CA 1
ATOM 5259 C C . ASP A 1 680 ? -3.998 55.406 22.984 1 95.44 680 ASP A C 1
ATOM 5261 O O . ASP A 1 680 ? -3.338 55.531 24.016 1 95.44 680 ASP A O 1
ATOM 5265 N N . ASP A 1 681 ? -4.082 54.25 22.328 1 94.75 681 ASP A N 1
ATOM 5266 C CA . ASP A 1 681 ? -3.23 53.094 22.547 1 94.75 681 ASP A CA 1
ATOM 5267 C C . ASP A 1 681 ? -3.287 52.625 23.984 1 94.75 681 ASP A C 1
ATOM 5269 O O . ASP A 1 681 ? -2.252 52.469 24.641 1 94.75 681 ASP A O 1
ATOM 5273 N N . ILE A 1 682 ? -4.457 52.312 24.469 1 95.44 682 ILE A N 1
ATOM 5274 C CA . ILE A 1 682 ? -4.648 51.719 25.797 1 95.44 682 ILE A CA 1
ATOM 5275 C C . ILE A 1 682 ? -4.195 50.281 25.797 1 95.44 682 ILE A C 1
ATOM 5277 O O . ILE A 1 682 ? -4.59 49.5 24.938 1 95.44 682 ILE A O 1
ATOM 5281 N N . SER A 1 683 ? -3.348 49.906 26.75 1 94.5 683 SER A N 1
ATOM 5282 C CA . SER A 1 683 ? -2.881 48.531 26.828 1 94.5 683 SER A CA 1
ATOM 5283 C C . SER A 1 683 ? -2.717 48.094 28.281 1 94.5 683 SER A C 1
ATOM 5285 O O . SER A 1 683 ? -2.42 48.906 29.156 1 94.5 683 SER A O 1
ATOM 5287 N N . PHE A 1 684 ? -2.984 46.844 28.531 1 92.88 684 PHE A N 1
ATOM 5288 C CA . PHE A 1 684 ? -2.732 46.188 29.812 1 92.88 684 PHE A CA 1
ATOM 5289 C C . PHE A 1 684 ? -1.621 45.156 29.688 1 92.88 684 PHE A C 1
ATOM 5291 O O . PHE A 1 684 ? -1.582 44.406 28.719 1 92.88 684 PHE A O 1
ATOM 5298 N N . THR A 1 685 ? -0.689 45.219 30.484 1 91.56 685 THR A N 1
ATOM 5299 C CA . THR A 1 685 ? 0.38 44.219 30.5 1 91.56 685 THR A CA 1
ATOM 5300 C C . THR A 1 685 ? 0.554 43.625 31.906 1 91.56 685 THR A C 1
ATOM 5302 O O . THR A 1 685 ? 0.259 44.281 32.906 1 91.56 685 THR A O 1
ATOM 5305 N N . THR A 1 686 ? 1.013 42.469 31.922 1 88.44 686 THR A N 1
ATOM 5306 C CA . THR A 1 686 ? 1.21 41.812 33.219 1 88.44 686 THR A CA 1
ATOM 5307 C C . THR A 1 686 ? 2.432 42.375 33.938 1 88.44 686 THR A C 1
ATOM 5309 O O . THR A 1 686 ? 3.457 42.656 33.281 1 88.44 686 THR A O 1
ATOM 5312 N N . GLY A 1 687 ? 2.246 42.594 35.219 1 89 687 GLY A N 1
ATOM 5313 C CA . GLY A 1 687 ? 3.334 43.125 36.031 1 89 687 GLY A CA 1
ATOM 5314 C C . GLY A 1 687 ? 3.102 44.531 36.531 1 89 687 GLY A C 1
ATOM 5315 O O . GLY A 1 687 ? 2.219 45.219 36.031 1 89 687 GLY A O 1
ATOM 5316 N N . ALA A 1 688 ? 3.818 44.938 37.5 1 90.81 688 ALA A N 1
ATOM 5317 C CA . ALA A 1 688 ? 3.715 46.312 38.031 1 90.81 688 ALA A CA 1
ATOM 5318 C C . ALA A 1 688 ? 4.516 47.281 37.188 1 90.81 688 ALA A C 1
ATOM 5320 O O . ALA A 1 688 ? 5.352 46.906 36.375 1 90.81 688 ALA A O 1
ATOM 5321 N N . CYS A 1 689 ? 4.18 48.469 37.281 1 94 689 CYS A N 1
ATOM 5322 C CA . CYS A 1 689 ? 4.938 49.531 36.625 1 94 689 CYS A CA 1
ATOM 5323 C C . CYS A 1 689 ? 4.895 50.812 37.438 1 94 689 CYS A C 1
ATOM 5325 O O . CYS A 1 689 ? 4.031 50.969 38.312 1 94 689 CYS A O 1
ATOM 5327 N N . SER A 1 690 ? 5.871 51.656 37.156 1 94.44 690 SER A N 1
ATOM 5328 C CA . SER A 1 690 ? 5.895 52.969 37.844 1 94.44 690 SER A CA 1
ATOM 5329 C C . SER A 1 690 ? 4.934 53.938 37.188 1 94.44 690 SER A C 1
ATOM 5331 O O . SER A 1 690 ? 4.676 53.844 35.969 1 94.44 690 SER A O 1
ATOM 5333 N N . THR A 1 691 ? 4.359 54.812 38 1 95.12 691 THR A N 1
ATOM 5334 C CA . THR A 1 691 ? 3.455 55.812 37.438 1 95.12 691 THR A CA 1
ATOM 5335 C C . THR A 1 691 ? 4.207 56.781 36.531 1 95.12 691 THR A C 1
ATOM 5337 O O . THR A 1 691 ? 5.266 57.312 36.938 1 95.12 691 THR A O 1
ATOM 5340 N N . ARG A 1 692 ? 3.779 56.906 35.469 1 95.5 692 ARG A N 1
ATOM 5341 C CA . ARG A 1 692 ? 4.301 57.906 34.531 1 95.5 692 ARG A CA 1
ATOM 5342 C C . ARG A 1 692 ? 3.186 58.781 33.969 1 95.5 692 ARG A C 1
ATOM 5344 O O . ARG A 1 692 ? 2.105 58.281 33.625 1 95.5 692 ARG A O 1
ATOM 5351 N N . PRO A 1 693 ? 3.354 60 33.688 1 93 693 PRO A N 1
ATOM 5352 C CA . PRO A 1 693 ? 4.445 60.781 34.281 1 93 693 PRO A CA 1
ATOM 5353 C C . PRO A 1 693 ? 4.418 60.781 35.781 1 93 693 PRO A C 1
ATOM 5355 O O . PRO A 1 693 ? 3.363 60.562 36.406 1 93 693 PRO A O 1
ATOM 5358 N N . ASP A 1 694 ? 5.484 61.125 36.375 1 92.62 694 ASP A N 1
ATOM 5359 C CA . ASP A 1 694 ? 5.586 61.062 37.844 1 92.62 694 ASP A CA 1
ATOM 5360 C C . ASP A 1 694 ? 4.641 62.062 38.5 1 92.62 694 ASP A C 1
ATOM 5362 O O . ASP A 1 694 ? 4.125 61.781 39.594 1 92.62 694 ASP A O 1
ATOM 5366 N N . LYS A 1 695 ? 4.41 63.094 37.938 1 90.56 695 LYS A N 1
ATOM 5367 C CA . LYS A 1 695 ? 3.574 64.188 38.5 1 90.56 695 LYS A CA 1
ATOM 5368 C C . LYS A 1 695 ? 2.109 63.75 38.562 1 90.56 695 LYS A C 1
ATOM 5370 O O . LYS A 1 695 ? 1.292 64.375 39.219 1 90.56 695 LYS A O 1
ATOM 5375 N N . ALA A 1 696 ? 1.844 62.656 37.938 1 92.56 696 ALA A N 1
ATOM 5376 C CA . ALA A 1 696 ? 0.45 62.219 37.875 1 92.56 696 ALA A CA 1
ATOM 5377 C C . ALA A 1 696 ? 0.079 61.375 39.094 1 92.56 696 ALA A C 1
ATOM 5379 O O . ALA A 1 696 ? -1.057 60.906 39.188 1 92.56 696 ALA A O 1
ATOM 5380 N N . THR A 1 697 ? 0.884 61.156 40 1 90.56 697 THR A N 1
ATOM 5381 C CA . THR A 1 697 ? 0.558 60.438 41.219 1 90.56 697 THR A CA 1
ATOM 5382 C C . THR A 1 697 ? -0.371 61.281 42.094 1 90.56 697 THR A C 1
ATOM 5384 O O . THR A 1 697 ? -0.04 62.406 42.469 1 90.56 697 THR A O 1
ATOM 5387 N N . PRO A 1 698 ? -1.528 60.719 42.406 1 87.62 698 PRO A N 1
ATOM 5388 C CA . PRO A 1 698 ? -2.471 61.5 43.219 1 87.62 698 PRO A CA 1
ATOM 5389 C C . PRO A 1 698 ? -1.919 61.875 44.594 1 87.62 698 PRO A C 1
ATOM 5391 O O . PRO A 1 698 ? -1.258 61.031 45.219 1 87.62 698 PRO A O 1
ATOM 5394 N N . LYS A 1 699 ? -1.963 63.188 45.031 1 73.88 699 LYS A N 1
ATOM 5395 C CA . LYS A 1 699 ? -1.54 63.656 46.344 1 73.88 699 LYS A CA 1
ATOM 5396 C 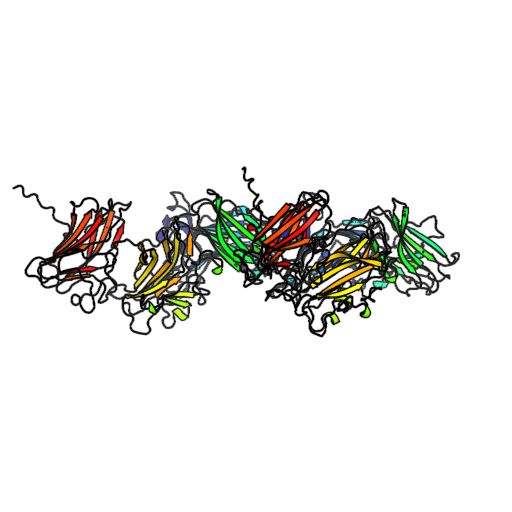C . LYS A 1 699 ? -2.506 63.219 47.406 1 73.88 699 LYS A C 1
ATOM 5398 O O . LYS A 1 699 ? -3.723 63.25 47.219 1 73.88 699 LYS A O 1
ATOM 5403 N N . GLU A 1 700 ? -2.148 62.406 48.344 1 57.88 700 GLU A N 1
ATOM 5404 C CA . GLU A 1 700 ? -2.961 62 49.5 1 57.88 700 GLU A CA 1
ATOM 5405 C C . GLU A 1 700 ? -3.59 63.219 50.156 1 57.88 700 GLU A C 1
ATOM 5407 O O . GLU A 1 700 ? -2.934 64.25 50.344 1 57.88 700 GLU A O 1
ATOM 5412 N N . ALA A 1 701 ? -4.859 63.438 50.219 1 51.19 701 ALA A N 1
ATOM 5413 C CA . ALA A 1 701 ? -5.5 64.438 51.094 1 51.19 701 ALA A CA 1
ATOM 5414 C C . ALA A 1 701 ? -4.855 64.5 52.469 1 51.19 701 ALA A C 1
ATOM 5416 O O . ALA A 1 701 ? -4.805 63.469 53.156 1 51.19 701 ALA A O 1
ATOM 5417 N N . GLU A 1 702 ? -3.861 65.312 52.688 1 41.59 702 GLU A N 1
ATOM 5418 C CA . GLU A 1 702 ? -3.559 65.625 54.062 1 41.59 702 GLU A CA 1
ATOM 5419 C C . GLU A 1 702 ? -4.836 65.812 54.875 1 41.59 702 GLU A C 1
ATOM 5421 O O . GLU A 1 702 ? -5.77 66.5 54.469 1 41.59 702 GLU A O 1
ATOM 5426 N N . GLU A 1 703 ? -5.176 64.812 55.75 1 38.5 703 GLU A N 1
ATOM 5427 C CA . GLU A 1 703 ? -6.055 65.125 56.875 1 38.5 703 GLU A CA 1
ATOM 5428 C C . GLU A 1 703 ? -5.742 66.438 57.469 1 38.5 703 GLU A C 1
ATOM 5430 O O . GLU A 1 703 ? -4.617 66.688 57.906 1 38.5 703 GLU A O 1
ATOM 5435 N N . GLU A 1 704 ? -6.102 67.562 56.969 1 32.97 704 GLU A N 1
ATOM 5436 C CA . GLU A 1 704 ? -6.121 68.75 57.812 1 32.97 704 GLU A CA 1
ATOM 5437 C C . GLU A 1 704 ? -6.633 68.438 59.219 1 32.97 704 GLU A C 1
ATOM 5439 O O . GLU A 1 704 ? -7.75 67.938 59.375 1 32.97 704 GLU A O 1
ATOM 5444 N N . ASP A 1 705 ? -5.781 68.062 60.219 1 32.28 705 ASP A N 1
ATOM 5445 C CA . ASP A 1 705 ? -6 68.25 61.625 1 32.28 705 ASP A CA 1
ATOM 5446 C C . ASP A 1 705 ? -6.605 69.625 61.906 1 32.28 705 ASP A C 1
ATOM 5448 O O . ASP A 1 705 ? -5.941 70.625 61.719 1 32.28 705 ASP A O 1
ATOM 5452 N N . GLY A 1 706 ? -7.719 70 61.312 1 23.5 706 GLY A N 1
ATOM 5453 C CA . GLY A 1 706 ? -8.539 70.812 62.219 1 23.5 706 GLY A CA 1
ATOM 5454 C C . GLY A 1 706 ? -9.109 70 63.344 1 23.5 706 GLY A C 1
ATOM 5455 O O . GLY A 1 706 ? -9.289 68.75 63.219 1 23.5 706 GLY A O 1
ATOM 5456 N N . MET B 1 1 ? 25.047 -8.953 -13.633 1 72.56 1 MET B N 1
ATOM 5457 C CA . MET B 1 1 ? 24.625 -8.836 -12.242 1 72.56 1 MET B CA 1
ATOM 5458 C C . MET B 1 1 ? 25.219 -9.969 -11.398 1 72.56 1 MET B C 1
ATOM 5460 O O . MET B 1 1 ? 25.891 -10.852 -11.93 1 72.56 1 MET B O 1
ATOM 5464 N N . ARG B 1 2 ? 24.953 -9.805 -10.039 1 83.25 2 ARG B N 1
ATOM 5465 C CA . ARG B 1 2 ? 25.641 -10.781 -9.195 1 83.25 2 ARG B CA 1
ATOM 5466 C C . ARG B 1 2 ? 24.672 -11.406 -8.195 1 83.25 2 ARG B C 1
ATOM 5468 O O . ARG B 1 2 ? 23.609 -10.844 -7.914 1 83.25 2 ARG B O 1
ATOM 5475 N N . TRP B 1 3 ? 24.984 -12.633 -7.934 1 93.94 3 TRP B N 1
ATOM 5476 C CA . TRP B 1 3 ? 24.328 -13.297 -6.816 1 93.94 3 TRP B CA 1
ATOM 5477 C C . TRP B 1 3 ? 24.859 -12.789 -5.484 1 93.94 3 TRP B C 1
ATOM 5479 O O . TRP B 1 3 ? 26.062 -12.562 -5.336 1 93.94 3 TRP B O 1
ATOM 5489 N N . ASP B 1 4 ? 23.984 -12.555 -4.574 1 92.31 4 ASP B N 1
ATOM 5490 C CA . ASP B 1 4 ? 24.391 -12.117 -3.242 1 92.31 4 ASP B CA 1
ATOM 5491 C C . ASP B 1 4 ? 23.984 -13.133 -2.18 1 92.31 4 ASP B C 1
ATOM 5493 O O . ASP B 1 4 ? 23.062 -13.93 -2.393 1 92.31 4 ASP B O 1
ATOM 5497 N N . ALA B 1 5 ? 24.766 -13.102 -1.132 1 93.31 5 ALA B N 1
ATOM 5498 C CA . ALA B 1 5 ? 24.375 -13.914 0.016 1 93.31 5 ALA B CA 1
ATOM 5499 C C . ALA B 1 5 ? 23.25 -13.25 0.792 1 93.31 5 ALA B C 1
ATOM 5501 O O . ALA B 1 5 ? 23.25 -12.039 0.995 1 93.31 5 ALA B O 1
ATOM 5502 N N . GLY B 1 6 ? 22.234 -14.023 1.06 1 92 6 GLY B N 1
ATOM 5503 C CA . GLY B 1 6 ? 21.094 -13.5 1.807 1 92 6 GLY B CA 1
ATOM 5504 C C . GLY B 1 6 ? 20.672 -14.406 2.941 1 92 6 GLY B C 1
ATOM 5505 O O . GLY B 1 6 ? 21.234 -15.492 3.131 1 92 6 GLY B O 1
ATOM 5506 N N . ALA B 1 7 ? 19.781 -13.859 3.773 1 91.56 7 ALA B N 1
ATOM 5507 C CA . ALA B 1 7 ? 19.188 -14.586 4.895 1 91.56 7 ALA B CA 1
ATOM 5508 C C . ALA B 1 7 ? 17.734 -14.172 5.105 1 91.56 7 ALA B C 1
ATOM 5510 O O . ALA B 1 7 ? 17.328 -13.078 4.711 1 91.56 7 ALA B O 1
ATOM 5511 N N . GLY B 1 8 ? 17 -15.094 5.68 1 88.62 8 GLY B N 1
ATOM 5512 C CA . GLY B 1 8 ? 15.609 -14.805 5.941 1 88.62 8 GLY B CA 1
ATOM 5513 C C . GLY B 1 8 ? 15.398 -13.523 6.73 1 88.62 8 GLY B C 1
ATOM 5514 O O . GLY B 1 8 ? 14.484 -12.75 6.438 1 88.62 8 GLY B O 1
ATOM 5515 N N . SER B 1 9 ? 16.219 -13.211 7.66 1 86.69 9 SER B N 1
ATOM 5516 C CA . SER B 1 9 ? 16.078 -12.039 8.523 1 86.69 9 SER B CA 1
ATOM 5517 C C . SER B 1 9 ? 16.359 -10.75 7.754 1 86.69 9 SER B C 1
ATOM 5519 O O . SER B 1 9 ? 15.977 -9.664 8.195 1 86.69 9 SER B O 1
ATOM 5521 N N . LEU B 1 10 ? 16.969 -10.898 6.602 1 90.38 10 LEU B N 1
ATOM 5522 C CA . LEU B 1 10 ? 17.328 -9.727 5.809 1 90.38 10 LEU B CA 1
ATOM 5523 C C . LEU B 1 10 ? 16.406 -9.57 4.605 1 90.38 10 LEU B C 1
ATOM 5525 O O . LEU B 1 10 ? 16.531 -8.617 3.836 1 90.38 10 LEU B O 1
ATOM 5529 N N . SER B 1 11 ? 15.492 -10.516 4.508 1 90.19 11 SER B N 1
ATOM 5530 C CA . SER B 1 11 ? 14.688 -10.609 3.295 1 90.19 11 SER B CA 1
ATOM 5531 C C . SER B 1 11 ? 13.898 -9.328 3.053 1 90.19 11 SER B C 1
ATOM 5533 O O . SER B 1 11 ? 13.805 -8.859 1.918 1 90.19 11 SER B O 1
ATOM 5535 N N . ASN B 1 12 ? 13.352 -8.75 4.09 1 89.5 12 ASN B N 1
ATOM 5536 C CA . ASN B 1 12 ? 12.531 -7.555 3.924 1 89.5 12 ASN B CA 1
ATOM 5537 C C . ASN B 1 12 ? 13.383 -6.34 3.57 1 89.5 12 ASN B C 1
ATOM 5539 O O . ASN B 1 12 ? 12.883 -5.367 3.006 1 89.5 12 ASN B O 1
ATOM 5543 N N . TRP B 1 13 ? 14.625 -6.371 3.91 1 89.94 13 TRP B N 1
ATOM 5544 C CA . TRP B 1 13 ? 15.523 -5.246 3.686 1 89.94 13 TRP B CA 1
ATOM 5545 C C . TRP B 1 13 ? 16.266 -5.398 2.359 1 89.94 13 TRP B C 1
ATOM 5547 O O . TRP B 1 13 ? 16.266 -4.48 1.536 1 89.94 13 TRP B O 1
ATOM 5557 N N . LEU B 1 14 ? 16.797 -6.57 2.121 1 91 14 LEU B N 1
ATOM 5558 C CA . LEU B 1 14 ? 17.688 -6.742 0.976 1 91 14 LEU B CA 1
ATOM 5559 C C . LEU B 1 14 ? 17 -7.543 -0.126 1 91 14 LEU B C 1
ATOM 5561 O O . LEU B 1 14 ? 17.375 -7.438 -1.298 1 91 14 LEU B O 1
ATOM 5565 N N . GLY B 1 15 ? 16.078 -8.383 0.268 1 91.06 15 GLY B N 1
ATOM 5566 C CA . GLY B 1 15 ? 15.398 -9.227 -0.706 1 91.06 15 GLY B CA 1
ATOM 5567 C C . GLY B 1 15 ? 15.617 -10.703 -0.468 1 91.06 15 GLY B C 1
ATOM 5568 O O . GLY B 1 15 ? 16.312 -11.094 0.474 1 91.06 15 GLY B O 1
ATOM 5569 N N . GLY B 1 16 ? 14.914 -11.5 -1.304 1 92.5 16 GLY B N 1
ATOM 5570 C CA . GLY B 1 16 ? 14.969 -12.945 -1.147 1 92.5 16 GLY B CA 1
ATOM 5571 C C . GLY B 1 16 ? 13.812 -13.5 -0.333 1 92.5 16 GLY B C 1
ATOM 5572 O O . GLY B 1 16 ? 12.961 -12.742 0.134 1 92.5 16 GLY B O 1
ATOM 5573 N N . PRO B 1 17 ? 13.883 -14.805 -0.156 1 93.19 17 PRO B N 1
ATOM 5574 C CA . PRO B 1 17 ? 12.82 -15.438 0.625 1 93.19 17 PRO B CA 1
ATOM 5575 C C . PRO B 1 17 ? 12.961 -15.188 2.125 1 93.19 17 PRO B C 1
ATOM 5577 O O . PRO B 1 17 ? 14.078 -15.023 2.625 1 93.19 17 PRO B O 1
ATOM 5580 N N . PRO B 1 18 ? 11.891 -15.266 2.852 1 90.12 18 PRO B N 1
ATOM 5581 C CA . PRO B 1 18 ? 11.93 -14.969 4.285 1 90.12 18 PRO B CA 1
ATOM 5582 C C . PRO B 1 18 ? 12.516 -16.109 5.109 1 90.12 18 PRO B C 1
ATOM 5584 O O . PRO B 1 18 ? 12.797 -15.938 6.301 1 90.12 18 PRO B O 1
ATOM 5587 N N . LYS B 1 19 ? 12.641 -17.25 4.527 1 91.06 19 LYS B N 1
ATOM 5588 C CA . LYS B 1 19 ? 13.25 -18.422 5.164 1 91.06 19 LYS B CA 1
ATOM 5589 C C . LYS B 1 19 ? 14.18 -19.156 4.199 1 91.06 19 LYS B C 1
ATOM 5591 O O . LYS B 1 19 ? 14.023 -19.047 2.98 1 91.06 19 LYS B O 1
ATOM 5596 N N . ASP B 1 20 ? 15.102 -19.734 4.73 1 91.75 20 ASP B N 1
ATOM 5597 C CA . ASP B 1 20 ? 15.906 -20.594 3.865 1 91.75 20 ASP B CA 1
ATOM 5598 C C . ASP B 1 20 ? 15.211 -21.922 3.617 1 91.75 20 ASP B C 1
ATOM 5600 O O . ASP B 1 20 ? 14.078 -22.141 4.055 1 91.75 20 ASP B O 1
ATOM 5604 N N . ALA B 1 21 ? 15.773 -22.75 2.82 1 92.31 21 ALA B N 1
ATOM 5605 C CA . ALA B 1 21 ? 15.109 -23.984 2.416 1 92.31 21 ALA B CA 1
ATOM 5606 C C . ALA B 1 21 ? 15.297 -25.078 3.459 1 92.31 21 ALA B C 1
ATOM 5608 O O . ALA B 1 21 ? 14.773 -26.188 3.311 1 92.31 21 ALA B O 1
ATOM 5609 N N . SER B 1 22 ? 15.953 -24.781 4.594 1 86.5 22 SER B N 1
ATOM 5610 C CA . SER B 1 22 ? 16.188 -25.797 5.617 1 86.5 22 SER B CA 1
ATOM 5611 C C . SER B 1 22 ? 14.922 -26.062 6.426 1 86.5 22 SER B C 1
ATOM 5613 O O . SER B 1 22 ? 14.117 -25.156 6.652 1 86.5 22 SER B O 1
ATOM 5615 N N . PRO B 1 23 ? 14.68 -27.297 6.77 1 77.19 23 PRO B N 1
ATOM 5616 C CA . PRO B 1 23 ? 13.469 -27.672 7.508 1 77.19 23 PRO B CA 1
ATOM 5617 C C . PRO B 1 23 ? 13.5 -27.203 8.961 1 77.19 23 PRO B C 1
ATOM 5619 O O . PRO B 1 23 ? 12.477 -27.219 9.641 1 77.19 23 PRO B O 1
ATOM 5622 N N . ASN B 1 24 ? 14.555 -26.688 9.414 1 70.12 24 ASN B N 1
ATOM 5623 C CA . ASN B 1 24 ? 14.68 -26.391 10.844 1 70.12 24 ASN B CA 1
ATOM 5624 C C . ASN B 1 24 ? 14.039 -25.047 11.195 1 70.12 24 ASN B C 1
ATOM 5626 O O . ASN B 1 24 ? 13.82 -24.203 10.32 1 70.12 24 ASN B O 1
ATOM 5630 N N . ASP B 1 25 ? 13.734 -25 12.453 1 64.81 25 ASP B N 1
ATOM 5631 C CA . ASP B 1 25 ? 13.07 -23.828 13.039 1 64.81 25 ASP B CA 1
ATOM 5632 C C . ASP B 1 25 ? 13.914 -22.578 12.875 1 64.81 25 ASP B C 1
ATOM 5634 O O . ASP B 1 25 ? 13.383 -21.469 12.812 1 64.81 25 ASP B O 1
ATOM 5638 N N . ASP B 1 26 ? 15.195 -22.844 12.711 1 67.75 26 ASP B N 1
ATOM 5639 C CA . ASP B 1 26 ? 16.062 -21.672 12.633 1 67.75 26 ASP B CA 1
ATOM 5640 C C . ASP B 1 26 ? 16.219 -21.203 11.188 1 67.75 26 ASP B C 1
ATOM 5642 O O . ASP B 1 26 ? 17.219 -20.562 10.844 1 67.75 26 ASP B O 1
ATOM 5646 N N . SER B 1 27 ? 15.312 -21.438 10.43 1 75 27 SER B N 1
ATOM 5647 C CA . SER B 1 27 ? 15.383 -21.203 8.992 1 75 27 SER B CA 1
ATOM 5648 C C . SER B 1 27 ? 15.32 -19.703 8.672 1 75 27 SER B C 1
ATOM 5650 O O . SER B 1 27 ? 15.695 -19.281 7.578 1 75 27 SER B O 1
ATOM 5652 N N . GLN B 1 28 ? 14.953 -18.969 9.617 1 74.94 28 GLN B N 1
ATOM 5653 C CA . GLN B 1 28 ? 14.922 -17.531 9.383 1 74.94 28 GLN B CA 1
ATOM 5654 C C . GLN B 1 28 ? 16.328 -16.953 9.383 1 74.94 28 GLN B C 1
ATOM 5656 O O . GLN B 1 28 ? 16.594 -15.938 8.734 1 74.94 28 GLN B O 1
ATOM 5661 N N . ARG B 1 29 ? 17.281 -17.734 10.117 1 74.12 29 ARG B N 1
ATOM 5662 C CA . ARG B 1 29 ? 18.656 -17.234 10.211 1 74.12 29 ARG B CA 1
ATOM 5663 C C . ARG B 1 29 ? 19.562 -17.938 9.195 1 74.12 29 ARG B C 1
ATOM 5665 O O . ARG B 1 29 ? 20.703 -17.516 8.992 1 74.12 29 ARG B O 1
ATOM 5672 N N . GLY B 1 30 ? 18.875 -18.875 8.523 1 82.31 30 GLY B N 1
ATOM 5673 C CA . GLY B 1 30 ? 19.656 -19.594 7.547 1 82.31 30 GLY B CA 1
ATOM 5674 C C . GLY B 1 30 ? 19.969 -18.797 6.297 1 82.31 30 GLY B C 1
ATOM 5675 O O . GLY B 1 30 ? 19.219 -17.875 5.957 1 82.31 30 GLY B O 1
ATOM 5676 N N . GLY B 1 31 ? 21.047 -19.172 5.602 1 90.19 31 GLY B N 1
ATOM 5677 C CA . GLY B 1 31 ? 21.516 -18.406 4.461 1 90.19 31 GLY B CA 1
ATOM 5678 C C . GLY B 1 31 ? 21.219 -19.062 3.129 1 90.19 31 GLY B C 1
ATOM 5679 O O . GLY B 1 31 ? 20.953 -20.266 3.076 1 90.19 31 GLY B O 1
ATOM 5680 N N . TYR B 1 32 ? 21.047 -18.359 2.148 1 95.75 32 TYR B N 1
ATOM 5681 C CA . TYR B 1 32 ? 20.906 -18.75 0.748 1 95.75 32 TYR B CA 1
ATOM 5682 C C . TYR B 1 32 ? 21.547 -17.719 -0.167 1 95.75 32 TYR B C 1
ATOM 5684 O O . TYR B 1 32 ? 22.031 -16.672 0.298 1 95.75 32 TYR B O 1
ATOM 5692 N N . VAL B 1 33 ? 21.703 -18.031 -1.378 1 96.44 33 VAL B N 1
ATOM 5693 C CA . VAL B 1 33 ? 22.141 -17.031 -2.348 1 96.44 33 VAL B CA 1
ATOM 5694 C C . VAL B 1 33 ? 20.938 -16.578 -3.184 1 96.44 33 VAL B C 1
ATOM 5696 O O . VAL B 1 33 ? 20.031 -17.359 -3.449 1 96.44 33 VAL B O 1
ATOM 5699 N N . TYR B 1 34 ? 20.891 -15.328 -3.516 1 95.5 34 TYR B N 1
ATOM 5700 C CA . TYR B 1 34 ? 19.75 -14.828 -4.297 1 95.5 34 TYR B CA 1
ATOM 5701 C C . TYR B 1 34 ? 20.203 -13.727 -5.25 1 95.5 34 TYR B C 1
ATOM 5703 O O . TYR B 1 34 ? 21.266 -13.133 -5.07 1 95.5 34 TYR B O 1
ATOM 5711 N N . TYR B 1 35 ? 19.578 -13.633 -6.328 1 95.31 35 TYR B N 1
ATOM 5712 C CA . TYR B 1 35 ? 19.688 -12.578 -7.332 1 95.31 35 TYR B CA 1
ATOM 5713 C C . TYR B 1 35 ? 18.453 -11.688 -7.312 1 95.31 35 TYR B C 1
ATOM 5715 O O . TYR B 1 35 ? 17.344 -12.141 -7.586 1 95.31 35 TYR B O 1
ATOM 5723 N N . GLU B 1 36 ? 18.656 -10.391 -6.871 1 92.75 36 GLU B N 1
ATOM 5724 C CA . GLU B 1 36 ? 17.562 -9.414 -6.949 1 92.75 36 GLU B CA 1
ATOM 5725 C C . GLU B 1 36 ? 17.344 -8.953 -8.391 1 92.75 36 GLU B C 1
ATOM 5727 O O . GLU B 1 36 ? 18.219 -8.297 -8.969 1 92.75 36 GLU B O 1
ATOM 5732 N N . THR B 1 37 ? 16.156 -9.117 -8.906 1 93.56 37 THR B N 1
ATOM 5733 C CA . THR B 1 37 ? 15.938 -9 -10.344 1 93.56 37 THR B CA 1
ATOM 5734 C C . THR B 1 37 ? 15.398 -7.625 -10.703 1 93.56 37 THR B C 1
ATOM 5736 O O . THR B 1 37 ? 15.219 -7.309 -11.883 1 93.56 37 THR B O 1
ATOM 5739 N N . SER B 1 38 ? 15.156 -6.684 -9.797 1 91.06 38 SER B N 1
ATOM 5740 C CA . SER B 1 38 ? 14.453 -5.438 -10.078 1 91.06 38 SER B CA 1
ATOM 5741 C C . SER B 1 38 ? 15.438 -4.297 -10.344 1 91.06 38 SER B C 1
ATOM 5743 O O . SER B 1 38 ? 15.031 -3.141 -10.461 1 91.06 38 SER B O 1
ATOM 5745 N N . PHE B 1 39 ? 16.656 -4.578 -10.359 1 85.62 39 PHE B N 1
ATOM 5746 C CA . PHE B 1 39 ? 17.641 -3.521 -10.562 1 85.62 39 PHE B CA 1
ATOM 5747 C C . PHE B 1 39 ? 17.469 -2.896 -11.945 1 85.62 39 PHE B C 1
ATOM 5749 O O . PHE B 1 39 ? 17.391 -3.609 -12.953 1 85.62 39 PHE B O 1
ATOM 5756 N N . LEU B 1 40 ? 17.312 -1.574 -11.953 1 81.19 40 LEU B N 1
ATOM 5757 C CA . LEU B 1 40 ? 17.266 -0.838 -13.211 1 81.19 40 LEU B CA 1
ATOM 5758 C C . LEU B 1 40 ? 18.516 0.028 -13.375 1 81.19 40 LEU B C 1
ATOM 5760 O O . LEU B 1 40 ? 18.812 0.871 -12.523 1 81.19 40 LEU B O 1
ATOM 5764 N N . PRO B 1 41 ? 19.188 -0.259 -14.414 1 73.44 41 PRO B N 1
ATOM 5765 C CA . PRO B 1 41 ? 20.391 0.532 -14.625 1 73.44 41 PRO B CA 1
ATOM 5766 C C . PRO B 1 41 ? 20.094 2.01 -14.875 1 73.44 41 PRO B C 1
ATOM 5768 O O . PRO B 1 41 ? 19.094 2.346 -15.492 1 73.44 41 PRO B O 1
ATOM 5771 N N . THR B 1 42 ? 20.75 2.84 -14.117 1 66.06 42 THR B N 1
ATOM 5772 C CA . THR B 1 42 ? 20.719 4.266 -14.43 1 66.06 42 THR B CA 1
ATOM 5773 C C . THR B 1 42 ? 21.719 4.602 -15.539 1 66.06 42 THR B C 1
ATOM 5775 O O . THR B 1 42 ? 22.609 3.816 -15.828 1 66.06 42 THR B O 1
ATOM 5778 N N . PRO B 1 43 ? 21.312 5.598 -16.281 1 58.91 43 PRO B N 1
ATOM 5779 C CA . PRO B 1 43 ? 22.219 5.957 -17.359 1 58.91 43 PRO B CA 1
ATOM 5780 C C . PRO B 1 43 ? 23.688 5.98 -16.922 1 58.91 43 PRO B C 1
ATOM 5782 O O . PRO B 1 43 ? 24.578 5.797 -17.734 1 58.91 43 PRO B O 1
ATOM 5785 N N . HIS B 1 44 ? 23.859 6.133 -15.633 1 58.22 44 HIS B N 1
ATOM 5786 C CA . HIS B 1 44 ? 25.25 6.215 -15.18 1 58.22 44 HIS B CA 1
ATOM 5787 C C . HIS B 1 44 ? 25.75 4.859 -14.711 1 58.22 44 HIS B C 1
ATOM 5789 O O . HIS B 1 44 ? 26.922 4.727 -14.32 1 58.22 44 HIS B O 1
ATOM 5795 N N . THR B 1 45 ? 24.75 3.939 -14.703 1 59.56 45 THR B N 1
ATOM 5796 C CA . THR B 1 45 ? 25.172 2.643 -14.188 1 59.56 45 THR B CA 1
ATOM 5797 C C . THR B 1 45 ? 25.672 1.75 -15.32 1 59.56 45 THR B C 1
ATOM 5799 O O . THR B 1 45 ? 25.062 1.706 -16.391 1 59.56 45 THR B O 1
ATOM 5802 N N . THR B 1 46 ? 26.828 1.274 -15.164 1 54.41 46 THR B N 1
ATOM 5803 C CA . THR B 1 46 ? 27.453 0.368 -16.125 1 54.41 46 THR B CA 1
ATOM 5804 C C . THR B 1 46 ? 26.828 -1.023 -16.031 1 54.41 46 THR B C 1
ATOM 5806 O O . THR B 1 46 ? 27.078 -1.875 -16.891 1 54.41 46 THR B O 1
ATOM 5809 N N . LYS B 1 47 ? 26.141 -1.211 -14.945 1 57.44 47 LYS B N 1
ATOM 5810 C CA . LYS B 1 47 ? 25.672 -2.572 -14.727 1 57.44 47 LYS B CA 1
ATOM 5811 C C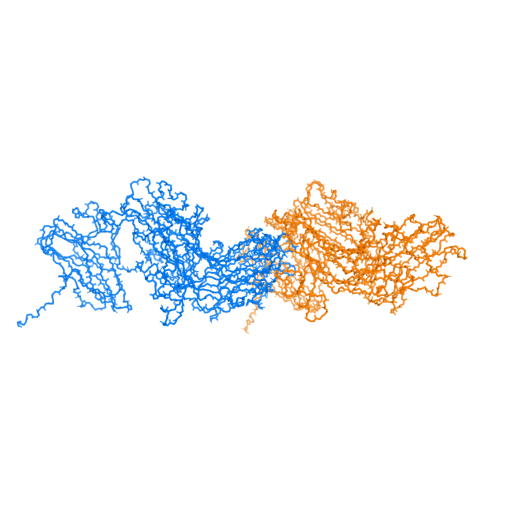 . LYS B 1 47 ? 24.406 -2.844 -15.539 1 57.44 47 LYS B C 1
ATOM 5813 O O . LYS B 1 47 ? 23.297 -2.463 -15.133 1 57.44 47 LYS B O 1
ATOM 5818 N N . LYS B 1 48 ? 24.359 -3.189 -16.766 1 57.72 48 LYS B N 1
ATOM 5819 C CA . LYS B 1 48 ? 23.188 -3.361 -17.625 1 57.72 48 LYS B CA 1
ATOM 5820 C C . LYS B 1 48 ? 22.688 -4.797 -17.562 1 57.72 48 LYS B C 1
ATOM 5822 O O . LYS B 1 48 ? 21.812 -5.18 -18.344 1 57.72 48 LYS B O 1
ATOM 5827 N N . GLY B 1 49 ? 22.797 -5.559 -16.391 1 71.19 49 GLY B N 1
ATOM 5828 C CA . GLY B 1 49 ? 22.641 -6.93 -16.859 1 71.19 49 GLY B CA 1
ATOM 5829 C C . GLY B 1 49 ? 21.328 -7.551 -16.453 1 71.19 49 GLY B C 1
ATOM 5830 O O . GLY B 1 49 ? 20.656 -7.055 -15.539 1 71.19 49 GLY B O 1
ATOM 5831 N N . GLN B 1 50 ? 20.703 -8.359 -17.328 1 85.75 50 GLN B N 1
ATOM 5832 C CA . GLN B 1 50 ? 19.5 -9.188 -17.234 1 85.75 50 GLN B CA 1
ATOM 5833 C C . GLN B 1 50 ? 19.812 -10.547 -16.609 1 85.75 50 GLN B C 1
ATOM 5835 O O . GLN B 1 50 ? 18.906 -11.234 -16.125 1 85.75 50 GLN B O 1
ATOM 5840 N N . HIS B 1 51 ? 21.094 -10.836 -16.484 1 92.38 51 HIS B N 1
ATOM 5841 C CA . HIS B 1 51 ? 21.5 -12.172 -16.047 1 92.38 51 HIS B CA 1
ATOM 5842 C C . HIS B 1 51 ? 22.484 -12.109 -14.898 1 92.38 51 HIS B C 1
ATOM 5844 O O . HIS B 1 51 ? 23.312 -11.188 -14.828 1 92.38 51 HIS B O 1
ATOM 5850 N N . ALA B 1 52 ? 22.359 -12.945 -14.078 1 94.56 52 ALA B N 1
ATOM 5851 C CA . ALA B 1 52 ? 23.344 -13.125 -13.008 1 94.56 52 ALA B CA 1
ATOM 5852 C C . ALA B 1 52 ? 23.844 -14.562 -12.961 1 94.56 52 ALA B C 1
ATOM 5854 O O . ALA B 1 52 ? 23.078 -15.508 -13.164 1 94.56 52 ALA B O 1
ATOM 5855 N N . TYR B 1 53 ? 25.156 -14.719 -12.734 1 95.44 53 TYR B N 1
ATOM 5856 C CA . TYR B 1 53 ? 25.766 -16.047 -12.773 1 95.44 53 TYR B CA 1
ATOM 5857 C C . TYR B 1 53 ? 26.5 -16.344 -11.484 1 95.44 53 TYR B C 1
ATOM 5859 O O . TYR B 1 53 ? 27.094 -15.453 -10.867 1 95.44 53 TYR B O 1
ATOM 5867 N N . ILE B 1 54 ? 26.406 -17.484 -11.039 1 95.94 54 ILE B N 1
ATOM 5868 C CA . ILE B 1 54 ? 27.266 -18.031 -10 1 95.94 54 ILE B CA 1
ATOM 5869 C C . ILE B 1 54 ? 27.797 -19.406 -10.438 1 95.94 54 ILE B C 1
ATOM 5871 O O . ILE B 1 54 ? 27.031 -20.266 -10.875 1 95.94 54 ILE B O 1
ATOM 5875 N N . GLU B 1 55 ? 29.078 -19.609 -10.305 1 95.31 55 GLU B N 1
ATOM 5876 C CA . GLU B 1 55 ? 29.719 -20.766 -10.906 1 95.31 55 GLU B CA 1
ATOM 5877 C C . GLU B 1 55 ? 30.344 -21.656 -9.844 1 95.31 55 GLU B C 1
ATOM 5879 O O . GLU B 1 55 ? 30.844 -21.156 -8.82 1 95.31 55 GLU B O 1
ATOM 5884 N N . SER B 1 56 ? 30.359 -22.891 -10.133 1 95.56 56 SER B N 1
ATOM 5885 C CA . SER B 1 56 ? 31.062 -23.844 -9.273 1 95.56 56 SER B CA 1
ATOM 5886 C C . SER B 1 56 ? 32.562 -23.828 -9.555 1 95.56 56 SER B C 1
ATOM 5888 O O . SER B 1 56 ? 33.031 -23.188 -10.5 1 95.56 56 SER B O 1
ATOM 5890 N N . SER B 1 57 ? 33.312 -24.484 -8.633 1 94.75 57 SER B N 1
ATOM 5891 C CA . SER B 1 57 ? 34.688 -24.75 -8.961 1 94.75 57 SER B CA 1
ATOM 5892 C C . SER B 1 57 ? 34.812 -25.656 -10.18 1 94.75 57 SER B C 1
ATOM 5894 O O . SER B 1 57 ? 33.875 -26.328 -10.562 1 94.75 57 SER B O 1
ATOM 5896 N N . THR B 1 58 ? 35.906 -25.594 -10.797 1 95.25 58 THR B N 1
ATOM 5897 C CA . THR B 1 58 ? 36.125 -26.453 -11.945 1 95.25 58 THR B CA 1
ATOM 5898 C C . THR B 1 58 ? 36.219 -27.922 -11.516 1 95.25 58 THR B C 1
ATOM 5900 O O . THR B 1 58 ? 36.906 -28.266 -10.562 1 95.25 58 THR B O 1
ATOM 5903 N N . MET B 1 59 ? 35.5 -28.719 -12.211 1 94.56 59 MET B N 1
ATOM 5904 C CA . MET B 1 59 ? 35.438 -30.156 -11.914 1 94.56 59 MET B CA 1
ATOM 5905 C C . MET B 1 59 ? 35.969 -30.969 -13.094 1 94.56 59 MET B C 1
ATOM 5907 O O . MET B 1 59 ? 35.938 -30.5 -14.234 1 94.56 59 MET B O 1
ATOM 5911 N N . GLY B 1 60 ? 36.312 -32.125 -12.742 1 92.75 60 GLY B N 1
ATOM 5912 C CA . GLY B 1 60 ? 36.75 -33.031 -13.789 1 92.75 60 GLY B CA 1
ATOM 5913 C C . GLY B 1 60 ? 35.625 -33.844 -14.422 1 92.75 60 GLY B C 1
ATOM 5914 O O . GLY B 1 60 ? 34.438 -33.5 -14.258 1 92.75 60 GLY B O 1
ATOM 5915 N N . SER B 1 61 ? 36.031 -34.844 -15.18 1 93.38 61 SER B N 1
ATOM 5916 C CA . SER B 1 61 ? 35.031 -35.719 -15.812 1 93.38 61 SER B CA 1
ATOM 5917 C C . SER B 1 61 ? 34.094 -36.344 -14.781 1 93.38 61 SER B C 1
ATOM 5919 O O . SER B 1 61 ? 34.5 -36.656 -13.672 1 93.38 61 SER B O 1
ATOM 5921 N N . THR B 1 62 ? 32.875 -36.531 -15.086 1 94.5 62 THR B N 1
ATOM 5922 C CA . THR B 1 62 ? 31.875 -37.062 -14.164 1 94.5 62 THR B CA 1
ATOM 5923 C C . THR B 1 62 ? 31.953 -38.594 -14.078 1 94.5 62 THR B C 1
ATOM 5925 O O . THR B 1 62 ? 31.453 -39.188 -13.125 1 94.5 62 THR B O 1
ATOM 5928 N N . GLY B 1 63 ? 32.562 -39.281 -15.125 1 93.06 63 GLY B N 1
ATOM 5929 C CA . GLY B 1 63 ? 32.406 -40.719 -15.281 1 93.06 63 GLY B CA 1
ATOM 5930 C C . GLY B 1 63 ? 31.078 -41.125 -15.875 1 93.06 63 GLY B C 1
ATOM 5931 O O . GLY B 1 63 ? 30.188 -40.281 -16.047 1 93.06 63 GLY B O 1
ATOM 5932 N N . PRO B 1 64 ? 30.875 -42.375 -16.156 1 92.44 64 PRO B N 1
ATOM 5933 C CA . PRO B 1 64 ? 29.656 -42.844 -16.828 1 92.44 64 PRO B CA 1
ATOM 5934 C C . PRO B 1 64 ? 28.422 -42.75 -15.922 1 92.44 64 PRO B C 1
ATOM 5936 O O . PRO B 1 64 ? 27.297 -42.625 -16.422 1 92.44 64 PRO B O 1
ATOM 5939 N N . GLU B 1 65 ? 28.656 -42.781 -14.586 1 92.62 65 GLU B N 1
ATOM 5940 C CA . GLU B 1 65 ? 27.516 -42.719 -13.664 1 92.62 65 GLU B CA 1
ATOM 5941 C C . GLU B 1 65 ? 27 -41.281 -13.547 1 92.62 65 GLU B C 1
ATOM 5943 O O . GLU B 1 65 ? 25.891 -41.062 -13.055 1 92.62 65 GLU B O 1
ATOM 5948 N N . GLY B 1 66 ? 27.797 -40.344 -13.945 1 94.94 66 GLY B N 1
ATOM 5949 C CA . GLY B 1 66 ? 27.406 -38.938 -13.922 1 94.94 66 GLY B CA 1
ATOM 5950 C C . GLY B 1 66 ? 27.406 -38.344 -12.531 1 94.94 66 GLY B C 1
ATOM 5951 O O . GLY B 1 66 ? 27.922 -38.938 -11.594 1 94.94 66 GLY B O 1
ATOM 5952 N N . LYS B 1 67 ? 26.953 -37.125 -12.445 1 96.88 67 LYS B N 1
ATOM 5953 C CA . LYS B 1 67 ? 26.781 -36.375 -11.195 1 96.88 67 LYS B CA 1
ATOM 5954 C C . LYS B 1 67 ? 25.359 -35.844 -11.07 1 96.88 67 LYS B C 1
ATOM 5956 O O . LYS B 1 67 ? 24.688 -35.625 -12.07 1 96.88 67 LYS B O 1
ATOM 5961 N N . CYS B 1 68 ? 24.938 -35.75 -9.836 1 97.5 68 CYS B N 1
ATOM 5962 C CA . CYS B 1 68 ? 23.609 -35.25 -9.547 1 97.5 68 CYS B CA 1
ATOM 5963 C C . CYS B 1 68 ? 23.703 -33.906 -8.82 1 97.5 68 CYS B C 1
ATOM 5965 O O . CYS B 1 68 ? 24.141 -33.844 -7.668 1 97.5 68 CYS B O 1
ATOM 5967 N N . VAL B 1 69 ? 23.266 -32.875 -9.445 1 97.69 69 VAL B N 1
ATOM 5968 C CA . VAL B 1 69 ? 23.203 -31.562 -8.797 1 97.69 69 VAL B CA 1
ATOM 5969 C C . VAL B 1 69 ? 21.828 -31.375 -8.141 1 97.69 69 VAL B C 1
ATOM 5971 O O . VAL B 1 69 ? 20.828 -31.203 -8.828 1 97.69 69 VAL B O 1
ATOM 5974 N N . GLY B 1 70 ? 21.797 -31.453 -6.836 1 96.94 70 GLY B N 1
ATOM 5975 C CA . GLY B 1 70 ? 20.578 -31.172 -6.086 1 96.94 70 GLY B CA 1
ATOM 5976 C C . GLY B 1 70 ? 20.562 -29.781 -5.484 1 96.94 70 GLY B C 1
ATOM 5977 O O . GLY B 1 70 ? 21.594 -29.281 -5.004 1 96.94 70 GLY B O 1
ATOM 5978 N N . PHE B 1 71 ? 19.406 -29.125 -5.523 1 96.88 71 PHE B N 1
ATOM 5979 C CA . PHE B 1 71 ? 19.281 -27.797 -4.938 1 96.88 71 PHE B CA 1
ATOM 5980 C C . PHE B 1 71 ? 17.828 -27.438 -4.676 1 96.88 71 PHE B C 1
ATOM 5982 O O . PHE B 1 71 ? 16.922 -28.078 -5.211 1 96.88 71 PHE B O 1
ATOM 5989 N N . SER B 1 72 ? 17.609 -26.516 -3.789 1 96.56 72 SER B N 1
ATOM 5990 C CA . SER B 1 72 ? 16.312 -25.875 -3.578 1 96.56 72 SER B CA 1
ATOM 5991 C C . SER B 1 72 ? 16.281 -24.484 -4.203 1 96.56 72 SER B C 1
ATOM 5993 O O . SER B 1 72 ? 17.281 -23.781 -4.223 1 96.56 72 SER B O 1
ATOM 5995 N N . PHE B 1 73 ? 15.117 -24.109 -4.777 1 97.44 73 PHE B N 1
ATOM 5996 C CA . PHE B 1 73 ? 15.055 -22.797 -5.395 1 97.44 73 PHE B CA 1
ATOM 5997 C C . PHE B 1 73 ? 13.734 -22.109 -5.074 1 97.44 73 PHE B C 1
ATOM 5999 O O . PHE B 1 73 ? 12.75 -22.766 -4.73 1 97.44 73 PHE B O 1
ATOM 6006 N N . SER B 1 74 ? 13.758 -20.812 -5.074 1 96.44 74 SER B N 1
ATOM 6007 C CA . SER B 1 74 ? 12.602 -19.938 -4.898 1 96.44 74 SER B CA 1
ATOM 6008 C C . SER B 1 74 ? 12.617 -18.797 -5.898 1 96.44 74 SER B C 1
ATOM 6010 O O . SER B 1 74 ? 13.656 -18.172 -6.129 1 96.44 74 SER B O 1
ATOM 6012 N N . MET B 1 75 ? 11.523 -18.625 -6.578 1 96.31 75 MET B N 1
ATOM 6013 C CA . MET B 1 75 ? 11.344 -17.547 -7.539 1 96.31 75 MET B CA 1
ATOM 6014 C C . MET B 1 75 ? 10.039 -16.797 -7.277 1 96.31 75 MET B C 1
ATOM 6016 O O . MET B 1 75 ? 8.961 -17.391 -7.281 1 96.31 75 MET B O 1
ATOM 6020 N N . SER B 1 76 ? 10.195 -15.531 -7.035 1 93.94 76 SER B N 1
ATOM 6021 C CA . SER B 1 76 ? 9.008 -14.734 -6.73 1 93.94 76 SER B CA 1
ATOM 6022 C C . SER B 1 76 ? 9.188 -13.281 -7.176 1 93.94 76 SER B C 1
ATOM 6024 O O . SER B 1 76 ? 10.312 -12.805 -7.32 1 93.94 76 SER B O 1
ATOM 6026 N N . GLY B 1 77 ? 8.062 -12.617 -7.438 1 92.94 77 GLY B N 1
ATOM 6027 C CA . GLY B 1 77 ? 8.07 -11.227 -7.855 1 92.94 77 GLY B CA 1
ATOM 6028 C C . GLY B 1 77 ? 7.812 -11.047 -9.336 1 92.94 77 GLY B C 1
ATOM 6029 O O . GLY B 1 77 ? 7.992 -11.984 -10.125 1 92.94 77 GLY B O 1
ATOM 6030 N N . LEU B 1 78 ? 7.523 -9.859 -9.766 1 92.81 78 LEU B N 1
ATOM 6031 C CA . LEU B 1 78 ? 7.082 -9.609 -11.133 1 92.81 78 LEU B CA 1
ATOM 6032 C C . LEU B 1 78 ? 8.273 -9.438 -12.07 1 92.81 78 LEU B C 1
ATOM 6034 O O . LEU B 1 78 ? 8.133 -9.531 -13.289 1 92.81 78 LEU B O 1
ATOM 6038 N N . SER B 1 79 ? 9.445 -9.164 -11.477 1 94.06 79 SER B N 1
ATOM 6039 C CA . SER B 1 79 ? 10.602 -8.938 -12.336 1 94.06 79 SER B CA 1
ATOM 6040 C C . SER B 1 79 ? 11.359 -10.234 -12.609 1 94.06 79 SER B C 1
ATOM 6042 O O . SER B 1 79 ? 12.242 -10.281 -13.461 1 94.06 79 SER B O 1
ATOM 6044 N N . ALA B 1 80 ? 11.094 -11.281 -11.875 1 94.56 80 ALA B N 1
ATOM 6045 C CA . ALA B 1 80 ? 11.766 -12.562 -12.047 1 94.56 80 ALA B CA 1
ATOM 6046 C C . ALA B 1 80 ? 11.18 -13.344 -13.219 1 94.56 80 ALA B C 1
ATOM 6048 O O . ALA B 1 80 ? 9.961 -13.453 -13.352 1 94.56 80 ALA B O 1
ATOM 6049 N N . THR B 1 81 ? 12.109 -14 -14.062 1 93.44 81 THR B N 1
ATOM 6050 C CA . THR B 1 81 ? 11.578 -14.664 -15.242 1 93.44 81 THR B CA 1
ATOM 6051 C C . THR B 1 81 ? 12.102 -16.094 -15.344 1 93.44 81 THR B C 1
ATOM 6053 O O . THR B 1 81 ? 11.508 -16.938 -16.031 1 93.44 81 THR B O 1
ATOM 6056 N N . GLY B 1 82 ? 13.328 -16.297 -14.656 1 95.88 82 GLY B N 1
ATOM 6057 C CA . GLY B 1 82 ? 13.758 -17.672 -14.852 1 95.88 82 GLY B CA 1
ATOM 6058 C C . GLY B 1 82 ? 14.992 -18.031 -14.047 1 95.88 82 GLY B C 1
ATOM 6059 O O . GLY B 1 82 ? 15.68 -17.156 -13.523 1 95.88 82 GLY B O 1
ATOM 6060 N N . LEU B 1 83 ? 15.242 -19.281 -13.93 1 97.38 83 LEU B N 1
ATOM 6061 C CA . LEU B 1 83 ? 16.422 -19.906 -13.352 1 97.38 83 LEU B CA 1
ATOM 6062 C C . LEU B 1 83 ? 16.906 -21.062 -14.227 1 97.38 83 LEU B C 1
ATOM 6064 O O . LEU B 1 83 ? 16.109 -21.906 -14.648 1 97.38 83 LEU B O 1
ATOM 6068 N N . ARG B 1 84 ? 18.219 -21.094 -14.547 1 97.81 84 ARG B N 1
ATOM 6069 C CA . ARG B 1 84 ? 18.781 -22.172 -15.367 1 97.81 84 ARG B CA 1
ATOM 6070 C C . ARG B 1 84 ? 20.047 -22.734 -14.719 1 97.81 84 ARG B C 1
ATOM 6072 O O . ARG B 1 84 ? 20.75 -22.031 -14 1 97.81 84 ARG B O 1
ATOM 6079 N N . VAL B 1 85 ? 20.219 -23.969 -14.922 1 97.94 85 VAL B N 1
ATOM 6080 C CA . VAL B 1 85 ? 21.484 -24.641 -14.617 1 97.94 85 VAL B CA 1
ATOM 6081 C C . VAL B 1 85 ? 22.234 -24.953 -15.914 1 97.94 85 VAL B C 1
ATOM 6083 O O . VAL B 1 85 ? 21.719 -25.672 -16.781 1 97.94 85 VAL B O 1
ATOM 6086 N N . ILE B 1 86 ? 23.438 -24.438 -15.977 1 97.31 86 ILE B N 1
ATOM 6087 C CA . ILE B 1 86 ? 24.172 -24.516 -17.234 1 97.31 86 ILE B CA 1
ATOM 6088 C C . ILE B 1 86 ? 25.469 -25.297 -17.016 1 97.31 86 ILE B C 1
ATOM 6090 O O . ILE B 1 86 ? 26.141 -25.109 -15.992 1 97.31 86 ILE B O 1
ATOM 6094 N N . LEU B 1 87 ? 25.75 -26.188 -17.938 1 95.44 87 LEU B N 1
ATOM 6095 C CA . LEU B 1 87 ? 27.062 -26.812 -18 1 95.44 87 LEU B CA 1
ATOM 6096 C C . LEU B 1 87 ? 28.016 -25.969 -18.844 1 95.44 87 LEU B C 1
ATOM 6098 O O . LEU B 1 87 ? 27.75 -25.688 -20 1 95.44 87 LEU B O 1
ATOM 6102 N N . LYS B 1 88 ? 29.078 -25.547 -18.219 1 94.56 88 LYS B N 1
ATOM 6103 C CA . LYS B 1 88 ? 30.078 -24.719 -18.875 1 94.56 88 LYS B CA 1
ATOM 6104 C C . LYS B 1 88 ? 31.406 -25.469 -19.031 1 94.56 88 LYS B C 1
ATOM 6106 O O . LYS B 1 88 ? 32.125 -25.672 -18.047 1 94.56 88 LYS B O 1
ATOM 6111 N N . PRO B 1 89 ? 31.766 -25.797 -20.266 1 91.81 89 PRO B N 1
ATOM 6112 C CA . PRO B 1 89 ? 33.062 -26.469 -20.484 1 91.81 89 PRO B CA 1
ATOM 6113 C C . PRO B 1 89 ? 34.25 -25.562 -20.234 1 91.81 89 PRO B C 1
ATOM 6115 O O . PRO B 1 89 ? 34.219 -24.375 -20.531 1 91.81 89 PRO B O 1
ATOM 6118 N N . ARG B 1 90 ? 35.281 -26.062 -19.547 1 88.25 90 ARG B N 1
ATOM 6119 C CA . ARG B 1 90 ? 36.5 -25.297 -19.312 1 88.25 90 ARG B CA 1
ATOM 6120 C C . ARG B 1 90 ? 37.656 -25.828 -20.156 1 88.25 90 ARG B C 1
ATOM 6122 O O . ARG B 1 90 ? 37.906 -27.031 -20.203 1 88.25 90 ARG B O 1
ATOM 6129 N N . ASN B 1 91 ? 37.688 -25.344 -21.406 1 70.31 91 ASN B N 1
ATOM 6130 C CA . ASN B 1 91 ? 38.75 -25.828 -22.312 1 70.31 91 ASN B CA 1
ATOM 6131 C C . ASN B 1 91 ? 40.125 -25.516 -21.781 1 70.31 91 ASN B C 1
ATOM 6133 O O . ASN B 1 91 ? 40.438 -24.359 -21.484 1 70.31 91 ASN B O 1
ATOM 6137 N N . SER B 1 92 ? 40.969 -26.391 -21.203 1 57.78 92 SER B N 1
ATOM 6138 C CA . SER B 1 92 ? 42.375 -26.172 -20.938 1 57.78 92 SER B CA 1
ATOM 6139 C C . SER B 1 92 ? 43.125 -25.797 -22.219 1 57.78 92 SER B C 1
ATOM 6141 O O . SER B 1 92 ? 44.156 -25.125 -22.156 1 57.78 92 SER B O 1
ATOM 6143 N N . ASN B 1 93 ? 42.875 -26.406 -23.406 1 52.66 93 ASN B N 1
ATOM 6144 C CA . ASN B 1 93 ? 43.625 -26.094 -24.609 1 52.66 93 ASN B CA 1
ATOM 6145 C C . ASN B 1 93 ? 42.844 -25.219 -25.578 1 52.66 93 ASN B C 1
ATOM 6147 O O . ASN B 1 93 ? 41.656 -25.469 -25.828 1 52.66 93 ASN B O 1
ATOM 6151 N N . ALA B 1 94 ? 43.406 -24.078 -25.922 1 49.88 94 ALA B N 1
ATOM 6152 C CA . ALA B 1 94 ? 42.969 -23 -26.797 1 49.88 94 ALA B CA 1
ATOM 6153 C C . ALA B 1 94 ? 42.219 -23.547 -28.016 1 49.88 94 ALA B C 1
ATOM 6155 O O . ALA B 1 94 ? 41.438 -22.812 -28.641 1 49.88 94 ALA B O 1
ATOM 6156 N N . ASP B 1 95 ? 42.594 -24.469 -28.578 1 46.28 95 ASP B N 1
ATOM 6157 C CA . ASP B 1 95 ? 42.25 -24.875 -29.922 1 46.28 95 ASP B CA 1
ATOM 6158 C C . ASP B 1 95 ? 40.875 -25.531 -29.953 1 46.28 95 ASP B C 1
ATOM 6160 O O . ASP B 1 95 ? 40.344 -25.828 -31.016 1 46.28 95 ASP B O 1
ATOM 6164 N N . GLU B 1 96 ? 40.344 -26.094 -28.922 1 49.78 96 GLU B N 1
ATOM 6165 C CA . GLU B 1 96 ? 39.125 -26.875 -29.094 1 49.78 96 GLU B CA 1
ATOM 6166 C C . GLU B 1 96 ? 37.906 -26.047 -28.812 1 49.78 96 GLU B C 1
ATOM 6168 O O . GLU B 1 96 ? 37.469 -25.922 -27.672 1 49.78 96 GLU B O 1
ATOM 6173 N N . ASP B 1 97 ? 37.594 -25.125 -29.578 1 50.09 97 ASP B N 1
ATOM 6174 C CA . ASP B 1 97 ? 36.531 -24.141 -29.734 1 50.09 97 ASP B CA 1
ATOM 6175 C C . ASP B 1 97 ? 35.156 -24.797 -29.562 1 50.09 97 ASP B C 1
ATOM 6177 O O . ASP B 1 97 ? 34.125 -24.125 -29.719 1 50.09 97 ASP B O 1
ATOM 6181 N N . ASP B 1 98 ? 34.969 -26.094 -29.484 1 54.81 98 ASP B N 1
ATOM 6182 C CA . ASP B 1 98 ? 33.719 -26.672 -29.922 1 54.81 98 ASP B CA 1
ATOM 6183 C C . ASP B 1 98 ? 32.75 -26.828 -28.734 1 54.81 98 ASP B C 1
ATOM 6185 O O . ASP B 1 98 ? 31.578 -27.141 -28.922 1 54.81 98 ASP B O 1
ATOM 6189 N N . ASP B 1 99 ? 33.219 -26.688 -27.422 1 65.75 99 ASP B N 1
ATOM 6190 C CA . ASP B 1 99 ? 32.219 -27.094 -26.453 1 65.75 99 ASP B CA 1
ATOM 6191 C C . ASP B 1 99 ? 31.359 -25.906 -26.016 1 65.75 99 ASP B C 1
ATOM 6193 O O . ASP B 1 99 ? 31.891 -24.922 -25.484 1 65.75 99 ASP B O 1
ATOM 6197 N N . MET B 1 100 ? 30.141 -25.906 -26.547 1 79.19 100 MET B N 1
ATOM 6198 C CA . MET B 1 100 ? 29.156 -24.859 -26.234 1 79.19 100 MET B CA 1
ATOM 6199 C C . MET B 1 100 ? 28.469 -25.141 -24.906 1 79.19 100 MET B C 1
ATOM 6201 O O . MET B 1 100 ? 28.422 -26.281 -24.453 1 79.19 100 MET B O 1
ATOM 6205 N N . GLU B 1 101 ? 28.125 -24.156 -24.203 1 89.88 101 GLU B N 1
ATOM 6206 C CA . GLU B 1 101 ? 27.344 -24.266 -22.969 1 89.88 101 GLU B CA 1
ATOM 6207 C C . GLU B 1 101 ? 26.031 -25.016 -23.219 1 89.88 101 GLU B C 1
ATOM 6209 O O . GLU B 1 101 ? 25.453 -24.922 -24.297 1 89.88 101 GLU B O 1
ATOM 6214 N N . ARG B 1 102 ? 25.719 -25.812 -22.25 1 92 102 ARG B N 1
ATOM 6215 C CA . ARG B 1 102 ? 24.484 -26.594 -22.344 1 92 102 ARG B CA 1
ATOM 6216 C C . ARG B 1 102 ? 23.562 -26.297 -21.172 1 92 102 ARG B C 1
ATOM 6218 O O . ARG B 1 102 ? 24 -26.266 -20.016 1 92 102 ARG B O 1
ATOM 6225 N N . VAL B 1 103 ? 22.312 -26.062 -21.5 1 94.5 103 VAL B N 1
ATOM 6226 C CA . VAL B 1 103 ? 21.328 -25.906 -20.438 1 94.5 103 VAL B CA 1
ATOM 6227 C C . VAL B 1 103 ? 20.875 -27.281 -19.938 1 94.5 103 VAL B C 1
ATOM 6229 O O . VAL B 1 103 ? 20.328 -28.078 -20.703 1 94.5 103 VAL B O 1
ATOM 6232 N N . LEU B 1 104 ? 21.094 -27.547 -18.719 1 95.12 104 LEU B N 1
ATOM 6233 C CA . LEU B 1 104 ? 20.766 -28.844 -18.125 1 95.12 104 LEU B CA 1
ATOM 6234 C C . LEU B 1 104 ? 19.359 -28.828 -17.531 1 95.12 104 LEU B C 1
ATOM 6236 O O . LEU B 1 104 ? 18.703 -29.875 -17.453 1 95.12 104 LEU B O 1
ATOM 6240 N N . TRP B 1 105 ? 18.969 -27.719 -17.094 1 96.06 105 TRP B N 1
ATOM 6241 C CA . TRP B 1 105 ? 17.703 -27.562 -16.406 1 96.06 105 TRP B CA 1
ATOM 6242 C C . TRP B 1 105 ? 17.234 -26.109 -16.438 1 96.06 105 TRP B C 1
ATOM 6244 O O . TRP B 1 105 ? 18.062 -25.188 -16.438 1 96.06 105 TRP B O 1
ATOM 6254 N N . SER B 1 106 ? 15.93 -25.922 -16.484 1 95.94 106 SER B N 1
ATOM 6255 C CA . SER B 1 106 ? 15.406 -24.562 -16.484 1 95.94 106 SER B CA 1
ATOM 6256 C C . SER B 1 106 ? 14.031 -24.5 -15.828 1 95.94 106 SER B C 1
ATOM 6258 O O . SER B 1 106 ? 13.281 -25.484 -15.859 1 95.94 106 SER B O 1
ATOM 6260 N N . ASN B 1 107 ? 13.734 -23.453 -15.18 1 96.06 107 ASN B N 1
ATOM 6261 C CA . ASN B 1 107 ? 12.422 -23.141 -14.633 1 96.06 107 ASN B CA 1
ATOM 6262 C C . ASN B 1 107 ? 12.016 -21.688 -14.93 1 96.06 107 ASN B C 1
ATOM 6264 O O . ASN B 1 107 ? 12.812 -20.766 -14.75 1 96.06 107 ASN B O 1
ATOM 6268 N N . LYS B 1 108 ? 10.812 -21.5 -15.398 1 94.12 108 LYS B N 1
ATOM 6269 C CA . LYS B 1 108 ? 10.336 -20.141 -15.703 1 94.12 108 LYS B CA 1
ATOM 6270 C C . LYS B 1 108 ? 9.164 -19.766 -14.805 1 94.12 108 LYS B C 1
ATOM 6272 O O . LYS B 1 108 ? 8.734 -18.609 -14.789 1 94.12 108 LYS B O 1
ATOM 6277 N N . ASP B 1 109 ? 8.602 -20.703 -14.047 1 93.81 109 ASP B N 1
ATOM 6278 C CA . ASP B 1 109 ? 7.379 -20.469 -13.281 1 93.81 109 ASP B CA 1
ATOM 6279 C C . ASP B 1 109 ? 7.695 -19.984 -11.867 1 93.81 109 ASP B C 1
ATOM 6281 O O . ASP B 1 109 ? 8.648 -20.453 -11.242 1 93.81 109 ASP B O 1
ATOM 6285 N N . PRO B 1 110 ? 6.879 -19.094 -11.367 1 92.88 110 PRO B N 1
ATOM 6286 C CA . PRO B 1 110 ? 7.051 -18.703 -9.969 1 92.88 110 PRO B CA 1
ATOM 6287 C C . PRO B 1 110 ? 6.727 -19.828 -8.992 1 92.88 110 PRO B C 1
ATOM 6289 O O . PRO B 1 110 ? 5.965 -20.734 -9.328 1 92.88 110 PRO B O 1
ATOM 6292 N N . THR B 1 111 ? 7.328 -19.734 -7.758 1 92.56 111 THR B N 1
ATOM 6293 C CA . THR B 1 111 ? 7.145 -20.812 -6.801 1 92.56 111 THR B CA 1
ATOM 6294 C C . THR B 1 111 ? 6.156 -20.406 -5.711 1 92.56 111 THR B C 1
ATOM 6296 O O . THR B 1 111 ? 5.957 -21.141 -4.738 1 92.56 111 THR B O 1
ATOM 6299 N N . GLY B 1 112 ? 5.555 -19.25 -5.832 1 79.5 112 GLY B N 1
ATOM 6300 C CA . GLY B 1 112 ? 4.531 -18.812 -4.895 1 79.5 112 GLY B CA 1
ATOM 6301 C C . GLY B 1 112 ? 5.066 -18.562 -3.496 1 79.5 112 GLY B C 1
ATOM 6302 O O . GLY B 1 112 ? 4.402 -18.891 -2.506 1 79.5 112 GLY B O 1
ATOM 6303 N N . GLY B 1 113 ? 6.273 -18.266 -3.387 1 78.88 113 GLY B N 1
ATOM 6304 C CA . GLY B 1 113 ? 6.855 -17.984 -2.086 1 78.88 113 GLY B CA 1
ATOM 6305 C C . GLY B 1 113 ? 7.418 -19.219 -1.399 1 78.88 113 GLY B C 1
ATOM 6306 O O . GLY B 1 113 ? 7.926 -19.125 -0.28 1 78.88 113 GLY B O 1
ATOM 6307 N N . GLN B 1 114 ? 7.309 -20.359 -2.039 1 88 114 GLN B N 1
ATOM 6308 C CA . GLN B 1 114 ? 7.789 -21.594 -1.449 1 88 114 GLN B CA 1
ATOM 6309 C C . GLN B 1 114 ? 9.109 -22.031 -2.088 1 88 114 GLN B C 1
ATOM 6311 O O . GLN B 1 114 ? 9.453 -21.578 -3.182 1 88 114 GLN B O 1
ATOM 6316 N N . TRP B 1 115 ? 9.82 -22.812 -1.272 1 93.94 115 TRP B N 1
ATOM 6317 C CA . TRP B 1 115 ? 11.016 -23.453 -1.819 1 93.94 115 TRP B CA 1
ATOM 6318 C C . TRP B 1 115 ? 10.664 -24.75 -2.529 1 93.94 115 TRP B C 1
ATOM 6320 O O . TRP B 1 115 ? 9.836 -25.531 -2.043 1 93.94 115 TRP B O 1
ATOM 6330 N N . ARG B 1 116 ? 11.188 -24.953 -3.689 1 94.12 116 ARG B N 1
ATOM 6331 C CA . ARG B 1 116 ? 11.031 -26.188 -4.449 1 94.12 116 ARG B CA 1
ATOM 6332 C C . ARG B 1 116 ? 12.375 -26.891 -4.629 1 94.12 116 ARG B C 1
ATOM 6334 O O . ARG B 1 116 ? 13.422 -26.234 -4.688 1 94.12 116 ARG B O 1
ATOM 6341 N N . GLN B 1 117 ? 12.32 -28.156 -4.715 1 93.69 117 GLN B N 1
ATOM 6342 C CA . GLN B 1 117 ? 13.539 -28.938 -4.875 1 93.69 117 GLN B CA 1
ATOM 6343 C C . GLN B 1 117 ? 13.719 -29.391 -6.32 1 93.69 117 GLN B C 1
ATOM 6345 O O . GLN B 1 117 ? 12.742 -29.719 -7 1 93.69 117 GLN B O 1
ATOM 6350 N N . ALA B 1 118 ? 14.938 -29.469 -6.738 1 96 118 ALA B N 1
ATOM 6351 C CA . ALA B 1 118 ? 15.266 -29.969 -8.078 1 96 118 ALA B CA 1
ATOM 6352 C C . ALA B 1 118 ? 16.531 -30.828 -8.047 1 96 118 ALA B C 1
ATOM 6354 O O . ALA B 1 118 ? 17.438 -30.578 -7.262 1 96 118 ALA B O 1
ATOM 6355 N N . ASP B 1 119 ? 16.578 -31.844 -8.844 1 96.69 119 ASP B N 1
ATOM 6356 C CA . ASP B 1 119 ? 17.734 -32.719 -9.094 1 96.69 119 ASP B CA 1
ATOM 6357 C C . ASP B 1 119 ? 18.062 -32.75 -10.586 1 96.69 119 ASP B C 1
ATOM 6359 O O . ASP B 1 119 ? 17.172 -32.969 -11.414 1 96.69 119 ASP B O 1
ATOM 6363 N N . VAL B 1 120 ? 19.297 -32.594 -10.867 1 97.06 120 VAL B N 1
ATOM 6364 C CA . VAL B 1 120 ? 19.734 -32.594 -12.258 1 97.06 120 VAL B CA 1
ATOM 6365 C C . VAL B 1 120 ? 20.859 -33.625 -12.445 1 97.06 120 VAL B C 1
ATOM 6367 O O . VAL B 1 120 ? 21.953 -33.438 -11.914 1 97.06 120 VAL B O 1
ATOM 6370 N N . LEU B 1 121 ? 20.594 -34.656 -13.164 1 97 121 LEU B N 1
ATOM 6371 C CA . LEU B 1 121 ? 21.625 -35.656 -13.516 1 97 121 LEU B CA 1
ATOM 6372 C C . LEU B 1 121 ? 22.297 -35.281 -14.828 1 97 121 LEU B C 1
ATOM 6374 O O . LEU B 1 121 ? 21.625 -34.969 -15.82 1 97 121 LEU B O 1
ATOM 6378 N N . TYR B 1 122 ? 23.641 -35.25 -14.828 1 95.06 122 TYR B N 1
ATOM 6379 C CA . TYR B 1 122 ? 24.344 -34.938 -16.062 1 95.06 122 TYR B CA 1
ATOM 6380 C C . TYR B 1 122 ? 25.656 -35.719 -16.156 1 95.06 122 TYR B C 1
ATOM 6382 O O . TYR B 1 122 ? 26.172 -36.219 -15.156 1 95.06 122 TYR B O 1
ATOM 6390 N N . THR B 1 123 ? 26.078 -35.906 -17.375 1 93.81 123 THR B N 1
ATOM 6391 C CA . THR B 1 123 ? 27.375 -36.5 -17.656 1 93.81 123 THR B CA 1
ATOM 6392 C C . THR B 1 123 ? 28.203 -35.594 -18.578 1 93.81 123 THR B C 1
ATOM 6394 O O . THR B 1 123 ? 27.641 -34.906 -19.438 1 93.81 123 THR B O 1
ATOM 6397 N N . TYR B 1 124 ? 29.406 -35.562 -18.281 1 91.88 124 TYR B N 1
ATOM 6398 C CA . TYR B 1 124 ? 30.359 -34.812 -19.109 1 91.88 124 TYR B CA 1
ATOM 6399 C C . TYR B 1 124 ? 31.766 -35.406 -18.984 1 91.88 124 TYR B C 1
ATOM 6401 O O . TYR B 1 124 ? 32.188 -35.75 -17.891 1 91.88 124 TYR B O 1
ATOM 6409 N N . ASN B 1 125 ? 32.531 -35.438 -20.016 1 90.56 125 ASN B N 1
ATOM 6410 C CA . ASN B 1 125 ? 33.781 -36.188 -20 1 90.56 125 ASN B CA 1
ATOM 6411 C C . ASN B 1 125 ? 35 -35.25 -19.875 1 90.56 125 ASN B C 1
ATOM 6413 O O . ASN B 1 125 ? 36.125 -35.719 -19.875 1 90.56 125 ASN B O 1
ATOM 6417 N N . LYS B 1 126 ? 34.75 -33.969 -19.828 1 90.81 126 LYS B N 1
ATOM 6418 C CA . LYS B 1 126 ? 35.844 -33 -19.734 1 90.81 126 LYS B CA 1
ATOM 6419 C C . LYS B 1 126 ? 35.688 -32.125 -18.5 1 90.81 126 LYS B C 1
ATOM 6421 O O . LYS B 1 126 ? 34.781 -32.281 -17.719 1 90.81 126 LYS B O 1
ATOM 6426 N N . GLU B 1 127 ? 36.719 -31.266 -18.359 1 93.06 127 GLU B N 1
ATOM 6427 C CA . GLU B 1 127 ? 36.625 -30.281 -17.297 1 93.06 127 GLU B CA 1
ATOM 6428 C C . GLU B 1 127 ? 35.5 -29.297 -17.547 1 93.06 127 GLU B C 1
ATOM 6430 O O . GLU B 1 127 ? 35.281 -28.844 -18.672 1 93.06 127 GLU B O 1
ATOM 6435 N N . HIS B 1 128 ? 34.75 -29.141 -16.516 1 94.5 128 HIS B N 1
ATOM 6436 C CA . HIS B 1 128 ? 33.562 -28.297 -16.688 1 94.5 128 HIS B CA 1
ATOM 6437 C C . HIS B 1 128 ? 33.156 -27.641 -15.383 1 94.5 128 HIS B C 1
ATOM 6439 O O . HIS B 1 128 ? 33.75 -27.922 -14.328 1 94.5 128 HIS B O 1
ATOM 6445 N N . GLN B 1 129 ? 32.25 -26.719 -15.477 1 96.31 129 GLN B N 1
ATOM 6446 C CA . GLN B 1 129 ? 31.609 -26.062 -14.344 1 96.31 129 GLN B CA 1
ATOM 6447 C C . GLN B 1 129 ? 30.094 -26.109 -14.469 1 96.31 129 GLN B C 1
ATOM 6449 O O . GLN B 1 129 ? 29.562 -26.266 -15.57 1 96.31 129 GLN B O 1
ATOM 6454 N N . VAL B 1 130 ? 29.5 -26.156 -13.359 1 96.94 130 VAL B N 1
ATOM 6455 C CA . VAL B 1 130 ? 28.047 -25.984 -13.297 1 96.94 130 VAL B CA 1
ATOM 6456 C C . VAL B 1 130 ? 27.719 -24.547 -12.883 1 96.94 130 VAL B C 1
ATOM 6458 O O . VAL B 1 130 ? 28.234 -24.047 -11.883 1 96.94 130 VAL B O 1
ATOM 6461 N N . VAL B 1 131 ? 26.875 -23.906 -13.648 1 97.31 131 VAL B N 1
ATOM 6462 C CA . VAL B 1 131 ? 26.562 -22.5 -13.445 1 97.31 131 VAL B CA 1
ATOM 6463 C C . VAL B 1 131 ? 25.078 -22.328 -13.203 1 97.31 131 VAL B C 1
ATOM 6465 O O . VAL B 1 131 ? 24.25 -22.875 -13.93 1 97.31 131 VAL B O 1
ATOM 6468 N N . PHE B 1 132 ? 24.734 -21.656 -12.125 1 97.94 132 PHE B N 1
ATOM 6469 C CA . PHE B 1 132 ? 23.359 -21.188 -11.945 1 97.94 132 PHE B CA 1
ATOM 6470 C C . PHE B 1 132 ? 23.156 -19.812 -12.57 1 97.94 132 PHE B C 1
ATOM 6472 O O . PHE B 1 132 ? 23.891 -18.875 -12.25 1 97.94 132 PHE B O 1
ATOM 6479 N N . GLU B 1 133 ? 22.234 -19.719 -13.43 1 97.38 133 GLU B N 1
ATOM 6480 C CA . GLU B 1 133 ? 21.922 -18.453 -14.086 1 97.38 133 GLU B CA 1
ATOM 6481 C C . GLU B 1 133 ? 20.547 -17.938 -13.688 1 97.38 133 GLU B C 1
ATOM 6483 O O . GLU B 1 133 ? 19.547 -18.609 -13.922 1 97.38 133 GLU B O 1
ATOM 6488 N N . GLY B 1 134 ? 20.5 -16.797 -13.016 1 97 134 GLY B N 1
ATOM 6489 C CA . GLY B 1 134 ? 19.25 -16.094 -12.797 1 97 134 GLY B CA 1
ATOM 6490 C C . GLY B 1 134 ? 18.906 -15.125 -13.906 1 97 134 GLY B C 1
ATOM 6491 O O . GLY B 1 134 ? 19.781 -14.438 -14.422 1 97 134 GLY B O 1
ATOM 6492 N N . ILE B 1 135 ? 17.656 -15.117 -14.219 1 96.25 135 ILE B N 1
ATOM 6493 C CA . ILE B 1 135 ? 17.234 -14.289 -15.352 1 96.25 135 ILE B CA 1
ATOM 6494 C C . ILE B 1 135 ? 16.156 -13.312 -14.906 1 96.25 135 ILE B C 1
ATOM 6496 O O . ILE B 1 135 ? 15.156 -13.719 -14.297 1 96.25 135 ILE B O 1
ATOM 6500 N N . ALA B 1 136 ? 16.312 -12.055 -15.203 1 94.69 136 ALA B N 1
ATOM 6501 C CA . ALA B 1 136 ? 15.328 -11.008 -14.961 1 94.69 136 ALA B CA 1
ATOM 6502 C C . ALA B 1 136 ? 14.609 -10.617 -16.25 1 94.69 136 ALA B C 1
ATOM 6504 O O . ALA B 1 136 ? 15.062 -10.969 -17.344 1 94.69 136 ALA B O 1
ATOM 6505 N N . LYS B 1 137 ? 13.477 -9.992 -16.062 1 92.5 137 LYS B N 1
ATOM 6506 C CA . LYS B 1 137 ? 12.797 -9.43 -17.234 1 92.5 137 LYS B CA 1
ATOM 6507 C C . LYS B 1 137 ? 13.672 -8.391 -17.938 1 92.5 137 LYS B C 1
ATOM 6509 O O . LYS B 1 137 ? 14.594 -7.84 -17.328 1 92.5 137 LYS B O 1
ATOM 6514 N N . SER B 1 138 ? 13.352 -8.203 -19.172 1 90.06 138 SER B N 1
ATOM 6515 C CA . SER B 1 138 ? 14.102 -7.211 -19.938 1 90.06 138 SER B CA 1
ATOM 6516 C C . SER B 1 138 ? 13.938 -5.816 -19.344 1 90.06 138 SER B C 1
ATOM 6518 O O . SER B 1 138 ? 12.922 -5.527 -18.703 1 90.06 138 SER B O 1
ATOM 6520 N N . THR B 1 139 ? 14.898 -4.918 -19.516 1 88 139 THR B N 1
ATOM 6521 C CA . THR B 1 139 ? 14.875 -3.568 -18.969 1 88 139 THR B CA 1
ATOM 6522 C C . THR B 1 139 ? 13.742 -2.754 -19.578 1 88 139 THR B C 1
ATOM 6524 O O . THR B 1 139 ? 13.305 -1.755 -19 1 88 139 THR B O 1
ATOM 6527 N N . SER B 1 140 ? 13.281 -3.209 -20.734 1 86.62 140 SER B N 1
ATOM 6528 C CA . SER B 1 140 ? 12.203 -2.494 -21.406 1 86.62 140 SER B CA 1
ATOM 6529 C C . SER B 1 140 ? 10.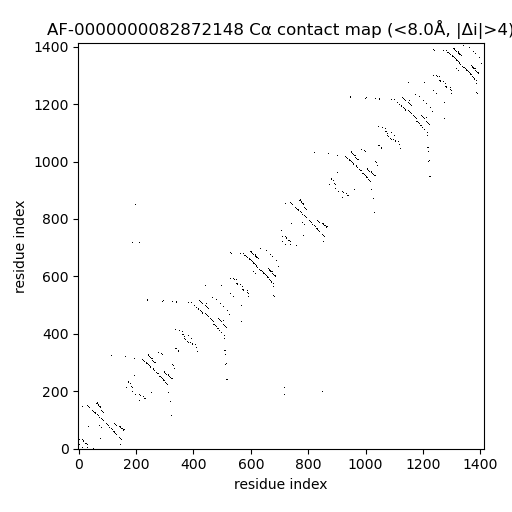836 -2.941 -20.906 1 86.62 140 SER B C 1
ATOM 6531 O O . SER B 1 140 ? 9.828 -2.283 -21.156 1 86.62 140 SER B O 1
ATOM 6533 N N . ASP B 1 141 ? 10.812 -4.008 -20.219 1 88.75 141 ASP B N 1
ATOM 6534 C CA . ASP B 1 141 ? 9.562 -4.5 -19.656 1 88.75 141 ASP B CA 1
ATOM 6535 C C . ASP B 1 141 ? 9.141 -3.66 -18.453 1 88.75 141 ASP B C 1
ATOM 6537 O O . ASP B 1 141 ? 9.906 -3.49 -17.5 1 88.75 141 ASP B O 1
ATOM 6541 N N . PRO B 1 142 ? 7.902 -3.164 -18.484 1 87.44 142 PRO B N 1
ATOM 6542 C CA . PRO B 1 142 ? 7.441 -2.314 -17.375 1 87.44 142 PRO B CA 1
ATOM 6543 C C . PRO B 1 142 ? 7.414 -3.045 -16.031 1 87.44 142 PRO B C 1
ATOM 6545 O O . PRO B 1 142 ? 7.426 -2.406 -14.984 1 87.44 142 PRO B O 1
ATOM 6548 N N . LEU B 1 143 ? 7.375 -4.324 -16.016 1 91.06 143 LEU B N 1
ATOM 6549 C CA . LEU B 1 143 ? 7.312 -5.09 -14.781 1 91.06 143 LEU B CA 1
ATOM 6550 C C . LEU B 1 143 ? 8.703 -5.262 -14.18 1 91.06 143 LEU B C 1
ATOM 6552 O O . LEU B 1 143 ? 8.836 -5.734 -13.047 1 91.06 143 LEU B O 1
ATOM 6556 N N . ARG B 1 144 ? 9.734 -4.828 -14.859 1 91.62 144 ARG B N 1
ATOM 6557 C CA . ARG B 1 144 ? 11.109 -4.945 -14.383 1 91.62 144 ARG B CA 1
ATOM 6558 C C . ARG B 1 144 ? 11.328 -4.133 -13.109 1 91.62 144 ARG B C 1
ATOM 6560 O O . ARG B 1 144 ? 12.133 -4.512 -12.258 1 91.62 144 ARG B O 1
ATOM 6567 N N . ARG B 1 145 ? 10.586 -3.113 -12.945 1 90.25 145 ARG B N 1
ATOM 6568 C CA . ARG B 1 145 ? 10.781 -2.203 -11.82 1 90.25 145 ARG B CA 1
ATOM 6569 C C . ARG B 1 145 ? 10.234 -2.803 -10.531 1 90.25 145 ARG B C 1
ATOM 6571 O O . ARG B 1 145 ? 10.539 -2.314 -9.438 1 90.25 145 ARG B O 1
ATOM 6578 N N . TYR B 1 146 ? 9.367 -3.754 -10.641 1 93.12 146 TYR B N 1
ATOM 6579 C CA . TYR B 1 146 ? 8.797 -4.383 -9.453 1 93.12 146 TYR B CA 1
ATOM 6580 C C . TYR B 1 146 ? 9.805 -5.336 -8.812 1 93.12 146 TYR B C 1
ATOM 6582 O O . TYR B 1 146 ? 10.531 -6.039 -9.516 1 93.12 146 TYR B O 1
ATOM 6590 N N . ARG B 1 147 ? 9.805 -5.387 -7.496 1 93.81 147 ARG B N 1
ATOM 6591 C CA . ARG B 1 147 ? 10.734 -6.254 -6.777 1 93.81 147 ARG B CA 1
ATOM 6592 C C . ARG B 1 147 ? 10.492 -7.719 -7.121 1 93.81 147 ARG B C 1
ATOM 6594 O O . ARG B 1 147 ? 9.359 -8.117 -7.391 1 93.81 147 ARG B O 1
ATOM 6601 N N . GLY B 1 148 ? 11.562 -8.5 -7.094 1 93.75 148 GLY B N 1
ATOM 6602 C CA . GLY B 1 148 ? 11.57 -9.93 -7.336 1 93.75 148 GLY B CA 1
ATOM 6603 C C . GLY B 1 148 ? 12.906 -10.586 -7.043 1 93.75 148 GLY B C 1
ATOM 6604 O O . GLY B 1 148 ? 13.914 -9.898 -6.867 1 93.75 148 GLY B O 1
ATOM 6605 N N . HIS B 1 149 ? 12.875 -11.906 -6.934 1 95.12 149 HIS B N 1
ATOM 6606 C CA . HIS B 1 149 ? 14.141 -12.578 -6.656 1 95.12 149 HIS B CA 1
ATOM 6607 C C . HIS B 1 149 ? 14.141 -14 -7.227 1 95.12 149 HIS B C 1
ATOM 6609 O O . HIS B 1 149 ? 13.086 -14.562 -7.504 1 95.12 149 HIS B O 1
ATOM 6615 N N . VAL B 1 150 ? 15.297 -14.445 -7.488 1 96.94 150 VAL B N 1
ATOM 6616 C CA . VAL B 1 150 ? 15.625 -15.852 -7.711 1 96.94 150 VAL B CA 1
ATOM 6617 C C . VAL B 1 150 ? 16.609 -16.328 -6.648 1 96.94 150 VAL B C 1
ATOM 6619 O O . VAL B 1 150 ? 17.688 -15.742 -6.496 1 96.94 150 VAL B O 1
ATOM 6622 N N . ALA B 1 151 ? 16.219 -17.328 -5.926 1 97.38 151 ALA B N 1
ATOM 6623 C CA . ALA B 1 151 ? 17.078 -17.781 -4.824 1 97.38 151 ALA B CA 1
ATOM 6624 C C . ALA B 1 151 ? 17.375 -19.266 -4.934 1 97.38 151 ALA B C 1
ATOM 6626 O O . ALA B 1 151 ? 16.547 -20.047 -5.441 1 97.38 151 ALA B O 1
ATOM 6627 N N . VAL B 1 152 ? 18.562 -19.656 -4.504 1 97.56 152 VAL B N 1
ATOM 6628 C CA . VAL B 1 152 ? 19 -21.047 -4.504 1 97.56 152 VAL B CA 1
ATOM 6629 C C . VAL B 1 152 ? 19.625 -21.391 -3.148 1 97.56 152 VAL B C 1
ATOM 6631 O O . VAL B 1 152 ? 20.344 -20.578 -2.561 1 97.56 152 VAL B O 1
ATOM 6634 N N . ASP B 1 153 ? 19.266 -22.531 -2.678 1 96.12 153 ASP B N 1
ATOM 6635 C CA . ASP B 1 153 ? 19.781 -23 -1.396 1 96.12 153 ASP B CA 1
ATOM 6636 C C . ASP B 1 153 ? 20.047 -24.5 -1.434 1 96.12 153 ASP B C 1
ATOM 6638 O O . ASP B 1 153 ? 19.641 -25.188 -2.377 1 96.12 153 ASP B O 1
ATOM 6642 N N . ASN B 1 154 ? 20.891 -25.016 -0.493 1 94.69 154 ASN B N 1
ATOM 6643 C CA . ASN B 1 154 ? 21.156 -26.438 -0.308 1 94.69 154 ASN B CA 1
ATOM 6644 C C . ASN B 1 154 ? 21.703 -27.062 -1.585 1 94.69 154 ASN B C 1
ATOM 6646 O O . ASN B 1 154 ? 21.188 -28.094 -2.037 1 94.69 154 ASN B O 1
ATOM 6650 N N . VAL B 1 155 ? 22.672 -26.406 -2.195 1 96.12 155 VAL B N 1
ATOM 6651 C CA . VAL B 1 155 ? 23.281 -26.953 -3.406 1 96.12 155 VAL B CA 1
ATOM 6652 C C . VAL B 1 155 ? 24.219 -28.109 -3.043 1 96.12 155 VAL B C 1
ATOM 6654 O O . VAL B 1 155 ? 25.109 -27.938 -2.213 1 96.12 155 VAL B O 1
ATOM 6657 N N . ALA B 1 156 ? 23.969 -29.172 -3.594 1 95.75 156 ALA B N 1
ATOM 6658 C CA . ALA B 1 156 ? 24.797 -30.344 -3.324 1 95.75 156 ALA B CA 1
ATOM 6659 C C . ALA B 1 156 ? 25.156 -31.078 -4.617 1 95.75 156 ALA B C 1
ATOM 6661 O O . ALA B 1 156 ? 24.297 -31.234 -5.5 1 95.75 156 ALA B O 1
ATOM 6662 N N . LEU B 1 157 ? 26.344 -31.391 -4.73 1 95.94 157 LEU B N 1
ATOM 6663 C CA . LEU B 1 157 ? 26.797 -32.25 -5.812 1 95.94 157 LEU B CA 1
ATOM 6664 C C . LEU B 1 157 ? 26.969 -33.688 -5.32 1 95.94 157 LEU B C 1
ATOM 6666 O O . LEU B 1 157 ? 27.891 -33.969 -4.539 1 95.94 157 LEU B O 1
ATOM 6670 N N . LYS B 1 158 ? 26.188 -34.531 -5.828 1 95.5 158 LYS B N 1
ATOM 6671 C CA . LYS B 1 158 ? 26.156 -35.938 -5.391 1 95.5 158 LYS B CA 1
ATOM 6672 C C . LYS B 1 158 ? 26.484 -36.875 -6.543 1 95.5 158 LYS B C 1
ATOM 6674 O O . LYS B 1 158 ? 26.516 -36.469 -7.703 1 95.5 158 LYS B O 1
ATOM 6679 N N . PRO B 1 159 ? 26.781 -38.125 -6.09 1 95 159 PRO B N 1
ATOM 6680 C CA . PRO B 1 159 ? 26.938 -39.094 -7.16 1 95 159 PRO B CA 1
ATOM 6681 C C . PRO B 1 159 ? 25.672 -39.312 -7.992 1 95 159 PRO B C 1
ATOM 6683 O O . PRO B 1 159 ? 24.562 -39.125 -7.477 1 95 159 PRO B O 1
ATOM 6686 N N . GLY B 1 160 ? 25.875 -39.562 -9.219 1 94.88 160 GLY B N 1
ATOM 6687 C CA . GLY B 1 160 ? 24.766 -39.719 -10.125 1 94.88 160 GLY B CA 1
ATOM 6688 C C . GLY B 1 160 ? 23.719 -40.719 -9.633 1 94.88 160 GLY B C 1
ATOM 6689 O O . GLY B 1 160 ? 22.531 -40.594 -9.93 1 94.88 160 GLY B O 1
ATOM 6690 N N . THR B 1 161 ? 24.141 -41.688 -8.844 1 90.75 161 THR B N 1
ATOM 6691 C CA . THR B 1 161 ? 23.266 -42.75 -8.336 1 90.75 161 THR B CA 1
ATOM 6692 C C . THR B 1 161 ? 22.266 -42.156 -7.34 1 90.75 161 THR B C 1
ATOM 6694 O O . THR B 1 161 ? 21.25 -42.781 -7.039 1 90.75 161 THR B O 1
ATOM 6697 N N . ASP B 1 162 ? 22.547 -41.031 -6.914 1 93.38 162 ASP B N 1
ATOM 6698 C CA . ASP B 1 162 ? 21.688 -40.406 -5.906 1 93.38 162 ASP B CA 1
ATOM 6699 C C . ASP B 1 162 ? 20.531 -39.625 -6.559 1 93.38 162 ASP B C 1
ATOM 6701 O O . ASP B 1 162 ? 19.625 -39.156 -5.871 1 93.38 162 ASP B O 1
ATOM 6705 N N . CYS B 1 163 ? 20.609 -39.5 -7.836 1 95.62 163 CYS B N 1
ATOM 6706 C CA . CYS B 1 163 ? 19.469 -38.938 -8.555 1 95.62 163 CYS B CA 1
ATOM 6707 C C . CYS B 1 163 ? 18.406 -40 -8.797 1 95.62 163 CYS B C 1
ATOM 6709 O O . CYS B 1 163 ? 18.25 -40.5 -9.914 1 95.62 163 CYS B O 1
ATOM 6711 N N . ARG B 1 164 ? 17.656 -40.125 -7.832 1 93.5 164 ARG B N 1
ATOM 6712 C CA . ARG B 1 164 ? 16.719 -41.25 -7.836 1 93.5 164 ARG B CA 1
ATOM 6713 C C . ARG B 1 164 ? 15.758 -41.156 -9.016 1 93.5 164 ARG B C 1
ATOM 6715 O O . ARG B 1 164 ? 15.109 -40.125 -9.219 1 93.5 164 ARG B O 1
ATOM 6722 N N . GLY B 1 165 ? 15.664 -42.219 -9.75 1 95.56 165 GLY B N 1
ATOM 6723 C CA . GLY B 1 165 ? 14.734 -42.312 -10.867 1 95.56 165 GLY B CA 1
ATOM 6724 C C . GLY B 1 165 ? 15.297 -41.75 -12.164 1 95.56 165 GLY B C 1
ATOM 6725 O O . GLY B 1 165 ? 14.812 -42.094 -13.25 1 95.56 165 GLY B O 1
ATOM 6726 N N . HIS B 1 166 ? 16.25 -40.906 -12.086 1 97.62 166 HIS B N 1
ATOM 6727 C CA . HIS B 1 166 ? 16.859 -40.344 -13.289 1 97.62 166 HIS B CA 1
ATOM 6728 C C . HIS B 1 166 ? 17.844 -41.312 -13.922 1 97.62 166 HIS B C 1
ATOM 6730 O O . HIS B 1 166 ? 18.438 -42.156 -13.227 1 97.62 166 HIS B O 1
ATOM 6736 N N . CYS B 1 167 ? 18 -41.188 -15.281 1 97.12 167 CYS B N 1
ATOM 6737 C CA . CYS B 1 167 ? 18.969 -42.062 -15.938 1 97.12 167 CYS B CA 1
ATOM 6738 C C . CYS B 1 167 ? 19.359 -41.5 -17.312 1 97.12 167 CYS B C 1
ATOM 6740 O O . CYS B 1 167 ? 18.484 -41.25 -18.141 1 97.12 167 CYS B O 1
ATOM 6742 N N . THR B 1 168 ? 20.625 -41.344 -17.547 1 95 168 THR B N 1
ATOM 6743 C CA . THR B 1 168 ? 21.125 -40.938 -18.844 1 95 168 THR B CA 1
ATOM 6744 C C . THR B 1 168 ? 21.547 -42.156 -19.672 1 95 168 THR B C 1
ATOM 6746 O O . THR B 1 168 ? 21.797 -42.062 -20.875 1 95 168 THR B O 1
ATOM 6749 N N . PHE B 1 169 ? 21.688 -43.344 -19.047 1 95.5 169 PHE B N 1
ATOM 6750 C CA . PHE B 1 169 ? 22 -44.625 -19.625 1 95.5 169 PHE B CA 1
ATOM 6751 C C . PHE B 1 169 ? 23.469 -44.688 -20.062 1 95.5 169 PHE B C 1
ATOM 6753 O O . PHE B 1 169 ? 23.875 -45.625 -20.766 1 95.5 169 PHE B O 1
ATOM 6760 N N . GLU B 1 170 ? 24.234 -43.75 -19.688 1 92.88 170 GLU B N 1
ATOM 6761 C CA . GLU B 1 170 ? 25.656 -43.75 -20.047 1 92.88 170 GLU B CA 1
ATOM 6762 C C . GLU B 1 170 ? 26.422 -44.781 -19.234 1 92.88 170 GLU B C 1
ATOM 6764 O O . GLU B 1 170 ? 27.391 -45.375 -19.719 1 92.88 170 GLU B O 1
ATOM 6769 N N . GLY B 1 171 ? 26.094 -44.938 -18.031 1 90.25 171 GLY B N 1
ATOM 6770 C CA . GLY B 1 171 ? 26.75 -45.875 -17.141 1 90.25 171 GLY B CA 1
ATOM 6771 C C . GLY B 1 171 ? 25.953 -47.156 -16.953 1 90.25 171 GLY B C 1
ATOM 6772 O O . GLY B 1 171 ? 26.203 -47.938 -16.016 1 90.25 171 GLY B O 1
ATOM 6773 N N . GLY B 1 172 ? 25.016 -47.375 -17.812 1 94.25 172 GLY B N 1
ATOM 6774 C CA . GLY B 1 172 ? 24.125 -48.5 -17.656 1 94.25 172 GLY B CA 1
ATOM 6775 C C . GLY B 1 172 ? 22.688 -48.125 -17.422 1 94.25 172 GLY B C 1
ATOM 6776 O O . GLY B 1 172 ? 22.203 -47.125 -17.969 1 94.25 172 GLY B O 1
ATOM 6777 N N . PHE B 1 173 ? 21.969 -49.031 -16.719 1 96.44 173 PHE B N 1
ATOM 6778 C CA . PHE B 1 173 ? 20.547 -48.812 -16.484 1 96.44 173 PHE B CA 1
ATOM 6779 C C . PHE B 1 173 ? 20.328 -48.031 -15.195 1 96.44 173 PHE B C 1
ATOM 6781 O O . PHE B 1 173 ? 19.219 -48 -14.656 1 96.44 173 PHE B O 1
ATOM 6788 N N . CYS B 1 174 ? 21.453 -47.406 -14.727 1 95.44 174 CYS B N 1
ATOM 6789 C CA . CYS B 1 174 ? 21.344 -46.719 -13.453 1 95.44 174 CYS B CA 1
ATOM 6790 C C . CYS B 1 174 ? 20.703 -47.594 -12.398 1 95.44 174 CYS B C 1
ATOM 6792 O O . CYS B 1 174 ? 21.078 -48.75 -12.234 1 95.44 174 CYS B O 1
ATOM 6794 N N . ALA B 1 175 ? 19.734 -47.094 -11.641 1 95.31 175 ALA B N 1
ATOM 6795 C CA . ALA B 1 175 ? 19.094 -47.906 -10.617 1 95.31 175 ALA B CA 1
ATOM 6796 C C . ALA B 1 175 ? 17.906 -48.656 -11.195 1 95.31 175 ALA B C 1
ATOM 6798 O O . ALA B 1 175 ? 17.156 -49.312 -10.453 1 95.31 175 ALA B O 1
ATOM 6799 N N . TRP B 1 176 ? 17.672 -48.562 -12.492 1 97.44 176 TRP B N 1
ATOM 6800 C CA . TRP B 1 176 ? 16.594 -49.312 -13.141 1 97.44 176 TRP B CA 1
ATOM 6801 C C . TRP B 1 176 ? 16.969 -50.75 -13.328 1 97.44 176 TRP B C 1
ATOM 6803 O O . TRP B 1 176 ? 18.141 -51.094 -13.484 1 97.44 176 TRP B O 1
ATOM 6813 N N . THR B 1 177 ? 15.898 -51.625 -13.352 1 97.38 177 THR B N 1
ATOM 6814 C CA . THR B 1 177 ? 16.172 -53.062 -13.438 1 97.38 177 THR B CA 1
ATOM 6815 C C . THR B 1 177 ? 15.273 -53.719 -14.477 1 97.38 177 THR B C 1
ATOM 6817 O O . THR B 1 177 ? 14.094 -53.406 -14.586 1 97.38 177 THR B O 1
ATOM 6820 N N . ASN B 1 178 ? 15.891 -54.625 -15.25 1 97.81 178 ASN B N 1
ATOM 6821 C CA . ASN B 1 178 ? 15.094 -55.469 -16.141 1 97.81 178 ASN B CA 1
ATOM 6822 C C . ASN B 1 178 ? 14.219 -56.438 -15.352 1 97.81 178 ASN B C 1
ATOM 6824 O O . ASN B 1 178 ? 14.695 -57.094 -14.422 1 97.81 178 ASN B O 1
ATOM 6828 N N . ASP B 1 179 ? 13.062 -56.438 -15.797 1 96.19 179 ASP B N 1
ATOM 6829 C CA . ASP B 1 179 ? 12.156 -57.344 -15.117 1 96.19 179 ASP B CA 1
ATOM 6830 C C . ASP B 1 179 ? 12.438 -58.781 -15.508 1 96.19 179 ASP B C 1
ATOM 6832 O O . ASP B 1 179 ? 13.039 -59.062 -16.562 1 96.19 179 ASP B O 1
ATOM 6836 N N . GLU B 1 180 ? 11.961 -59.781 -14.664 1 93.19 180 GLU B N 1
ATOM 6837 C CA . GLU B 1 180 ? 12.219 -61.188 -14.914 1 93.19 180 GLU B CA 1
ATOM 6838 C C . GLU B 1 180 ? 11.047 -61.844 -15.641 1 93.19 180 GLU B C 1
ATOM 6840 O O . GLU B 1 180 ? 11.242 -62.781 -16.422 1 93.19 180 GLU B O 1
ATOM 6845 N N . ASP B 1 181 ? 9.906 -61.406 -15.375 1 88.44 181 ASP B N 1
ATOM 6846 C CA . ASP B 1 181 ? 8.719 -62.094 -15.891 1 88.44 181 ASP B CA 1
ATOM 6847 C C . ASP B 1 181 ? 8.305 -61.531 -17.25 1 88.44 181 ASP B C 1
ATOM 6849 O O . ASP B 1 181 ? 7.125 -61.281 -17.484 1 88.44 181 ASP B O 1
ATOM 6853 N N . ASP B 1 182 ? 9.219 -61.219 -18.156 1 94 182 ASP B N 1
ATOM 6854 C CA . ASP B 1 182 ? 8.93 -60.75 -19.516 1 94 182 ASP B CA 1
ATOM 6855 C C . ASP B 1 182 ? 9.633 -61.625 -20.547 1 94 182 ASP B C 1
ATOM 6857 O O . ASP B 1 182 ? 10.133 -62.719 -20.234 1 94 182 ASP B O 1
ATOM 6861 N N . ASP B 1 183 ? 9.508 -61.25 -21.797 1 95.88 183 ASP B N 1
ATOM 6862 C CA . ASP B 1 183 ? 9.969 -62.125 -22.875 1 95.88 183 ASP B CA 1
ATOM 6863 C C . ASP B 1 183 ? 11.469 -61.938 -23.125 1 95.88 183 ASP B C 1
ATOM 6865 O O . ASP B 1 183 ? 12.141 -62.875 -23.578 1 95.88 183 ASP B O 1
ATOM 6869 N N . PHE B 1 184 ? 11.961 -60.781 -22.922 1 96.31 184 PHE B N 1
ATOM 6870 C CA . PHE B 1 184 ? 13.367 -60.469 -23.109 1 96.31 184 PHE B CA 1
ATOM 6871 C C . PHE B 1 184 ? 13.727 -59.188 -22.375 1 96.31 184 PHE B C 1
ATOM 6873 O O . PHE B 1 184 ? 12.93 -58.656 -21.594 1 96.31 184 PHE B O 1
ATOM 6880 N N . ASP B 1 185 ? 14.938 -58.75 -22.578 1 97 185 ASP B N 1
ATOM 6881 C CA . ASP B 1 185 ? 15.406 -57.656 -21.75 1 97 185 ASP B CA 1
ATOM 6882 C C . ASP B 1 185 ? 15.711 -56.438 -22.625 1 97 185 ASP B C 1
ATOM 6884 O O . ASP B 1 185 ? 16.031 -56.562 -23.797 1 97 185 ASP B O 1
ATOM 6888 N N . TRP B 1 186 ? 15.508 -55.25 -21.938 1 97.88 186 TRP B N 1
ATOM 6889 C CA . TRP B 1 186 ? 16.078 -54.062 -22.531 1 97.88 186 TRP B CA 1
ATOM 6890 C C . TRP B 1 186 ? 17.594 -54.156 -22.609 1 97.88 186 TRP B C 1
ATOM 6892 O O . TRP B 1 186 ? 18.234 -54.75 -21.75 1 97.88 186 TRP B O 1
ATOM 6902 N N . SER B 1 187 ? 18.172 -53.5 -23.594 1 95.94 187 SER B N 1
ATOM 6903 C CA . SER B 1 187 ? 19.609 -53.5 -23.797 1 95.94 187 SER B CA 1
ATOM 6904 C C . SER B 1 187 ? 20.172 -52.062 -23.859 1 95.94 187 SER B C 1
ATOM 6906 O O . SER B 1 187 ? 19.406 -51.094 -23.953 1 95.94 187 SER B O 1
ATOM 6908 N N . LEU B 1 188 ? 21.438 -52.031 -23.719 1 95.62 188 LEU B N 1
ATOM 6909 C CA . LEU B 1 188 ? 22.125 -50.781 -23.844 1 95.62 188 LEU B CA 1
ATOM 6910 C C . LEU B 1 188 ? 22.75 -50.625 -25.234 1 95.62 188 LEU B C 1
ATOM 6912 O O . LEU B 1 188 ? 23.266 -51.625 -25.781 1 95.62 188 LEU B O 1
ATOM 6916 N N . GLY B 1 189 ? 22.594 -49.375 -25.781 1 93.12 189 GLY B N 1
ATOM 6917 C CA . GLY B 1 189 ? 23.172 -49.156 -27.094 1 93.12 189 GLY B CA 1
ATOM 6918 C C . GLY B 1 189 ? 23.797 -47.75 -27.234 1 93.12 189 GLY B C 1
ATOM 6919 O O . GLY B 1 189 ? 23.484 -46.875 -26.453 1 93.12 189 GLY B O 1
ATOM 6920 N N . ARG B 1 190 ? 24.641 -47.594 -28.266 1 91.19 190 ARG B N 1
ATOM 6921 C CA . ARG B 1 190 ? 25.266 -46.312 -28.562 1 91.19 190 ARG B CA 1
ATOM 6922 C C . ARG B 1 190 ? 24.984 -45.875 -30 1 91.19 190 ARG B C 1
ATOM 6924 O O . ARG B 1 190 ? 25.219 -44.719 -30.359 1 91.19 190 ARG B O 1
ATOM 6931 N N . GLY B 1 191 ? 24.469 -46.75 -30.734 1 90.06 191 GLY B N 1
ATOM 6932 C CA . GLY B 1 191 ? 24.156 -46.531 -32.125 1 90.06 191 GLY B CA 1
ATOM 6933 C C . GLY B 1 191 ? 23.625 -47.781 -32.844 1 90.06 191 GLY B C 1
ATOM 6934 O O . GLY B 1 191 ? 24.188 -48.875 -32.656 1 90.06 191 GLY B O 1
ATOM 6935 N N . SER B 1 192 ? 22.656 -47.531 -33.562 1 87.19 192 SER B N 1
ATOM 6936 C CA . SER B 1 192 ? 22.047 -48.656 -34.281 1 87.19 192 SER B CA 1
ATOM 6937 C C . SER B 1 192 ? 22.969 -49.156 -35.406 1 87.19 192 SER B C 1
ATOM 6939 O O . SER B 1 192 ? 23.703 -48.375 -36 1 87.19 192 SER B O 1
ATOM 6941 N N . THR B 1 193 ? 22.875 -50.406 -35.625 1 84.5 193 THR B N 1
ATOM 6942 C CA . THR B 1 193 ? 23.625 -51 -36.719 1 84.5 193 THR B CA 1
ATOM 6943 C C . THR B 1 193 ? 22.766 -51.094 -37.969 1 84.5 193 THR B C 1
ATOM 6945 O O . THR B 1 193 ? 23.188 -51.625 -39 1 84.5 193 THR B O 1
ATOM 6948 N N . ASN B 1 194 ? 21.656 -50.719 -37.844 1 86.5 194 ASN B N 1
ATOM 6949 C CA . ASN B 1 194 ? 20.688 -50.688 -38.938 1 86.5 194 ASN B CA 1
ATOM 6950 C C . ASN B 1 194 ? 20.109 -49.281 -39.156 1 86.5 194 ASN B C 1
ATOM 6952 O O . ASN B 1 194 ? 19.344 -48.781 -38.312 1 86.5 194 ASN B O 1
ATOM 6956 N N . PRO B 1 195 ? 20.375 -48.688 -40.281 1 87 195 PRO B N 1
ATOM 6957 C CA . PRO B 1 195 ? 19.906 -47.344 -40.5 1 87 195 PRO B CA 1
ATOM 6958 C C . PRO B 1 195 ? 18.375 -47.25 -40.656 1 87 195 PRO B C 1
ATOM 6960 O O . PRO B 1 195 ? 17.797 -46.188 -40.562 1 87 195 PRO B O 1
ATOM 6963 N N . SER B 1 196 ? 17.797 -48.375 -40.812 1 88.69 196 SER B N 1
ATOM 6964 C CA . SER B 1 196 ? 16.344 -48.406 -41 1 88.69 196 SER B CA 1
ATOM 6965 C C . SER B 1 196 ? 15.633 -48.469 -39.656 1 88.69 196 SER B C 1
ATOM 6967 O O . SER B 1 196 ? 14.406 -48.375 -39.594 1 88.69 196 SER B O 1
ATOM 6969 N N . THR B 1 197 ? 16.266 -48.562 -38.531 1 86.56 197 THR B N 1
ATOM 6970 C CA . THR B 1 197 ? 15.656 -48.562 -37.219 1 86.56 197 THR B CA 1
ATOM 6971 C C . THR B 1 197 ? 16.203 -47.469 -36.344 1 86.56 197 THR B C 1
ATOM 6973 O O . THR B 1 197 ? 15.484 -46.875 -35.531 1 86.56 197 THR B O 1
ATOM 6976 N N . GLY B 1 198 ? 17.547 -47.156 -36.594 1 82 198 GLY B N 1
ATOM 6977 C CA . GLY B 1 198 ? 18.203 -46.188 -35.688 1 82 198 GLY B CA 1
ATOM 6978 C C . GLY B 1 198 ? 18.188 -46.625 -34.25 1 82 198 GLY B C 1
ATOM 6979 O O . GLY B 1 198 ? 17.859 -47.75 -33.938 1 82 198 GLY B O 1
ATOM 6980 N N . PRO B 1 199 ? 18.469 -45.5 -33.219 1 91.25 199 PRO B N 1
ATOM 6981 C CA . PRO B 1 199 ? 19.016 -44.156 -33.469 1 91.25 199 PRO B CA 1
ATOM 6982 C C . PRO B 1 199 ? 20.484 -44.188 -33.875 1 91.25 199 PRO B C 1
ATOM 6984 O O . PRO B 1 199 ? 21.188 -45.188 -33.594 1 91.25 199 PRO B O 1
ATOM 6987 N N . ALA B 1 200 ? 20.953 -43.188 -34.469 1 90.81 200 ALA B N 1
ATOM 6988 C CA . ALA B 1 200 ? 22.344 -43.094 -34.875 1 90.81 200 ALA B CA 1
ATOM 6989 C C . ALA B 1 200 ? 23.25 -42.812 -33.656 1 90.81 200 ALA B C 1
ATOM 6991 O O . ALA B 1 200 ? 24.406 -43.25 -33.656 1 90.81 200 ALA B O 1
ATOM 6992 N N . MET B 1 201 ? 22.734 -42.125 -32.812 1 91.5 201 MET B N 1
ATOM 6993 C CA . MET B 1 201 ? 23.438 -41.719 -31.594 1 91.5 201 MET B CA 1
ATOM 6994 C C . MET B 1 201 ? 22.469 -41.406 -30.469 1 91.5 201 MET B C 1
ATOM 6996 O O . MET B 1 201 ? 21.25 -41.438 -30.672 1 91.5 201 MET B O 1
ATOM 7000 N N . ASP B 1 202 ? 22.938 -41.25 -29.281 1 91 202 ASP B N 1
ATOM 7001 C CA . ASP B 1 202 ? 22.078 -40.938 -28.141 1 91 202 ASP B CA 1
ATOM 7002 C C . ASP B 1 202 ? 21.5 -39.531 -28.281 1 91 202 ASP B C 1
ATOM 7004 O O . ASP B 1 202 ? 21.875 -38.781 -29.172 1 91 202 ASP B O 1
ATOM 7008 N N . CYS B 1 203 ? 20.609 -39.219 -27.453 1 90.44 203 CYS B N 1
ATOM 7009 C CA . CYS B 1 203 ? 19.859 -37.969 -27.516 1 90.44 203 CYS B CA 1
ATOM 7010 C C . CYS B 1 203 ? 20.781 -36.781 -27.297 1 90.44 203 CYS B C 1
ATOM 7012 O O . CYS B 1 203 ? 20.719 -35.781 -28.031 1 90.44 203 CYS B O 1
ATOM 7014 N N . THR B 1 204 ? 21.625 -36.781 -26.25 1 86.81 204 THR B N 1
ATOM 7015 C CA . THR B 1 204 ? 22.5 -35.656 -25.906 1 86.81 204 THR B CA 1
ATOM 7016 C C . THR B 1 204 ? 23.422 -35.344 -27.078 1 86.81 204 THR B C 1
ATOM 7018 O O . THR B 1 204 ? 23.594 -34.156 -27.422 1 86.81 204 THR B O 1
ATOM 7021 N N . SER B 1 205 ? 23.984 -36.344 -27.625 1 84.94 205 SER B N 1
ATOM 7022 C CA . SER B 1 205 ? 24.875 -36.125 -28.766 1 84.94 205 SER B CA 1
ATOM 7023 C C . SER B 1 205 ? 24.094 -35.656 -29.984 1 84.94 205 SER B C 1
ATOM 7025 O O . SER B 1 205 ? 24.625 -34.938 -30.828 1 84.94 205 SER B O 1
ATOM 7027 N N . TYR B 1 206 ? 22.953 -36.156 -30.109 1 87.88 206 TYR B N 1
ATOM 7028 C CA . TYR B 1 206 ? 22.094 -35.75 -31.219 1 87.88 206 TYR B CA 1
ATOM 7029 C C . TYR B 1 206 ? 21.891 -34.25 -31.219 1 87.88 206 TYR B C 1
ATOM 7031 O O . TYR B 1 206 ? 21.922 -33.594 -32.281 1 87.88 206 TYR B O 1
ATOM 7039 N N . PHE B 1 207 ? 21.719 -33.625 -30.156 1 84.94 207 PHE B N 1
ATOM 7040 C CA . PHE B 1 207 ? 21.391 -32.188 -30.062 1 84.94 207 PHE B CA 1
ATOM 7041 C C . PHE B 1 207 ? 22.656 -31.359 -29.906 1 84.94 207 PHE B C 1
ATOM 7043 O O . PHE B 1 207 ? 22.703 -30.219 -30.375 1 84.94 207 PHE B O 1
ATOM 7050 N N . HIS B 1 208 ? 23.641 -31.891 -29.172 1 82.56 208 HIS B N 1
ATOM 7051 C CA . HIS B 1 208 ? 24.781 -31.062 -28.797 1 82.56 208 HIS B CA 1
ATOM 7052 C C . HIS B 1 208 ? 26.047 -31.531 -29.484 1 82.56 208 HIS B C 1
ATOM 7054 O O . HIS B 1 208 ? 27.109 -30.906 -29.375 1 82.56 208 HIS B O 1
ATOM 7060 N N . GLY B 1 209 ? 25.875 -32.562 -30.125 1 77.25 209 GLY B N 1
ATOM 7061 C CA . GLY B 1 209 ? 27.078 -33.125 -30.719 1 77.25 209 GLY B CA 1
ATOM 7062 C C . GLY B 1 209 ? 27.922 -33.906 -29.734 1 77.25 209 GLY B C 1
ATOM 7063 O O . GLY B 1 209 ? 27.531 -34.094 -28.578 1 77.25 209 GLY B O 1
ATOM 7064 N N . GLY B 1 210 ? 28.891 -34.5 -30.203 1 76.25 210 GLY B N 1
ATOM 7065 C CA . GLY B 1 210 ? 29.797 -35.281 -29.359 1 76.25 210 GLY B CA 1
ATOM 7066 C C . GLY B 1 210 ? 29.828 -36.75 -29.703 1 76.25 210 GLY B C 1
ATOM 7067 O O . GLY B 1 210 ? 29.109 -37.188 -30.578 1 76.25 210 GLY B O 1
ATOM 7068 N N . MET B 1 211 ? 30.719 -37.344 -28.938 1 78.81 211 MET B N 1
ATOM 7069 C CA . MET B 1 211 ? 30.906 -38.75 -29.266 1 78.81 211 MET B CA 1
ATOM 7070 C C . MET B 1 211 ? 30.578 -39.656 -28.062 1 78.81 211 MET B C 1
ATOM 7072 O O . MET B 1 211 ? 30.875 -40.844 -28.078 1 78.81 211 MET B O 1
ATOM 7076 N N . GLU B 1 212 ? 30.016 -39.031 -27.109 1 81.62 212 GLU B N 1
ATOM 7077 C CA . GLU B 1 212 ? 29.688 -39.781 -25.906 1 81.62 212 GLU B CA 1
ATOM 7078 C C . GLU B 1 212 ? 28.203 -40.125 -25.859 1 81.62 212 GLU B C 1
ATOM 7080 O O . GLU B 1 212 ? 27.422 -39.625 -26.656 1 81.62 212 GLU B O 1
ATOM 7085 N N . GLY B 1 213 ? 27.969 -41.219 -25 1 86.38 213 GLY B N 1
ATOM 7086 C CA . GLY B 1 213 ? 26.594 -41.406 -24.609 1 86.38 213 GLY B CA 1
ATOM 7087 C C . GLY B 1 213 ? 26 -42.719 -25.078 1 86.38 213 GLY B C 1
ATOM 7088 O O . GLY B 1 213 ? 26.422 -43.281 -26.094 1 86.38 213 GLY B O 1
ATOM 7089 N N . GLY B 1 214 ? 25.094 -43.156 -24.391 1 92.12 214 GLY B N 1
ATOM 7090 C CA . GLY B 1 214 ? 24.297 -44.344 -24.672 1 92.12 214 GLY B CA 1
ATOM 7091 C C . GLY B 1 214 ? 22.828 -44.156 -24.391 1 92.12 214 GLY B C 1
ATOM 7092 O O . GLY B 1 214 ? 22.391 -43.094 -24 1 92.12 214 GLY B O 1
ATOM 7093 N N . TYR B 1 215 ? 22.062 -45.188 -24.812 1 96.5 215 TYR B N 1
ATOM 7094 C CA . TYR B 1 215 ? 20.625 -45.188 -24.594 1 96.5 215 TYR B CA 1
ATOM 7095 C C . TYR B 1 215 ? 20.125 -46.594 -24.312 1 96.5 215 TYR B C 1
ATOM 7097 O O . TYR B 1 215 ? 20.844 -47.594 -24.547 1 96.5 215 TYR B O 1
ATOM 7105 N N . GLY B 1 216 ? 19.016 -46.688 -23.719 1 97.19 216 GLY B N 1
ATOM 7106 C CA . GLY B 1 216 ? 18.344 -47.969 -23.609 1 97.19 216 GLY B CA 1
ATOM 7107 C C . GLY B 1 216 ? 17.469 -48.281 -24.812 1 97.19 216 GLY B C 1
ATOM 7108 O O . GLY B 1 216 ? 16.828 -47.406 -25.375 1 97.19 216 GLY B O 1
ATOM 7109 N N . TYR B 1 217 ? 17.453 -49.594 -25.172 1 96.88 217 TYR B N 1
ATOM 7110 C CA . TYR B 1 217 ? 16.609 -49.938 -26.312 1 96.88 217 TYR B CA 1
ATOM 7111 C C . TYR B 1 217 ? 16.219 -51.406 -26.297 1 96.88 217 TYR B C 1
ATOM 7113 O O . TYR B 1 217 ? 16.828 -52.188 -25.594 1 96.88 217 TYR B O 1
ATOM 7121 N N . ILE B 1 218 ? 15.164 -51.688 -26.969 1 96.06 218 ILE B N 1
ATOM 7122 C CA . ILE B 1 218 ? 14.812 -53.062 -27.234 1 96.06 218 ILE B CA 1
ATOM 7123 C C . ILE B 1 218 ? 15.25 -53.469 -28.641 1 96.06 218 ILE B C 1
ATOM 7125 O O . ILE B 1 218 ? 15.133 -52.656 -29.578 1 96.06 218 ILE B O 1
ATOM 7129 N N . ASP B 1 219 ? 15.781 -54.562 -28.703 1 93.31 219 ASP B N 1
ATOM 7130 C CA . ASP B 1 219 ? 16.203 -55.125 -29.969 1 93.31 219 ASP B CA 1
ATOM 7131 C C . ASP B 1 219 ? 15.164 -56.094 -30.531 1 93.31 219 ASP B C 1
ATOM 7133 O O . ASP B 1 219 ? 14.977 -57.188 -30 1 93.31 219 ASP B O 1
ATOM 7137 N N . SER B 1 220 ? 14.625 -55.75 -31.641 1 92.38 220 SER B N 1
ATOM 7138 C CA . SER B 1 220 ? 13.523 -56.531 -32.188 1 92.38 220 SER B CA 1
ATOM 7139 C C . SER B 1 220 ? 14.039 -57.625 -33.156 1 92.38 220 SER B C 1
ATOM 7141 O O . SER B 1 220 ? 13.242 -58.344 -33.75 1 92.38 220 SER B O 1
ATOM 7143 N N . SER B 1 221 ? 15.289 -57.75 -33.281 1 89.25 221 SER B N 1
ATOM 7144 C CA . SER B 1 221 ? 15.844 -58.75 -34.188 1 89.25 221 SER B CA 1
ATOM 7145 C C . SER B 1 221 ? 15.664 -60.156 -33.688 1 89.25 221 SER B C 1
ATOM 7147 O O . SER B 1 221 ? 15.242 -60.375 -32.531 1 89.25 221 SER B O 1
ATOM 7149 N N . TYR B 1 222 ? 16.062 -61.062 -34.562 1 90.25 222 TYR B N 1
ATOM 7150 C CA . TYR B 1 222 ? 15.984 -62.469 -34.156 1 90.25 222 TYR B CA 1
ATOM 7151 C C . TYR B 1 222 ? 16.703 -62.719 -32.844 1 90.25 222 TYR B C 1
ATOM 7153 O O . TYR B 1 222 ? 17.797 -62.188 -32.625 1 90.25 222 TYR B O 1
ATOM 7161 N N . PRO B 1 223 ? 16.078 -63.406 -31.938 1 93.31 223 PRO B N 1
ATOM 7162 C CA . PRO B 1 223 ? 14.953 -64.312 -32.062 1 93.31 223 PRO B CA 1
ATOM 7163 C C . PRO B 1 223 ? 13.641 -63.719 -31.578 1 93.31 223 PRO B C 1
ATOM 7165 O O . PRO B 1 223 ? 12.711 -64.5 -31.25 1 93.31 223 PRO B O 1
ATOM 7168 N N . ARG B 1 224 ? 13.625 -62.469 -31.531 1 90.5 224 ARG B N 1
ATOM 7169 C CA . ARG B 1 224 ? 12.398 -61.844 -31.047 1 90.5 224 ARG B CA 1
ATOM 7170 C C . ARG B 1 224 ? 11.258 -62.031 -32.031 1 90.5 224 ARG B C 1
ATOM 7172 O O . ARG B 1 224 ? 11.484 -62.062 -33.25 1 90.5 224 ARG B O 1
ATOM 7179 N N . ARG B 1 225 ? 10 -62.188 -31.453 1 94.25 225 ARG B N 1
ATOM 7180 C CA . ARG B 1 225 ? 8.781 -62.344 -32.25 1 94.25 225 ARG B CA 1
ATOM 7181 C C . ARG B 1 225 ? 7.809 -61.188 -32 1 94.25 225 ARG B C 1
ATOM 7183 O O . ARG B 1 225 ? 7.863 -60.531 -30.953 1 94.25 225 ARG B O 1
ATOM 7190 N N . PRO B 1 226 ? 6.902 -61.062 -33.094 1 94 226 PRO B N 1
ATOM 7191 C CA . PRO B 1 226 ? 5.883 -60.031 -32.875 1 94 226 PRO B CA 1
ATOM 7192 C C . PRO B 1 226 ? 5.109 -60.25 -31.578 1 94 226 PRO B C 1
ATOM 7194 O O . PRO B 1 226 ? 4.664 -61.344 -31.281 1 94 226 PRO B O 1
ATOM 7197 N N . GLY B 1 227 ? 5.105 -59.125 -30.75 1 94.38 227 GLY B N 1
ATOM 7198 C CA . GLY B 1 227 ? 4.344 -59.188 -29.516 1 94.38 227 GLY B CA 1
ATOM 7199 C C . GLY B 1 227 ? 5.211 -59.438 -28.297 1 94.38 227 GLY B C 1
ATOM 7200 O O . GLY B 1 227 ? 4.746 -59.281 -27.172 1 94.38 227 GLY B O 1
ATOM 7201 N N . ASP B 1 228 ? 6.469 -59.781 -28.484 1 96.5 228 ASP B N 1
ATOM 7202 C CA . ASP B 1 228 ? 7.375 -59.938 -27.359 1 96.5 228 ASP B CA 1
ATOM 7203 C C . ASP B 1 228 ? 7.477 -58.656 -26.562 1 96.5 228 ASP B C 1
ATOM 7205 O O . ASP B 1 228 ? 7.488 -57.562 -27.141 1 96.5 228 ASP B O 1
ATOM 7209 N N . VAL B 1 229 ? 7.555 -58.812 -25.266 1 97.06 229 VAL B N 1
ATOM 7210 C CA . VAL B 1 229 ? 7.523 -57.656 -24.375 1 97.06 229 VAL B CA 1
ATOM 7211 C C . VAL B 1 229 ? 8.781 -57.625 -23.5 1 97.06 229 VAL B C 1
ATOM 7213 O O . VAL B 1 229 ? 9.211 -58.688 -23 1 97.06 229 VAL B O 1
ATOM 7216 N N . ALA B 1 230 ? 9.406 -56.469 -23.406 1 98 230 ALA B N 1
ATOM 7217 C CA . ALA B 1 230 ? 10.477 -56.188 -22.453 1 98 230 ALA B CA 1
ATOM 7218 C C . ALA B 1 230 ? 10.062 -55.125 -21.438 1 98 230 ALA B C 1
ATOM 7220 O O . ALA B 1 230 ? 9.398 -54.156 -21.797 1 98 230 ALA B O 1
ATOM 7221 N N . ARG B 1 231 ? 10.414 -55.344 -20.172 1 98.19 231 ARG B N 1
ATOM 7222 C CA . ARG B 1 231 ? 10.008 -54.438 -19.094 1 98.19 231 ARG B CA 1
ATOM 7223 C C . ARG B 1 231 ? 11.219 -53.938 -18.312 1 98.19 231 ARG B C 1
ATOM 7225 O O . ARG B 1 231 ? 12.07 -54.75 -17.906 1 98.19 231 ARG B O 1
ATOM 7232 N N . LEU B 1 232 ? 11.344 -52.688 -18.203 1 98.31 232 LEU B N 1
ATOM 7233 C CA . LEU B 1 232 ? 12.375 -52.031 -17.391 1 98.31 232 LEU B CA 1
ATOM 7234 C C . LEU B 1 232 ? 11.75 -51.25 -16.25 1 98.31 232 LEU B C 1
ATOM 7236 O O . LEU B 1 232 ? 10.977 -50.312 -16.469 1 98.31 232 LEU B O 1
ATOM 7240 N N . SER B 1 233 ? 12.125 -51.531 -14.977 1 98 233 SER B N 1
ATOM 7241 C CA . SER B 1 233 ? 11.461 -50.969 -13.812 1 98 233 SER B CA 1
ATOM 7242 C C . SER B 1 233 ? 12.375 -50 -13.078 1 98 233 SER B C 1
ATOM 7244 O O . SER B 1 233 ? 13.57 -50.25 -12.914 1 98 233 SER B O 1
ATOM 7246 N N . SER B 1 234 ? 11.758 -48.906 -12.633 1 97.88 234 SER B N 1
ATOM 7247 C CA . SER B 1 234 ? 12.484 -47.938 -11.812 1 97.88 234 SER B CA 1
ATOM 7248 C C . SER B 1 234 ? 12.664 -48.469 -10.383 1 97.88 234 SER B C 1
ATOM 7250 O O . SER B 1 234 ? 12.047 -49.438 -9.992 1 97.88 234 SER B O 1
ATOM 7252 N N . PRO B 1 235 ? 13.578 -47.719 -9.656 1 96.5 235 PRO B N 1
ATOM 7253 C CA . PRO B 1 235 ? 13.539 -47.969 -8.211 1 96.5 235 PRO B CA 1
ATOM 7254 C C . PRO B 1 235 ? 12.234 -47.531 -7.562 1 96.5 235 PRO B C 1
ATOM 7256 O O . PRO B 1 235 ? 11.438 -46.812 -8.195 1 96.5 235 PRO B O 1
ATOM 7259 N N . GLU B 1 236 ? 12.023 -48.062 -6.383 1 96.75 236 GLU B N 1
ATOM 7260 C CA . GLU B 1 236 ? 10.844 -47.594 -5.648 1 96.75 236 GLU B CA 1
ATOM 7261 C C . GLU B 1 236 ? 10.914 -46.125 -5.34 1 96.75 236 GLU B C 1
ATOM 7263 O O . GLU B 1 236 ? 11.914 -45.625 -4.797 1 96.75 236 GLU B O 1
ATOM 7268 N N . MET B 1 237 ? 9.969 -45.406 -5.766 1 96.69 237 MET B N 1
ATOM 7269 C CA . MET B 1 237 ? 9.875 -43.969 -5.539 1 96.69 237 MET B CA 1
ATOM 7270 C C . MET B 1 237 ? 8.914 -43.656 -4.398 1 96.69 237 MET B C 1
ATOM 7272 O O . MET B 1 237 ? 8.016 -44.469 -4.102 1 96.69 237 MET B O 1
ATOM 7276 N N . ASP B 1 238 ? 9.07 -42.531 -3.785 1 95 238 ASP B N 1
ATOM 7277 C CA . ASP B 1 238 ? 8.188 -42.094 -2.707 1 95 238 ASP B CA 1
ATOM 7278 C C . ASP B 1 238 ? 6.832 -41.656 -3.252 1 95 238 ASP B C 1
ATOM 7280 O O . ASP B 1 238 ? 6.719 -41.25 -4.422 1 95 238 ASP B O 1
ATOM 7284 N N . ALA B 1 239 ? 5.828 -41.656 -2.4 1 94.81 239 ALA B N 1
ATOM 7285 C CA . ALA B 1 239 ? 4.512 -41.125 -2.736 1 94.81 239 ALA B CA 1
ATOM 7286 C C . ALA B 1 239 ? 4.59 -39.625 -3.053 1 94.81 239 ALA B C 1
ATOM 7288 O O . ALA B 1 239 ? 5.426 -38.906 -2.496 1 94.81 239 ALA B O 1
ATOM 7289 N N . THR B 1 240 ? 3.791 -39.219 -4 1 93.69 240 THR B N 1
ATOM 7290 C CA . THR B 1 240 ? 3.711 -37.781 -4.289 1 93.69 240 THR B CA 1
ATOM 7291 C C . THR B 1 240 ? 2.816 -37.094 -3.273 1 93.69 240 THR B C 1
ATOM 7293 O O . THR B 1 240 ? 1.892 -37.688 -2.727 1 93.69 240 THR B O 1
ATOM 7296 N N . GLY B 1 241 ? 3.098 -35.875 -2.922 1 88.19 241 GLY B N 1
ATOM 7297 C CA . GLY B 1 241 ? 2.219 -35.125 -2.059 1 88.19 241 GLY B CA 1
ATOM 7298 C C . GLY B 1 241 ? 0.923 -34.719 -2.732 1 88.19 241 GLY B C 1
ATOM 7299 O O . GLY B 1 241 ? 0.798 -34.812 -3.957 1 88.19 241 GLY B O 1
ATOM 7300 N N . VAL B 1 242 ? -0.103 -34.312 -2.008 1 85.12 242 VAL B N 1
ATOM 7301 C CA . VAL B 1 242 ? -1.425 -33.969 -2.504 1 85.12 242 VAL B CA 1
ATOM 7302 C C . VAL B 1 242 ? -1.299 -32.812 -3.52 1 85.12 242 VAL B C 1
ATOM 7304 O O . VAL B 1 242 ? -1.99 -32.812 -4.539 1 85.12 242 VAL B O 1
ATOM 7307 N N . ASP B 1 243 ? -0.479 -31.906 -3.408 1 88.56 243 ASP B N 1
ATOM 7308 C CA . ASP B 1 243 ? -0.365 -30.75 -4.301 1 88.56 243 ASP B CA 1
ATOM 7309 C C . ASP B 1 243 ? 0.99 -30.734 -5.004 1 88.56 243 ASP B C 1
ATOM 7311 O O . ASP B 1 243 ? 1.438 -29.688 -5.477 1 88.56 243 ASP B O 1
ATOM 7315 N N . THR B 1 244 ? 1.623 -31.938 -5.059 1 89.5 244 THR B N 1
ATOM 7316 C CA . THR B 1 244 ? 2.955 -31.922 -5.652 1 89.5 244 THR B CA 1
ATOM 7317 C C . THR B 1 244 ? 3.145 -33.125 -6.578 1 89.5 244 THR B C 1
ATOM 7319 O O . THR B 1 244 ? 4.051 -33.938 -6.379 1 89.5 244 THR B O 1
ATOM 7322 N N . PRO B 1 245 ? 2.346 -33.156 -7.582 1 94.12 245 PRO B N 1
ATOM 7323 C CA . PRO B 1 245 ? 2.625 -34.188 -8.578 1 94.12 245 PRO B CA 1
ATOM 7324 C C . PRO B 1 245 ? 3.992 -34.031 -9.234 1 94.12 245 PRO B C 1
ATOM 7326 O O . PRO B 1 245 ? 4.672 -33.031 -9.008 1 94.12 245 PRO B O 1
ATOM 7329 N N . LEU B 1 246 ? 4.383 -35.094 -9.945 1 96.19 246 LEU B N 1
ATOM 7330 C CA . LEU B 1 246 ? 5.66 -35.031 -10.648 1 96.19 246 LEU B CA 1
ATOM 7331 C C . LEU B 1 246 ? 5.453 -35.062 -12.156 1 96.19 246 LEU B C 1
ATOM 7333 O O . LEU B 1 246 ? 4.363 -35.375 -12.633 1 96.19 246 LEU B O 1
ATOM 7337 N N . CYS B 1 247 ? 6.426 -34.625 -12.805 1 96.44 247 CYS B N 1
ATOM 7338 C CA . CYS B 1 247 ? 6.5 -34.75 -14.258 1 96.44 247 CYS B CA 1
ATOM 7339 C C . CYS B 1 247 ? 7.68 -35.625 -14.672 1 96.44 247 CYS B C 1
ATOM 7341 O O . CYS B 1 247 ? 8.828 -35.312 -14.359 1 96.44 247 CYS B O 1
ATOM 7343 N N . LEU B 1 248 ? 7.426 -36.688 -15.289 1 97.75 248 LEU B N 1
ATOM 7344 C CA . LEU B 1 248 ? 8.469 -37.531 -15.875 1 97.75 248 LEU B CA 1
ATOM 7345 C C . LEU B 1 248 ? 8.734 -37.125 -17.328 1 97.75 248 LEU B C 1
ATOM 7347 O O . LEU B 1 248 ? 7.82 -37.125 -18.141 1 97.75 248 LEU B O 1
ATOM 7351 N N . SER B 1 249 ? 9.875 -36.781 -17.562 1 97.5 249 SER B N 1
ATOM 7352 C CA . SER B 1 249 ? 10.297 -36.469 -18.922 1 97.5 249 SER B CA 1
ATOM 7353 C C . SER B 1 249 ? 11.328 -37.5 -19.422 1 97.5 249 SER B C 1
ATOM 7355 O O . SER B 1 249 ? 12.195 -37.906 -18.656 1 97.5 249 SER B O 1
ATOM 7357 N N . PHE B 1 250 ? 11.219 -37.906 -20.641 1 97.75 250 PHE B N 1
ATOM 7358 C CA . PHE B 1 250 ? 12.172 -38.844 -21.266 1 97.75 250 PHE B CA 1
ATOM 7359 C C . PHE B 1 250 ? 12.188 -38.656 -22.781 1 97.75 250 PHE B C 1
ATOM 7361 O O . PHE B 1 250 ? 11.289 -38.031 -23.344 1 97.75 250 PHE B O 1
ATOM 7368 N N . TRP B 1 251 ? 13.203 -39.125 -23.344 1 97.5 251 TRP B N 1
ATOM 7369 C CA . TRP B 1 251 ? 13.312 -39.062 -24.797 1 97.5 251 TRP B CA 1
ATOM 7370 C C . TRP B 1 251 ? 13.102 -40.406 -25.422 1 97.5 251 TRP B C 1
ATOM 7372 O O . TRP B 1 251 ? 13.547 -41.438 -24.891 1 97.5 251 TRP B O 1
ATOM 7382 N N . THR B 1 252 ? 12.43 -40.469 -26.578 1 97.5 252 THR B N 1
ATOM 7383 C CA . THR B 1 252 ? 12.164 -41.719 -27.25 1 97.5 252 THR B CA 1
ATOM 7384 C C . THR B 1 252 ? 12.57 -41.625 -28.719 1 97.5 252 THR B C 1
ATOM 7386 O O . THR B 1 252 ? 12.562 -40.562 -29.312 1 97.5 252 THR B O 1
ATOM 7389 N N . HIS B 1 253 ? 12.977 -42.688 -29.234 1 96.5 253 HIS B N 1
ATOM 7390 C CA . HIS B 1 253 ? 13.258 -42.875 -30.656 1 96.5 253 HIS B CA 1
ATOM 7391 C C . HIS B 1 253 ? 12.562 -44.156 -31.172 1 96.5 253 HIS B C 1
ATOM 7393 O O . HIS B 1 253 ? 12.883 -45.25 -30.75 1 96.5 253 HIS B O 1
ATOM 7399 N N . MET B 1 254 ? 11.594 -43.969 -31.984 1 95.94 254 MET B N 1
ATOM 7400 C CA . MET B 1 254 ? 10.766 -45.031 -32.531 1 95.94 254 MET B CA 1
ATOM 7401 C C . MET B 1 254 ? 10.727 -44.969 -34.062 1 95.94 254 MET B C 1
ATOM 7403 O O . MET B 1 254 ? 9.711 -44.531 -34.625 1 95.94 254 MET B O 1
ATOM 7407 N N . TYR B 1 255 ? 11.781 -45.469 -34.656 1 94.81 255 TYR B N 1
ATOM 7408 C CA . TYR B 1 255 ? 11.906 -45.406 -36.125 1 94.81 255 TYR B CA 1
ATOM 7409 C C . TYR B 1 255 ? 12.039 -46.781 -36.719 1 94.81 255 TYR B C 1
ATOM 7411 O O . TYR B 1 255 ? 12.922 -47.562 -36.344 1 94.81 255 TYR B O 1
ATOM 7419 N N . GLY B 1 256 ? 11.125 -47.031 -37.688 1 93.19 256 GLY B N 1
ATOM 7420 C CA . GLY B 1 256 ? 11.117 -48.281 -38.406 1 93.19 256 GLY B CA 1
ATOM 7421 C C . GLY B 1 256 ? 9.727 -48.812 -38.656 1 93.19 256 GLY B C 1
ATOM 7422 O O . GLY B 1 256 ? 8.805 -48.594 -37.875 1 93.19 256 GLY B O 1
ATOM 7423 N N . ASN B 1 257 ? 9.656 -49.594 -39.688 1 91 257 ASN B N 1
ATOM 7424 C CA . ASN B 1 257 ? 8.352 -50.094 -40.125 1 91 257 ASN B CA 1
ATOM 7425 C C . ASN B 1 257 ? 7.789 -51.125 -39.125 1 91 257 ASN B C 1
ATOM 7427 O O . ASN B 1 257 ? 6.578 -51.344 -39.094 1 91 257 ASN B O 1
ATOM 7431 N N . GLY B 1 258 ? 8.602 -51.625 -38.25 1 92.12 258 GLY B N 1
ATOM 7432 C CA . GLY B 1 258 ? 8.172 -52.656 -37.344 1 92.12 258 GLY B CA 1
ATOM 7433 C C . GLY B 1 258 ? 8.031 -52.188 -35.906 1 92.12 258 GLY B C 1
ATOM 7434 O O . GLY B 1 258 ? 8.016 -52.969 -34.969 1 92.12 258 GLY B O 1
ATOM 7435 N N . ILE B 1 259 ? 7.973 -50.938 -35.75 1 93.12 259 ILE B N 1
ATOM 7436 C CA . ILE B 1 259 ? 7.844 -50.406 -34.406 1 93.12 259 ILE B CA 1
ATOM 7437 C C . ILE B 1 259 ? 6.52 -50.875 -33.781 1 93.12 259 ILE B C 1
ATOM 7439 O O . ILE B 1 259 ? 5.469 -50.781 -34.438 1 93.12 259 ILE B O 1
ATOM 7443 N N . GLY B 1 260 ? 6.562 -51.406 -32.594 1 96.31 260 GLY B N 1
ATOM 7444 C CA . GLY B 1 260 ? 5.367 -51.781 -31.859 1 96.31 260 GLY B CA 1
ATOM 7445 C C . GLY B 1 260 ? 4.824 -50.656 -30.984 1 96.31 260 GLY B C 1
ATOM 7446 O O . GLY B 1 260 ? 4.379 -49.625 -31.484 1 96.31 260 GLY B O 1
ATOM 7447 N N . THR B 1 261 ? 4.918 -51.062 -29.625 1 97.5 261 THR B N 1
ATOM 7448 C CA . THR B 1 261 ? 4.312 -50.125 -28.688 1 97.5 261 THR B CA 1
ATOM 7449 C C . THR B 1 261 ? 5.254 -49.844 -27.516 1 97.5 261 THR B C 1
ATOM 7451 O O . THR B 1 261 ? 5.926 -50.75 -27.016 1 97.5 261 THR B O 1
ATOM 7454 N N . LEU B 1 262 ? 5.453 -48.562 -27.203 1 98 262 LEU B N 1
ATOM 7455 C CA . LEU B 1 262 ? 6.109 -48.156 -25.969 1 98 262 LEU B CA 1
ATOM 7456 C C . LEU B 1 262 ? 5.086 -47.688 -24.938 1 98 262 LEU B C 1
ATOM 7458 O O . LEU B 1 262 ? 4.238 -46.844 -25.219 1 98 262 LEU B O 1
ATOM 7462 N N . THR B 1 263 ? 5.156 -48.25 -23.734 1 98.06 263 THR B N 1
ATOM 7463 C CA . THR B 1 263 ? 4.199 -47.938 -22.688 1 98.06 263 THR B CA 1
ATOM 7464 C C . THR B 1 263 ? 4.918 -47.625 -21.375 1 98.06 263 THR B C 1
ATOM 7466 O O . THR B 1 263 ? 5.918 -48.25 -21.031 1 98.06 263 THR B O 1
ATOM 7469 N N . ILE B 1 264 ? 4.457 -46.594 -20.703 1 98.31 264 ILE B N 1
ATOM 7470 C CA . ILE B 1 264 ? 4.891 -46.281 -19.344 1 98.31 264 ILE B CA 1
ATOM 7471 C C . ILE B 1 264 ? 3.793 -46.688 -18.359 1 98.31 264 ILE B C 1
ATOM 7473 O O . ILE B 1 264 ? 2.668 -46.188 -18.438 1 98.31 264 ILE B O 1
ATOM 7477 N N . LEU B 1 265 ? 4.18 -47.531 -17.438 1 97.81 265 LEU B N 1
ATOM 7478 C CA . LEU B 1 265 ? 3.244 -47.969 -16.406 1 97.81 265 LEU B CA 1
ATOM 7479 C C . LEU B 1 265 ? 3.619 -47.406 -15.047 1 97.81 265 LEU B C 1
ATOM 7481 O O . LEU B 1 265 ? 4.801 -47.219 -14.75 1 97.81 265 LEU B O 1
ATOM 7485 N N . LEU B 1 266 ? 2.627 -47.094 -14.297 1 97 266 LEU B N 1
ATOM 7486 C CA . LEU B 1 266 ? 2.797 -46.75 -12.883 1 97 266 LEU B CA 1
ATOM 7487 C C . LEU B 1 266 ? 2.355 -47.906 -12 1 97 266 LEU B C 1
ATOM 7489 O O . LEU B 1 266 ? 1.198 -48.344 -12.055 1 97 266 LEU B O 1
ATOM 7493 N N . MET B 1 267 ? 3.283 -48.438 -11.297 1 97.38 267 MET B N 1
ATOM 7494 C CA . MET B 1 267 ? 3 -49.562 -10.422 1 97.38 267 MET B CA 1
ATOM 7495 C C . MET B 1 267 ? 2.916 -49.125 -8.969 1 97.38 267 MET B C 1
ATOM 7497 O O . MET B 1 267 ? 3.877 -48.562 -8.422 1 97.38 267 MET B O 1
ATOM 7501 N N . ASP B 1 268 ? 1.797 -49.375 -8.383 1 94.94 268 ASP B N 1
ATOM 7502 C CA . ASP B 1 268 ? 1.627 -49.125 -6.957 1 94.94 268 ASP B CA 1
ATOM 7503 C C . ASP B 1 268 ? 2.291 -50.188 -6.117 1 94.94 268 ASP B C 1
ATOM 7505 O O . ASP B 1 268 ? 1.856 -51.344 -6.133 1 94.94 268 ASP B O 1
ATOM 7509 N N . VAL B 1 269 ? 3.254 -49.812 -5.426 1 95.69 269 VAL B N 1
ATOM 7510 C CA . VAL B 1 269 ? 4.051 -50.812 -4.703 1 95.69 269 VAL B CA 1
ATOM 7511 C C . VAL B 1 269 ? 3.205 -51.438 -3.6 1 95.69 269 VAL B C 1
ATOM 7513 O O . VAL B 1 269 ? 3.352 -52.625 -3.305 1 95.69 269 VAL B O 1
ATOM 7516 N N . ARG B 1 270 ? 2.355 -50.688 -2.975 1 94.31 270 ARG B N 1
ATOM 7517 C CA . ARG B 1 270 ? 1.535 -51.188 -1.873 1 94.31 270 ARG B CA 1
ATOM 7518 C C . ARG B 1 270 ? 0.453 -52.156 -2.379 1 94.31 270 ARG B C 1
ATOM 7520 O O . ARG B 1 270 ? 0.26 -53.219 -1.823 1 94.31 270 ARG B O 1
ATOM 7527 N N . GLU B 1 271 ? -0.231 -51.781 -3.379 1 92 271 GLU B N 1
ATOM 7528 C CA . GLU B 1 271 ? -1.355 -52.562 -3.883 1 92 271 GLU B CA 1
ATOM 7529 C C . GLU B 1 271 ? -0.91 -53.531 -4.977 1 92 271 GLU B C 1
ATOM 7531 O O . GLU B 1 271 ? -1.596 -54.5 -5.266 1 92 271 GLU B O 1
ATOM 7536 N N . GLY B 1 272 ? 0.153 -53.25 -5.609 1 91.12 272 GLY B N 1
ATOM 7537 C CA . GLY B 1 272 ? 0.693 -54.094 -6.66 1 91.12 272 GLY B CA 1
ATOM 7538 C C . GLY B 1 272 ? 0.04 -53.875 -8.008 1 91.12 272 GLY B C 1
ATOM 7539 O O . GLY B 1 272 ? 0.408 -54.5 -9 1 91.12 272 GLY B O 1
ATOM 7540 N N . ASN B 1 273 ? -0.859 -53 -8.047 1 92.31 273 ASN B N 1
ATOM 7541 C CA . ASN B 1 273 ? -1.58 -52.75 -9.289 1 92.31 273 ASN B CA 1
ATOM 7542 C C . ASN B 1 273 ? -0.771 -51.844 -10.227 1 92.31 273 ASN B C 1
ATOM 7544 O O . ASN B 1 273 ? -0.049 -50.969 -9.773 1 92.31 273 ASN B O 1
ATOM 7548 N N . GLU B 1 274 ? -0.89 -52.156 -11.562 1 95.31 274 GLU B N 1
ATOM 7549 C CA . GLU B 1 274 ? -0.243 -51.375 -12.609 1 95.31 274 GLU B CA 1
ATOM 7550 C C . GLU B 1 274 ? -1.271 -50.625 -13.438 1 95.31 274 GLU B C 1
ATOM 7552 O O . GLU B 1 274 ? -2.344 -51.125 -13.742 1 95.31 274 GLU B O 1
ATOM 7557 N N . ARG B 1 275 ? -0.933 -49.406 -13.695 1 91.81 275 ARG B N 1
ATOM 7558 C CA . ARG B 1 275 ? -1.802 -48.562 -14.539 1 91.81 275 ARG B CA 1
ATOM 7559 C C . ARG B 1 275 ? -1.017 -47.938 -15.68 1 91.81 275 ARG B C 1
ATOM 7561 O O . ARG B 1 275 ? 0.114 -47.5 -15.484 1 91.81 275 ARG B O 1
ATOM 7568 N N . ASP B 1 276 ? -1.642 -47.938 -16.859 1 94.44 276 ASP B N 1
ATOM 7569 C CA . ASP B 1 276 ? -1.053 -47.281 -18.031 1 94.44 276 ASP B CA 1
ATOM 7570 C C . ASP B 1 276 ? -1.177 -45.781 -17.922 1 94.44 276 ASP B C 1
ATOM 7572 O O . ASP B 1 276 ? -2.287 -45.219 -17.859 1 94.44 276 ASP B O 1
ATOM 7576 N N . ILE B 1 277 ? -0.073 -45.062 -17.938 1 94.44 277 ILE B N 1
ATOM 7577 C CA . ILE B 1 277 ? -0.157 -43.594 -17.812 1 94.44 277 ILE B CA 1
ATOM 7578 C C . ILE B 1 277 ? 0.353 -42.969 -19.094 1 94.44 277 ILE B C 1
ATOM 7580 O O . ILE B 1 277 ? 0.197 -41.75 -19.297 1 94.44 277 ILE B O 1
ATOM 7584 N N . TRP B 1 278 ? 0.946 -43.688 -19.969 1 96.56 278 TRP B N 1
ATOM 7585 C CA . TRP B 1 278 ? 1.473 -43.188 -21.234 1 96.56 278 TRP B CA 1
ATOM 7586 C C . TRP B 1 278 ? 1.685 -44.312 -22.234 1 96.56 278 TRP B C 1
ATOM 7588 O O . TRP B 1 278 ? 2.299 -45.344 -21.891 1 96.56 278 TRP B O 1
ATOM 7598 N N . THR B 1 279 ? 1.217 -44.219 -23.453 1 97.06 279 THR B N 1
ATOM 7599 C CA . THR B 1 279 ? 1.382 -45.25 -24.453 1 97.06 279 THR B CA 1
ATOM 7600 C C . THR B 1 279 ? 1.477 -44.656 -25.859 1 97.06 279 THR B C 1
ATOM 7602 O O . THR B 1 279 ? 0.67 -43.812 -26.234 1 97.06 279 THR B O 1
ATOM 7605 N N . LEU B 1 280 ? 2.402 -45.094 -26.594 1 96.56 280 LEU B N 1
ATOM 7606 C CA . LEU B 1 280 ? 2.592 -44.656 -27.969 1 96.56 280 LEU B CA 1
ATOM 7607 C C . LEU B 1 280 ? 2.906 -45.844 -28.875 1 96.56 280 LEU B C 1
ATOM 7609 O O . LEU B 1 280 ? 3.77 -46.656 -28.562 1 96.56 280 LEU B O 1
ATOM 7613 N N . SER B 1 281 ? 2.242 -45.906 -30.031 1 95.75 281 SER B N 1
ATOM 7614 C CA . SER B 1 281 ? 2.443 -47 -30.953 1 95.75 281 SER B CA 1
ATOM 7615 C C . SER B 1 281 ? 2.83 -46.5 -32.344 1 95.75 281 SER B C 1
ATOM 7617 O O . SER B 1 281 ? 2.43 -45.406 -32.75 1 95.75 281 SER B O 1
ATOM 7619 N N . GLY B 1 282 ? 3.646 -47.312 -33.031 1 94.69 282 GLY B N 1
ATOM 7620 C CA . GLY B 1 282 ? 3.965 -47.031 -34.406 1 94.69 282 GLY B CA 1
ATOM 7621 C C . GLY B 1 282 ? 5.176 -46.125 -34.562 1 94.69 282 GLY B C 1
ATOM 7622 O O . GLY B 1 282 ? 5.699 -45.594 -33.594 1 94.69 282 GLY B O 1
ATOM 7623 N N . GLU B 1 283 ? 5.617 -46.031 -35.781 1 93.38 283 GLU B N 1
ATOM 7624 C CA . GLU B 1 283 ? 6.793 -45.25 -36.125 1 93.38 283 GLU B CA 1
ATOM 7625 C C . GLU B 1 283 ? 6.543 -43.75 -35.906 1 93.38 283 GLU B C 1
ATOM 7627 O O . GLU B 1 283 ? 5.461 -43.25 -36.219 1 93.38 283 GLU B O 1
ATOM 7632 N N . GLN B 1 284 ? 7.57 -43.062 -35.375 1 92.12 284 GLN B N 1
ATOM 7633 C CA . GLN B 1 284 ? 7.438 -41.625 -35.094 1 92.12 284 GLN B CA 1
ATOM 7634 C C . GLN B 1 284 ? 8.43 -40.812 -35.906 1 92.12 284 GLN B C 1
ATOM 7636 O O . GLN B 1 284 ? 8.461 -39.594 -35.812 1 92.12 284 GLN B O 1
ATOM 7641 N N . GLY B 1 285 ? 9.305 -41.406 -36.688 1 91.75 285 GLY B N 1
ATOM 7642 C CA . GLY B 1 285 ? 10.32 -40.719 -37.469 1 91.75 285 GLY B CA 1
ATOM 7643 C C . GLY B 1 285 ? 11.727 -40.938 -36.969 1 91.75 285 GLY B C 1
ATOM 7644 O O . GLY B 1 285 ? 11.914 -41.406 -35.812 1 91.75 285 GLY B O 1
ATOM 7645 N N . ASN B 1 286 ? 12.68 -40.531 -37.75 1 92.31 286 ASN B N 1
ATOM 7646 C CA . ASN B 1 286 ? 14.078 -40.75 -37.438 1 92.31 286 ASN B CA 1
ATOM 7647 C C . ASN B 1 286 ? 14.68 -39.625 -36.625 1 92.31 286 ASN B C 1
ATOM 7649 O O . ASN B 1 286 ? 15.648 -39 -37.062 1 92.31 286 ASN B O 1
ATOM 7653 N N . ALA B 1 287 ? 14.109 -39.344 -35.531 1 94.19 287 ALA B N 1
ATOM 7654 C CA . ALA B 1 287 ? 14.555 -38.281 -34.625 1 94.19 287 ALA B CA 1
ATOM 7655 C C . ALA B 1 287 ? 14.211 -38.625 -33.188 1 94.19 287 ALA B C 1
ATOM 7657 O O . ALA B 1 287 ? 13.406 -39.531 -32.938 1 94.19 287 ALA B O 1
ATOM 7658 N N . TRP B 1 288 ? 14.938 -38.062 -32.281 1 95.38 288 TRP B N 1
ATOM 7659 C CA . TRP B 1 288 ? 14.586 -38.156 -30.859 1 95.38 288 TRP B CA 1
ATOM 7660 C C . TRP B 1 288 ? 13.477 -37.188 -30.5 1 95.38 288 TRP B C 1
ATOM 7662 O O . TRP B 1 288 ? 13.508 -36.031 -30.906 1 95.38 288 TRP B O 1
ATOM 7672 N N . TYR B 1 289 ? 12.469 -37.656 -29.797 1 95.62 289 TYR B N 1
ATOM 7673 C CA . TYR B 1 289 ? 11.375 -36.812 -29.359 1 95.62 289 TYR B CA 1
ATOM 7674 C C . TYR B 1 289 ? 11.227 -36.844 -27.844 1 95.62 289 TYR B C 1
ATOM 7676 O O . TYR B 1 289 ? 11.367 -37.906 -27.219 1 95.62 289 TYR B O 1
ATOM 7684 N N . GLN B 1 290 ? 11.031 -35.719 -27.344 1 95.69 290 GLN B N 1
ATOM 7685 C CA . GLN B 1 290 ? 10.844 -35.656 -25.891 1 95.69 290 GLN B CA 1
ATOM 7686 C C . GLN B 1 290 ? 9.406 -36 -25.5 1 95.69 290 GLN B C 1
ATOM 7688 O O . GLN B 1 290 ? 8.453 -35.5 -26.094 1 95.69 290 GLN B O 1
ATOM 7693 N N . ALA B 1 291 ? 9.25 -36.875 -24.547 1 97.31 291 ALA B N 1
ATOM 7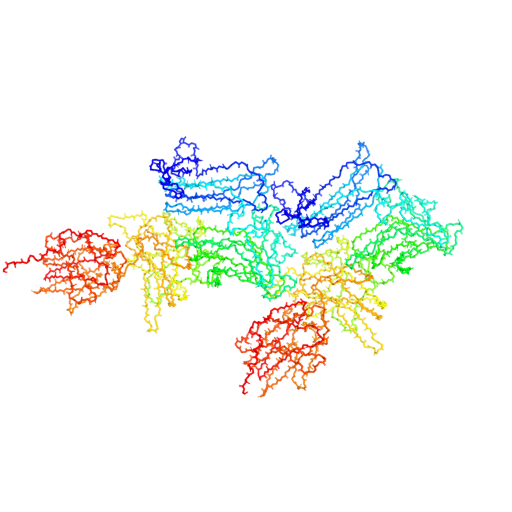694 C CA . ALA B 1 291 ? 7.961 -37.25 -23.984 1 97.31 291 ALA B CA 1
ATOM 7695 C C . ALA B 1 291 ? 7.832 -36.781 -22.531 1 97.31 291 ALA B C 1
ATOM 7697 O O . ALA B 1 291 ? 8.836 -36.625 -21.828 1 97.31 291 ALA B O 1
ATOM 7698 N N . GLU B 1 292 ? 6.637 -36.469 -22.141 1 96.69 292 GLU B N 1
ATOM 7699 C CA . GLU B 1 292 ? 6.332 -36.094 -20.75 1 96.69 292 GLU B CA 1
ATOM 7700 C C . GLU B 1 292 ? 5.039 -36.75 -20.281 1 96.69 292 GLU B C 1
ATOM 7702 O O . GLU B 1 292 ? 4.125 -36.969 -21.078 1 96.69 292 GLU B O 1
ATOM 7707 N N . VAL B 1 293 ? 4.98 -37 -19.031 1 96.19 293 VAL B N 1
ATOM 7708 C CA . VAL B 1 293 ? 3.77 -37.562 -18.438 1 96.19 293 VAL B CA 1
ATOM 7709 C C . VAL B 1 293 ? 3.689 -37.188 -16.969 1 96.19 293 VAL B C 1
ATOM 7711 O O . VAL B 1 293 ? 4.699 -37.219 -16.25 1 96.19 293 VAL B O 1
ATOM 7714 N N . PRO B 1 294 ? 2.52 -36.719 -16.547 1 95.31 294 PRO B N 1
ATOM 7715 C CA . PRO B 1 294 ? 2.369 -36.438 -15.109 1 95.31 294 PRO B CA 1
ATOM 7716 C C . PRO B 1 294 ? 2.303 -37.719 -14.266 1 95.31 294 PRO B C 1
ATOM 7718 O O . PRO B 1 294 ? 1.712 -38.719 -14.68 1 95.31 294 PRO B O 1
ATOM 7721 N N . VAL B 1 295 ? 2.93 -37.656 -13.125 1 95.94 295 VAL B N 1
ATOM 7722 C CA . VAL B 1 295 ? 2.959 -38.781 -12.203 1 95.94 295 VAL B CA 1
ATOM 7723 C C . VAL B 1 295 ? 2.404 -38.344 -10.844 1 95.94 295 VAL B C 1
ATOM 7725 O O . VAL B 1 295 ? 2.904 -37.406 -10.227 1 95.94 295 VAL B O 1
ATOM 7728 N N . SER B 1 296 ? 1.371 -38.969 -10.453 1 94.25 296 SER B N 1
ATOM 7729 C CA . SER B 1 296 ? 0.771 -38.75 -9.148 1 94.25 296 SER B CA 1
ATOM 7730 C C . SER B 1 296 ? 0.34 -40.031 -8.484 1 94.25 296 SER B C 1
ATOM 7732 O O . SER B 1 296 ? -0.381 -40.844 -9.094 1 94.25 296 SER B O 1
ATOM 7734 N N . SER B 1 297 ? 0.872 -40.25 -7.277 1 93.75 297 SER B N 1
ATOM 7735 C CA . SER B 1 297 ? 0.543 -41.469 -6.543 1 93.75 297 SER B CA 1
ATOM 7736 C C . SER B 1 297 ? 0.542 -41.219 -5.039 1 93.75 297 SER B C 1
ATOM 7738 O O . SER B 1 297 ? 1.538 -40.75 -4.48 1 93.75 297 SER B O 1
ATOM 7740 N N . PRO B 1 298 ? -0.573 -41.562 -4.375 1 90.88 298 PRO B N 1
ATOM 7741 C CA . PRO B 1 298 ? -0.617 -41.406 -2.918 1 90.88 298 PRO B CA 1
ATOM 7742 C C . PRO B 1 298 ? 0.238 -42.438 -2.184 1 90.88 298 PRO B C 1
ATOM 7744 O O . PRO B 1 298 ? 0.512 -42.281 -0.991 1 90.88 298 PRO B O 1
ATOM 7747 N N . ASN B 1 299 ? 0.669 -43.5 -2.893 1 93.81 299 ASN B N 1
ATOM 7748 C CA . ASN B 1 299 ? 1.539 -44.562 -2.352 1 93.81 299 ASN B CA 1
ATOM 7749 C C . ASN B 1 299 ? 2.883 -44.594 -3.074 1 93.81 299 ASN B C 1
ATOM 7751 O O . ASN B 1 299 ? 3.02 -44.031 -4.168 1 93.81 299 ASN B O 1
ATOM 7755 N N . PRO B 1 300 ? 3.834 -45.219 -2.375 1 96.56 300 PRO B N 1
ATOM 7756 C CA . PRO B 1 300 ? 5.07 -45.438 -3.129 1 96.56 300 PRO B CA 1
ATOM 7757 C C . PRO B 1 300 ? 4.832 -46.156 -4.453 1 96.56 300 PRO B C 1
ATOM 7759 O O . PRO B 1 300 ? 3.926 -47 -4.551 1 96.56 300 PRO B O 1
ATOM 7762 N N . PHE B 1 301 ? 5.656 -45.844 -5.371 1 97.38 301 PHE B N 1
ATOM 7763 C CA . PHE B 1 301 ? 5.359 -46.375 -6.699 1 97.38 301 PHE B CA 1
ATOM 7764 C C . PHE B 1 301 ? 6.645 -46.688 -7.449 1 97.38 301 PHE B C 1
ATOM 7766 O O . PHE B 1 301 ? 7.742 -46.375 -6.984 1 97.38 301 PHE B O 1
ATOM 7773 N N . LYS B 1 302 ? 6.453 -47.406 -8.562 1 98 302 LYS B N 1
ATOM 7774 C CA . LYS B 1 302 ? 7.496 -47.656 -9.562 1 98 302 LYS B CA 1
ATOM 7775 C C . LYS B 1 302 ? 7.008 -47.281 -10.961 1 98 302 LYS B C 1
ATOM 7777 O O . LYS B 1 302 ? 5.812 -47.375 -11.25 1 98 302 LYS B O 1
ATOM 7782 N N . ILE B 1 303 ? 7.883 -46.781 -11.688 1 98.38 303 ILE B N 1
ATOM 7783 C CA . ILE B 1 303 ? 7.613 -46.594 -13.109 1 98.38 303 ILE B CA 1
ATOM 7784 C C . ILE B 1 303 ? 8.148 -47.812 -13.891 1 98.38 303 ILE B C 1
ATOM 7786 O O . ILE B 1 303 ? 9.281 -48.25 -13.68 1 98.38 303 ILE B O 1
ATOM 7790 N N . VAL B 1 304 ? 7.367 -48.344 -14.781 1 98.38 304 VAL B N 1
ATOM 7791 C CA . VAL B 1 304 ? 7.785 -49.469 -15.609 1 98.38 304 VAL B CA 1
ATOM 7792 C C . VAL B 1 304 ? 7.723 -49.062 -17.078 1 98.38 304 VAL B C 1
ATOM 7794 O O . VAL B 1 304 ? 6.66 -48.688 -17.594 1 98.38 304 VAL B O 1
ATOM 7797 N N . ILE B 1 305 ? 8.82 -49.156 -17.719 1 98.56 305 ILE B N 1
ATOM 7798 C CA . ILE B 1 305 ? 8.883 -48.906 -19.156 1 98.56 305 ILE B CA 1
ATOM 7799 C C . ILE B 1 305 ? 8.719 -50.219 -19.922 1 98.56 305 ILE B C 1
ATOM 7801 O O . ILE B 1 305 ? 9.516 -51.125 -19.766 1 98.56 305 ILE B O 1
ATOM 7805 N N . VAL B 1 306 ? 7.758 -50.25 -20.781 1 98.38 306 VAL B N 1
ATOM 7806 C CA . VAL B 1 306 ? 7.441 -51.5 -21.484 1 98.38 306 VAL B CA 1
ATOM 7807 C C . VAL B 1 306 ? 7.625 -51.281 -22.984 1 98.38 306 VAL B C 1
ATOM 7809 O O . VAL B 1 306 ? 7.016 -50.375 -23.578 1 98.38 306 VAL B O 1
ATOM 7812 N N . GLY B 1 307 ? 8.445 -52.062 -23.547 1 97.75 307 GLY B N 1
ATOM 7813 C CA . GLY B 1 307 ? 8.602 -52.125 -24.984 1 97.75 307 GLY B CA 1
ATOM 7814 C C . GLY B 1 307 ? 8.047 -53.375 -25.609 1 97.75 307 GLY B C 1
ATOM 7815 O O . GLY B 1 307 ? 8.398 -54.5 -25.188 1 97.75 307 GLY B O 1
ATOM 7816 N N . LYS B 1 308 ? 7.238 -53.188 -26.578 1 97.31 308 LYS B N 1
ATOM 7817 C CA . LYS B 1 308 ? 6.641 -54.312 -27.281 1 97.31 308 LYS B CA 1
ATOM 7818 C C . LYS B 1 308 ? 7.094 -54.344 -28.75 1 97.31 308 LYS B C 1
ATOM 7820 O O . LYS B 1 308 ? 7.039 -53.312 -29.438 1 97.31 308 LYS B O 1
ATOM 7825 N N . VAL B 1 309 ? 7.441 -55.531 -29.156 1 95.69 309 VAL B N 1
ATOM 7826 C CA . VAL B 1 309 ? 7.938 -55.719 -30.516 1 95.69 309 VAL B CA 1
ATOM 7827 C C . VAL B 1 309 ? 6.77 -55.688 -31.5 1 95.69 309 VAL B C 1
ATOM 7829 O O . VAL B 1 309 ? 5.715 -56.281 -31.234 1 95.69 309 VAL B O 1
ATOM 7832 N N . GLY B 1 310 ? 6.934 -55.031 -32.625 1 95 310 GLY B N 1
ATOM 7833 C CA . GLY B 1 310 ? 5.906 -54.906 -33.656 1 95 310 GLY B CA 1
ATOM 7834 C C . GLY B 1 310 ? 5.902 -56.062 -34.625 1 95 310 GLY B C 1
ATOM 7835 O O . GLY B 1 310 ? 6.191 -57.219 -34.25 1 95 310 GLY B O 1
ATOM 7836 N N . LYS B 1 311 ? 5.641 -55.75 -35.875 1 92.25 311 LYS B N 1
ATOM 7837 C CA . LYS B 1 311 ? 5.289 -56.75 -36.844 1 92.25 311 LYS B CA 1
ATOM 7838 C C . LYS B 1 311 ? 6.539 -57.438 -37.438 1 92.25 311 LYS B C 1
ATOM 7840 O O . LYS B 1 311 ? 6.48 -58.562 -37.906 1 92.25 311 LYS B O 1
ATOM 7845 N N . ASN B 1 312 ? 7.633 -56.688 -37.438 1 90.25 312 ASN B N 1
ATOM 7846 C CA . ASN B 1 312 ? 8.852 -57.25 -38.031 1 90.25 312 ASN B CA 1
ATOM 7847 C C . ASN B 1 312 ? 10.094 -56.781 -37.281 1 90.25 312 ASN B C 1
ATOM 7849 O O . ASN B 1 312 ? 9.992 -56.281 -36.156 1 90.25 312 ASN B O 1
ATOM 7853 N N . ILE B 1 313 ? 11.273 -57.031 -37.844 1 87.44 313 ILE B N 1
ATOM 7854 C CA . ILE B 1 313 ? 12.531 -56.906 -37.125 1 87.44 313 ILE B CA 1
ATOM 7855 C C . ILE B 1 313 ? 12.977 -55.469 -37.094 1 87.44 313 ILE B C 1
ATOM 7857 O O . ILE B 1 313 ? 13.992 -55.125 -36.5 1 87.44 313 ILE B O 1
ATOM 7861 N N . MET B 1 314 ? 12.273 -54.594 -37.781 1 89 314 MET B N 1
ATOM 7862 C CA . MET B 1 314 ? 12.625 -53.156 -37.812 1 89 314 MET B CA 1
ATOM 7863 C C . MET B 1 314 ? 11.867 -52.375 -36.75 1 89 314 MET B C 1
ATOM 7865 O O . MET B 1 314 ? 11.266 -51.344 -37.031 1 89 314 MET B O 1
ATOM 7869 N N . GLY B 1 315 ? 11.844 -52.938 -35.562 1 90.75 315 GLY B N 1
ATOM 7870 C CA . GLY B 1 315 ? 11 -52.375 -34.531 1 90.75 315 GLY B CA 1
ATOM 7871 C C . GLY B 1 315 ? 11.773 -52 -33.281 1 90.75 315 GLY B C 1
ATOM 7872 O O . GLY B 1 315 ? 11.281 -52.188 -32.156 1 90.75 315 GLY B O 1
ATOM 7873 N N . ASP B 1 316 ? 13 -51.469 -33.406 1 93.94 316 ASP B N 1
ATOM 7874 C CA . ASP B 1 316 ? 13.758 -51.062 -32.219 1 93.94 316 ASP B CA 1
ATOM 7875 C C . ASP B 1 316 ? 13.18 -49.812 -31.594 1 93.94 316 ASP B C 1
ATOM 7877 O O . ASP B 1 316 ? 12.891 -48.844 -32.312 1 93.94 316 ASP B O 1
ATOM 7881 N N . ILE B 1 317 ? 12.898 -49.844 -30.312 1 96.69 317 ILE B N 1
ATOM 7882 C CA . ILE B 1 317 ? 12.422 -48.719 -29.547 1 96.69 317 ILE B CA 1
ATOM 7883 C C . ILE B 1 317 ? 13.492 -48.281 -28.547 1 96.69 317 ILE B C 1
ATOM 7885 O O . ILE B 1 317 ? 14.008 -49.094 -27.781 1 96.69 317 ILE B O 1
ATOM 7889 N N . ALA B 1 318 ? 13.828 -47 -28.578 1 97.19 318 ALA B N 1
ATOM 7890 C CA . ALA B 1 318 ? 14.875 -46.5 -27.672 1 97.19 318 ALA B CA 1
ATOM 7891 C C . ALA B 1 318 ? 14.336 -45.438 -26.734 1 97.19 318 ALA B C 1
ATOM 7893 O O . ALA B 1 318 ? 13.406 -44.719 -27.094 1 97.19 318 ALA B O 1
ATOM 7894 N N . VAL B 1 319 ? 14.852 -45.344 -25.516 1 97.88 319 VAL B N 1
ATOM 7895 C CA . VAL B 1 319 ? 14.555 -44.344 -24.531 1 97.88 319 VAL B CA 1
ATOM 7896 C C . VAL B 1 319 ? 15.859 -43.75 -23.984 1 97.88 319 VAL B C 1
ATOM 7898 O O . VAL B 1 319 ? 16.875 -44.438 -23.938 1 97.88 319 VAL B O 1
ATOM 7901 N N . ASP B 1 320 ? 15.812 -42.5 -23.656 1 97.44 320 ASP B N 1
ATOM 7902 C CA . ASP B 1 320 ? 17.016 -41.812 -23.156 1 97.44 320 ASP B CA 1
ATOM 7903 C C . ASP B 1 320 ? 16.656 -40.656 -22.234 1 97.44 320 ASP B C 1
ATOM 7905 O O . ASP B 1 320 ? 15.539 -40.156 -22.281 1 97.44 320 ASP B O 1
ATOM 7909 N N . ASP B 1 321 ? 17.547 -40.375 -21.344 1 96.19 321 ASP B N 1
ATOM 7910 C CA . ASP B 1 321 ? 17.516 -39.156 -20.516 1 96.19 321 ASP B CA 1
ATOM 7911 C C . ASP B 1 321 ? 16.219 -39.094 -19.719 1 96.19 321 ASP B C 1
ATOM 7913 O O . ASP B 1 321 ? 15.469 -38.094 -19.828 1 96.19 321 ASP B O 1
ATOM 7917 N N . LEU B 1 322 ? 15.984 -40 -18.844 1 97.44 322 LEU B N 1
ATOM 7918 C CA . LEU B 1 322 ? 14.852 -40 -17.922 1 97.44 322 LEU B CA 1
ATOM 7919 C C . LEU B 1 322 ? 15.07 -39 -16.797 1 97.44 322 LEU B C 1
ATOM 7921 O O . LEU B 1 322 ? 16.141 -38.969 -16.188 1 97.44 322 LEU B O 1
ATOM 7925 N N . ALA B 1 323 ? 14.07 -38.156 -16.594 1 97.19 323 ALA B N 1
ATOM 7926 C CA . ALA B 1 323 ? 14.195 -37.156 -15.547 1 97.19 323 ALA B CA 1
ATOM 7927 C C . ALA B 1 323 ? 12.844 -36.875 -14.891 1 97.19 323 ALA B C 1
ATOM 7929 O O . ALA B 1 323 ? 11.805 -36.875 -15.555 1 97.19 323 ALA B O 1
ATOM 7930 N N . PHE B 1 324 ? 12.867 -36.562 -13.562 1 96.19 324 PHE B N 1
ATOM 7931 C CA . PHE B 1 324 ? 11.68 -36.188 -12.812 1 96.19 324 PHE B CA 1
ATOM 7932 C C . PHE B 1 324 ? 11.773 -34.719 -12.375 1 96.19 324 PHE B C 1
ATOM 7934 O O . PHE B 1 324 ? 12.852 -34.25 -11.992 1 96.19 324 PHE B O 1
ATOM 7941 N N . ARG B 1 325 ? 10.758 -34.062 -12.453 1 94.06 325 ARG B N 1
ATOM 7942 C CA . ARG B 1 325 ? 10.672 -32.719 -11.883 1 94.06 325 ARG B CA 1
ATOM 7943 C C . ARG B 1 325 ? 9.367 -32.531 -11.109 1 94.06 325 ARG B C 1
ATOM 7945 O O . ARG B 1 325 ? 8.375 -33.188 -11.383 1 94.06 325 ARG B O 1
ATOM 7952 N N . VAL B 1 326 ? 9.422 -31.562 -10.234 1 91.19 326 VAL B N 1
ATOM 7953 C CA . VAL B 1 326 ? 8.234 -31.297 -9.414 1 91.19 326 VAL B CA 1
ATOM 7954 C C . VAL B 1 326 ? 7.242 -30.438 -10.211 1 91.19 326 VAL B C 1
ATOM 7956 O O . VAL B 1 326 ? 7.637 -29.516 -10.922 1 91.19 326 VAL B O 1
ATOM 7959 N N . GLY B 1 327 ? 5.992 -30.844 -10.039 1 91.5 327 GLY B N 1
ATOM 7960 C CA . GLY B 1 327 ? 4.926 -30.156 -10.734 1 91.5 327 GLY B CA 1
ATOM 7961 C C . GLY B 1 327 ? 4.277 -30.984 -11.82 1 91.5 327 GLY B C 1
ATOM 7962 O O . GLY B 1 327 ? 4.898 -31.906 -12.359 1 91.5 327 GLY B O 1
ATOM 7963 N N . SER B 1 328 ? 3.127 -30.641 -12.188 1 92 328 SER B N 1
ATOM 7964 C CA . SER B 1 328 ? 2.428 -31.359 -13.242 1 92 328 SER B CA 1
ATOM 7965 C C . SER B 1 328 ? 2.848 -30.875 -14.625 1 92 328 SER B C 1
ATOM 7967 O O . SER B 1 328 ? 3.365 -29.766 -14.766 1 92 328 SER B O 1
ATOM 7969 N N . CYS B 1 329 ? 2.674 -31.75 -15.57 1 94.69 329 CYS B N 1
ATOM 7970 C CA . CYS B 1 329 ? 2.904 -31.406 -16.969 1 94.69 329 CYS B CA 1
ATOM 7971 C C . CYS B 1 329 ? 1.937 -32.156 -17.875 1 94.69 329 CYS B C 1
ATOM 7973 O O . CYS B 1 329 ? 1.551 -33.281 -17.594 1 94.69 329 CYS B O 1
ATOM 7975 N N . PRO B 1 330 ? 1.545 -31.453 -18.891 1 95.94 330 PRO B N 1
ATOM 7976 C CA . PRO B 1 330 ? 0.692 -32.156 -19.844 1 95.94 330 PRO B CA 1
ATOM 7977 C C . PRO B 1 330 ? 1.42 -33.312 -20.547 1 95.94 330 PRO B C 1
ATOM 7979 O O . PRO B 1 330 ? 2.602 -33.188 -20.875 1 95.94 330 PRO B O 1
ATOM 7982 N N . THR B 1 331 ? 0.707 -34.375 -20.734 1 96 331 THR B N 1
ATOM 7983 C CA . THR B 1 331 ? 1.284 -35.5 -21.438 1 96 331 THR B CA 1
ATOM 7984 C C . THR B 1 331 ? 1.731 -35.094 -22.844 1 96 331 THR B C 1
ATOM 7986 O O . THR B 1 331 ? 1.002 -34.406 -23.562 1 96 331 THR B O 1
ATOM 7989 N N . ALA B 1 332 ? 2.881 -35.5 -23.141 1 94.38 332 ALA B N 1
ATOM 7990 C CA . ALA B 1 332 ? 3.426 -35.25 -24.469 1 94.38 332 ALA B CA 1
ATOM 7991 C C . ALA B 1 332 ? 4.004 -36.531 -25.078 1 94.38 332 ALA B C 1
ATOM 7993 O O . ALA B 1 332 ? 4.73 -37.25 -24.422 1 94.38 332 ALA B O 1
ATOM 7994 N N . PRO B 1 333 ? 3.832 -36.875 -26.375 1 93.62 333 PRO B N 1
ATOM 7995 C CA . PRO B 1 333 ? 2.799 -36.25 -27.188 1 93.62 333 PRO B CA 1
ATOM 7996 C C . PRO B 1 333 ? 1.388 -36.5 -26.672 1 93.62 333 PRO B C 1
ATOM 7998 O O . PRO B 1 333 ? 1.162 -37.469 -25.953 1 93.62 333 PRO B O 1
ATOM 8001 N N . GLN B 1 334 ? 0.524 -35.75 -27.078 1 90 334 GLN B N 1
ATOM 8002 C CA . GLN B 1 334 ? -0.828 -35.812 -26.531 1 90 334 GLN B CA 1
ATOM 8003 C C . GLN B 1 334 ? -1.493 -37.125 -26.844 1 90 334 GLN B C 1
ATOM 8005 O O . GLN B 1 334 ? -2.268 -37.656 -26.031 1 90 334 GLN B O 1
ATOM 8010 N N . ILE B 1 335 ? -1.198 -37.656 -27.922 1 89.12 335 ILE B N 1
ATOM 8011 C CA . ILE B 1 335 ? -1.85 -38.875 -28.375 1 89.12 335 ILE B CA 1
ATOM 8012 C C . ILE B 1 335 ? -1.45 -40.031 -27.453 1 89.12 335 ILE B C 1
ATOM 8014 O O . ILE B 1 335 ? -2.104 -41.062 -27.453 1 89.12 335 ILE B O 1
ATOM 8018 N N . ALA B 1 336 ? -0.415 -39.875 -26.719 1 93.88 336 ALA B N 1
ATOM 8019 C CA . ALA B 1 336 ? 0.087 -40.938 -25.859 1 93.88 336 ALA B CA 1
ATOM 8020 C C . ALA B 1 336 ? -0.7 -41 -24.547 1 93.88 336 ALA B C 1
ATOM 8022 O O . ALA B 1 336 ? -0.544 -41.969 -23.781 1 93.88 336 ALA B O 1
ATOM 8023 N N . ALA B 1 337 ? -1.548 -40.062 -24.281 1 88.75 337 ALA B N 1
ATOM 8024 C CA . ALA B 1 337 ? -2.318 -40.031 -23.031 1 88.75 337 ALA B CA 1
ATOM 8025 C C . ALA B 1 337 ? -3.441 -41.062 -23.062 1 88.75 337 ALA B C 1
ATOM 8027 O O . ALA B 1 337 ? -4.219 -41.125 -24.016 1 88.75 337 ALA B O 1
ATOM 8028 N N . PRO B 1 338 ? -3.432 -41.875 -22.016 1 79.94 338 PRO B N 1
ATOM 8029 C CA . PRO B 1 338 ? -4.547 -42.812 -21.984 1 79.94 338 PRO B CA 1
ATOM 8030 C C . PRO B 1 338 ? -5.906 -42.125 -21.906 1 79.94 338 PRO B C 1
ATOM 8032 O O . PRO B 1 338 ? -6.879 -42.594 -22.484 1 79.94 338 PRO B O 1
ATOM 8035 N N . MET B 1 339 ? -6.023 -41.125 -21.062 1 73.94 339 MET B N 1
ATOM 8036 C CA . MET B 1 339 ? -7.223 -40.281 -21.016 1 73.94 339 MET B CA 1
ATOM 8037 C C . MET B 1 339 ? -7.004 -38.969 -21.75 1 73.94 339 MET B C 1
ATOM 8039 O O . MET B 1 339 ? -6.082 -38.219 -21.438 1 73.94 339 MET B O 1
ATOM 8043 N N . PRO B 1 340 ? -7.875 -38.812 -22.781 1 76.19 340 PRO B N 1
ATOM 8044 C CA . PRO B 1 340 ? -7.633 -37.594 -23.578 1 76.19 340 PRO B CA 1
ATOM 8045 C C . PRO B 1 340 ? -8.016 -36.312 -22.859 1 76.19 340 PRO B C 1
ATOM 8047 O O . PRO B 1 340 ? -9.188 -36.094 -22.562 1 76.19 340 PRO B O 1
ATOM 8050 N N . GLY B 1 341 ? -7.215 -35.75 -22.094 1 87.62 341 GLY B N 1
ATOM 8051 C CA . GLY B 1 341 ? -7.566 -34.5 -21.438 1 87.62 341 GLY B CA 1
ATOM 8052 C C . GLY B 1 341 ? -6.422 -33.5 -21.391 1 87.62 341 GLY B C 1
ATOM 8053 O O . GLY B 1 341 ? -6.641 -32.281 -21.438 1 87.62 341 GLY B O 1
ATOM 8054 N N . ASP B 1 342 ? -5.289 -34.031 -21.438 1 94.38 342 ASP B N 1
ATOM 8055 C CA . ASP B 1 342 ? -4.125 -33.156 -21.406 1 94.38 342 ASP B CA 1
ATOM 8056 C C . ASP B 1 342 ? -3.996 -32.375 -22.719 1 94.38 342 ASP B C 1
ATOM 8058 O O . ASP B 1 342 ? -4.238 -32.906 -23.797 1 94.38 342 ASP B O 1
ATOM 8062 N N . CYS B 1 343 ? -3.654 -31.109 -22.562 1 95.75 343 CYS B N 1
ATOM 8063 C CA . CYS B 1 343 ? -3.541 -30.328 -23.797 1 95.75 343 CYS B CA 1
ATOM 8064 C C . CYS B 1 343 ? -2.637 -29.125 -23.609 1 95.75 343 CYS B C 1
ATOM 8066 O O . CYS B 1 343 ? -2.832 -28.344 -22.672 1 95.75 343 CYS B O 1
ATOM 8068 N N . THR B 1 344 ? -1.667 -28.922 -24.453 1 95.12 344 THR B N 1
ATOM 8069 C CA . THR B 1 344 ? -0.831 -27.719 -24.484 1 95.12 344 THR B CA 1
ATOM 8070 C C . THR B 1 344 ? -1.321 -26.75 -25.547 1 95.12 344 THR B C 1
ATOM 8072 O O . THR B 1 344 ? -0.899 -25.594 -25.578 1 95.12 344 THR B O 1
ATOM 8075 N N . PHE B 1 345 ? -2.146 -27.219 -26.484 1 95.25 345 PHE B N 1
ATOM 8076 C CA . PHE B 1 345 ? -2.785 -26.484 -27.578 1 95.25 345 PHE B CA 1
ATOM 8077 C C . PHE B 1 345 ? -1.77 -26.109 -28.656 1 95.25 345 PHE B C 1
ATOM 8079 O O . PHE B 1 345 ? -2.053 -25.297 -29.531 1 95.25 345 PHE B O 1
ATOM 8086 N N . GLU B 1 346 ? -0.561 -26.688 -28.562 1 93.88 346 GLU B N 1
ATOM 8087 C CA . GLU B 1 346 ? 0.47 -26.328 -29.547 1 93.88 346 GLU B CA 1
ATOM 8088 C C . GLU B 1 346 ? 0.143 -26.906 -30.922 1 93.88 346 GLU B C 1
ATOM 8090 O O . GLU B 1 346 ? 0.479 -26.312 -31.938 1 93.88 346 GLU B O 1
ATOM 8095 N N . VAL B 1 347 ? -0.431 -28.047 -30.969 1 91.5 347 VAL B N 1
ATOM 8096 C CA . VAL B 1 347 ? -0.728 -28.734 -32.219 1 91.5 347 VAL B CA 1
ATOM 8097 C C . VAL B 1 347 ? -2.191 -28.516 -32.594 1 91.5 347 VAL B C 1
ATOM 8099 O O . VAL B 1 347 ? -2.502 -28.141 -33.719 1 91.5 347 VAL B O 1
ATOM 8102 N N . ASP B 1 348 ? -3.086 -28.766 -31.719 1 93.44 348 ASP B N 1
ATOM 8103 C CA . ASP B 1 348 ? -4.523 -28.594 -31.891 1 93.44 348 ASP B CA 1
ATOM 8104 C C . ASP B 1 348 ? -5.234 -28.516 -30.547 1 93.44 348 ASP B C 1
ATOM 8106 O O . ASP B 1 348 ? -4.617 -28.156 -29.531 1 93.44 348 ASP B O 1
ATOM 8110 N N . GLU B 1 349 ? -6.543 -28.766 -30.531 1 95.12 349 GLU B N 1
ATOM 8111 C CA . GLU B 1 349 ? -7.312 -28.594 -29.312 1 95.12 349 GLU B CA 1
ATOM 8112 C C . GLU B 1 349 ? -7.48 -29.922 -28.578 1 95.12 349 GLU B C 1
ATOM 8114 O O . GLU B 1 349 ? -8.266 -30.031 -27.641 1 95.12 349 GLU B O 1
ATOM 8119 N N . CYS B 1 350 ? -6.789 -30.922 -28.922 1 93.31 350 CYS B N 1
ATOM 8120 C CA . CYS B 1 350 ? -6.629 -32.188 -28.25 1 93.31 350 CYS B CA 1
ATOM 8121 C C . CYS B 1 350 ? -7.98 -32.875 -28 1 93.31 350 CYS B C 1
ATOM 8123 O O . CYS B 1 350 ? -8.195 -33.469 -26.969 1 93.31 350 CYS B O 1
ATOM 8125 N N . GLY B 1 351 ? -8.883 -32.625 -28.828 1 91.88 351 GLY B N 1
ATOM 8126 C CA . GLY B 1 351 ? -10.18 -33.25 -28.688 1 91.88 351 GLY B CA 1
ATOM 8127 C C . GLY B 1 351 ? -11.195 -32.406 -27.953 1 91.88 351 GLY B C 1
ATOM 8128 O O . GLY B 1 351 ? -12.367 -32.75 -27.859 1 91.88 351 GLY B O 1
ATOM 8129 N N . TRP B 1 352 ? -10.734 -31.359 -27.312 1 95.69 352 TRP B N 1
ATOM 8130 C CA . TRP B 1 352 ? -11.688 -30.406 -26.766 1 95.69 352 TRP B CA 1
ATOM 8131 C C . TRP B 1 352 ? -12.414 -29.656 -27.875 1 95.69 352 TRP B C 1
ATOM 8133 O O . TRP B 1 352 ? -11.883 -29.484 -28.969 1 95.69 352 TRP B O 1
ATOM 8143 N N . ALA B 1 353 ? -13.625 -29.25 -27.562 1 95 353 ALA B N 1
ATOM 8144 C CA . ALA B 1 353 ? -14.383 -28.594 -28.625 1 95 353 ALA B CA 1
ATOM 8145 C C . ALA B 1 353 ? -15.367 -27.578 -28.062 1 95 353 ALA B C 1
ATOM 8147 O O . ALA B 1 353 ? -15.852 -27.734 -26.938 1 95 353 ALA B O 1
ATOM 8148 N N . ASN B 1 354 ? -15.547 -26.578 -28.875 1 95.69 354 ASN B N 1
ATOM 8149 C CA . ASN B 1 354 ? -16.641 -25.656 -28.594 1 95.69 354 ASN B CA 1
ATOM 8150 C C . ASN B 1 354 ? -18 -26.344 -28.719 1 95.69 354 ASN B C 1
ATOM 8152 O O . ASN B 1 354 ? -18.156 -27.266 -29.531 1 95.69 354 ASN B O 1
ATOM 8156 N N . VAL B 1 355 ? -18.844 -25.891 -27.906 1 91.38 355 VAL B N 1
ATOM 8157 C CA . VAL B 1 355 ? -20.188 -26.438 -28.047 1 91.38 355 VAL B CA 1
ATOM 8158 C C . VAL B 1 355 ? -20.812 -25.922 -29.344 1 91.38 355 VAL B C 1
ATOM 8160 O O . VAL B 1 355 ? -20.656 -24.75 -29.688 1 91.38 355 VAL B O 1
ATOM 8163 N N . PRO B 1 356 ? -21.469 -26.844 -30.031 1 85.62 356 PRO B N 1
ATOM 8164 C CA . PRO B 1 356 ? -22.078 -26.438 -31.297 1 85.62 356 PRO B CA 1
ATOM 8165 C C . PRO B 1 356 ? -23.172 -25.375 -31.141 1 85.62 356 PRO B C 1
ATOM 8167 O O . PRO B 1 356 ? -23.906 -25.391 -30.141 1 85.62 356 PRO B O 1
ATOM 8170 N N . SER B 1 357 ? -23.25 -24.5 -32.094 1 77.81 357 SER B N 1
ATOM 8171 C CA . SER B 1 357 ? -24.203 -23.391 -32.031 1 77.81 357 SER B CA 1
ATOM 8172 C C . SER B 1 357 ? -25.641 -23.906 -31.984 1 77.81 357 SER B C 1
ATOM 8174 O O . SER B 1 357 ? -26.516 -23.25 -31.422 1 77.81 357 SER B O 1
ATOM 8176 N N . ARG B 1 358 ? -25.859 -24.938 -32.5 1 72.62 358 ARG B N 1
ATOM 8177 C CA . ARG B 1 358 ? -27.219 -25.469 -32.625 1 72.62 358 ARG B CA 1
ATOM 8178 C C . ARG B 1 358 ? -27.797 -25.766 -31.234 1 72.62 358 ARG B C 1
ATOM 8180 O O . ARG B 1 358 ? -29.016 -25.75 -31.047 1 72.62 358 ARG B O 1
ATOM 8187 N N . GLU B 1 359 ? -26.953 -25.953 -30.312 1 70.75 359 GLU B N 1
ATOM 8188 C CA . GLU B 1 359 ? -27.422 -26.281 -28.969 1 70.75 359 GLU B CA 1
ATOM 8189 C C . GLU B 1 359 ? -27.75 -25.016 -28.172 1 70.75 359 GLU B C 1
ATOM 8191 O O . GLU B 1 359 ? -28.453 -25.094 -27.156 1 70.75 359 GLU B O 1
ATOM 8196 N N . ARG B 1 360 ? -27.422 -23.891 -28.719 1 69.44 360 ARG B N 1
ATOM 8197 C CA . ARG B 1 360 ? -27.719 -22.594 -28.141 1 69.44 360 ARG B CA 1
ATOM 8198 C C . ARG B 1 360 ? -27.359 -22.562 -26.656 1 69.44 360 ARG B C 1
ATOM 8200 O O . ARG B 1 360 ? -28.109 -22 -25.844 1 69.44 360 ARG B O 1
ATOM 8207 N N . MET B 1 361 ? -26.344 -23.344 -26.406 1 76.44 361 MET B N 1
ATOM 8208 C CA . MET B 1 361 ? -25.953 -23.438 -25 1 76.44 361 MET B CA 1
ATOM 8209 C C . MET B 1 361 ? -25.047 -22.266 -24.625 1 76.44 361 MET B C 1
ATOM 8211 O O . MET B 1 361 ? -24.922 -21.938 -23.438 1 76.44 361 MET B O 1
ATOM 8215 N N . ASP B 1 362 ? -24.359 -21.75 -25.625 1 81.75 362 ASP B N 1
ATOM 8216 C CA . ASP B 1 362 ? -23.5 -20.609 -25.312 1 81.75 362 ASP B CA 1
ATOM 8217 C C . ASP B 1 362 ? -23.625 -19.531 -26.391 1 81.75 362 ASP B C 1
ATOM 8219 O O . ASP B 1 362 ? -24.453 -19.641 -27.297 1 81.75 362 ASP B O 1
ATOM 8223 N N . ASP B 1 363 ? -23.031 -18.375 -26.203 1 85.62 363 ASP B N 1
ATOM 8224 C CA . ASP B 1 363 ? -23.203 -17.172 -27.031 1 85.62 363 ASP B CA 1
ATOM 8225 C C . ASP B 1 363 ? -22 -16.953 -27.938 1 85.62 363 ASP B C 1
ATOM 8227 O O . ASP B 1 363 ? -22.141 -16.391 -29.031 1 85.62 363 ASP B O 1
ATOM 8231 N N . ILE B 1 364 ? -20.859 -17.312 -27.453 1 89.69 364 ILE B N 1
ATOM 8232 C CA . ILE B 1 364 ? -19.594 -17.109 -28.156 1 89.69 364 ILE B CA 1
ATOM 8233 C C . ILE B 1 364 ? -18.734 -18.359 -28.062 1 89.69 364 ILE B C 1
ATOM 8235 O O . ILE B 1 364 ? -19.203 -19.422 -27.656 1 89.69 364 ILE B O 1
ATOM 8239 N N . ASP B 1 365 ? -17.5 -18.266 -28.578 1 92.5 365 ASP B N 1
ATOM 8240 C CA . ASP B 1 365 ? -16.641 -19.438 -28.578 1 92.5 365 ASP B CA 1
ATOM 8241 C C . ASP B 1 365 ? -15.25 -19.109 -28.031 1 92.5 365 ASP B C 1
ATOM 8243 O O . ASP B 1 365 ? -14.898 -17.938 -27.875 1 92.5 365 ASP B O 1
ATOM 8247 N N . TRP B 1 366 ? -14.648 -20.156 -27.641 1 94.75 366 TRP B N 1
ATOM 8248 C CA . TRP B 1 366 ? -13.219 -20.047 -27.375 1 94.75 366 TRP B CA 1
ATOM 8249 C C . TRP B 1 366 ? -12.414 -20.125 -28.672 1 94.75 366 TRP B C 1
ATOM 8251 O O . TRP B 1 366 ? -12.812 -20.797 -29.609 1 94.75 366 TRP B O 1
ATOM 8261 N N . GLU B 1 367 ? -11.25 -19.391 -28.672 1 93.5 367 GLU B N 1
ATOM 8262 C CA . GLU B 1 367 ? -10.406 -19.391 -29.859 1 93.5 367 GLU B CA 1
ATOM 8263 C C . GLU B 1 367 ? -8.961 -19.766 -29.516 1 93.5 367 GLU B C 1
ATOM 8265 O O . GLU B 1 367 ? -8.445 -19.344 -28.484 1 93.5 367 GLU B O 1
ATOM 8270 N N . ARG B 1 368 ? -8.383 -20.594 -30.312 1 94.88 368 ARG B N 1
ATOM 8271 C CA . ARG B 1 368 ? -6.961 -20.906 -30.219 1 94.88 368 ARG B CA 1
ATOM 8272 C C . ARG B 1 368 ? -6.113 -19.844 -30.906 1 94.88 368 ARG B C 1
ATOM 8274 O O . ARG B 1 368 ? -6.25 -19.625 -32.094 1 94.88 368 ARG B O 1
ATOM 8281 N N . VAL B 1 369 ? -5.234 -19.172 -30.141 1 92.5 369 VAL B N 1
ATOM 8282 C CA . VAL B 1 369 ? -4.488 -18.062 -30.703 1 92.5 369 VAL B CA 1
ATOM 8283 C C . VAL B 1 369 ? -3 -18.234 -30.422 1 92.5 369 VAL B C 1
ATOM 8285 O O . VAL B 1 369 ? -2.619 -18.938 -29.484 1 92.5 369 VAL B O 1
ATOM 8288 N N . SER B 1 370 ? -2.197 -17.594 -31.203 1 89.56 370 SER B N 1
ATOM 8289 C CA . SER B 1 370 ? -0.76 -17.5 -30.969 1 89.56 370 SER B CA 1
ATOM 8290 C C . SER B 1 370 ? -0.377 -16.141 -30.406 1 89.56 370 SER B C 1
ATOM 8292 O O . SER B 1 370 ? -1.201 -15.227 -30.375 1 89.56 370 SER B O 1
ATOM 8294 N N . GLY B 1 371 ? 0.861 -16.016 -29.922 1 75.19 371 GLY B N 1
ATOM 8295 C CA . GLY B 1 371 ? 1.321 -14.758 -29.344 1 75.19 371 GLY B CA 1
ATOM 8296 C C . GLY B 1 371 ? 1.143 -13.578 -30.281 1 75.19 371 GLY B C 1
ATOM 8297 O O . GLY B 1 371 ? 0.875 -12.461 -29.828 1 75.19 371 GLY B O 1
ATOM 8298 N N . VAL B 1 372 ? 1.219 -13.758 -31.469 1 68.44 372 VAL B N 1
ATOM 8299 C CA . VAL B 1 372 ? 1.136 -12.703 -32.469 1 68.44 372 VAL B CA 1
ATOM 8300 C C . VAL B 1 372 ? -0.328 -12.367 -32.75 1 68.44 372 VAL B C 1
ATOM 8302 O O . VAL B 1 372 ? -0.709 -11.195 -32.75 1 68.44 372 VAL B O 1
ATOM 8305 N N . THR B 1 373 ? -1.042 -13.305 -32.844 1 67.5 373 THR B N 1
ATOM 8306 C CA . THR B 1 373 ? -2.426 -13.102 -33.281 1 67.5 373 THR B CA 1
ATOM 8307 C C . THR B 1 373 ? -3.285 -12.656 -32.094 1 67.5 373 THR B C 1
ATOM 8309 O O . THR B 1 373 ? -4.293 -11.969 -32.281 1 67.5 373 THR B O 1
ATOM 8312 N N . GLY B 1 374 ? -2.82 -13.055 -31 1 58.16 374 GLY B N 1
ATOM 8313 C CA . GLY B 1 374 ? -3.613 -12.695 -29.844 1 58.16 374 GLY B CA 1
ATOM 8314 C C . GLY B 1 374 ? -3.58 -11.211 -29.531 1 58.16 374 GLY B C 1
ATOM 8315 O O . GLY B 1 374 ? -4.492 -10.688 -28.891 1 58.16 374 GLY B O 1
ATOM 8316 N N . ALA B 1 375 ? -2.537 -10.688 -29.891 1 60.47 375 ALA B N 1
ATOM 8317 C CA . ALA B 1 375 ? -2.34 -9.273 -29.578 1 60.47 375 ALA B CA 1
ATOM 8318 C C . ALA B 1 375 ? -2.699 -8.391 -30.766 1 60.47 375 ALA B C 1
ATOM 8320 O O . ALA B 1 375 ? -2.441 -7.188 -30.766 1 60.47 375 ALA B O 1
ATOM 8321 N N . GLU B 1 376 ? -3.18 -9.016 -31.812 1 61.56 376 GLU B N 1
ATOM 8322 C CA . GLU B 1 376 ? -3.436 -8.211 -33 1 61.56 376 GLU B CA 1
ATOM 8323 C C . GLU B 1 376 ? -4.289 -6.992 -32.656 1 61.56 376 GLU B C 1
ATOM 8325 O O . GLU B 1 376 ? -5.418 -7.129 -32.188 1 61.56 376 GLU B O 1
ATOM 8330 N N . GLY B 1 377 ? -3.709 -5.812 -32.688 1 56.81 377 GLY B N 1
ATOM 8331 C CA . GLY B 1 377 ? -4.332 -4.508 -32.5 1 56.81 377 GLY B CA 1
ATOM 8332 C C . GLY B 1 377 ? -4.273 -4.016 -31.078 1 56.81 377 GLY B C 1
ATOM 8333 O O . GLY B 1 377 ? -4.707 -2.9 -30.781 1 56.81 377 GLY B O 1
ATOM 8334 N N . ARG B 1 378 ? -3.713 -4.887 -30.25 1 67.88 378 ARG B N 1
ATOM 8335 C CA . ARG B 1 378 ? -3.672 -4.434 -28.859 1 67.88 378 ARG B CA 1
ATOM 8336 C C . ARG B 1 378 ? -2.393 -4.895 -28.172 1 67.88 378 ARG B C 1
ATOM 8338 O O . ARG B 1 378 ? -2.424 -5.805 -27.344 1 67.88 378 ARG B O 1
ATOM 8345 N N . PRO B 1 379 ? -1.39 -4.203 -28.422 1 63.75 379 PRO B N 1
ATOM 8346 C CA . PRO B 1 379 ? -0.083 -4.637 -27.922 1 63.75 379 PRO B CA 1
ATOM 8347 C C . PRO B 1 379 ? -0.043 -4.746 -26.406 1 63.75 379 PRO B C 1
ATOM 8349 O O . PRO B 1 379 ? 0.723 -5.547 -25.859 1 63.75 379 PRO B O 1
ATOM 8352 N N . GLN B 1 380 ? -0.867 -4.066 -25.766 1 62.22 380 GLN B N 1
ATOM 8353 C CA . GLN B 1 380 ? -0.865 -4.082 -24.297 1 62.22 380 GLN B CA 1
ATOM 8354 C C . GLN B 1 380 ? -1.349 -5.426 -23.766 1 62.22 380 GLN B C 1
ATOM 8356 O O . GLN B 1 380 ? -1.137 -5.742 -22.594 1 62.22 380 GLN B O 1
ATOM 8361 N N . LEU B 1 381 ? -1.898 -6.191 -24.672 1 66.75 381 LEU B N 1
ATOM 8362 C CA . LEU B 1 381 ? -2.441 -7.477 -24.25 1 66.75 381 LEU B CA 1
ATOM 8363 C C . LEU B 1 381 ? -1.591 -8.625 -24.781 1 66.75 381 LEU B C 1
ATOM 8365 O O . LEU B 1 381 ? -2.027 -9.781 -24.781 1 66.75 381 LEU B O 1
ATOM 8369 N N . GLN B 1 382 ? -0.457 -8.18 -25.281 1 70.62 382 GLN B N 1
ATOM 8370 C CA . GLN B 1 382 ? 0.366 -9.266 -25.812 1 70.62 382 GLN B CA 1
ATOM 8371 C C . GLN B 1 382 ? 0.742 -10.25 -24.703 1 70.62 382 GLN B C 1
ATOM 8373 O O . GLN B 1 382 ? 1.315 -9.867 -23.688 1 70.62 382 GLN B O 1
ATOM 8378 N N . THR B 1 383 ? 0.234 -11.453 -24.922 1 82.31 383 THR B N 1
ATOM 8379 C CA . THR B 1 383 ? 0.505 -12.555 -24 1 82.31 383 THR B CA 1
ATOM 8380 C C . THR B 1 383 ? 1.003 -13.781 -24.766 1 82.31 383 THR B C 1
ATOM 8382 O O . THR B 1 383 ? 0.428 -14.156 -25.797 1 82.31 383 THR B O 1
ATOM 8385 N N . PHE B 1 384 ? 2.107 -14.211 -24.375 1 87.81 384 PHE B N 1
ATOM 8386 C CA . PHE B 1 384 ? 2.621 -15.453 -24.953 1 87.81 384 PHE B CA 1
ATOM 8387 C C . PHE B 1 384 ? 2.066 -16.656 -24.188 1 87.81 384 PHE B C 1
ATOM 8389 O O . PHE B 1 384 ? 1.646 -16.531 -23.047 1 87.81 384 PHE B O 1
ATOM 8396 N N . ASP B 1 385 ? 2.033 -17.75 -24.922 1 93 385 ASP B N 1
ATOM 8397 C CA . ASP B 1 385 ? 1.513 -18.953 -24.266 1 93 385 ASP B CA 1
ATOM 8398 C C . ASP B 1 385 ? 2.389 -19.375 -23.094 1 93 385 ASP B C 1
ATOM 8400 O O . ASP B 1 385 ? 3.52 -18.906 -22.953 1 93 385 ASP B O 1
ATOM 8404 N N . HIS B 1 386 ? 1.873 -20.172 -22.312 1 93.94 386 HIS B N 1
ATOM 8405 C CA . HIS B 1 386 ? 2.619 -20.609 -21.141 1 93.94 386 HIS B CA 1
ATOM 8406 C C . HIS B 1 386 ? 3.637 -21.688 -21.516 1 93.94 386 HIS B C 1
ATOM 8408 O O . HIS B 1 386 ? 4.715 -21.75 -20.922 1 93.94 386 HIS B O 1
ATOM 8414 N N . THR B 1 387 ? 3.361 -22.578 -22.406 1 93.31 387 THR B N 1
ATOM 8415 C CA . THR B 1 387 ? 4.18 -23.734 -22.766 1 93.31 387 THR B CA 1
ATOM 8416 C C . THR B 1 387 ? 5.547 -23.297 -23.281 1 93.31 387 THR B C 1
ATOM 8418 O O . THR B 1 387 ? 6.574 -23.609 -22.672 1 93.31 387 THR B O 1
ATOM 8421 N N . LEU B 1 388 ? 5.582 -22.562 -24.375 1 90.5 388 LEU B N 1
ATOM 8422 C CA . LEU B 1 388 ? 6.82 -22.156 -25.031 1 90.5 388 LEU B CA 1
ATOM 8423 C C . LEU B 1 388 ? 7.238 -20.75 -24.609 1 90.5 388 LEU B C 1
ATOM 8425 O O . LEU B 1 388 ? 8.414 -20.406 -24.688 1 90.5 388 LEU B O 1
ATOM 8429 N N . SER B 1 389 ? 6.324 -19.984 -24.281 1 90.31 389 SER B N 1
ATOM 8430 C CA . SER B 1 389 ? 6.559 -18.594 -23.906 1 90.31 389 SER B CA 1
ATOM 8431 C C . SER B 1 389 ? 7.172 -17.797 -25.047 1 90.31 389 SER B C 1
ATOM 8433 O O . SER B 1 389 ? 8.109 -17.016 -24.844 1 90.31 389 SER B O 1
ATOM 8435 N N . THR B 1 390 ? 6.797 -18.125 -26.219 1 89.31 390 THR B N 1
ATOM 8436 C CA . THR B 1 390 ? 7.242 -17.422 -27.406 1 89.31 390 THR B CA 1
ATOM 8437 C C . THR B 1 390 ? 6.059 -17.062 -28.297 1 89.31 390 THR B C 1
ATOM 8439 O O . THR B 1 390 ? 4.918 -17.422 -28 1 89.31 390 THR B O 1
ATOM 8442 N N . ASP B 1 391 ? 6.332 -16.406 -29.422 1 87.44 391 ASP B N 1
ATOM 8443 C CA . ASP B 1 391 ? 5.285 -15.953 -30.328 1 87.44 391 ASP B CA 1
ATOM 8444 C C . ASP B 1 391 ? 4.742 -17.109 -31.172 1 87.44 391 ASP B C 1
ATOM 8446 O O . ASP B 1 391 ? 3.689 -16.984 -31.797 1 87.44 391 ASP B O 1
ATOM 8450 N N . LYS B 1 392 ? 5.363 -18.203 -31.031 1 88.94 392 LYS B N 1
ATOM 8451 C CA . LYS B 1 392 ? 4.945 -19.359 -31.828 1 88.94 392 LYS B CA 1
ATOM 8452 C C . LYS B 1 392 ? 4.02 -20.266 -31.016 1 88.94 392 LYS B C 1
ATOM 8454 O O . LYS B 1 392 ? 3.391 -21.172 -31.578 1 88.94 392 LYS B O 1
ATOM 8459 N N . GLY B 1 393 ? 3.965 -20.062 -29.812 1 93.5 393 GLY B N 1
ATOM 8460 C CA . GLY B 1 393 ? 3.123 -20.906 -28.984 1 93.5 393 GLY B CA 1
ATOM 8461 C C . GLY B 1 393 ? 1.653 -20.547 -29.047 1 93.5 393 GLY B C 1
ATOM 8462 O O . GLY B 1 393 ? 1.307 -19.422 -29.438 1 93.5 393 GLY B O 1
ATOM 8463 N N . PHE B 1 394 ? 0.759 -21.531 -28.688 1 95.06 394 PHE B N 1
ATOM 8464 C CA . PHE B 1 394 ? -0.681 -21.312 -28.766 1 95.06 394 PHE B CA 1
ATOM 8465 C C . PHE B 1 394 ? -1.333 -21.516 -27.406 1 95.06 394 PHE B C 1
ATOM 8467 O O . PHE B 1 394 ? -0.832 -22.281 -26.578 1 95.06 394 PHE B O 1
ATOM 8474 N N . TYR B 1 395 ? -2.352 -20.828 -27.141 1 95.31 395 TYR B N 1
ATOM 8475 C CA . TYR B 1 395 ? -3.205 -20.969 -25.969 1 95.31 395 TYR B CA 1
ATOM 8476 C C . TYR B 1 395 ? -4.652 -20.625 -26.297 1 95.31 395 TYR B C 1
ATOM 8478 O O . TYR B 1 395 ? -4.953 -20.188 -27.422 1 95.31 395 TYR B O 1
ATOM 8486 N N . MET B 1 396 ? -5.555 -20.891 -25.438 1 96.06 396 MET B N 1
ATOM 8487 C CA . MET B 1 396 ? -6.973 -20.625 -25.672 1 96.06 396 MET B CA 1
ATOM 8488 C C . MET B 1 396 ? -7.379 -19.281 -25.062 1 96.06 396 MET B C 1
ATOM 8490 O O . MET B 1 396 ? -7 -18.969 -23.922 1 96.06 396 MET B O 1
ATOM 8494 N N . THR B 1 397 ? -8.102 -18.5 -25.797 1 94.19 397 THR B N 1
ATOM 8495 C CA . THR B 1 397 ? -8.625 -17.234 -25.297 1 94.19 397 THR B CA 1
ATOM 8496 C C . THR B 1 397 ? -10.109 -17.094 -25.625 1 94.19 397 THR B C 1
ATOM 8498 O O . THR B 1 397 ? -10.617 -17.766 -26.531 1 94.19 397 THR B O 1
ATOM 8501 N N . LEU B 1 398 ? -10.773 -16.391 -24.797 1 91.12 398 LEU B N 1
ATOM 8502 C CA . LEU B 1 398 ? -12.188 -16.109 -25.047 1 91.12 398 LEU B CA 1
ATOM 8503 C C . LEU B 1 398 ? -12.359 -15.164 -26.234 1 91.12 398 LEU B C 1
ATOM 8505 O O . LEU B 1 398 ? -11.719 -14.109 -26.281 1 91.12 398 LEU B O 1
ATOM 8509 N N . ALA B 1 399 ? -13.203 -15.625 -27.156 1 88 399 ALA B N 1
ATOM 8510 C CA . ALA B 1 399 ? -13.398 -14.852 -28.375 1 88 399 ALA B CA 1
ATOM 8511 C C . ALA B 1 399 ? -14.023 -13.492 -28.078 1 88 399 ALA B C 1
ATOM 8513 O O . ALA B 1 399 ? -14.828 -13.359 -27.156 1 88 399 ALA B O 1
ATOM 8514 N N . ARG B 1 400 ? -13.531 -12.516 -28.906 1 77.38 400 ARG B N 1
ATOM 8515 C CA . ARG B 1 400 ? -14.109 -11.18 -28.812 1 77.38 400 ARG B CA 1
ATOM 8516 C C . ARG B 1 400 ? -15.055 -10.914 -29.984 1 77.38 400 ARG B C 1
ATOM 8518 O O . ARG B 1 400 ? -14.805 -11.367 -31.109 1 77.38 400 ARG B O 1
ATOM 8525 N N . SER B 1 401 ? -16.281 -10.711 -29.641 1 62.62 401 SER B N 1
ATOM 8526 C CA . SER B 1 401 ? -17.203 -10.445 -30.734 1 62.62 401 SER B CA 1
ATOM 8527 C C . SER B 1 401 ? -16.891 -9.117 -31.422 1 62.62 401 SER B C 1
ATOM 8529 O O . SER B 1 401 ? -16.406 -8.188 -30.781 1 62.62 401 SER B O 1
ATOM 8531 N N . SER B 1 402 ? -16.578 -9.258 -32.812 1 56.97 402 SER B N 1
ATOM 8532 C CA . SER B 1 402 ? -16.391 -8.07 -33.625 1 56.97 402 SER B CA 1
ATOM 8533 C C . SER B 1 402 ? -17.422 -6.992 -33.312 1 56.97 402 SER B C 1
ATOM 8535 O O . SER B 1 402 ? -17.172 -5.805 -33.5 1 56.97 402 SER B O 1
ATOM 8537 N N . ASN B 1 403 ? -18.594 -7.391 -32.938 1 57.12 403 ASN B N 1
ATOM 8538 C CA . ASN B 1 403 ? -19.672 -6.465 -32.625 1 57.12 403 ASN B CA 1
ATOM 8539 C C . ASN B 1 403 ? -19.719 -6.133 -31.125 1 57.12 403 ASN B C 1
ATOM 8541 O O . ASN B 1 403 ? -18.844 -6.578 -30.359 1 57.12 403 ASN B O 1
ATOM 8545 N N . VAL B 1 404 ? -20.75 -5.461 -30.688 1 60.53 404 VAL B N 1
ATOM 8546 C CA . VAL B 1 404 ? -20.984 -4.98 -29.328 1 60.53 404 VAL B CA 1
ATOM 8547 C C . VAL B 1 404 ? -21.016 -6.164 -28.359 1 60.53 404 VAL B C 1
ATOM 8549 O O . VAL B 1 404 ? -21.859 -7.051 -28.484 1 60.53 404 VAL B O 1
ATOM 8552 N N . GLN B 1 405 ? -19.922 -6.398 -27.625 1 66.81 405 GLN B N 1
ATOM 8553 C CA . GLN B 1 405 ? -19.859 -7.449 -26.625 1 66.81 405 GLN B CA 1
ATOM 8554 C C . GLN B 1 405 ? -20.953 -7.262 -25.578 1 66.81 405 GLN B C 1
ATOM 8556 O O . GLN B 1 405 ? -20.984 -6.246 -24.875 1 66.81 405 GLN B O 1
ATOM 8561 N N . ARG B 1 406 ? -21.938 -8.172 -25.562 1 74.12 406 ARG B N 1
ATOM 8562 C CA . ARG B 1 406 ? -23 -8.133 -24.547 1 74.12 406 ARG B CA 1
ATOM 8563 C C . ARG B 1 406 ? -22.5 -8.703 -23.219 1 74.12 406 ARG B C 1
ATOM 8565 O O . ARG B 1 406 ? -21.859 -9.758 -23.188 1 74.12 406 ARG B O 1
ATOM 8572 N N . PRO B 1 407 ? -22.734 -8 -22.203 1 80.19 407 PRO B N 1
ATOM 8573 C CA . PRO B 1 407 ? -22.359 -8.555 -20.891 1 80.19 407 PRO B CA 1
ATOM 8574 C C . PRO B 1 407 ? -22.984 -9.914 -20.625 1 80.19 407 PRO B C 1
ATOM 8576 O O . PRO B 1 407 ? -24.109 -10.172 -21.062 1 80.19 407 PRO B O 1
ATOM 8579 N N . ALA B 1 408 ? -22.25 -10.875 -20.031 1 80.38 408 ALA B N 1
ATOM 8580 C CA . ALA B 1 408 ? -22.688 -12.203 -19.625 1 80.38 408 ALA B CA 1
ATOM 8581 C C . ALA B 1 408 ? -22.656 -13.18 -20.797 1 80.38 408 ALA B C 1
ATOM 8583 O O . ALA B 1 408 ? -23.203 -14.281 -20.703 1 80.38 408 ALA B O 1
ATOM 8584 N N . SER B 1 409 ? -22.062 -12.703 -21.906 1 84.44 409 SER B N 1
ATOM 8585 C CA . SER B 1 409 ? -21.844 -13.68 -22.969 1 84.44 409 SER B CA 1
ATOM 8586 C C . SER B 1 409 ? -20.938 -14.812 -22.5 1 84.44 409 SER B C 1
ATOM 8588 O O . SER B 1 409 ? -19.891 -14.578 -21.891 1 84.44 409 SER B O 1
ATOM 8590 N N . ARG B 1 410 ? -21.375 -15.969 -22.781 1 89.88 410 ARG B N 1
ATOM 8591 C CA . ARG B 1 410 ? -20.641 -17.109 -22.25 1 89.88 410 ARG B CA 1
ATOM 8592 C C . ARG B 1 410 ? -20.172 -18.047 -23.359 1 89.88 410 ARG B C 1
ATOM 8594 O O . ARG B 1 410 ? -20.797 -18.094 -24.422 1 89.88 410 ARG B O 1
ATOM 8601 N N . ALA B 1 411 ? -19.078 -18.672 -23.125 1 93.31 411 ALA B N 1
ATOM 8602 C CA . ALA B 1 411 ? -18.547 -19.703 -24 1 93.31 411 ALA B CA 1
ATOM 8603 C C . ALA B 1 411 ? -18.203 -20.969 -23.219 1 93.31 411 ALA B C 1
ATOM 8605 O O . ALA B 1 411 ? -17.688 -20.891 -22.109 1 93.31 411 ALA B O 1
ATOM 8606 N N . TRP B 1 412 ? -18.531 -22.109 -23.844 1 95.56 412 TRP B N 1
ATOM 8607 C CA . TRP B 1 412 ? -18.188 -23.391 -23.25 1 95.56 412 TRP B CA 1
ATOM 8608 C C . TRP B 1 412 ? -17.203 -24.156 -24.125 1 95.56 412 TRP B C 1
ATOM 8610 O O . TRP B 1 412 ? -17.328 -24.188 -25.344 1 95.56 412 TRP B O 1
ATOM 8620 N N . PHE B 1 413 ? -16.203 -24.625 -23.562 1 96.69 413 PHE B N 1
ATOM 8621 C CA . PHE B 1 413 ? -15.203 -25.484 -24.172 1 96.69 413 PHE B CA 1
ATOM 8622 C C . PHE B 1 413 ? -15.133 -26.828 -23.469 1 96.69 413 PHE B C 1
ATOM 8624 O O . PHE B 1 413 ? -14.688 -26.906 -22.328 1 96.69 413 PHE B O 1
ATOM 8631 N N . THR B 1 414 ? -15.562 -27.891 -24.141 1 95.94 414 THR B N 1
ATOM 8632 C CA . THR B 1 414 ? -15.875 -29.156 -23.453 1 95.94 414 THR B CA 1
ATOM 8633 C C . THR B 1 414 ? -14.883 -30.234 -23.844 1 95.94 414 THR B C 1
ATOM 8635 O O . THR B 1 414 ? -14.43 -30.297 -25 1 95.94 414 THR B O 1
ATOM 8638 N N . SER B 1 415 ? -14.664 -31.141 -22.906 1 95.44 415 SER B N 1
ATOM 8639 C CA . SER B 1 415 ? -13.766 -32.281 -23.125 1 95.44 415 SER B CA 1
ATOM 8640 C C . SER B 1 415 ? -14.531 -33.5 -23.641 1 95.44 415 SER B C 1
ATOM 8642 O O . SER B 1 415 ? -15.75 -33.469 -23.766 1 95.44 415 SER B O 1
ATOM 8644 N N . ARG B 1 416 ? -13.727 -34.5 -24 1 92.31 416 ARG B N 1
ATOM 8645 C CA . ARG B 1 416 ? -14.336 -35.812 -24.234 1 92.31 416 ARG B CA 1
ATOM 8646 C C . ARG B 1 416 ? -14.781 -36.438 -22.922 1 92.31 416 ARG B C 1
ATOM 8648 O O . ARG B 1 416 ? -14.547 -35.906 -21.844 1 92.31 416 ARG B O 1
ATOM 8655 N N . GLU B 1 417 ? -15.43 -37.531 -23.047 1 92.81 417 GLU B N 1
ATOM 8656 C CA . GLU B 1 417 ? -15.953 -38.219 -21.875 1 92.81 417 GLU B CA 1
ATOM 8657 C C . GLU B 1 417 ? -14.836 -38.906 -21.094 1 92.81 417 GLU B C 1
ATOM 8659 O O . GLU B 1 417 ? -13.922 -39.469 -21.688 1 92.81 417 GLU B O 1
ATOM 8664 N N . PHE B 1 418 ? -14.906 -38.75 -19.812 1 91.56 418 PHE B N 1
ATOM 8665 C CA . PHE B 1 418 ? -14.008 -39.438 -18.891 1 91.56 418 PHE B CA 1
ATOM 8666 C C . PHE B 1 418 ? -14.75 -40.5 -18.109 1 91.56 418 PHE B C 1
ATOM 8668 O O . PHE B 1 418 ? -15.914 -40.312 -17.734 1 91.56 418 PHE B O 1
ATOM 8675 N N . PRO B 1 419 ? -13.992 -41.5 -17.891 1 89.06 419 PRO B N 1
ATOM 8676 C CA . PRO B 1 419 ? -14.648 -42.5 -17.062 1 89.06 419 PRO B CA 1
ATOM 8677 C C . PRO B 1 419 ? -14.734 -42.125 -15.602 1 89.06 419 PRO B C 1
ATOM 8679 O O . PRO B 1 419 ? -13.812 -41.469 -15.07 1 89.06 419 PRO B O 1
ATOM 8682 N N . GLY B 1 420 ? -15.828 -42.406 -14.984 1 88.81 420 GLY B N 1
ATOM 8683 C CA . GLY B 1 420 ? -15.969 -42.156 -13.555 1 88.81 420 GLY B CA 1
ATOM 8684 C C . GLY B 1 420 ? -15.086 -43.062 -12.711 1 88.81 420 GLY B C 1
ATOM 8685 O O . GLY B 1 420 ? -14.68 -44.125 -13.156 1 88.81 420 GLY B O 1
ATOM 8686 N N . SER B 1 421 ? -14.695 -42.531 -11.555 1 87.88 421 SER B N 1
ATOM 8687 C CA . SER B 1 421 ? -13.875 -43.312 -10.633 1 87.88 421 SER B CA 1
ATOM 8688 C C . SER B 1 421 ? -14.234 -43 -9.18 1 87.88 421 SER B C 1
ATOM 8690 O O . SER B 1 421 ? -14.695 -41.906 -8.875 1 87.88 421 SER B O 1
ATOM 8692 N N . ALA B 1 422 ? -14.031 -43.969 -8.359 1 88.94 422 ALA B N 1
ATOM 8693 C CA . ALA B 1 422 ? -14.219 -43.75 -6.93 1 88.94 422 ALA B CA 1
ATOM 8694 C C . ALA B 1 422 ? -13.117 -42.875 -6.359 1 88.94 422 ALA B C 1
ATOM 8696 O O . ALA B 1 422 ? -13.336 -42.125 -5.402 1 88.94 422 ALA B O 1
ATOM 8697 N N . ASN B 1 423 ? -11.938 -43.031 -6.93 1 88.38 423 ASN B N 1
ATOM 8698 C CA . ASN B 1 423 ? -10.82 -42.188 -6.516 1 88.38 423 ASN B CA 1
ATOM 8699 C C . ASN B 1 423 ? -10.883 -40.812 -7.168 1 88.38 423 ASN B C 1
ATOM 8701 O O . ASN B 1 423 ? -11.281 -40.688 -8.328 1 88.38 423 ASN B O 1
ATOM 8705 N N . PRO B 1 424 ? -10.523 -39.844 -6.449 1 91.75 424 PRO B N 1
ATOM 8706 C CA . PRO B 1 424 ? -10.594 -38.5 -7.004 1 91.75 424 PRO B CA 1
ATOM 8707 C C . PRO B 1 424 ? -9.547 -38.25 -8.086 1 91.75 424 PRO B C 1
ATOM 8709 O O . PRO B 1 424 ? -8.547 -38.969 -8.164 1 91.75 424 PRO B O 1
ATOM 8712 N N . HIS B 1 425 ? -9.836 -37.281 -8.945 1 91.94 425 HIS B N 1
ATOM 8713 C CA . HIS B 1 425 ? -8.914 -36.781 -9.953 1 91.94 425 HIS B CA 1
ATOM 8714 C C . HIS B 1 425 ? -8.648 -35.281 -9.75 1 91.94 425 HIS B C 1
ATOM 8716 O O . HIS B 1 425 ? -9.352 -34.625 -8.977 1 91.94 425 HIS B O 1
ATOM 8722 N N . CYS B 1 426 ? -7.629 -34.906 -10.336 1 94.56 426 CYS B N 1
ATOM 8723 C CA . CYS B 1 426 ? -7.297 -33.5 -10.305 1 94.56 426 CYS B CA 1
ATOM 8724 C C . CYS B 1 426 ? -7.094 -32.938 -11.711 1 94.56 426 CYS B C 1
ATOM 8726 O O . CYS B 1 426 ? -6.504 -33.594 -12.562 1 94.56 426 CYS B O 1
ATOM 8728 N N . VAL B 1 427 ? -7.633 -31.812 -11.938 1 96.12 427 VAL B N 1
ATOM 8729 C CA . VAL B 1 427 ? -7.355 -31.094 -13.172 1 96.12 427 VAL B CA 1
ATOM 8730 C C . VAL B 1 427 ? -6.555 -29.828 -12.867 1 96.12 427 VAL B C 1
ATOM 8732 O O . VAL B 1 427 ? -6.902 -29.062 -11.961 1 96.12 427 VAL B O 1
ATOM 8735 N N . SER B 1 428 ? -5.469 -29.672 -13.523 1 96.69 428 SER B N 1
ATOM 8736 C CA . SER B 1 428 ? -4.664 -28.469 -13.391 1 96.69 428 SER B CA 1
ATOM 8737 C C . SER B 1 428 ? -4.508 -27.75 -14.734 1 96.69 428 SER B C 1
ATOM 8739 O O . SER B 1 428 ? -4.613 -28.375 -15.789 1 96.69 428 SER B O 1
ATOM 8741 N N . PHE B 1 429 ? -4.355 -26.453 -14.711 1 97.81 429 PHE B N 1
ATOM 8742 C CA . PHE B 1 429 ? -4.148 -25.641 -15.906 1 97.81 429 PHE B CA 1
ATOM 8743 C C . PHE B 1 429 ? -3.541 -24.297 -15.539 1 97.81 429 PHE B C 1
ATOM 8745 O O . PHE B 1 429 ? -3.369 -23.984 -14.359 1 97.81 429 PHE B O 1
ATOM 8752 N N . TRP B 1 430 ? -3.102 -23.594 -16.5 1 97.69 430 TRP B N 1
ATOM 8753 C CA . TRP B 1 430 ? -2.617 -22.234 -16.312 1 97.69 430 TRP B CA 1
ATOM 8754 C C . TRP B 1 430 ? -3.596 -21.234 -16.906 1 97.69 430 TRP B C 1
ATOM 8756 O O . TRP B 1 430 ? -4.16 -21.453 -17.984 1 97.69 430 TRP B O 1
ATOM 8766 N N . PHE B 1 431 ? -3.838 -20.156 -16.188 1 97.56 431 PHE B N 1
ATOM 8767 C CA . PHE B 1 431 ? -4.816 -19.188 -16.672 1 97.56 431 PHE B CA 1
ATOM 8768 C C . PHE B 1 431 ? -4.258 -17.766 -16.578 1 97.56 431 PHE B C 1
ATOM 8770 O O . PHE B 1 431 ? -3.289 -17.516 -15.859 1 97.56 431 PHE B O 1
ATOM 8777 N N . VAL B 1 432 ? -4.852 -16.875 -17.359 1 95.12 432 VAL B N 1
ATOM 8778 C CA . VAL B 1 432 ? -4.574 -15.445 -17.297 1 95.12 432 VAL B CA 1
ATOM 8779 C C . VAL B 1 432 ? -5.887 -14.656 -17.344 1 95.12 432 VAL B C 1
ATOM 8781 O O . VAL B 1 432 ? -6.711 -14.875 -18.234 1 95.12 432 VAL B O 1
ATOM 8784 N N . LEU B 1 433 ? -6.172 -13.883 -16.375 1 94.44 433 LEU B N 1
ATOM 8785 C CA . LEU B 1 433 ? -7.258 -12.914 -16.312 1 94.44 433 LEU B CA 1
ATOM 8786 C C . LEU B 1 433 ? -6.711 -11.5 -16.172 1 94.44 433 LEU B C 1
ATOM 8788 O O . LEU B 1 433 ? -6.438 -11.039 -15.055 1 94.44 433 LEU B O 1
ATOM 8792 N N . ASN B 1 434 ? -6.66 -10.82 -17.297 1 91.38 434 ASN B N 1
ATOM 8793 C CA . ASN B 1 434 ? -5.984 -9.523 -17.297 1 91.38 434 ASN B CA 1
ATOM 8794 C C . ASN B 1 434 ? -6.883 -8.422 -17.844 1 91.38 434 ASN B C 1
ATOM 8796 O O . ASN B 1 434 ? -7.379 -8.523 -18.969 1 91.38 434 ASN B O 1
ATOM 8800 N N . GLU B 1 435 ? -7.145 -7.523 -17.031 1 89.44 435 GLU B N 1
ATOM 8801 C CA . GLU B 1 435 ? -7.82 -6.285 -17.406 1 89.44 435 GLU B CA 1
ATOM 8802 C C . GLU B 1 435 ? -6.898 -5.082 -17.25 1 89.44 435 GLU B C 1
ATOM 8804 O O . GLU B 1 435 ? -6.895 -4.43 -16.203 1 89.44 435 GLU B O 1
ATOM 8809 N N . PRO B 1 436 ? -6.184 -4.621 -18.297 1 82.56 436 PRO B N 1
ATOM 8810 C CA . PRO B 1 436 ? -5.156 -3.586 -18.172 1 82.56 436 PRO B CA 1
ATOM 8811 C C . PRO B 1 436 ? -5.715 -2.24 -17.734 1 82.56 436 PRO B C 1
ATOM 8813 O O . PRO B 1 436 ? -5.023 -1.471 -17.062 1 82.56 436 PRO B O 1
ATOM 8816 N N . PHE B 1 437 ? -6.973 -1.927 -18.109 1 82.75 437 PHE B N 1
ATOM 8817 C CA . PHE B 1 437 ? -7.594 -0.667 -17.719 1 82.75 437 PHE B CA 1
ATOM 8818 C C . PHE B 1 437 ? -8.867 -0.917 -16.906 1 82.75 437 PHE B C 1
ATOM 8820 O O . PHE B 1 437 ? -9.836 -1.467 -17.422 1 82.75 437 PHE B O 1
ATOM 8827 N N . ILE B 1 438 ? -8.805 -0.627 -15.75 1 85.56 438 ILE B N 1
ATOM 8828 C CA . ILE B 1 438 ? -9.953 -0.806 -14.867 1 85.56 438 ILE B CA 1
ATOM 8829 C C . ILE B 1 438 ? -10.617 0.542 -14.609 1 85.56 438 ILE B C 1
ATOM 8831 O O . ILE B 1 438 ? -9.977 1.48 -14.125 1 85.56 438 ILE B O 1
ATOM 8835 N N . GLY B 1 439 ? -11.828 0.671 -14.883 1 80.31 439 GLY B N 1
ATOM 8836 C CA . GLY B 1 439 ? -12.578 1.909 -14.719 1 80.31 439 GLY B CA 1
ATOM 8837 C C . GLY B 1 439 ? -12.93 2.213 -13.281 1 80.31 439 GLY B C 1
ATOM 8838 O O . GLY B 1 439 ? -12.664 1.404 -12.383 1 80.31 439 GLY B O 1
ATOM 8839 N N . ASN B 1 440 ? -13.594 3.322 -13.055 1 78.69 440 ASN B N 1
ATOM 8840 C CA . ASN B 1 440 ? -13.945 3.809 -11.727 1 78.69 440 ASN B CA 1
ATOM 8841 C C . ASN B 1 440 ? -14.977 2.91 -11.055 1 78.69 440 ASN B C 1
ATOM 8843 O O . ASN B 1 440 ? -15.031 2.824 -9.828 1 78.69 440 ASN B O 1
ATOM 8847 N N . SER B 1 441 ? -15.75 2.221 -11.898 1 80.5 441 SER B N 1
ATOM 8848 C CA . SER B 1 441 ? -16.797 1.369 -11.352 1 80.5 441 SER B CA 1
ATOM 8849 C C . SER B 1 441 ? -16.234 0.051 -10.836 1 80.5 441 SER B C 1
ATOM 8851 O O . SER B 1 441 ? -16.906 -0.684 -10.117 1 80.5 441 SER B O 1
ATOM 8853 N N . GLY B 1 442 ? -14.977 -0.217 -11.234 1 85.31 442 GLY B N 1
ATOM 8854 C CA . GLY B 1 442 ? -14.344 -1.438 -10.766 1 85.31 442 GLY B CA 1
ATOM 8855 C C . GLY B 1 442 ? -14.055 -2.424 -11.883 1 85.31 442 GLY B C 1
ATOM 8856 O O . GLY B 1 442 ? -14.383 -2.168 -13.047 1 85.31 442 GLY B O 1
ATOM 8857 N N . PRO B 1 443 ? -13.516 -3.555 -11.469 1 88.19 443 PRO B N 1
ATOM 8858 C CA . PRO B 1 443 ? -13.219 -4.559 -12.5 1 88.19 443 PRO B CA 1
ATOM 8859 C C . PRO B 1 443 ? -14.484 -5.188 -13.086 1 88.19 443 PRO B C 1
ATOM 8861 O O . PRO B 1 443 ? -15.453 -5.426 -12.359 1 88.19 443 PRO B O 1
ATOM 8864 N N . SER B 1 444 ? -14.477 -5.398 -14.344 1 89.38 444 SER B N 1
ATOM 8865 C CA . SER B 1 444 ? -15.617 -5.957 -15.062 1 89.38 444 SER B CA 1
ATOM 8866 C C . SER B 1 444 ? -15.164 -6.852 -16.219 1 89.38 444 SER B C 1
ATOM 8868 O O . SER B 1 444 ? -15.742 -6.816 -17.297 1 89.38 444 SER B O 1
ATOM 8870 N N . LEU B 1 445 ? -14.07 -7.531 -16 1 89.62 445 LEU B N 1
ATOM 8871 C CA . LEU B 1 445 ? -13.508 -8.391 -17.047 1 89.62 445 LEU B CA 1
ATOM 8872 C C . LEU B 1 445 ? -14.461 -9.539 -17.359 1 89.62 445 LEU B C 1
ATOM 8874 O O . LEU B 1 445 ? -14.805 -9.758 -18.531 1 89.62 445 LEU B O 1
ATOM 8878 N N . GLY B 1 446 ? -14.781 -10.305 -16.391 1 92.12 446 GLY B N 1
ATOM 8879 C CA . GLY B 1 446 ? -15.57 -11.516 -16.547 1 92.12 446 GLY B CA 1
ATOM 8880 C C . GLY B 1 446 ? -15.148 -12.625 -15.602 1 92.12 446 GLY B C 1
ATOM 8881 O O . GLY B 1 446 ? -14.75 -12.367 -14.469 1 92.12 446 GLY B O 1
ATOM 8882 N N . ALA B 1 447 ? -15.438 -13.836 -16.078 1 93.75 447 ALA B N 1
ATOM 8883 C CA . ALA B 1 447 ? -15.156 -14.961 -15.195 1 93.75 447 ALA B CA 1
ATOM 8884 C C . ALA B 1 447 ? -14.656 -16.172 -15.984 1 93.75 447 ALA B C 1
ATOM 8886 O O . ALA B 1 447 ? -14.93 -16.297 -17.172 1 93.75 447 ALA B O 1
ATOM 8887 N N . LEU B 1 448 ? -13.836 -16.891 -15.367 1 96.94 448 LEU B N 1
ATOM 8888 C CA . LEU B 1 448 ? -13.406 -18.203 -15.836 1 96.94 448 LEU B CA 1
ATOM 8889 C C . LEU B 1 448 ? -13.797 -19.281 -14.836 1 96.94 448 LEU B C 1
ATOM 8891 O O . LEU B 1 448 ? -13.516 -19.172 -13.641 1 96.94 448 LEU B O 1
ATOM 8895 N N . SER B 1 449 ? -14.492 -20.328 -15.359 1 97.06 449 SER B N 1
ATOM 8896 C CA . SER B 1 449 ? -14.938 -21.391 -14.477 1 97.06 449 SER B CA 1
ATOM 8897 C C . SER B 1 449 ? -14.703 -22.766 -15.102 1 97.06 449 SER B C 1
ATOM 8899 O O . SER B 1 449 ? -14.57 -22.875 -16.312 1 97.06 449 SER B O 1
ATOM 8901 N N . VAL B 1 450 ? -14.602 -23.75 -14.273 1 98 450 VAL B N 1
ATOM 8902 C CA . VAL B 1 450 ? -14.516 -25.141 -14.672 1 98 450 VAL B CA 1
ATOM 8903 C C . VAL B 1 450 ? -15.672 -25.938 -14.07 1 98 450 VAL B C 1
ATOM 8905 O O . VAL B 1 450 ? -15.977 -25.797 -12.883 1 98 450 VAL B O 1
ATOM 8908 N N . TYR B 1 451 ? -16.344 -26.719 -14.93 1 96.69 451 TYR B N 1
ATOM 8909 C CA . TYR B 1 451 ? -17.484 -27.516 -14.523 1 96.69 451 TYR B CA 1
ATOM 8910 C C . TYR B 1 451 ? -17.25 -29 -14.836 1 96.69 451 TYR B C 1
ATOM 8912 O O . TYR B 1 451 ? -16.438 -29.328 -15.703 1 96.69 451 TYR B O 1
ATOM 8920 N N . THR B 1 452 ? -17.875 -29.812 -14.062 1 96.38 452 THR B N 1
ATOM 8921 C CA . THR B 1 452 ? -18.062 -31.203 -14.469 1 96.38 452 THR B CA 1
ATOM 8922 C C . THR B 1 452 ? -19.516 -31.453 -14.875 1 96.38 452 THR B C 1
ATOM 8924 O O . THR B 1 452 ? -20.438 -30.891 -14.281 1 96.38 452 THR B O 1
ATOM 8927 N N . LYS B 1 453 ? -19.688 -32.156 -15.867 1 95.38 453 LYS B N 1
ATOM 8928 C CA . LYS B 1 453 ? -21.016 -32.5 -16.375 1 95.38 453 LYS B CA 1
ATOM 8929 C C . LYS B 1 453 ? -21.266 -34 -16.344 1 95.38 453 LYS B C 1
ATOM 8931 O O . LYS B 1 453 ? -20.469 -34.781 -16.875 1 95.38 453 LYS B O 1
ATOM 8936 N N . VAL B 1 454 ? -22.312 -34.344 -15.703 1 95.19 454 VAL B N 1
ATOM 8937 C CA . VAL B 1 454 ? -22.703 -35.75 -15.609 1 95.19 454 VAL B CA 1
ATOM 8938 C C . VAL B 1 454 ? -24.109 -35.938 -16.172 1 95.19 454 VAL B C 1
ATOM 8940 O O . VAL B 1 454 ? -25 -35.125 -15.883 1 95.19 454 VAL B O 1
ATOM 8943 N N . ILE B 1 455 ? -24.281 -36.906 -17.016 1 92.06 455 ILE B N 1
ATOM 8944 C CA . ILE B 1 455 ? -25.594 -37.25 -17.516 1 92.06 455 ILE B CA 1
ATOM 8945 C C . ILE B 1 455 ? -26.156 -38.438 -16.734 1 92.06 455 ILE B C 1
ATOM 8947 O O . ILE B 1 455 ? -25.625 -39.531 -16.812 1 92.06 455 ILE B O 1
ATOM 8951 N N . GLU B 1 456 ? -27.172 -38.156 -16.047 1 90.44 456 GLU B N 1
ATOM 8952 C CA . GLU B 1 456 ? -27.812 -39.219 -15.266 1 90.44 456 GLU B CA 1
ATOM 8953 C C . GLU B 1 456 ? -28.578 -40.188 -16.172 1 90.44 456 GLU B C 1
ATOM 8955 O O . GLU B 1 456 ? -28.938 -39.844 -17.297 1 90.44 456 GLU B O 1
ATOM 8960 N N . PRO B 1 457 ? -28.875 -41.344 -15.57 1 88.5 457 PRO B N 1
ATOM 8961 C CA . PRO B 1 457 ? -29.609 -42.344 -16.359 1 88.5 457 PRO B CA 1
ATOM 8962 C C . PRO B 1 457 ? -31.016 -41.875 -16.75 1 88.5 457 PRO B C 1
ATOM 8964 O O . PRO B 1 457 ? -31.531 -42.281 -17.781 1 88.5 457 PRO B O 1
ATOM 8967 N N . ASP B 1 458 ? -31.625 -41 -15.961 1 90.5 458 ASP B N 1
ATOM 8968 C CA . ASP B 1 458 ? -32.938 -40.469 -16.266 1 90.5 458 ASP B CA 1
ATOM 8969 C C . ASP B 1 458 ? -32.875 -39.344 -17.312 1 90.5 458 ASP B C 1
ATOM 8971 O O . ASP B 1 458 ? -33.906 -38.781 -17.688 1 90.5 458 ASP B O 1
ATOM 8975 N N . GLY B 1 459 ? -31.672 -39.031 -17.734 1 87.88 459 GLY B N 1
ATOM 8976 C CA . GLY B 1 459 ? -31.484 -38.031 -18.781 1 87.88 459 GLY B CA 1
ATOM 8977 C C . GLY B 1 459 ? -31.219 -36.656 -18.219 1 87.88 459 GLY B C 1
ATOM 8978 O O . GLY B 1 459 ? -30.891 -35.719 -18.984 1 87.88 459 GLY B O 1
ATOM 8979 N N . ASN B 1 460 ? -31.312 -36.625 -16.953 1 89.56 460 ASN B N 1
ATOM 8980 C CA . ASN B 1 460 ? -31.047 -35.344 -16.328 1 89.56 460 ASN B CA 1
ATOM 8981 C C . ASN B 1 460 ? -29.562 -35 -16.359 1 89.56 460 ASN B C 1
ATOM 8983 O O . ASN B 1 460 ? -28.703 -35.844 -16.109 1 89.56 460 ASN B O 1
ATOM 8987 N N . VAL B 1 461 ? -29.266 -33.75 -16.781 1 90.12 461 VAL B N 1
ATOM 8988 C CA . VAL B 1 461 ? -27.875 -33.281 -16.875 1 90.12 461 VAL B CA 1
ATOM 8989 C C . VAL B 1 461 ? -27.531 -32.438 -15.641 1 90.12 461 VAL B C 1
ATOM 8991 O O . VAL B 1 461 ? -28.203 -31.453 -15.336 1 90.12 461 VAL B O 1
ATOM 8994 N N . ILE B 1 462 ? -26.531 -32.875 -14.961 1 90.06 462 ILE B N 1
ATOM 8995 C CA . ILE B 1 462 ? -26.062 -32.156 -13.789 1 90.06 462 ILE B CA 1
ATOM 8996 C C . ILE B 1 462 ? -24.734 -31.469 -14.102 1 90.06 462 ILE B C 1
ATOM 8998 O O . ILE B 1 462 ? -23.766 -32.125 -14.469 1 90.06 462 ILE B O 1
ATOM 9002 N N . ARG B 1 463 ? -24.734 -30.219 -13.992 1 92.06 463 ARG B N 1
ATOM 9003 C CA . ARG B 1 463 ? -23.516 -29.438 -14.141 1 92.06 463 ARG B CA 1
ATOM 9004 C C . ARG B 1 463 ? -23.047 -28.891 -12.797 1 92.06 463 ARG B C 1
ATOM 9006 O O . ARG B 1 463 ? -23.734 -28.094 -12.164 1 92.06 463 ARG B O 1
ATOM 9013 N N . LYS B 1 464 ? -21.906 -29.266 -12.375 1 91.81 464 LYS B N 1
ATOM 9014 C CA . LYS B 1 464 ? -21.375 -28.875 -11.078 1 91.81 464 LYS B CA 1
ATOM 9015 C C . LYS B 1 464 ? -20.109 -28.031 -11.242 1 91.81 464 LYS B C 1
ATOM 9017 O O . LYS B 1 464 ? -19.125 -28.484 -11.82 1 91.81 464 LYS B O 1
ATOM 9022 N N . PRO B 1 465 ? -20.141 -26.812 -10.781 1 93.88 465 PRO B N 1
ATOM 9023 C CA . PRO B 1 465 ? -18.906 -26.016 -10.812 1 93.88 465 PRO B CA 1
ATOM 9024 C C . PRO B 1 465 ? -17.875 -26.5 -9.812 1 93.88 465 PRO B C 1
ATOM 9026 O O . PRO B 1 465 ? -18.188 -26.75 -8.648 1 93.88 465 PRO B O 1
ATOM 9029 N N . VAL B 1 466 ? -16.594 -26.609 -10.203 1 96.44 466 VAL B N 1
ATOM 9030 C CA . VAL B 1 466 ? -15.539 -27.109 -9.312 1 96.44 466 VAL B CA 1
ATOM 9031 C C . VAL B 1 466 ? -14.469 -26.047 -9.141 1 96.44 466 VAL B C 1
ATOM 9033 O O . VAL B 1 466 ? -13.609 -26.141 -8.258 1 96.44 466 VAL B O 1
ATOM 9036 N N . TRP B 1 467 ? -14.453 -25.047 -9.93 1 97.56 467 TRP B N 1
ATOM 9037 C CA . TRP B 1 467 ? -13.469 -23.969 -9.906 1 97.56 467 TRP B CA 1
ATOM 9038 C C . TRP B 1 467 ? -14.023 -22.719 -10.578 1 97.56 467 TRP B C 1
ATOM 9040 O O . TRP B 1 467 ? -14.617 -22.797 -11.656 1 97.56 467 TRP B O 1
ATOM 9050 N N . LYS B 1 468 ? -13.906 -21.547 -9.93 1 96.44 468 LYS B N 1
ATOM 9051 C CA . LYS B 1 468 ? -14.438 -20.328 -10.523 1 96.44 468 LYS B CA 1
ATOM 9052 C C . LYS B 1 468 ? -13.672 -19.094 -10.031 1 96.44 468 LYS B C 1
ATOM 9054 O O . LYS B 1 468 ? -13.414 -18.953 -8.836 1 96.44 468 LYS B O 1
ATOM 9059 N N . LEU B 1 469 ? -13.266 -18.25 -10.906 1 95.62 469 LEU B N 1
ATOM 9060 C CA . LEU B 1 469 ? -12.594 -16.984 -10.586 1 95.62 469 LEU B CA 1
ATOM 9061 C C . LEU B 1 469 ? -13.195 -15.836 -11.383 1 95.62 469 LEU B C 1
ATOM 9063 O O . LEU B 1 469 ? -13.562 -16 -12.547 1 95.62 469 LEU B O 1
ATOM 9067 N N . TYR B 1 470 ? -13.227 -14.688 -10.75 1 92.31 470 TYR B N 1
ATOM 9068 C CA . TYR B 1 470 ? -13.844 -13.531 -11.383 1 92.31 470 TYR B CA 1
ATOM 9069 C C . TYR B 1 470 ? -12.82 -12.43 -11.617 1 92.31 470 TYR B C 1
ATOM 9071 O O . TYR B 1 470 ? -11.938 -12.203 -10.781 1 92.31 470 TYR B O 1
ATOM 9079 N N . ASN B 1 471 ? -12.938 -11.812 -12.734 1 91.62 471 ASN B N 1
ATOM 9080 C CA . ASN B 1 471 ? -12.336 -10.508 -13.039 1 91.62 471 ASN B CA 1
ATOM 9081 C C . ASN B 1 471 ? -10.812 -10.57 -12.977 1 91.62 471 ASN B C 1
ATOM 9083 O O . ASN B 1 471 ? -10.227 -11.641 -13.078 1 91.62 471 ASN B O 1
ATOM 9087 N N . HIS B 1 472 ? -10.18 -9.469 -12.883 1 91.19 472 HIS B N 1
ATOM 9088 C CA . HIS B 1 472 ? -8.75 -9.25 -13.078 1 91.19 472 HIS B CA 1
ATOM 9089 C C . HIS B 1 472 ? -7.934 -9.938 -11.984 1 91.19 472 HIS B C 1
ATOM 9091 O O . HIS B 1 472 ? -8.227 -9.781 -10.797 1 91.19 472 HIS B O 1
ATOM 9097 N N . GLN B 1 473 ? -6.867 -10.719 -12.383 1 91.44 473 GLN B N 1
ATOM 9098 C CA . GLN B 1 473 ? -5.938 -11.359 -11.461 1 91.44 473 GLN B CA 1
ATOM 9099 C C . GLN B 1 473 ? -4.504 -10.906 -11.719 1 91.44 473 GLN B C 1
ATOM 9101 O O . GLN B 1 473 ? -3.609 -11.18 -10.922 1 91.44 473 GLN B O 1
ATOM 9106 N N . GLY B 1 474 ? -4.266 -10.234 -12.812 1 87.62 474 GLY B N 1
ATOM 9107 C CA . GLY B 1 474 ? -2.928 -9.781 -13.172 1 87.62 474 GLY B CA 1
ATOM 9108 C C . GLY B 1 474 ? -2.512 -10.203 -14.57 1 87.62 474 GLY B C 1
ATOM 9109 O O . GLY B 1 474 ? -3.174 -11.031 -15.195 1 87.62 474 GLY B O 1
ATOM 9110 N N . PRO B 1 475 ? -1.395 -9.711 -15.039 1 87.69 475 PRO B N 1
ATOM 9111 C CA . PRO B 1 475 ? -0.981 -9.961 -16.422 1 87.69 475 PRO B CA 1
ATOM 9112 C C . PRO B 1 475 ? -0.19 -11.258 -16.578 1 87.69 475 PRO B C 1
ATOM 9114 O O . PRO B 1 475 ? 0.035 -11.719 -17.703 1 87.69 475 PRO B O 1
ATOM 9117 N N . GLU B 1 476 ? 0.201 -11.914 -15.508 1 89.56 476 GLU B N 1
ATOM 9118 C CA . GLU B 1 476 ? 1.022 -13.117 -15.562 1 89.56 476 GLU B CA 1
ATOM 9119 C C . GLU B 1 476 ? 0.157 -14.375 -15.578 1 89.56 476 GLU B C 1
ATOM 9121 O O . GLU B 1 476 ? -1.022 -14.328 -15.219 1 89.56 476 GLU B O 1
ATOM 9126 N N . TRP B 1 477 ? 0.788 -15.445 -16.078 1 94.06 477 TRP B N 1
ATOM 9127 C CA . TRP B 1 477 ? 0.128 -16.734 -15.984 1 94.06 477 TRP B CA 1
ATOM 9128 C C . TRP B 1 477 ? 0.086 -17.234 -14.539 1 94.06 477 TRP B C 1
ATOM 9130 O O . TRP B 1 477 ? 1.072 -17.109 -13.805 1 94.06 477 TRP B O 1
ATOM 9140 N N . HIS B 1 478 ? -1.071 -17.781 -14.195 1 95.19 478 HIS B N 1
ATOM 9141 C CA . HIS B 1 478 ? -1.252 -18.328 -12.859 1 95.19 478 HIS B CA 1
ATOM 9142 C C . HIS B 1 478 ? -1.596 -19.812 -12.922 1 95.19 478 HIS B C 1
ATOM 9144 O O . HIS B 1 478 ? -2.283 -20.266 -13.844 1 95.19 478 HIS B O 1
ATOM 9150 N N . TYR B 1 479 ? -1.041 -20.531 -11.953 1 95.75 479 TYR B N 1
ATOM 9151 C CA . TYR B 1 479 ? -1.336 -21.953 -11.836 1 95.75 479 TYR B CA 1
ATOM 9152 C C . TYR B 1 479 ? -2.689 -22.188 -11.172 1 95.75 479 TYR B C 1
ATOM 9154 O O . TYR B 1 479 ? -3.041 -21.5 -10.211 1 95.75 479 TYR B O 1
ATOM 9162 N N . ALA B 1 480 ? -3.469 -23.125 -11.711 1 97.38 480 ALA B N 1
ATOM 9163 C CA . ALA B 1 480 ? -4.785 -23.469 -11.18 1 97.38 480 ALA B CA 1
ATOM 9164 C C . ALA B 1 480 ? -4.93 -24.984 -11.008 1 97.38 480 ALA B C 1
ATOM 9166 O O . ALA B 1 480 ? -4.289 -25.766 -11.727 1 97.38 480 ALA B O 1
ATOM 9167 N N . GLN B 1 481 ? -5.691 -25.328 -10.031 1 96.56 481 GLN B N 1
ATOM 9168 C CA . GLN B 1 481 ? -6.02 -26.734 -9.781 1 96.56 481 GLN B CA 1
ATOM 9169 C C . GLN B 1 481 ? -7.43 -26.859 -9.211 1 96.56 481 GLN B C 1
ATOM 9171 O O . GLN B 1 481 ? -7.875 -26.016 -8.43 1 96.56 481 GLN B O 1
ATOM 9176 N N . ALA B 1 482 ? -8.102 -27.938 -9.578 1 97.06 482 ALA B N 1
ATOM 9177 C CA . ALA B 1 482 ? -9.438 -28.234 -9.07 1 97.06 482 ALA B CA 1
ATOM 9178 C C . ALA B 1 482 ? -9.617 -29.719 -8.828 1 97.06 482 ALA B C 1
ATOM 9180 O O . ALA B 1 482 ? -9.148 -30.547 -9.625 1 97.06 482 ALA B O 1
ATOM 9181 N N . LEU B 1 483 ? -10.281 -30 -7.766 1 96.31 483 LEU B N 1
ATOM 9182 C CA . LEU B 1 483 ? -10.578 -31.391 -7.418 1 96.31 483 LEU B CA 1
ATOM 9183 C C . LEU B 1 483 ? -11.812 -31.875 -8.164 1 96.31 483 LEU B C 1
ATOM 9185 O O . LEU B 1 483 ? -12.82 -31.188 -8.234 1 96.31 483 LEU B O 1
ATOM 9189 N N . ILE B 1 484 ? -11.703 -33.031 -8.781 1 94.88 484 ILE B N 1
ATOM 9190 C CA . ILE B 1 484 ? -12.828 -33.688 -9.461 1 94.88 484 ILE B CA 1
ATOM 9191 C C . ILE B 1 484 ? -13.172 -35 -8.766 1 94.88 484 ILE B C 1
ATOM 9193 O O . ILE B 1 484 ? -12.352 -35.906 -8.719 1 94.88 484 ILE B O 1
ATOM 9197 N N . GLN B 1 485 ? -14.297 -35 -8.25 1 93.5 485 GLN B N 1
ATOM 9198 C CA . GLN B 1 485 ? -14.812 -36.219 -7.629 1 93.5 485 GLN B CA 1
ATOM 9199 C C . GLN B 1 485 ? -16.125 -36.656 -8.289 1 93.5 485 GLN B C 1
ATOM 9201 O O . GLN B 1 485 ? -17.203 -36.25 -7.863 1 93.5 485 GLN B O 1
ATOM 9206 N N . GLU B 1 486 ? -16.031 -37.5 -9.297 1 93.5 486 GLU B N 1
ATOM 9207 C CA . GLU B 1 486 ? -17.188 -38.031 -10.023 1 93.5 486 GLU B CA 1
ATOM 9208 C C . GLU B 1 486 ? -17.094 -39.562 -10.172 1 93.5 486 GLU B C 1
ATOM 9210 O O . GLU B 1 486 ? -16.094 -40.094 -10.664 1 93.5 486 GLU B O 1
ATOM 9215 N N . GLU B 1 487 ? -18.094 -40.219 -9.805 1 92.75 487 GLU B N 1
ATOM 9216 C CA . GLU B 1 487 ? -18.109 -41.688 -9.883 1 92.75 487 GLU B CA 1
ATOM 9217 C C . GLU B 1 487 ? -18.672 -42.156 -11.219 1 92.75 487 GLU B C 1
ATOM 9219 O O . GLU B 1 487 ? -18.406 -43.281 -11.648 1 92.75 487 GLU B O 1
ATOM 9224 N N . LYS B 1 488 ? -19.453 -41.312 -11.844 1 93.31 488 LYS B N 1
ATOM 9225 C CA . LYS B 1 488 ? -20.031 -41.656 -13.141 1 93.31 488 LYS B CA 1
ATOM 9226 C C . LYS B 1 488 ? -19.219 -41.031 -14.281 1 93.31 488 LYS B C 1
ATOM 9228 O O . LYS B 1 488 ? -18.297 -40.25 -14.039 1 93.31 488 LYS B O 1
ATOM 9233 N N . VAL B 1 489 ? -19.578 -41.469 -15.445 1 93.56 489 VAL B N 1
ATOM 9234 C CA . VAL B 1 489 ? -18.969 -40.875 -16.625 1 93.56 489 VAL B CA 1
ATOM 9235 C C . VAL B 1 489 ? -19.266 -39.375 -16.672 1 93.56 489 VAL B C 1
ATOM 9237 O O . VAL B 1 489 ? -20.391 -38.969 -16.422 1 93.56 489 VAL B O 1
ATOM 9240 N N . PHE B 1 490 ? -18.266 -38.656 -16.906 1 94.69 490 PHE B N 1
ATOM 9241 C CA . PHE B 1 490 ? -18.469 -37.219 -16.859 1 94.69 490 PHE B CA 1
ATOM 9242 C C . PHE B 1 490 ? -17.625 -36.531 -17.938 1 94.69 490 PHE B C 1
ATOM 9244 O O . PHE B 1 490 ? -16.781 -37.156 -18.578 1 94.69 490 PHE B O 1
ATOM 9251 N N . THR B 1 491 ? -17.969 -35.281 -18.203 1 95.25 491 THR B N 1
ATOM 9252 C CA . THR B 1 491 ? -17.172 -34.375 -19.031 1 95.25 491 THR B CA 1
ATOM 9253 C C . THR B 1 491 ? -16.797 -33.125 -18.234 1 95.25 491 THR B C 1
ATOM 9255 O O . THR B 1 491 ? -17.422 -32.812 -17.219 1 95.25 491 THR B O 1
ATOM 9258 N N . ILE B 1 492 ? -15.727 -32.594 -18.578 1 96.31 492 ILE B N 1
ATOM 9259 C CA . ILE B 1 492 ? -15.281 -31.312 -18.016 1 96.31 492 ILE B CA 1
ATOM 9260 C C . ILE B 1 492 ? -15.469 -30.203 -19.031 1 96.31 492 ILE B C 1
ATOM 9262 O O . ILE B 1 492 ? -15.227 -30.391 -20.219 1 96.31 492 ILE B O 1
ATOM 9266 N N . PHE B 1 493 ? -15.898 -29.078 -18.625 1 96.31 493 PHE B N 1
ATOM 9267 C CA . PHE B 1 493 ? -15.891 -27.984 -19.578 1 96.31 493 PHE B CA 1
ATOM 9268 C C . PHE B 1 493 ? -15.484 -26.672 -18.922 1 96.31 493 PHE B C 1
ATOM 9270 O O . PHE B 1 493 ? -15.797 -26.453 -17.75 1 96.31 493 PHE B O 1
ATOM 9277 N N . PHE B 1 494 ? -14.773 -25.859 -19.672 1 97.75 494 PHE B N 1
ATOM 9278 C CA . PHE B 1 494 ? -14.391 -24.5 -19.297 1 97.75 494 PHE B CA 1
ATOM 9279 C C . PHE B 1 494 ? -15.453 -23.5 -19.734 1 97.75 494 PHE B C 1
ATOM 9281 O O . PHE B 1 494 ? -15.922 -23.531 -20.875 1 97.75 494 PHE B O 1
ATOM 9288 N N . GLU B 1 495 ? -15.828 -22.688 -18.828 1 96.12 495 GLU B N 1
ATOM 9289 C CA . GLU B 1 495 ? -16.766 -21.625 -19.141 1 96.12 495 GLU B CA 1
ATOM 9290 C C . GLU B 1 495 ? -16.109 -20.25 -19.016 1 96.12 495 GLU B C 1
ATOM 9292 O O . GLU B 1 495 ? -15.438 -19.969 -18.016 1 96.12 495 GLU B O 1
ATOM 9297 N N . GLY B 1 496 ? -16.156 -19.5 -20.062 1 94.62 496 GLY B N 1
ATOM 9298 C CA . GLY B 1 496 ? -15.766 -18.109 -20.031 1 94.62 496 GLY B CA 1
ATOM 9299 C C . GLY B 1 496 ? -16.938 -17.156 -20.188 1 94.62 496 GLY B C 1
ATOM 9300 O O . GLY B 1 496 ? -17.812 -17.375 -21.016 1 94.62 496 GLY B O 1
ATOM 9301 N N . ILE B 1 497 ? -16.969 -16.188 -19.312 1 91 497 ILE B N 1
ATOM 9302 C CA . ILE B 1 497 ? -18.016 -15.172 -19.375 1 91 497 ILE B CA 1
ATOM 9303 C C . ILE B 1 497 ? -17.375 -13.789 -19.469 1 91 497 ILE B C 1
ATOM 9305 O O . ILE B 1 497 ? -16.469 -13.461 -18.703 1 91 497 ILE B O 1
ATOM 9309 N N . TRP B 1 498 ? -17.875 -13.031 -20.438 1 89.5 498 TRP B N 1
ATOM 9310 C CA . TRP B 1 498 ? -17.438 -11.648 -20.516 1 89.5 498 TRP B CA 1
ATOM 9311 C C . TRP B 1 498 ? -18.266 -10.766 -19.594 1 89.5 498 TRP B C 1
ATOM 9313 O O . TRP B 1 498 ? -19.469 -10.945 -19.469 1 89.5 498 TRP B O 1
ATOM 9323 N N . GLY B 1 499 ? -17.562 -9.852 -18.906 1 87.31 499 GLY B N 1
ATOM 9324 C CA . GLY B 1 499 ? -18.281 -8.812 -18.203 1 87.31 499 GLY B CA 1
ATOM 9325 C C . GLY B 1 499 ? -18.688 -7.645 -19.094 1 87.31 499 GLY B C 1
ATOM 9326 O O . GLY B 1 499 ? -19.062 -7.84 -20.25 1 87.31 499 GLY B O 1
ATOM 9327 N N . SER B 1 500 ? -18.781 -6.43 -18.5 1 78.94 500 SER B N 1
ATOM 9328 C CA . SER B 1 500 ? -19.156 -5.234 -19.25 1 78.94 500 SER B CA 1
ATOM 9329 C C . SER B 1 500 ? -17.922 -4.512 -19.781 1 78.94 500 SER B C 1
ATOM 9331 O O . SER B 1 500 ? -18.047 -3.473 -20.438 1 78.94 500 SER B O 1
ATOM 9333 N N . SER B 1 501 ? -16.812 -5.098 -19.5 1 67.75 501 SER B N 1
ATOM 9334 C CA . SER B 1 501 ? -15.586 -4.395 -19.875 1 67.75 501 SER B CA 1
ATOM 9335 C C . SER B 1 501 ? -15.523 -4.145 -21.375 1 67.75 501 SER B C 1
ATOM 9337 O O . SER B 1 501 ? -16.078 -4.918 -22.156 1 67.75 501 SER B O 1
ATOM 9339 N N . LEU B 1 502 ? -15.344 -2.863 -21.797 1 60.03 502 LEU B N 1
ATOM 9340 C CA . LEU B 1 502 ? -15.219 -2.463 -23.188 1 60.03 502 LEU B CA 1
ATOM 9341 C C . LEU B 1 502 ? -14.25 -3.385 -23.938 1 60.03 502 LEU B C 1
ATOM 9343 O O . LEU B 1 502 ? -13.578 -2.957 -24.875 1 60.03 502 LEU B O 1
ATOM 9347 N N . ALA B 1 503 ? -14.305 -4.668 -23.609 1 59.75 503 ALA B N 1
ATOM 9348 C CA . ALA B 1 503 ? -13.562 -5.691 -24.359 1 59.75 503 ALA B CA 1
ATOM 9349 C C . ALA B 1 503 ? -12.062 -5.457 -24.266 1 59.75 503 ALA B C 1
ATOM 9351 O O . ALA B 1 503 ? -11.312 -5.832 -25.172 1 59.75 503 ALA B O 1
ATOM 9352 N N . ASN B 1 504 ? -11.594 -4.855 -23.25 1 74.69 504 ASN B N 1
ATOM 9353 C CA . ASN B 1 504 ? -10.172 -4.551 -23.188 1 74.69 504 ASN B CA 1
ATOM 9354 C C . ASN B 1 504 ? -9.414 -5.582 -22.359 1 74.69 504 ASN B C 1
ATOM 9356 O O . ASN B 1 504 ? -8.227 -5.406 -22.078 1 74.69 504 ASN B O 1
ATOM 9360 N N . GLY B 1 505 ? -9.969 -6.68 -22.094 1 86.69 505 GLY B N 1
ATOM 9361 C CA . GLY B 1 505 ? -9.266 -7.613 -21.219 1 86.69 505 GLY B CA 1
ATOM 9362 C C . GLY B 1 505 ? -8.984 -8.945 -21.891 1 86.69 505 GLY B C 1
ATOM 9363 O O . GLY B 1 505 ? -9.25 -9.125 -23.078 1 86.69 505 GLY B O 1
ATOM 9364 N N . LEU B 1 506 ? -8.25 -9.773 -21.266 1 90.38 506 LEU B N 1
ATOM 9365 C CA . LEU B 1 506 ? -7.875 -11.102 -21.734 1 90.38 506 LEU B CA 1
ATOM 9366 C C . LEU B 1 506 ? -8.281 -12.172 -20.734 1 90.38 506 LEU B C 1
ATOM 9368 O O . LEU B 1 506 ? -8.008 -12.047 -19.547 1 90.38 506 LEU B O 1
ATOM 9372 N N . ILE B 1 507 ? -9.039 -13.078 -21.219 1 93.5 507 ILE B N 1
ATOM 9373 C CA . ILE B 1 507 ? -9.328 -14.305 -20.469 1 93.5 507 ILE B CA 1
ATOM 9374 C C . ILE B 1 507 ? -8.797 -15.508 -21.234 1 93.5 507 ILE B C 1
ATOM 9376 O O . ILE B 1 507 ? -9.211 -15.766 -22.375 1 93.5 507 ILE B O 1
ATOM 9380 N N . GLY B 1 508 ? -7.844 -16.156 -20.625 1 95.5 508 GLY B N 1
ATOM 9381 C CA . GLY B 1 508 ? -7.246 -17.281 -21.328 1 95.5 508 GLY B CA 1
ATOM 9382 C C . GLY B 1 508 ? -6.754 -18.375 -20.406 1 95.5 508 GLY B C 1
ATOM 9383 O O . GLY B 1 508 ? -6.609 -18.156 -19.188 1 95.5 508 GLY B O 1
ATOM 9384 N N . PHE B 1 509 ? -6.594 -19.578 -21 1 97.12 509 PHE B N 1
ATOM 9385 C CA . PHE B 1 509 ? -6.004 -20.688 -20.25 1 97.12 509 PHE B CA 1
ATOM 9386 C C . PHE B 1 509 ? -5.125 -21.547 -21.156 1 97.12 509 PHE B C 1
ATOM 9388 O O . PHE B 1 509 ? -5.23 -21.469 -22.391 1 97.12 509 PHE B O 1
ATOM 9395 N N . ASP B 1 510 ? -4.238 -22.266 -20.578 1 97.31 510 ASP B N 1
ATOM 9396 C CA . ASP B 1 510 ? -3.242 -23.078 -21.266 1 97.31 510 ASP B CA 1
ATOM 9397 C C . ASP B 1 510 ? -2.795 -24.25 -20.406 1 97.31 510 ASP B C 1
ATOM 9399 O O . ASP B 1 510 ? -3.08 -24.297 -19.203 1 97.31 510 ASP B O 1
ATOM 9403 N N . ASP B 1 511 ? -2.266 -25.297 -21.062 1 97 511 ASP B N 1
ATOM 9404 C CA . ASP B 1 511 ? -1.575 -26.406 -20.422 1 97 511 ASP B CA 1
ATOM 9405 C C . ASP B 1 511 ? -2.498 -27.141 -19.438 1 97 511 ASP B C 1
ATOM 9407 O O . ASP B 1 511 ? -2.207 -27.219 -18.25 1 97 511 ASP B O 1
ATOM 9411 N N . ILE B 1 512 ? -3.486 -27.797 -19.906 1 97.12 512 ILE B N 1
ATOM 9412 C CA . ILE B 1 512 ? -4.391 -28.609 -19.094 1 97.12 512 ILE B CA 1
ATOM 9413 C C . ILE B 1 512 ? -3.734 -29.938 -18.781 1 97.12 512 ILE B C 1
ATOM 9415 O O . ILE B 1 512 ? -3.174 -30.594 -19.672 1 97.12 512 ILE B O 1
ATOM 9419 N N . THR B 1 513 ? -3.732 -30.297 -17.547 1 95.81 513 THR B N 1
ATOM 9420 C CA . THR B 1 513 ? -3.219 -31.594 -17.109 1 95.81 513 THR B CA 1
ATOM 9421 C C . THR B 1 513 ? -4.211 -32.281 -16.188 1 95.81 513 THR B C 1
ATOM 9423 O O . THR B 1 513 ? -4.727 -31.672 -15.25 1 95.81 513 THR B O 1
ATOM 9426 N N . LEU B 1 514 ? -4.461 -33.531 -16.469 1 93 514 LEU B N 1
ATOM 9427 C CA . LEU B 1 514 ? -5.285 -34.344 -15.586 1 93 514 LEU B CA 1
ATOM 9428 C C . LEU B 1 514 ? -4.453 -35.438 -14.93 1 93 514 LEU B C 1
ATOM 9430 O O . LEU B 1 514 ? -3.684 -36.125 -15.602 1 93 514 LEU B O 1
ATOM 9434 N N . PHE B 1 515 ? -4.531 -35.531 -13.656 1 90.38 515 PHE B N 1
ATOM 9435 C CA . PHE B 1 515 ? -3.787 -36.594 -12.977 1 90.38 515 PHE B CA 1
ATOM 9436 C C . PHE B 1 515 ? -4.598 -37.156 -11.82 1 90.38 515 PHE B C 1
ATOM 9438 O O . PHE B 1 515 ? -5.547 -36.531 -11.352 1 90.38 515 PHE B O 1
ATOM 9445 N N . ASP B 1 516 ? -4.191 -38.281 -11.414 1 87.44 516 ASP B N 1
ATOM 9446 C CA . ASP B 1 516 ? -4.926 -39 -10.375 1 87.44 516 ASP B CA 1
ATOM 9447 C C . ASP B 1 516 ? -4.578 -38.469 -8.984 1 87.44 516 ASP B C 1
ATOM 9449 O O . ASP B 1 516 ? -3.461 -38 -8.766 1 87.44 516 ASP B O 1
ATOM 9453 N N . GLY B 1 517 ? -5.605 -38.625 -8.148 1 88.44 517 GLY B N 1
ATOM 9454 C CA . GLY B 1 517 ? -5.402 -38.188 -6.77 1 88.44 517 GLY B CA 1
ATOM 9455 C C . GLY B 1 517 ? -6.141 -36.906 -6.426 1 88.44 517 GLY B C 1
ATOM 9456 O O . GLY B 1 517 ? -6.555 -36.188 -7.316 1 88.44 517 GLY B O 1
ATOM 9457 N N . GLY B 1 518 ? -6.289 -36.719 -5.141 1 90.06 518 GLY B N 1
ATOM 9458 C CA . GLY B 1 518 ? -6.914 -35.5 -4.672 1 90.06 518 GLY B CA 1
ATOM 9459 C C . GLY B 1 518 ? -5.98 -34.312 -4.703 1 90.06 518 GLY B C 1
ATOM 9460 O O . GLY B 1 518 ? -4.762 -34.469 -4.766 1 90.06 518 GLY B O 1
ATOM 9461 N N . CYS B 1 519 ? -6.539 -33.156 -4.785 1 94.31 519 CYS B N 1
ATOM 9462 C CA . CYS B 1 519 ? -5.766 -31.938 -4.738 1 94.31 519 CYS B CA 1
ATOM 9463 C C . CYS B 1 519 ? -6.578 -30.797 -4.117 1 94.31 519 CYS B C 1
ATOM 9465 O O . CYS B 1 519 ? -7.801 -30.906 -3.994 1 94.31 519 CYS B O 1
ATOM 9467 N N . SER B 1 520 ? -5.883 -29.844 -3.646 1 94.44 520 SER B N 1
ATOM 9468 C CA . SER B 1 520 ? -6.555 -28.641 -3.156 1 94.44 520 SER B CA 1
ATOM 9469 C C . SER B 1 520 ? -6.914 -27.703 -4.301 1 94.44 520 SER B C 1
ATOM 9471 O O . SER B 1 520 ? -6.352 -27.797 -5.395 1 94.44 520 SER B O 1
ATOM 9473 N N . THR B 1 521 ? -7.855 -26.828 -4.039 1 95.75 521 THR B N 1
ATOM 9474 C CA . THR B 1 521 ? -8.203 -25.812 -5.027 1 95.75 521 THR B CA 1
ATOM 9475 C C . THR B 1 521 ? -7.176 -24.688 -5.035 1 95.75 521 THR B C 1
ATOM 9477 O O . THR B 1 521 ? -6.863 -24.125 -3.986 1 95.75 521 THR B O 1
ATOM 9480 N N . VAL B 1 522 ? -6.652 -24.438 -6.254 1 95.88 522 VAL B N 1
ATOM 9481 C CA . VAL B 1 522 ? -5.688 -23.359 -6.422 1 95.88 522 VAL B CA 1
ATOM 9482 C C . VAL B 1 522 ? -6.16 -22.422 -7.527 1 95.88 522 VAL B C 1
ATOM 9484 O O . VAL B 1 522 ? -6.492 -22.859 -8.633 1 95.88 522 VAL B O 1
ATOM 9487 N N . PRO B 1 523 ? -6.094 -21.156 -7.27 1 95 523 PRO B N 1
ATOM 9488 C CA . PRO B 1 523 ? -5.922 -20.484 -5.973 1 95 523 PRO B CA 1
ATOM 9489 C C . PRO B 1 523 ? -7.094 -20.734 -5.027 1 95 523 PRO B C 1
ATOM 9491 O O . PRO B 1 523 ? -8.172 -21.141 -5.465 1 95 523 PRO B O 1
ATOM 9494 N N . ALA B 1 524 ? -6.918 -20.438 -3.809 1 93.12 524 ALA B N 1
ATOM 9495 C CA . ALA B 1 524 ? -7.953 -20.688 -2.812 1 93.12 524 ALA B CA 1
ATOM 9496 C C . ALA B 1 524 ? -9.203 -19.859 -3.092 1 93.12 524 ALA B C 1
ATOM 9498 O O . ALA B 1 524 ? -10.32 -20.281 -2.771 1 93.12 524 ALA B O 1
ATOM 9499 N N . SER B 1 525 ? -9.047 -18.734 -3.717 1 93.19 525 SER B N 1
ATOM 9500 C CA . SER B 1 525 ? -10.164 -17.828 -4.004 1 93.19 525 SER B CA 1
ATOM 9501 C C . SER B 1 525 ? -11.078 -18.406 -5.078 1 93.19 525 SER B C 1
ATOM 9503 O O . SER B 1 525 ? -12.188 -17.922 -5.285 1 93.19 525 SER B O 1
ATOM 9505 N N . ALA B 1 526 ? -10.664 -19.453 -5.73 1 96.5 526 ALA B N 1
ATOM 9506 C CA . ALA B 1 526 ? -11.453 -20.062 -6.805 1 96.5 526 ALA B CA 1
ATOM 9507 C C . ALA B 1 526 ? -12.352 -21.172 -6.266 1 96.5 526 ALA B C 1
ATOM 9509 O O . ALA B 1 526 ? -13.094 -21.797 -7.023 1 96.5 526 ALA B O 1
ATOM 9510 N N . THR B 1 527 ? -12.336 -21.375 -4.973 1 94 527 THR B N 1
ATOM 9511 C CA . THR B 1 527 ? -13.172 -22.406 -4.367 1 94 527 THR B CA 1
ATOM 9512 C C . THR B 1 527 ? -14.648 -22.047 -4.52 1 94 527 THR B C 1
ATOM 9514 O O . THR B 1 527 ? -15.047 -20.906 -4.305 1 94 527 THR B O 1
ATOM 9517 N N . VAL B 1 528 ? -15.445 -23.047 -4.883 1 92.75 528 VAL B N 1
ATOM 9518 C CA . VAL B 1 528 ? -16.875 -22.828 -5.098 1 92.75 528 VAL B CA 1
ATOM 9519 C C . VAL B 1 528 ? -17.672 -23.484 -3.979 1 92.75 528 VAL B C 1
ATOM 9521 O O . VAL B 1 528 ? -17.406 -24.641 -3.619 1 92.75 528 VAL B O 1
ATOM 9524 N N . HIS B 1 529 ? -18.562 -22.672 -3.494 1 89.5 529 HIS B N 1
ATOM 9525 C CA . HIS B 1 529 ? -19.531 -23.203 -2.529 1 89.5 529 HIS B CA 1
ATOM 9526 C C . HIS B 1 529 ? -20.922 -23.297 -3.133 1 89.5 529 HIS B C 1
ATOM 9528 O O . HIS B 1 529 ? -21.281 -22.484 -4 1 89.5 529 HIS B O 1
ATOM 9534 N N . ALA B 1 530 ? -21.766 -24.234 -2.727 1 89.06 530 ALA B N 1
ATOM 9535 C CA . ALA B 1 530 ? -23.078 -24.516 -3.301 1 89.06 530 ALA B CA 1
ATOM 9536 C C . ALA B 1 530 ? -23.984 -23.297 -3.23 1 89.06 530 ALA B C 1
ATOM 9538 O O . ALA B 1 530 ? -24.828 -23.078 -4.105 1 89.06 530 ALA B O 1
ATOM 9539 N N . GLY B 1 531 ? -23.812 -22.453 -2.355 1 92.44 531 GLY B N 1
ATOM 9540 C CA . GLY B 1 531 ? -24.703 -21.312 -2.189 1 92.44 531 GLY B CA 1
ATOM 9541 C C . GLY B 1 531 ? -24.188 -20.062 -2.881 1 92.44 531 GLY B C 1
ATOM 9542 O O . GLY B 1 531 ? -24.891 -19.047 -2.938 1 92.44 531 GLY B O 1
ATOM 9543 N N . ASP B 1 532 ? -23.094 -20.125 -3.549 1 94.88 532 ASP B N 1
ATOM 9544 C CA . ASP B 1 532 ? -22.547 -18.953 -4.238 1 94.88 532 ASP B CA 1
ATOM 9545 C C . ASP B 1 532 ? -23.406 -18.594 -5.449 1 94.88 532 ASP B C 1
ATOM 9547 O O . ASP B 1 532 ? -23.844 -19.469 -6.195 1 94.88 532 ASP B O 1
ATOM 9551 N N . CYS B 1 533 ? -23.688 -17.281 -5.586 1 95.19 533 CYS B N 1
ATOM 9552 C CA . CYS B 1 533 ? -24.484 -16.875 -6.738 1 95.19 533 CYS B CA 1
ATOM 9553 C C . CYS B 1 533 ? -24.281 -15.398 -7.051 1 95.19 533 CYS B C 1
ATOM 9555 O O . CYS B 1 533 ? -24.406 -14.555 -6.164 1 95.19 533 CYS B O 1
ATOM 9557 N N . ARG B 1 534 ? -23.984 -15.062 -8.25 1 93.06 534 ARG B N 1
ATOM 9558 C CA . ARG B 1 534 ? -23.844 -13.672 -8.664 1 93.06 534 ARG B CA 1
ATOM 9559 C C . ARG B 1 534 ? -24.984 -13.25 -9.578 1 93.06 534 ARG B C 1
ATOM 9561 O O . ARG B 1 534 ? -25.031 -12.109 -10.047 1 93.06 534 ARG B O 1
ATOM 9568 N N . PHE B 1 535 ? -25.938 -14.148 -9.891 1 93.31 535 PHE B N 1
ATOM 9569 C CA . PHE B 1 535 ? -27.219 -13.93 -10.547 1 93.31 535 PHE B CA 1
ATOM 9570 C C . PHE B 1 535 ? -27.031 -13.398 -11.961 1 93.31 535 PHE B C 1
ATOM 9572 O O . PHE B 1 535 ? -27.812 -12.562 -12.43 1 93.31 535 PHE B O 1
ATOM 9579 N N . GLU B 1 536 ? -25.984 -13.805 -12.57 1 85.62 536 GLU B N 1
ATOM 9580 C CA . GLU B 1 536 ? -25.672 -13.281 -13.898 1 85.62 536 GLU B CA 1
ATOM 9581 C C . GLU B 1 536 ? -26.688 -13.773 -14.938 1 85.62 536 GLU B C 1
ATOM 9583 O O . GLU B 1 536 ? -27.047 -13.039 -15.852 1 85.62 536 GLU B O 1
ATOM 9588 N N . ARG B 1 537 ? -27.094 -14.953 -14.789 1 81.62 537 ARG B N 1
ATOM 9589 C CA . ARG B 1 537 ? -27.969 -15.523 -15.805 1 81.62 537 ARG B CA 1
ATOM 9590 C C . ARG B 1 537 ? -29.234 -16.094 -15.172 1 81.62 537 ARG B C 1
ATOM 9592 O O . ARG B 1 537 ? -30.281 -16.156 -15.805 1 81.62 537 ARG B O 1
ATOM 9599 N N . ASP B 1 538 ? -29.031 -16.641 -14.086 1 88.5 538 ASP B N 1
ATOM 9600 C CA . ASP B 1 538 ? -30.156 -17.266 -13.383 1 88.5 538 ASP B CA 1
ATOM 9601 C C . ASP B 1 538 ? -29.984 -17.125 -11.867 1 88.5 538 ASP B C 1
ATOM 9603 O O . ASP B 1 538 ? -29.172 -16.328 -11.398 1 88.5 538 ASP B O 1
ATOM 9607 N N . ILE B 1 539 ? -30.859 -17.766 -11.109 1 93.5 539 ILE B N 1
ATOM 9608 C CA . ILE B 1 539 ? -30.828 -17.641 -9.656 1 93.5 539 ILE B CA 1
ATOM 9609 C C . ILE B 1 539 ? -30.031 -18.797 -9.055 1 93.5 539 ILE B C 1
ATOM 9611 O O . ILE B 1 539 ? -30.172 -19.109 -7.871 1 93.5 539 ILE B O 1
ATOM 9615 N N . CYS B 1 540 ? -29.219 -19.438 -9.922 1 91.5 540 CYS B N 1
ATOM 9616 C CA . CYS B 1 540 ? -28.375 -20.547 -9.508 1 91.5 540 CYS B CA 1
ATOM 9617 C C . CYS B 1 540 ? -29.203 -21.656 -8.867 1 91.5 540 CYS B C 1
ATOM 9619 O O . CYS B 1 540 ? -30.25 -22.047 -9.406 1 91.5 540 CYS B O 1
ATOM 9621 N N . SER B 1 541 ? -28.797 -22.172 -7.727 1 90.88 541 SER B N 1
ATOM 9622 C CA . SER B 1 541 ? -29.531 -23.266 -7.098 1 90.88 541 SER B CA 1
ATOM 9623 C C . SER B 1 541 ? -30.484 -22.75 -6.027 1 90.88 541 SER B C 1
ATOM 9625 O O . SER B 1 541 ? -31 -23.516 -5.219 1 90.88 541 SER B O 1
ATOM 9627 N N . TRP B 1 542 ? -30.641 -21.438 -6.012 1 95.12 542 TRP B N 1
ATOM 9628 C CA . TRP B 1 542 ? -31.594 -20.875 -5.066 1 95.12 542 TRP B CA 1
ATOM 9629 C C . TRP B 1 542 ? -33.031 -21.047 -5.562 1 95.12 542 TRP B C 1
ATOM 9631 O O . TRP B 1 542 ? -33.25 -21.266 -6.754 1 95.12 542 TRP B O 1
ATOM 9641 N N . ILE B 1 543 ? -34.031 -21.016 -4.578 1 94.56 543 ILE B N 1
ATOM 9642 C CA . ILE B 1 543 ? -35.406 -21.25 -4.949 1 94.56 543 ILE B CA 1
ATOM 9643 C C . ILE B 1 543 ? -36.312 -20.203 -4.277 1 94.56 543 ILE B C 1
ATOM 9645 O O . ILE B 1 543 ? -36.094 -19.859 -3.111 1 94.56 543 ILE B O 1
ATOM 9649 N N . ASN B 1 544 ? -37.25 -19.703 -5.113 1 94.19 544 ASN B N 1
ATOM 9650 C CA . ASN B 1 544 ? -38.281 -18.891 -4.516 1 94.19 544 ASN B CA 1
ATOM 9651 C C . ASN B 1 544 ? -39.25 -19.75 -3.678 1 94.19 544 ASN B C 1
ATOM 9653 O O . ASN B 1 544 ? -39.938 -20.609 -4.207 1 94.19 544 ASN B O 1
ATOM 9657 N N . SER B 1 545 ? -39.312 -19.484 -2.424 1 88.31 545 SER B N 1
ATOM 9658 C CA . SER B 1 545 ? -40.094 -20.344 -1.538 1 88.31 545 SER B CA 1
ATOM 9659 C C . SER B 1 545 ? -41.375 -19.656 -1.072 1 88.31 545 SER B C 1
ATOM 9661 O O . SER B 1 545 ? -42.094 -20.156 -0.206 1 88.31 545 SER B O 1
ATOM 9663 N N . THR B 1 546 ? -41.656 -18.578 -1.592 1 84 546 THR B N 1
ATOM 9664 C CA . THR B 1 546 ? -42.906 -17.875 -1.213 1 84 546 THR B CA 1
ATOM 9665 C C . THR B 1 546 ? -44.094 -18.422 -2.002 1 84 546 THR B C 1
ATOM 9667 O O . THR B 1 546 ? -43.969 -18.672 -3.201 1 84 546 THR B O 1
ATOM 9670 N N . ALA B 1 547 ? -45.219 -18.719 -1.257 1 69.81 547 ALA B N 1
ATOM 9671 C CA . ALA B 1 547 ? -46.438 -19.266 -1.847 1 69.81 547 ALA B CA 1
ATOM 9672 C C . ALA B 1 547 ? -47.188 -18.203 -2.629 1 69.81 547 ALA B C 1
ATOM 9674 O O . ALA B 1 547 ? -48 -18.531 -3.498 1 69.81 547 ALA B O 1
ATOM 9675 N N . SER B 1 548 ? -46.938 -16.969 -2.438 1 69.88 548 SER B N 1
ATOM 9676 C CA . SER B 1 548 ? -47.75 -15.914 -3.041 1 69.88 548 SER B CA 1
ATOM 9677 C C . SER B 1 548 ? -47.219 -15.539 -4.418 1 69.88 548 SER B C 1
ATOM 9679 O O . SER B 1 548 ? -46.219 -16.078 -4.875 1 69.88 548 SER B O 1
ATOM 9681 N N . ASN B 1 549 ? -48 -14.703 -5.09 1 73.94 549 ASN B N 1
ATOM 9682 C CA . ASN B 1 549 ? -47.688 -14.203 -6.426 1 73.94 549 ASN B CA 1
ATOM 9683 C C . ASN B 1 549 ? -46.531 -13.188 -6.395 1 73.94 549 ASN B C 1
ATOM 9685 O O . ASN B 1 549 ? -46.125 -12.672 -7.438 1 73.94 549 ASN B O 1
ATOM 9689 N N . THR B 1 550 ? -46 -13.008 -5.227 1 84.12 550 THR B N 1
ATOM 9690 C CA . THR B 1 550 ? -44.875 -12.109 -5.125 1 84.12 550 THR B CA 1
ATOM 9691 C C . THR B 1 550 ? -43.594 -12.898 -4.812 1 84.12 550 THR B C 1
ATOM 9693 O O . THR B 1 550 ? -43.625 -13.812 -3.984 1 84.12 550 THR B O 1
ATOM 9696 N N . PHE B 1 551 ? -42.562 -12.719 -5.555 1 89.06 551 PHE B N 1
ATOM 9697 C CA . PHE B 1 551 ? -41.312 -13.461 -5.375 1 89.06 551 PHE B CA 1
ATOM 9698 C C . PHE B 1 551 ? -40.125 -12.602 -5.746 1 89.06 551 PHE B C 1
ATOM 9700 O O . PHE B 1 551 ? -40.281 -11.477 -6.211 1 89.06 551 PHE B O 1
ATOM 9707 N N . TRP B 1 552 ? -39 -13.102 -5.367 1 94.62 552 TRP B N 1
ATOM 9708 C CA . TRP B 1 552 ? -37.75 -12.484 -5.824 1 94.62 552 TRP B CA 1
ATOM 9709 C C . TRP B 1 552 ? -37.625 -12.586 -7.34 1 94.62 552 TRP B C 1
ATOM 9711 O O . TRP B 1 552 ? -37.844 -13.656 -7.918 1 94.62 552 TRP B O 1
ATOM 9721 N N . LYS B 1 553 ? -37.25 -11.5 -7.996 1 93.38 553 LYS B N 1
ATOM 9722 C CA . LYS B 1 553 ? -37.188 -11.461 -9.453 1 93.38 553 LYS B CA 1
ATOM 9723 C C . LYS B 1 553 ? -35.75 -11.188 -9.914 1 93.38 553 LYS B C 1
ATOM 9725 O O . LYS B 1 553 ? -35.031 -10.375 -9.312 1 93.38 553 LYS B O 1
ATOM 9730 N N . LEU B 1 554 ? -35.375 -11.898 -10.898 1 94.62 554 LEU B N 1
ATOM 9731 C CA . LEU B 1 554 ? -34.125 -11.578 -11.562 1 94.62 554 LEU B CA 1
ATOM 9732 C C . LEU B 1 554 ? -34.219 -10.273 -12.344 1 94.62 554 LEU B C 1
ATOM 9734 O O . LEU B 1 554 ? -35.219 -10.062 -13.07 1 94.62 554 LEU B O 1
ATOM 9738 N N . ALA B 1 555 ? -33.219 -9.438 -12.219 1 94 555 ALA B N 1
ATOM 9739 C CA . ALA B 1 555 ? -33.219 -8.18 -12.953 1 94 555 ALA B CA 1
ATOM 9740 C C . ALA B 1 555 ? -33.031 -8.414 -14.453 1 94 555 ALA B C 1
ATOM 9742 O O . ALA B 1 555 ? -32.156 -9.18 -14.852 1 94 555 ALA B O 1
ATOM 9743 N N . THR B 1 556 ? -33.875 -7.824 -15.25 1 90.62 556 THR B N 1
ATOM 9744 C CA . THR B 1 556 ? -33.781 -7.859 -16.703 1 90.62 556 THR B CA 1
ATOM 9745 C C . THR B 1 556 ? -33.812 -6.445 -17.281 1 90.62 556 THR B C 1
ATOM 9747 O O . THR B 1 556 ? -34.094 -5.484 -16.562 1 90.62 556 THR B O 1
ATOM 9750 N N . VAL B 1 557 ? -33.531 -6.395 -18.562 1 87.5 557 VAL B N 1
ATOM 9751 C CA . VAL B 1 557 ? -33.562 -5.086 -19.203 1 87.5 557 VAL B CA 1
ATOM 9752 C C . VAL B 1 557 ? -34.969 -4.504 -19.141 1 87.5 557 VAL B C 1
ATOM 9754 O O . VAL B 1 557 ? -35.156 -3.291 -18.984 1 87.5 557 VAL B O 1
ATOM 9757 N N . ALA B 1 558 ? -35.906 -5.355 -19.141 1 89.12 558 ALA B N 1
ATOM 9758 C CA . ALA B 1 558 ? -37.281 -4.93 -19.156 1 89.12 558 ALA B CA 1
ATOM 9759 C C . ALA B 1 558 ? -37.812 -4.676 -17.75 1 89.12 558 ALA B C 1
ATOM 9761 O O . ALA B 1 558 ? -38.719 -3.883 -17.547 1 89.12 558 ALA B O 1
ATOM 9762 N N . SER B 1 559 ? -37.25 -5.379 -16.781 1 91.56 559 SER B N 1
ATOM 9763 C CA . SER B 1 559 ? -37.75 -5.293 -15.414 1 91.56 559 SER B CA 1
ATOM 9764 C C . SER B 1 559 ? -36.594 -5.191 -14.414 1 91.56 559 SER B C 1
ATOM 9766 O O . SER B 1 559 ? -35.906 -6.172 -14.164 1 91.56 559 SER B O 1
ATOM 9768 N N . ARG B 1 560 ? -36.438 -4.031 -13.883 1 90.94 560 ARG B N 1
ATOM 9769 C CA . ARG B 1 560 ? -35.375 -3.764 -12.914 1 90.94 560 ARG B CA 1
ATOM 9770 C C . ARG B 1 560 ? -35.594 -2.422 -12.219 1 90.94 560 ARG B C 1
ATOM 9772 O O . ARG B 1 560 ? -36.281 -1.545 -12.758 1 90.94 560 ARG B O 1
ATOM 9779 N N . PRO B 1 561 ? -35.062 -2.314 -11.016 1 89.69 561 PRO B N 1
ATOM 9780 C CA . PRO B 1 561 ? -35.094 -0.988 -10.398 1 89.69 561 PRO B CA 1
ATOM 9781 C C . PRO B 1 561 ? -34.344 0.063 -11.234 1 89.69 561 PRO B C 1
ATOM 9783 O O . PRO B 1 561 ? -33.375 -0.254 -11.914 1 89.69 561 PRO B O 1
ATOM 9786 N N . ALA B 1 562 ? -34.75 1.304 -11.148 1 86.19 562 ALA B N 1
ATOM 9787 C CA . ALA B 1 562 ? -34.188 2.383 -11.961 1 86.19 562 ALA B CA 1
ATOM 9788 C C . ALA B 1 562 ? -32.75 2.686 -11.547 1 86.19 562 ALA B C 1
ATOM 9790 O O . ALA B 1 562 ? -32.438 2.709 -10.359 1 86.19 562 ALA B O 1
ATOM 9791 N N . ASN B 1 563 ? -31.891 2.816 -12.547 1 86.25 563 ASN B N 1
ATOM 9792 C CA . ASN B 1 563 ? -30.516 3.301 -12.414 1 86.25 563 ASN B CA 1
ATOM 9793 C C . ASN B 1 563 ? -29.703 2.42 -11.477 1 86.25 563 ASN B C 1
ATOM 9795 O O . ASN B 1 563 ? -28.969 2.926 -10.625 1 86.25 563 ASN B O 1
ATOM 9799 N N . LEU B 1 564 ? -29.906 1.125 -11.531 1 91 564 LEU B N 1
ATOM 9800 C CA . LEU B 1 564 ? -29.141 0.222 -10.672 1 91 564 LEU B CA 1
ATOM 9801 C C . LEU B 1 564 ? -28.406 -0.827 -11.5 1 91 564 LEU B C 1
ATOM 9803 O O . LEU B 1 564 ? -28.969 -1.867 -11.836 1 91 564 LEU B O 1
ATOM 9807 N N . PRO B 1 565 ? -27.125 -0.57 -11.789 1 89.12 565 PRO B N 1
ATOM 9808 C CA . PRO B 1 565 ? -26.328 -1.613 -12.445 1 89.12 565 PRO B CA 1
ATOM 9809 C C . PRO B 1 565 ? -25.906 -2.713 -11.477 1 89.12 565 PRO B C 1
ATOM 9811 O O . PRO B 1 565 ? -25.875 -2.494 -10.258 1 89.12 565 PRO B O 1
ATOM 9814 N N . ASP B 1 566 ? -25.641 -3.822 -12 1 91.19 566 ASP B N 1
ATOM 9815 C CA . ASP B 1 566 ? -25.25 -4.922 -11.125 1 91.19 566 ASP B CA 1
ATOM 9816 C C . ASP B 1 566 ? -23.891 -4.645 -10.469 1 91.19 566 ASP B C 1
ATOM 9818 O O . ASP B 1 566 ? -23.109 -3.836 -10.961 1 91.19 566 ASP B O 1
ATOM 9822 N N . LYS B 1 567 ? -23.672 -5.285 -9.391 1 90 567 LYS B N 1
ATOM 9823 C CA . LYS B 1 567 ? -22.453 -5.055 -8.617 1 90 567 LYS B CA 1
ATOM 9824 C C . LYS B 1 567 ? -21.266 -5.766 -9.242 1 90 567 LYS B C 1
ATOM 9826 O O . LYS B 1 567 ? -20.125 -5.316 -9.109 1 90 567 LYS B O 1
ATOM 9831 N N . THR B 1 568 ? -21.469 -6.859 -9.938 1 87.75 568 THR B N 1
ATOM 9832 C CA . THR B 1 568 ? -20.406 -7.719 -10.438 1 87.75 568 THR B CA 1
ATOM 9833 C C . THR B 1 568 ? -19.703 -7.062 -11.625 1 87.75 568 THR B C 1
ATOM 9835 O O . THR B 1 568 ? -18.484 -6.906 -11.617 1 87.75 568 THR B O 1
ATOM 9838 N N . TYR B 1 569 ? -20.516 -6.676 -12.719 1 85.25 569 TYR B N 1
ATOM 9839 C CA . TYR B 1 569 ? -19.953 -6.191 -13.969 1 85.25 569 TYR B CA 1
ATOM 9840 C C . TYR B 1 569 ? -20.484 -4.809 -14.312 1 85.25 569 TYR B C 1
ATOM 9842 O O . TYR B 1 569 ? -20.172 -4.27 -15.383 1 85.25 569 TYR B O 1
ATOM 9850 N N . ASN B 1 570 ? -21.281 -4.266 -13.461 1 83.88 570 ASN B N 1
ATOM 9851 C CA . ASN B 1 570 ? -21.938 -2.988 -13.727 1 83.88 570 ASN B CA 1
ATOM 9852 C C . ASN B 1 570 ? -22.828 -3.064 -14.961 1 83.88 570 ASN B C 1
ATOM 9854 O O . ASN B 1 570 ? -22.906 -2.113 -15.742 1 83.88 570 ASN B O 1
ATOM 9858 N N . ALA B 1 571 ? -23.359 -4.215 -15.141 1 83.5 571 ALA B N 1
ATOM 9859 C CA . ALA B 1 571 ? -24.297 -4.453 -16.234 1 83.5 571 ALA B CA 1
ATOM 9860 C C . ALA B 1 571 ? -25.734 -4.16 -15.781 1 83.5 571 ALA B C 1
ATOM 9862 O O . ALA B 1 571 ? -26.016 -4.113 -14.586 1 83.5 571 ALA B O 1
ATOM 9863 N N . PRO B 1 572 ? -26.594 -3.936 -16.766 1 85.38 572 PRO B N 1
ATOM 9864 C CA . PRO B 1 572 ? -27.969 -3.658 -16.391 1 85.38 572 PRO B CA 1
ATOM 9865 C C . PRO B 1 572 ? -28.656 -4.859 -15.742 1 85.38 572 PRO B C 1
ATOM 9867 O O . PRO B 1 572 ? -29.609 -4.695 -14.969 1 85.38 572 PRO B O 1
ATOM 9870 N N . GLU B 1 573 ? -28.156 -6.039 -16.109 1 88.56 573 GLU B N 1
ATOM 9871 C CA . GLU B 1 573 ? -28.688 -7.273 -15.531 1 88.56 573 GLU B CA 1
ATOM 9872 C C . GLU B 1 573 ? -27.656 -7.945 -14.633 1 88.56 573 GLU B C 1
ATOM 9874 O O . GLU B 1 573 ? -26.5 -7.52 -14.586 1 88.56 573 GLU B O 1
ATOM 9879 N N . GLY B 1 574 ? -28.156 -8.867 -13.828 1 90.94 574 GLY B N 1
ATOM 9880 C CA . GLY B 1 574 ? -27.156 -9.641 -13.094 1 90.94 574 GLY B CA 1
ATOM 9881 C C . GLY B 1 574 ? -27.344 -9.562 -11.586 1 90.94 574 GLY B C 1
ATOM 9882 O O . GLY B 1 574 ? -26.375 -9.672 -10.836 1 90.94 574 GLY B O 1
ATOM 9883 N N . TYR B 1 575 ? -28.453 -9.211 -11.133 1 95.38 575 TYR B N 1
ATOM 9884 C CA . TYR B 1 575 ? -28.781 -9.219 -9.711 1 95.38 575 TYR B CA 1
ATOM 9885 C C . TYR B 1 575 ? -30.25 -9.602 -9.492 1 95.38 575 TYR B C 1
ATOM 9887 O O . TYR B 1 575 ? -31 -9.758 -10.453 1 95.38 575 TYR B O 1
ATOM 9895 N N . ILE B 1 576 ? -30.641 -9.852 -8.266 1 96.56 576 ILE B N 1
ATOM 9896 C CA . ILE B 1 576 ? -32 -10.242 -7.934 1 96.56 576 ILE B CA 1
ATOM 9897 C C . ILE B 1 576 ? -32.625 -9.211 -6.992 1 96.56 576 ILE B C 1
ATOM 9899 O O . ILE B 1 576 ? -31.922 -8.531 -6.254 1 96.56 576 ILE B O 1
ATOM 9903 N N . TYR B 1 577 ? -33.969 -9 -7.133 1 95.88 577 TYR B N 1
ATOM 9904 C CA . TYR B 1 577 ? -34.594 -7.992 -6.305 1 95.88 577 TYR B CA 1
ATOM 9905 C C . TYR B 1 577 ? -36.062 -8.359 -6.047 1 95.88 577 TYR B C 1
ATOM 9907 O O . TYR B 1 577 ? -36.625 -9.25 -6.707 1 95.88 577 TYR B O 1
ATOM 9915 N N . PHE B 1 578 ? -36.656 -7.82 -5.043 1 92.88 578 PHE B N 1
ATOM 9916 C CA . PHE B 1 578 ? -38.125 -7.828 -4.855 1 92.88 578 PHE B CA 1
ATOM 9917 C C . PHE B 1 578 ? -38.656 -6.406 -4.758 1 92.88 578 PHE B C 1
ATOM 9919 O O . PHE B 1 578 ? -37.938 -5.5 -4.309 1 92.88 578 PHE B O 1
ATOM 9926 N N . ASP B 1 579 ? -39.688 -6.238 -5.355 1 89.94 579 ASP B N 1
ATOM 9927 C CA . ASP B 1 579 ? -40.406 -4.965 -5.363 1 89.94 579 ASP B CA 1
ATOM 9928 C C . ASP B 1 579 ? -41.875 -5.152 -4.996 1 89.94 579 ASP B C 1
ATOM 9930 O O . ASP B 1 579 ? -42.656 -5.645 -5.809 1 89.94 579 ASP B O 1
ATOM 9934 N N . LEU B 1 580 ? -42.188 -4.711 -3.84 1 86.31 580 LEU B N 1
ATOM 9935 C CA . LEU B 1 580 ? -43.531 -4.965 -3.33 1 86.31 580 LEU B CA 1
ATOM 9936 C C . LEU B 1 580 ? -44.344 -3.67 -3.248 1 86.31 580 LEU B C 1
ATOM 9938 O O . LEU B 1 580 ? -43.812 -2.623 -2.883 1 86.31 580 LEU B O 1
ATOM 9942 N N . PHE B 1 581 ? -45.562 -3.691 -3.926 1 79.75 581 PHE B N 1
ATOM 9943 C CA . PHE B 1 581 ? -46.531 -2.604 -3.826 1 79.75 581 PHE B CA 1
ATOM 9944 C C . PHE B 1 581 ? -47.875 -3.115 -3.32 1 79.75 581 PHE B C 1
ATOM 9946 O O . PHE B 1 581 ? -48.656 -3.645 -4.098 1 79.75 581 PHE B O 1
ATOM 9953 N N . ASN B 1 582 ? -48 -3.414 -2.094 1 69.94 582 ASN B N 1
ATOM 9954 C CA . ASN B 1 582 ? -49.281 -3.947 -1.651 1 69.94 582 ASN B CA 1
ATOM 9955 C C . ASN B 1 582 ? -49.844 -3.172 -0.457 1 69.94 582 ASN B C 1
ATOM 9957 O O . ASN B 1 582 ? -49.094 -2.451 0.214 1 69.94 582 ASN B O 1
ATOM 9961 N N . SER B 1 583 ? -51.188 -3.162 -0.417 1 60.75 583 SER B N 1
ATOM 9962 C CA . SER B 1 583 ? -51.906 -2.555 0.682 1 60.75 583 SER B CA 1
ATOM 9963 C C . SER B 1 583 ? -51.562 -3.213 2.014 1 60.75 583 SER B C 1
ATOM 9965 O O . SER B 1 583 ? -51.75 -2.615 3.074 1 60.75 583 SER B O 1
ATOM 9967 N N . GLY B 1 584 ? -51.031 -4.551 2.086 1 64.56 584 GLY B N 1
ATOM 9968 C CA . GLY B 1 584 ? -50.594 -5.223 3.299 1 64.56 584 GLY B CA 1
ATOM 9969 C C . GLY B 1 584 ? -49.156 -5.734 3.217 1 64.56 584 GLY B C 1
ATOM 9970 O O . GLY B 1 584 ? -48.531 -5.656 2.162 1 64.56 584 GLY B O 1
ATOM 9971 N N . SER B 1 585 ? -48.594 -6.129 4.391 1 65.75 585 SER B N 1
ATOM 9972 C CA . SER B 1 585 ? -47.219 -6.609 4.438 1 65.75 585 SER B CA 1
ATOM 9973 C C . SER B 1 585 ? -47.062 -7.957 3.74 1 65.75 585 SER B C 1
ATOM 9975 O O . SER B 1 585 ? -47.844 -8.891 4.02 1 65.75 585 SER B O 1
ATOM 9977 N N . SER B 1 586 ? -46.406 -7.988 2.631 1 82.19 586 SER B N 1
ATOM 9978 C CA . SER B 1 586 ? -46.094 -9.219 1.92 1 82.19 586 SER B CA 1
ATOM 9979 C C . SER B 1 586 ? -44.656 -9.68 2.217 1 82.19 586 SER B C 1
ATOM 9981 O O . SER B 1 586 ? -43.781 -8.859 2.508 1 82.19 586 SER B O 1
ATOM 9983 N N . VAL B 1 587 ? -44.562 -10.961 2.41 1 88.81 587 VAL B N 1
ATOM 9984 C CA . VAL B 1 587 ? -43.25 -11.57 2.699 1 88.81 587 VAL B CA 1
ATOM 9985 C C . VAL B 1 587 ? -42.781 -12.375 1.489 1 88.81 587 VAL B C 1
ATOM 9987 O O . VAL B 1 587 ? -43.562 -13.086 0.863 1 88.81 587 VAL B O 1
ATOM 9990 N N . VAL B 1 588 ? -41.594 -12.109 1.061 1 93.19 588 VAL B N 1
ATOM 9991 C CA . VAL B 1 588 ? -40.969 -12.883 -0.007 1 93.19 588 VAL B CA 1
ATOM 9992 C C . VAL B 1 588 ? -39.75 -13.609 0.535 1 93.19 588 VAL B C 1
ATOM 9994 O O . VAL B 1 588 ? -39.031 -13.078 1.371 1 93.19 588 VAL B O 1
ATOM 9997 N N . ARG B 1 589 ? -39.594 -14.852 0.076 1 94.75 589 ARG B N 1
ATOM 9998 C CA . ARG B 1 589 ? -38.5 -15.664 0.594 1 94.75 589 ARG B CA 1
ATOM 9999 C C . ARG B 1 589 ? -37.688 -16.312 -0.542 1 94.75 589 ARG B C 1
ATOM 10001 O O . ARG B 1 589 ? -38.281 -16.828 -1.493 1 94.75 589 ARG B O 1
ATOM 10008 N N . LEU B 1 590 ? -36.406 -16.172 -0.513 1 95.81 590 LEU B N 1
ATOM 10009 C CA . LEU B 1 590 ? -35.438 -16.859 -1.37 1 95.81 590 LEU B CA 1
ATOM 10010 C C . LEU B 1 590 ? -34.594 -17.812 -0.558 1 95.81 590 LEU B C 1
ATOM 10012 O O . LEU B 1 590 ? -33.875 -17.391 0.346 1 95.81 590 LEU B O 1
ATOM 10016 N N . THR B 1 591 ? -34.625 -19.062 -0.834 1 95.5 591 THR B N 1
ATOM 10017 C CA . THR B 1 591 ? -33.969 -20.078 -0.008 1 95.5 591 THR B CA 1
ATOM 10018 C C . THR B 1 591 ? -32.781 -20.688 -0.737 1 95.5 591 THR B C 1
ATOM 10020 O O . THR B 1 591 ? -32.875 -21 -1.929 1 95.5 591 THR B O 1
ATOM 10023 N N . SER B 1 592 ? -31.703 -20.922 -0.05 1 95.62 592 SER B N 1
ATOM 10024 C CA . SER B 1 592 ? -30.484 -21.516 -0.599 1 95.62 592 SER B CA 1
ATOM 10025 C C . SER B 1 592 ? -30.656 -23.016 -0.81 1 95.62 592 SER B C 1
ATOM 10027 O O . SER B 1 592 ? -31.625 -23.609 -0.322 1 95.62 592 SER B O 1
ATOM 10029 N N . PRO B 1 593 ? -29.719 -23.562 -1.596 1 93.19 593 PRO B N 1
ATOM 10030 C CA . PRO B 1 593 ? -29.703 -25.016 -1.622 1 93.19 593 PRO B CA 1
ATOM 10031 C C . PRO B 1 593 ? -29.266 -25.625 -0.295 1 93.19 593 PRO B C 1
ATOM 10033 O O . PRO B 1 593 ? -28.828 -24.906 0.609 1 93.19 593 PRO B O 1
ATOM 10036 N N . HIS B 1 594 ? -29.453 -26.906 -0.275 1 92.44 594 HIS B N 1
ATOM 10037 C CA . HIS B 1 594 ? -29 -27.609 0.922 1 92.44 594 HIS B CA 1
ATOM 10038 C C . HIS B 1 594 ? -27.5 -27.453 1.127 1 92.44 594 HIS B C 1
ATOM 10040 O O . HIS B 1 594 ? -26.719 -27.719 0.217 1 92.44 594 HIS B O 1
ATOM 10046 N N . MET B 1 595 ? -27.141 -26.969 2.295 1 92.25 595 MET B N 1
ATOM 10047 C CA . MET B 1 595 ? -25.734 -26.797 2.645 1 92.25 595 MET B CA 1
ATOM 10048 C C . MET B 1 595 ? -25.297 -27.844 3.66 1 92.25 595 MET B C 1
ATOM 10050 O O . MET B 1 595 ? -25.859 -27.938 4.754 1 92.25 595 MET B O 1
ATOM 10054 N N . ALA B 1 596 ? -24.25 -28.484 3.281 1 89.5 596 ALA B N 1
ATOM 10055 C CA . ALA B 1 596 ? -23.75 -29.531 4.168 1 89.5 596 ALA B CA 1
ATOM 10056 C C . ALA B 1 596 ? -22.891 -28.938 5.277 1 89.5 596 ALA B C 1
ATOM 10058 O O . ALA B 1 596 ? -22.297 -27.875 5.109 1 89.5 596 ALA B O 1
ATOM 10059 N N . ALA B 1 597 ? -22.859 -29.656 6.398 1 90.5 597 ALA B N 1
ATOM 10060 C CA . ALA B 1 597 ? -22 -29.266 7.512 1 90.5 597 ALA B CA 1
ATOM 10061 C C . ALA B 1 597 ? -20.531 -29.25 7.098 1 90.5 597 ALA B C 1
ATOM 10063 O O . ALA B 1 597 ? -20.109 -30.062 6.27 1 90.5 597 ALA B O 1
ATOM 10064 N N . THR B 1 598 ? -19.828 -28.359 7.594 1 87.44 598 THR B N 1
ATOM 10065 C CA . THR B 1 598 ? -18.406 -28.234 7.27 1 87.44 598 THR B CA 1
ATOM 10066 C C . THR B 1 598 ? -17.547 -28.578 8.477 1 87.44 598 THR B C 1
ATOM 10068 O O . THR B 1 598 ? -18.016 -28.516 9.617 1 87.44 598 THR B O 1
ATOM 10071 N N . GLU B 1 599 ? -16.312 -28.906 8.242 1 85.81 599 GLU B N 1
ATOM 10072 C CA . GLU B 1 599 ? -15.367 -29.234 9.305 1 85.81 599 GLU B CA 1
ATOM 10073 C C . GLU B 1 599 ? -15.031 -28.016 10.156 1 85.81 599 GLU B C 1
ATOM 10075 O O . GLU B 1 599 ? -14.844 -28.125 11.367 1 85.81 599 GLU B O 1
ATOM 10080 N N . ASP B 1 600 ? -14.961 -26.891 9.602 1 84.44 600 ASP B N 1
ATOM 10081 C CA . ASP B 1 600 ? -14.617 -25.656 10.289 1 84.44 600 ASP B CA 1
ATOM 10082 C C . ASP B 1 600 ? -15.781 -25.156 11.148 1 84.44 600 ASP B C 1
ATOM 10084 O O . ASP B 1 600 ? -15.594 -24.312 12.016 1 84.44 600 ASP B O 1
ATOM 10088 N N . ARG B 1 601 ? -16.906 -25.562 10.977 1 89.38 601 ARG B N 1
ATOM 10089 C CA . ARG B 1 601 ? -18.125 -25.344 11.758 1 89.38 601 ARG B CA 1
ATOM 10090 C C . ARG B 1 601 ? -18.625 -23.906 11.609 1 89.38 601 ARG B C 1
ATOM 10092 O O . ARG B 1 601 ? -19.703 -23.578 12.102 1 89.38 601 ARG B O 1
ATOM 10099 N N . GLN B 1 602 ? -17.781 -23.031 11.102 1 92.81 602 GLN B N 1
ATOM 10100 C CA . GLN B 1 602 ? -18.219 -21.641 10.906 1 92.81 602 GLN B CA 1
ATOM 10101 C C . GLN B 1 602 ? -17.984 -21.203 9.461 1 92.81 602 GLN B C 1
ATOM 10103 O O . GLN B 1 602 ? -16.938 -21.5 8.875 1 92.81 602 GLN B O 1
ATOM 10108 N N . LEU B 1 603 ? -18.984 -20.5 8.938 1 93.62 603 LEU B N 1
ATOM 10109 C CA . LEU B 1 603 ? -18.891 -19.906 7.605 1 93.62 603 LEU B CA 1
ATOM 10110 C C . LEU B 1 603 ? -19.281 -18.422 7.648 1 93.62 603 LEU B C 1
ATOM 10112 O O . LEU B 1 603 ? -20.031 -18 8.523 1 93.62 603 LEU B O 1
ATOM 10116 N N . CYS B 1 604 ? -18.703 -17.734 6.84 1 94.44 604 CYS B N 1
ATOM 10117 C CA . CYS B 1 604 ? -19.094 -16.344 6.664 1 94.44 604 CYS B CA 1
ATOM 10118 C C . CYS B 1 604 ? -19.953 -16.172 5.414 1 94.44 604 CYS B C 1
ATOM 10120 O O . CYS B 1 604 ? -19.5 -16.484 4.305 1 94.44 604 CYS B O 1
ATOM 10122 N N . PHE B 1 605 ? -21.219 -15.789 5.668 1 96.31 605 PHE B N 1
ATOM 10123 C CA . PHE B 1 605 ? -22.141 -15.477 4.578 1 96.31 605 PHE B CA 1
ATOM 10124 C C . PHE B 1 605 ? -22.062 -14 4.211 1 96.31 605 PHE B C 1
ATOM 10126 O O . PHE B 1 605 ? -22.359 -13.133 5.039 1 96.31 605 PHE B O 1
ATOM 10133 N N . ALA B 1 606 ? -21.594 -13.695 2.936 1 96.31 606 ALA B N 1
ATOM 10134 C CA . ALA B 1 606 ? -21.438 -12.312 2.488 1 96.31 606 ALA B CA 1
ATOM 10135 C C . ALA B 1 606 ? -22.25 -12.039 1.233 1 96.31 606 ALA B C 1
ATOM 10137 O O . ALA B 1 606 ? -22.469 -12.938 0.415 1 96.31 606 ALA B O 1
ATOM 10138 N N . PHE B 1 607 ? -22.781 -10.805 1.087 1 96.94 607 PHE B N 1
ATOM 10139 C CA . PHE B 1 607 ? -23.531 -10.391 -0.089 1 96.94 607 PHE B CA 1
ATOM 10140 C C . PHE B 1 607 ? -23.562 -8.867 -0.207 1 96.94 607 PHE B C 1
ATOM 10142 O O . PHE B 1 607 ? -23.094 -8.164 0.686 1 96.94 607 PHE B O 1
ATOM 10149 N N . TRP B 1 608 ? -23.984 -8.398 -1.323 1 96.88 608 TRP B N 1
ATOM 10150 C CA . TRP B 1 608 ? -24.188 -6.973 -1.532 1 96.88 608 TRP B CA 1
ATOM 10151 C C . TRP B 1 608 ? -25.672 -6.641 -1.619 1 96.88 608 TRP B C 1
ATOM 10153 O O . TRP B 1 608 ? -26.438 -7.391 -2.217 1 96.88 608 TRP B O 1
ATOM 10163 N N . PHE B 1 609 ? -26.062 -5.535 -1.018 1 96.44 609 PHE B N 1
ATOM 10164 C CA . PHE B 1 609 ? -27.484 -5.184 -1.022 1 96.44 609 PHE B CA 1
ATOM 10165 C C . PHE B 1 609 ? -27.672 -3.691 -1.273 1 96.44 609 PHE B C 1
ATOM 10167 O O . PHE B 1 609 ? -26.719 -2.91 -1.118 1 96.44 609 PHE B O 1
ATOM 10174 N N . THR B 1 610 ? -28.797 -3.311 -1.75 1 94.94 610 THR B N 1
ATOM 10175 C CA . THR B 1 610 ? -29.234 -1.923 -1.823 1 94.94 610 THR B CA 1
ATOM 10176 C C . THR B 1 610 ? -30.75 -1.833 -1.703 1 94.94 610 THR B C 1
ATOM 10178 O O . THR B 1 610 ? -31.469 -2.787 -2.021 1 94.94 610 THR B O 1
ATOM 10181 N N . ALA B 1 611 ? -31.172 -0.762 -1.083 1 93.44 611 ALA B N 1
ATOM 10182 C CA . ALA B 1 611 ? -32.594 -0.502 -0.985 1 93.44 611 ALA B CA 1
ATOM 10183 C C . ALA B 1 611 ? -33.062 0.505 -2.041 1 93.44 611 ALA B C 1
ATOM 10185 O O . ALA B 1 611 ? -32.281 1.387 -2.432 1 93.44 611 ALA B O 1
ATOM 10186 N N . PHE B 1 612 ? -34.219 0.309 -2.539 1 89.69 612 PHE B N 1
ATOM 10187 C CA . PHE B 1 612 ? -34.75 1.234 -3.525 1 89.69 612 PHE B CA 1
ATOM 10188 C C . PHE B 1 612 ? -36.25 1.439 -3.305 1 89.69 612 PHE B C 1
ATOM 10190 O O . PHE B 1 612 ? -36.875 0.705 -2.539 1 89.69 612 PHE B O 1
ATOM 10197 N N . GLY B 1 613 ? -36.812 2.447 -3.979 1 82.44 613 GLY B N 1
ATOM 10198 C CA . GLY B 1 613 ? -38.219 2.725 -3.906 1 82.44 613 GLY B CA 1
ATOM 10199 C C . GLY B 1 613 ? -38.562 3.807 -2.902 1 82.44 613 GLY B C 1
ATOM 10200 O O . GLY B 1 613 ? -37.688 4.359 -2.246 1 82.44 613 GLY B O 1
ATOM 10201 N N . SER B 1 614 ? -39.844 4.227 -2.869 1 71.5 614 SER B N 1
ATOM 10202 C CA . SER B 1 614 ? -40.312 5.371 -2.092 1 71.5 614 SER B CA 1
ATOM 10203 C C . SER B 1 614 ? -40.688 4.961 -0.664 1 71.5 614 SER B C 1
ATOM 10205 O O . SER B 1 614 ? -40.875 5.816 0.203 1 71.5 614 SER B O 1
ATOM 10207 N N . GLY B 1 615 ? -40.75 3.695 -0.407 1 63.91 615 GLY B N 1
ATOM 10208 C CA . GLY B 1 615 ? -41.25 3.299 0.898 1 63.91 615 GLY B CA 1
ATOM 10209 C C . GLY B 1 615 ? -40.156 3.023 1.902 1 63.91 615 GLY B C 1
ATOM 10210 O O . GLY B 1 615 ? -39.094 2.459 1.553 1 63.91 615 GLY B O 1
ATOM 10211 N N . GLU B 1 616 ? -40.281 3.566 3.057 1 69.75 616 GLU B N 1
ATOM 10212 C CA . GLU B 1 616 ? -39.344 3.406 4.168 1 69.75 616 GLU B CA 1
ATOM 10213 C C . GLU B 1 616 ? -39.594 2.111 4.93 1 69.75 616 GLU B C 1
ATOM 10215 O O . GLU B 1 616 ? -38.844 1.761 5.848 1 69.75 616 GLU B O 1
ATOM 10220 N N . SER B 1 617 ? -40.469 1.279 4.402 1 80.5 617 SER B N 1
ATOM 10221 C CA . SER B 1 617 ? -40.906 0.154 5.227 1 80.5 617 SER B CA 1
ATOM 10222 C C . SER B 1 617 ? -40.219 -1.144 4.781 1 80.5 617 SER B C 1
ATOM 10224 O O . SER B 1 617 ? -40.5 -2.209 5.336 1 80.5 617 SER B O 1
ATOM 10226 N N . ALA B 1 618 ? -39.375 -1.126 3.85 1 90 618 ALA B N 1
ATOM 10227 C CA . ALA B 1 618 ? -38.781 -2.369 3.361 1 90 618 ALA B CA 1
ATOM 10228 C C . ALA B 1 618 ? -37.781 -2.922 4.359 1 90 618 ALA B C 1
ATOM 10230 O O . ALA B 1 618 ? -37.031 -2.164 4.973 1 90 618 ALA B O 1
ATOM 10231 N N . GLU B 1 619 ? -37.875 -4.262 4.562 1 93.12 619 GLU B N 1
ATOM 10232 C CA . GLU B 1 619 ? -36.938 -4.965 5.441 1 93.12 619 GLU B CA 1
ATOM 10233 C C . GLU B 1 619 ? -36.312 -6.164 4.738 1 93.12 619 GLU B C 1
ATOM 10235 O O . GLU B 1 619 ? -36.938 -6.797 3.895 1 93.12 619 GLU B O 1
ATOM 10240 N N . LEU B 1 620 ? -35.094 -6.43 5.07 1 95.19 620 LEU B N 1
ATOM 10241 C CA . LEU B 1 620 ? -34.344 -7.59 4.578 1 95.19 620 LEU B CA 1
ATOM 10242 C C . LEU B 1 620 ? -33.781 -8.398 5.734 1 95.19 620 LEU B C 1
ATOM 10244 O O . LEU B 1 620 ? -33.156 -7.844 6.637 1 95.19 620 LEU B O 1
ATOM 10248 N N . HIS B 1 621 ? -34.031 -9.734 5.758 1 96.12 621 HIS B N 1
ATOM 10249 C CA . HIS B 1 621 ? -33.562 -10.617 6.816 1 96.12 621 HIS B CA 1
ATOM 10250 C C . HIS B 1 621 ? -32.812 -11.812 6.238 1 96.12 621 HIS B C 1
ATOM 10252 O O . HIS B 1 621 ? -33.094 -12.273 5.133 1 96.12 621 HIS B O 1
ATOM 10258 N N . VAL B 1 622 ? -31.812 -12.234 6.953 1 97.25 622 VAL B N 1
ATOM 10259 C CA . VAL B 1 622 ? -31.141 -13.5 6.699 1 97.25 622 VAL B CA 1
ATOM 10260 C C . VAL B 1 622 ? -31.469 -14.5 7.809 1 97.25 622 VAL B C 1
ATOM 10262 O O . VAL B 1 622 ? -31.156 -14.258 8.977 1 97.25 622 VAL B O 1
ATOM 10265 N N . VAL B 1 623 ? -32.031 -15.562 7.406 1 95.38 623 VAL B N 1
ATOM 10266 C CA . VAL B 1 623 ? -32.5 -16.531 8.383 1 95.38 623 VAL B CA 1
ATOM 10267 C C . VAL B 1 623 ? -31.844 -17.891 8.133 1 95.38 623 VAL B C 1
ATOM 10269 O O . VAL B 1 623 ? -31.75 -18.344 6.988 1 95.38 623 VAL B O 1
ATOM 10272 N N . ARG B 1 624 ? -31.328 -18.453 9.141 1 95.19 624 ARG B N 1
ATOM 10273 C CA . ARG B 1 624 ? -30.812 -19.812 9.055 1 95.19 624 ARG B CA 1
ATOM 10274 C C . ARG B 1 624 ? -31.875 -20.828 9.438 1 95.19 624 ARG B C 1
ATOM 10276 O O . ARG B 1 624 ? -32.531 -20.703 10.477 1 95.19 624 ARG B O 1
ATOM 10283 N N . VAL B 1 625 ? -32.062 -21.766 8.633 1 92.62 625 VAL B N 1
ATOM 10284 C CA . VAL B 1 625 ? -33.031 -22.828 8.883 1 92.62 625 VAL B CA 1
ATOM 10285 C C . VAL B 1 625 ? -32.312 -24.172 8.977 1 92.62 625 VAL B C 1
ATOM 10287 O O . VAL B 1 625 ? -31.562 -24.547 8.078 1 92.62 625 VAL B O 1
ATOM 10290 N N . ASP B 1 626 ? -32.531 -24.844 10.117 1 87.44 626 ASP B N 1
ATOM 10291 C CA . ASP B 1 626 ? -31.891 -26.141 10.312 1 87.44 626 ASP B CA 1
ATOM 10292 C C . ASP B 1 626 ? -32.656 -27.25 9.578 1 87.44 626 ASP B C 1
ATOM 10294 O O . ASP B 1 626 ? -33.906 -27.234 9.562 1 87.44 626 ASP B O 1
ATOM 10298 N N . ASN B 1 627 ? -32.125 -28 8.781 1 73.88 627 ASN B N 1
ATOM 10299 C CA . ASN B 1 627 ? -32.781 -29.062 8.039 1 73.88 627 ASN B CA 1
ATOM 10300 C C . ASN B 1 627 ? -33.312 -30.156 8.977 1 73.88 627 ASN B C 1
ATOM 10302 O O . ASN B 1 627 ? -34.25 -30.875 8.648 1 73.88 627 ASN B O 1
ATOM 10306 N N . THR B 1 628 ? -32.656 -30.484 10.039 1 64.19 628 THR B N 1
ATOM 10307 C CA . THR B 1 628 ? -33.031 -31.625 10.875 1 64.19 628 THR B CA 1
ATOM 10308 C C . THR B 1 628 ? -34.219 -31.266 11.758 1 64.19 628 THR B C 1
ATOM 10310 O O . THR B 1 628 ? -35.062 -32.125 12.055 1 64.19 628 THR B O 1
ATOM 10313 N N . THR B 1 629 ? -34.125 -30.047 12.383 1 57.59 629 THR B N 1
ATOM 10314 C CA . THR B 1 629 ? -35.219 -29.75 13.312 1 57.59 629 THR B CA 1
ATOM 10315 C C . THR B 1 629 ? -36.031 -28.562 12.828 1 57.59 629 THR B C 1
ATOM 10317 O O . THR B 1 629 ? -35.469 -27.531 12.43 1 57.59 629 THR B O 1
ATOM 10320 N N . ASP B 1 630 ? -37.125 -28.766 12.281 1 52.28 630 ASP B N 1
ATOM 10321 C CA . ASP B 1 630 ? -38.062 -27.766 11.773 1 52.28 630 ASP B CA 1
ATOM 10322 C C . ASP B 1 630 ? -38.062 -26.5 12.633 1 52.28 630 ASP B C 1
ATOM 10324 O O . ASP B 1 630 ? -38.531 -25.453 12.203 1 52.28 630 ASP B O 1
ATOM 10328 N N . ASP B 1 631 ? -37.875 -26.578 13.898 1 51.44 631 ASP B N 1
ATOM 10329 C CA . ASP B 1 631 ? -38.312 -25.625 14.906 1 51.44 631 ASP B CA 1
ATOM 10330 C C . ASP B 1 631 ? -37.344 -24.469 15.078 1 51.44 631 ASP B C 1
ATOM 10332 O O . ASP B 1 631 ? -37.594 -23.531 15.812 1 51.44 631 ASP B O 1
ATOM 10336 N N . GLU B 1 632 ? -36.125 -24.5 14.398 1 62.34 632 GLU B N 1
ATOM 10337 C CA . GLU B 1 632 ? -35.281 -23.438 14.945 1 62.34 632 GLU B CA 1
ATOM 10338 C C . GLU B 1 632 ? -34.812 -22.484 13.852 1 62.34 632 GLU B C 1
ATOM 10340 O O . GLU B 1 632 ? -33.75 -22.688 13.266 1 62.34 632 GLU B O 1
ATOM 10345 N N . ASN B 1 633 ? -35.719 -21.609 13.344 1 80.25 633 ASN B N 1
ATOM 10346 C CA . ASN B 1 633 ? -35.344 -20.484 12.484 1 80.25 633 ASN B CA 1
ATOM 10347 C C . ASN B 1 633 ? -34.688 -19.359 13.281 1 80.25 633 ASN B C 1
ATOM 10349 O O . ASN B 1 633 ? -35.25 -18.891 14.289 1 80.25 633 ASN B O 1
ATOM 10353 N N . ARG B 1 634 ? -33.5 -19.156 13 1 88.69 634 ARG B N 1
ATOM 10354 C CA . ARG B 1 634 ? -32.781 -18.094 13.695 1 88.69 634 ARG B CA 1
ATOM 10355 C C . ARG B 1 634 ? -32.469 -16.938 12.75 1 88.69 634 ARG B C 1
ATOM 10357 O O . ARG B 1 634 ? -31.781 -17.141 11.742 1 88.69 634 ARG B O 1
ATOM 10364 N N . LYS B 1 635 ? -32.938 -15.805 13.078 1 93.31 635 LYS B N 1
ATOM 10365 C CA . LYS B 1 635 ? -32.594 -14.594 12.336 1 93.31 635 LYS B CA 1
ATOM 10366 C C . LYS B 1 635 ? -31.156 -14.148 12.648 1 93.31 635 LYS B C 1
ATOM 10368 O O . LYS B 1 635 ? -30.859 -13.781 13.781 1 93.31 635 LYS B O 1
ATOM 10373 N N . LEU B 1 636 ? -30.312 -14.117 11.672 1 95.88 636 LEU B N 1
ATOM 10374 C CA . LEU B 1 636 ? -28.906 -13.82 11.875 1 95.88 636 LEU B CA 1
ATOM 10375 C C . LEU B 1 636 ? -28.594 -12.367 11.516 1 95.88 636 LEU B C 1
ATOM 10377 O O . LEU B 1 636 ? -27.625 -11.789 12.023 1 95.88 636 LEU B O 1
ATOM 10381 N N . TRP B 1 637 ? -29.297 -11.781 10.617 1 96.69 637 TRP B N 1
ATOM 10382 C CA . TRP B 1 637 ? -29.062 -10.461 10.039 1 96.69 637 TRP B CA 1
ATOM 10383 C C . TRP B 1 637 ? -30.391 -9.781 9.695 1 96.69 637 TRP B C 1
ATOM 10385 O O . TRP B 1 637 ? -31.281 -10.414 9.133 1 96.69 637 TRP B O 1
ATOM 10395 N N . SER B 1 638 ? -30.625 -8.539 10.133 1 95.62 638 SER B N 1
ATOM 10396 C CA . SER B 1 638 ? -31.859 -7.805 9.891 1 95.62 638 SER B CA 1
ATOM 10397 C C . SER B 1 638 ? -31.594 -6.328 9.625 1 95.62 638 SER B C 1
ATOM 10399 O O . SER B 1 638 ? -30.891 -5.672 10.398 1 95.62 638 SER B O 1
ATOM 10401 N N . LEU B 1 639 ? -32.156 -5.82 8.539 1 94.38 639 LEU B N 1
ATOM 10402 C CA . LEU B 1 639 ? -31.938 -4.422 8.188 1 94.38 639 LEU B CA 1
ATOM 10403 C C . LEU B 1 639 ? -33.219 -3.789 7.656 1 94.38 639 LEU B C 1
ATOM 10405 O O . LEU B 1 639 ? -33.938 -4.41 6.879 1 94.38 639 LEU B O 1
ATOM 10409 N N . GLU B 1 640 ? -33.469 -2.598 8.109 1 91.81 640 GLU B N 1
ATOM 10410 C CA . GLU B 1 640 ? -34.625 -1.817 7.621 1 91.81 640 GLU B CA 1
ATOM 10411 C C . GLU B 1 640 ? -34.156 -0.698 6.691 1 91.81 640 GLU B C 1
ATOM 10413 O O . GLU B 1 640 ? -33.125 -0.076 6.926 1 91.81 640 GLU B O 1
ATOM 10418 N N . ALA B 1 641 ? -34.906 -0.479 5.703 1 90 641 ALA B N 1
ATOM 10419 C CA . ALA B 1 641 ? -34.562 0.54 4.715 1 90 641 ALA B CA 1
ATOM 10420 C C . ALA B 1 641 ? -34.781 1.942 5.273 1 90 641 ALA B C 1
ATOM 10422 O O . ALA B 1 641 ? -34.344 2.932 4.676 1 90 641 ALA B O 1
ATOM 10423 N N . ARG B 1 642 ? -35.219 1.938 6.539 1 80.5 642 ARG B N 1
ATOM 10424 C CA . ARG B 1 642 ? -35.438 3.252 7.121 1 80.5 642 ARG B CA 1
ATOM 10425 C C . ARG B 1 642 ? -34.156 4.039 7.27 1 80.5 642 ARG B C 1
ATOM 10427 O O . ARG B 1 642 ? -33.156 3.498 7.723 1 80.5 642 ARG B O 1
ATOM 10434 N N . ASN B 1 643 ? -33.938 5.246 6.688 1 74.19 643 ASN B N 1
ATOM 10435 C CA . ASN B 1 643 ? -32.812 6.18 6.777 1 74.19 643 ASN B CA 1
ATOM 10436 C C . ASN B 1 643 ? -31.75 5.895 5.715 1 74.19 643 ASN B C 1
ATOM 10438 O O . ASN B 1 643 ? -30.609 6.32 5.848 1 74.19 643 ASN B O 1
ATOM 10442 N N . MET B 1 644 ? -32.125 4.961 4.852 1 83 644 MET B N 1
ATOM 10443 C CA . MET B 1 644 ? -31.234 4.762 3.719 1 83 644 MET B CA 1
ATOM 10444 C C . MET B 1 644 ? -31.656 5.621 2.531 1 83 644 MET B C 1
ATOM 10446 O O . MET B 1 644 ? -32.812 5.969 2.395 1 83 644 MET B O 1
ATOM 10450 N N . ASP B 1 645 ? -30.688 6.094 1.82 1 77.12 645 ASP B N 1
ATOM 10451 C CA . ASP B 1 645 ? -30.984 6.828 0.597 1 77.12 645 ASP B CA 1
ATOM 10452 C C . ASP B 1 645 ? -31.516 5.898 -0.488 1 77.12 645 ASP B C 1
ATOM 10454 O O . ASP B 1 645 ? -30.75 5.23 -1.179 1 77.12 645 ASP B O 1
ATOM 10458 N N . THR B 1 646 ? -32.719 5.867 -0.732 1 77.88 646 THR B N 1
ATOM 10459 C CA . THR B 1 646 ? -33.344 4.965 -1.688 1 77.88 646 THR B CA 1
ATOM 10460 C C . THR B 1 646 ? -33.5 5.633 -3.051 1 77.88 646 THR B C 1
ATOM 10462 O O . THR B 1 646 ? -33.812 4.977 -4.043 1 77.88 646 THR B O 1
ATOM 10465 N N . SER B 1 647 ? -33.156 6.926 -3.066 1 79.19 647 SER B N 1
ATOM 10466 C CA . SER B 1 647 ? -33.281 7.645 -4.332 1 79.19 647 SER B CA 1
ATOM 10467 C C . SER B 1 647 ? -32.062 7.375 -5.234 1 79.19 647 SER B C 1
ATOM 10469 O O . SER B 1 647 ? -32.219 7.34 -6.461 1 79.19 647 SER B O 1
ATOM 10471 N N . ASN B 1 648 ? -30.984 7.23 -4.629 1 84.31 648 ASN B N 1
ATOM 10472 C CA . ASN B 1 648 ? -29.766 6.844 -5.344 1 84.31 648 ASN B CA 1
ATOM 10473 C C . ASN B 1 648 ? -29.156 5.578 -4.75 1 84.31 648 ASN B C 1
ATOM 10475 O O . ASN B 1 648 ? -28.188 5.652 -3.99 1 84.31 648 ASN B O 1
ATOM 10479 N N . PRO B 1 649 ? -29.734 4.566 -5.266 1 87.38 649 PRO B N 1
ATOM 10480 C CA . PRO B 1 649 ? -29.297 3.305 -4.664 1 87.38 649 PRO B CA 1
ATOM 10481 C C . PRO B 1 649 ? -27.828 3.016 -4.91 1 87.38 649 PRO B C 1
ATOM 10483 O O . PRO B 1 649 ? -27.344 3.123 -6.047 1 87.38 649 PRO B O 1
ATOM 10486 N N . THR B 1 650 ? -27.094 2.74 -3.879 1 89.38 650 THR B N 1
ATOM 10487 C CA . THR B 1 650 ? -25.688 2.359 -3.941 1 89.38 650 THR B CA 1
ATOM 10488 C C . THR B 1 650 ? -25.469 1.015 -3.256 1 89.38 650 THR B C 1
ATOM 10490 O O . THR B 1 650 ? -26.016 0.756 -2.186 1 89.38 650 THR B O 1
ATOM 10493 N N . TRP B 1 651 ? -24.734 0.206 -3.902 1 93.81 651 TRP B N 1
ATOM 10494 C CA . TRP B 1 651 ? -24.469 -1.123 -3.365 1 93.81 651 TRP B CA 1
ATOM 10495 C C . TRP B 1 651 ? -23.641 -1.034 -2.078 1 93.81 651 TRP B C 1
ATOM 10497 O O . TRP B 1 651 ? -22.672 -0.281 -2.004 1 93.81 651 TRP B O 1
ATOM 10507 N N . ARG B 1 652 ? -24.016 -1.777 -1.077 1 94.38 652 ARG B N 1
ATOM 10508 C CA . ARG B 1 652 ? -23.312 -1.86 0.199 1 94.38 652 ARG B CA 1
ATOM 10509 C C . ARG B 1 652 ? -23 -3.309 0.554 1 94.38 652 ARG B C 1
ATOM 10511 O O . ARG B 1 652 ? -23.797 -4.207 0.307 1 94.38 652 ARG B O 1
ATOM 10518 N N . PRO B 1 653 ? -21.844 -3.492 1.073 1 95.19 653 PRO B N 1
ATOM 10519 C CA . PRO B 1 653 ? -21.5 -4.863 1.452 1 95.19 653 PRO B CA 1
ATOM 10520 C C . PRO B 1 653 ? -22.156 -5.305 2.756 1 95.19 653 PRO B C 1
ATOM 10522 O O . PRO B 1 653 ? -22.312 -4.496 3.676 1 95.19 653 PRO B O 1
ATOM 10525 N N . ALA B 1 654 ? -22.5 -6.566 2.867 1 96.81 654 ALA B N 1
ATOM 10526 C CA . ALA B 1 654 ? -23.078 -7.195 4.059 1 96.81 654 ALA B CA 1
ATOM 10527 C C . ALA B 1 654 ? -22.406 -8.539 4.34 1 96.81 654 ALA B C 1
ATOM 10529 O O . ALA B 1 654 ? -21.875 -9.18 3.428 1 96.81 654 ALA B O 1
ATOM 10530 N N . GLN B 1 655 ? -22.344 -8.898 5.574 1 96.5 655 GLN B N 1
ATOM 10531 C CA . GLN B 1 655 ? -21.844 -10.227 5.938 1 96.5 655 GLN B CA 1
ATOM 10532 C C . GLN B 1 655 ? -22.359 -10.641 7.312 1 96.5 655 GLN B C 1
ATOM 10534 O O . GLN B 1 655 ? -22.734 -9.797 8.133 1 96.5 655 GLN B O 1
ATOM 10539 N N . VAL B 1 656 ? -22.406 -11.883 7.555 1 96.62 656 VAL B N 1
ATOM 10540 C CA . VAL B 1 656 ? -22.812 -12.438 8.844 1 96.62 656 VAL B CA 1
ATOM 10541 C C . VAL B 1 656 ? -22.25 -13.844 9.008 1 96.62 656 VAL B C 1
ATOM 10543 O O . VAL B 1 656 ? -22.109 -14.586 8.031 1 96.62 656 VAL B O 1
ATOM 10546 N N . ALA B 1 657 ? -21.891 -14.211 10.227 1 95.38 657 ALA B N 1
ATOM 10547 C CA . ALA B 1 657 ? -21.359 -15.531 10.523 1 95.38 657 ALA B CA 1
ATOM 10548 C C . ALA B 1 657 ? -22.484 -16.562 10.641 1 95.38 657 ALA B C 1
ATOM 10550 O O . ALA B 1 657 ? -23.547 -16.281 11.195 1 95.38 657 ALA B O 1
ATOM 10551 N N . ILE B 1 658 ? -22.219 -17.703 10.047 1 94.56 658 ILE B N 1
ATOM 10552 C CA . ILE B 1 658 ? -23.188 -18.797 10.078 1 94.56 658 ILE B CA 1
ATOM 10553 C C . ILE B 1 658 ? -22.594 -20 10.789 1 94.56 658 ILE B C 1
ATOM 10555 O O . ILE B 1 658 ? -21.453 -20.391 10.508 1 94.56 658 ILE B O 1
ATOM 10559 N N . ASP B 1 659 ? -23.344 -20.562 11.656 1 92.88 659 ASP B N 1
ATOM 10560 C CA . ASP B 1 659 ? -22.969 -21.844 12.25 1 92.88 659 ASP B CA 1
ATOM 10561 C C . ASP B 1 659 ? -23.141 -22.984 11.258 1 92.88 659 ASP B C 1
ATOM 10563 O O . ASP B 1 659 ? -24.266 -23.312 10.875 1 92.88 659 ASP B O 1
ATOM 10567 N N . ALA B 1 660 ? -22.062 -23.578 10.859 1 92.62 660 ALA B N 1
ATOM 10568 C CA . ALA B 1 660 ? -22.078 -24.625 9.852 1 92.62 660 ALA B CA 1
ATOM 10569 C C . ALA B 1 660 ? -21.75 -25.984 10.469 1 92.62 660 ALA B C 1
ATOM 10571 O O . ALA B 1 660 ? -21.188 -26.859 9.797 1 92.62 660 ALA B O 1
ATOM 10572 N N . GLY B 1 661 ? -22.078 -26.125 11.719 1 90.94 661 GLY B N 1
ATOM 10573 C CA . GLY B 1 661 ? -21.844 -27.406 12.383 1 90.94 661 GLY B CA 1
ATOM 10574 C C . GLY B 1 661 ? -22.859 -28.469 12 1 90.94 661 GLY B C 1
ATOM 10575 O O . GLY B 1 661 ? -22.609 -29.656 12.18 1 90.94 661 GLY B O 1
ATOM 10576 N N . THR B 1 662 ? -24 -28.016 11.539 1 90.44 662 THR B N 1
ATOM 10577 C CA . THR B 1 662 ? -25.062 -28.906 11.047 1 90.44 662 THR B CA 1
ATOM 10578 C C . THR B 1 662 ? -25.516 -28.469 9.648 1 90.44 662 THR B C 1
ATOM 10580 O O . THR B 1 662 ? -25.203 -27.359 9.211 1 90.44 662 THR B O 1
ATOM 10583 N N . ASP B 1 663 ? -26.234 -29.406 9.031 1 92.69 663 ASP B N 1
ATOM 10584 C CA . ASP B 1 663 ? -26.812 -29.047 7.742 1 92.69 663 ASP B CA 1
ATOM 10585 C C . ASP B 1 663 ? -27.797 -27.906 7.887 1 92.69 663 ASP B C 1
ATOM 10587 O O . ASP B 1 663 ? -28.531 -27.828 8.875 1 92.69 663 ASP B O 1
ATOM 10591 N N . PHE B 1 664 ? -27.797 -27.094 6.922 1 93.19 664 PHE B N 1
ATOM 10592 C CA . PHE B 1 664 ? -28.672 -25.938 7.062 1 93.19 664 PHE B CA 1
ATOM 10593 C C . PHE B 1 664 ? -29.047 -25.391 5.695 1 93.19 664 PHE B C 1
ATOM 10595 O O . PHE B 1 664 ? -28.594 -25.891 4.664 1 93.19 664 PHE B O 1
ATOM 10602 N N . ARG B 1 665 ? -29.984 -24.438 5.762 1 94.81 665 ARG B N 1
ATOM 10603 C CA . ARG B 1 665 ? -30.344 -23.578 4.641 1 94.81 665 ARG B CA 1
ATOM 10604 C C . ARG B 1 665 ? -30.406 -22.125 5.07 1 94.81 665 ARG B C 1
ATOM 10606 O O . ARG B 1 665 ? -30.609 -21.828 6.246 1 94.81 665 ARG B O 1
ATOM 10613 N N . ILE B 1 666 ? -30.109 -21.297 4.137 1 95.25 666 ILE B N 1
ATOM 10614 C CA . ILE B 1 666 ? -30.234 -19.859 4.367 1 95.25 666 ILE B CA 1
ATOM 10615 C C . ILE B 1 666 ? -31.469 -19.312 3.631 1 95.25 666 ILE B C 1
ATOM 10617 O O . ILE B 1 666 ? -31.719 -19.672 2.479 1 95.25 666 ILE B O 1
ATOM 10621 N N . VAL B 1 667 ? -32.219 -18.516 4.316 1 95.75 667 VAL B N 1
ATOM 10622 C CA . VAL B 1 667 ? -33.375 -17.891 3.711 1 95.75 667 VAL B CA 1
ATOM 10623 C C . VAL B 1 667 ? -33.219 -16.375 3.715 1 95.75 667 VAL B C 1
ATOM 10625 O O . VAL B 1 667 ? -33.031 -15.766 4.77 1 95.75 667 VAL B O 1
ATOM 10628 N N . LEU B 1 668 ? -33.25 -15.812 2.586 1 96.62 668 LEU B N 1
ATOM 10629 C CA . LEU B 1 668 ? -33.344 -14.359 2.447 1 96.62 668 LEU B CA 1
ATOM 10630 C C . LEU B 1 668 ? -34.781 -13.906 2.414 1 96.62 668 LEU B C 1
ATOM 10632 O O . LEU B 1 668 ? -35.469 -14.109 1.417 1 96.62 668 LEU B O 1
ATOM 10636 N N . GLU B 1 669 ? -35.156 -13.227 3.432 1 94.94 669 GLU B N 1
ATOM 10637 C CA . GLU B 1 669 ? -36.531 -12.828 3.592 1 94.94 669 GLU B CA 1
ATOM 10638 C C . GLU B 1 669 ? -36.719 -11.32 3.408 1 94.94 669 GLU B C 1
ATOM 10640 O O . GLU B 1 669 ? -36 -10.531 4.02 1 94.94 669 GLU B O 1
ATOM 10645 N N . GLY B 1 670 ? -37.594 -10.984 2.516 1 93.38 670 GLY B N 1
ATOM 10646 C CA . GLY B 1 670 ? -37.938 -9.586 2.318 1 93.38 670 GLY B CA 1
ATOM 10647 C C . GLY B 1 670 ? -39.375 -9.281 2.748 1 93.38 670 GLY B C 1
ATOM 10648 O O . GLY B 1 670 ? -40.281 -10.102 2.562 1 93.38 670 GLY B O 1
ATOM 10649 N N . ARG B 1 671 ? -39.469 -8.117 3.371 1 90.12 671 ARG B N 1
ATOM 10650 C CA . ARG B 1 671 ? -40.781 -7.605 3.758 1 90.12 671 ARG B CA 1
ATOM 10651 C C . ARG B 1 671 ? -40.938 -6.141 3.363 1 90.12 671 ARG B C 1
ATOM 10653 O O . ARG B 1 671 ? -40 -5.359 3.469 1 90.12 671 ARG B O 1
ATOM 10660 N N . ALA B 1 672 ? -42.062 -5.883 2.773 1 88.44 672 ALA B N 1
ATOM 10661 C CA . ALA B 1 672 ? -42.281 -4.473 2.455 1 88.44 672 ALA B CA 1
ATOM 10662 C C . ALA B 1 672 ? -43.75 -4.195 2.189 1 88.44 672 ALA B C 1
ATOM 10664 O O . ALA B 1 672 ? -44.5 -5.098 1.812 1 88.44 672 ALA B O 1
ATOM 10665 N N . THR B 1 673 ? -44.188 -2.957 2.5 1 84.75 673 THR B N 1
ATOM 10666 C CA . THR B 1 673 ? -45.469 -2.459 2.014 1 84.75 673 THR B CA 1
ATOM 10667 C C . THR B 1 673 ? -45.312 -1.722 0.689 1 84.75 673 THR B C 1
ATOM 10669 O O . THR B 1 673 ? -46.156 -1.811 -0.192 1 84.75 673 THR B O 1
ATOM 10672 N N . ASN B 1 674 ? -44.25 -1.077 0.583 1 84.94 674 ASN B N 1
ATOM 10673 C CA . ASN B 1 674 ? -43.875 -0.361 -0.625 1 84.94 674 ASN B CA 1
ATOM 10674 C C . ASN B 1 674 ? -42.344 -0.267 -0.751 1 84.94 674 ASN B C 1
ATOM 10676 O O . ASN B 1 674 ? -41.688 0.271 0.134 1 84.94 674 ASN B O 1
ATOM 10680 N N . GLY B 1 675 ? -41.875 -0.832 -1.896 1 88.19 675 GLY B N 1
ATOM 10681 C CA . GLY B 1 675 ? -40.438 -0.812 -2.113 1 88.19 675 GLY B CA 1
ATOM 10682 C C . GLY B 1 675 ? -39.812 -2.195 -2.09 1 88.19 675 GLY B C 1
ATOM 10683 O O . GLY B 1 675 ? -40.5 -3.201 -2.18 1 88.19 675 GLY B O 1
ATOM 10684 N N . GLY B 1 676 ? -38.375 -2.111 -1.998 1 92.06 676 GLY B N 1
ATOM 10685 C CA . GLY B 1 676 ? -37.75 -3.414 -2.029 1 92.06 676 GLY B CA 1
ATOM 10686 C C . GLY B 1 676 ? -36.25 -3.34 -1.862 1 92.06 676 GLY B C 1
ATOM 10687 O O . GLY B 1 676 ? -35.688 -2.275 -1.563 1 92.06 676 GLY B O 1
ATOM 10688 N N . PHE B 1 677 ? -35.656 -4.469 -1.81 1 95 677 PHE B N 1
ATOM 10689 C CA . PHE B 1 677 ? -34.219 -4.629 -1.759 1 95 677 PHE B CA 1
ATOM 10690 C C . PHE B 1 677 ? -33.719 -5.398 -2.975 1 95 677 PHE B C 1
ATOM 10692 O O . PHE B 1 677 ? -34.438 -6.227 -3.533 1 95 677 PHE B O 1
ATOM 10699 N N . ALA B 1 678 ? -32.5 -5.051 -3.414 1 96 678 ALA B N 1
ATOM 10700 C CA . ALA B 1 678 ? -31.75 -5.828 -4.395 1 96 678 ALA B CA 1
ATOM 10701 C C . ALA B 1 678 ? -30.516 -6.469 -3.762 1 96 678 ALA B C 1
ATOM 10703 O O . ALA B 1 678 ? -29.875 -5.875 -2.887 1 96 678 ALA B O 1
ATOM 10704 N N . ILE B 1 679 ? -30.234 -7.684 -4.172 1 97.12 679 ILE B N 1
ATOM 10705 C CA . ILE B 1 679 ? -29.078 -8.422 -3.656 1 97.12 679 ILE B CA 1
ATOM 10706 C C . ILE B 1 679 ? -28.234 -8.938 -4.816 1 97.12 679 ILE B C 1
ATOM 10708 O O . ILE B 1 679 ? -28.766 -9.273 -5.883 1 97.12 679 ILE B O 1
ATOM 10712 N N . ASP B 1 680 ? -26.891 -8.93 -4.59 1 96.44 680 ASP B N 1
ATOM 10713 C CA . ASP B 1 680 ? -25.953 -9.453 -5.59 1 96.44 680 ASP B CA 1
ATOM 10714 C C . ASP B 1 680 ? -24.703 -10.023 -4.93 1 96.44 680 ASP B C 1
ATOM 10716 O O . ASP B 1 680 ? -24.453 -9.773 -3.75 1 96.44 680 ASP B O 1
ATOM 10720 N N . ASP B 1 681 ? -23.969 -10.859 -5.633 1 95.38 681 ASP B N 1
ATOM 10721 C CA . ASP B 1 681 ? -22.656 -11.375 -5.27 1 95.38 681 ASP B CA 1
ATOM 10722 C C . ASP B 1 681 ? -22.703 -12.102 -3.93 1 95.38 681 ASP B C 1
ATOM 10724 O O . ASP B 1 681 ? -21.938 -11.789 -3.016 1 95.38 681 ASP B O 1
ATOM 10728 N N . ILE B 1 682 ? -23.547 -13.102 -3.816 1 96.38 682 ILE B N 1
ATOM 10729 C CA . ILE B 1 682 ? -23.609 -13.961 -2.639 1 96.38 682 ILE B CA 1
ATOM 10730 C C . ILE B 1 682 ? -22.406 -14.898 -2.607 1 96.38 682 ILE B C 1
ATOM 10732 O O . ILE B 1 682 ? -22.094 -15.539 -3.609 1 96.38 682 ILE B O 1
ATOM 10736 N N . SER B 1 683 ? -21.734 -14.969 -1.497 1 94.75 683 SER B N 1
ATOM 10737 C CA . SER B 1 683 ? -20.594 -15.852 -1.37 1 94.75 683 SER B CA 1
ATOM 10738 C C . SER B 1 683 ? -20.484 -16.422 0.04 1 94.75 683 SER B C 1
ATOM 10740 O O . SER B 1 683 ? -20.906 -15.789 1.006 1 94.75 683 SER B O 1
ATOM 10742 N N . PHE B 1 684 ? -19.969 -17.578 0.161 1 93.75 684 PHE B N 1
ATOM 10743 C CA . PHE B 1 684 ? -19.641 -18.234 1.424 1 93.75 684 PHE B CA 1
ATOM 10744 C C . PHE B 1 684 ? -18.141 -18.453 1.552 1 93.75 684 PHE B C 1
ATOM 10746 O O . PHE B 1 684 ? -17.484 -18.844 0.585 1 93.75 684 PHE B O 1
ATOM 10753 N N . THR B 1 685 ? -17.609 -18.109 2.611 1 91.19 685 THR B N 1
ATOM 10754 C CA . THR B 1 685 ? -16.203 -18.328 2.871 1 91.19 685 THR B CA 1
ATOM 10755 C C . THR B 1 685 ? -16 -19 4.23 1 91.19 685 THR B C 1
ATOM 10757 O O . THR B 1 685 ? -16.812 -18.812 5.145 1 91.19 685 THR B O 1
ATOM 10760 N N . THR B 1 686 ? -14.93 -19.688 4.324 1 89.19 686 THR B N 1
ATOM 10761 C CA . THR B 1 686 ? -14.664 -20.406 5.57 1 89.19 686 THR B CA 1
ATOM 10762 C C . THR B 1 686 ? -14.188 -19.422 6.652 1 89.19 686 THR B C 1
ATOM 10764 O O . THR B 1 686 ? -13.43 -18.5 6.371 1 89.19 686 THR B O 1
ATOM 10767 N N . GLY B 1 687 ? -14.695 -19.703 7.867 1 88.06 687 GLY B N 1
ATOM 10768 C CA . GLY B 1 687 ? -14.297 -18.891 9.008 1 88.06 687 GLY B CA 1
ATOM 10769 C C . GLY B 1 687 ? -15.391 -17.953 9.484 1 88.06 687 GLY B C 1
ATOM 10770 O O . GLY B 1 687 ? -16.391 -17.75 8.797 1 88.06 687 GLY B O 1
ATOM 10771 N N . ALA B 1 688 ? -15.18 -17.391 10.633 1 89.81 688 ALA B N 1
ATOM 10772 C CA . ALA B 1 688 ? -16.141 -16.453 11.203 1 89.81 688 ALA B CA 1
ATOM 10773 C C . ALA B 1 688 ? -15.914 -15.039 10.68 1 89.81 688 ALA B C 1
ATOM 10775 O O . ALA B 1 688 ? -14.867 -14.75 10.102 1 89.81 688 ALA B O 1
ATOM 10776 N N . CYS B 1 689 ? -16.922 -14.242 10.742 1 91.94 689 CYS B N 1
ATOM 10777 C CA . CYS B 1 689 ? -16.797 -12.828 10.383 1 91.94 689 CYS B CA 1
ATOM 10778 C C . CYS B 1 689 ? -17.734 -11.969 11.227 1 91.94 689 CYS B C 1
ATOM 10780 O O . CYS B 1 689 ? -18.688 -12.484 11.82 1 91.94 689 CYS B O 1
ATOM 10782 N N . SER B 1 690 ? -17.406 -10.734 11.32 1 90.94 690 SER B N 1
ATOM 10783 C CA . SER B 1 690 ? -18.266 -9.812 12.055 1 90.94 690 SER B CA 1
ATOM 10784 C C . SER B 1 690 ? -19.469 -9.383 11.211 1 90.94 690 SER B C 1
ATOM 10786 O O . SER B 1 690 ? -19.391 -9.352 9.984 1 90.94 690 SER B O 1
ATOM 10788 N N . THR B 1 691 ? -20.531 -9.078 11.875 1 95.06 691 THR B N 1
ATOM 10789 C CA . THR B 1 691 ? -21.734 -8.648 11.172 1 95.06 691 THR B CA 1
ATOM 10790 C C . THR B 1 691 ? -21.547 -7.258 10.578 1 95.06 691 THR B C 1
ATOM 10792 O O . THR B 1 691 ? -21.062 -6.344 11.258 1 95.06 691 THR B O 1
ATOM 10795 N N . ARG B 1 692 ? -21.844 -7.16 9.375 1 94.81 692 ARG B N 1
ATOM 10796 C CA . ARG B 1 692 ? -21.812 -5.875 8.688 1 94.81 692 ARG B CA 1
ATOM 10797 C C . ARG B 1 692 ? -23.078 -5.645 7.879 1 94.81 692 ARG B C 1
ATOM 10799 O O . ARG B 1 692 ? -23.578 -6.559 7.211 1 94.81 692 ARG B O 1
ATOM 10806 N N . PRO B 1 693 ? -23.609 -4.516 7.77 1 92.94 693 PRO B N 1
ATOM 10807 C CA . PRO B 1 693 ? -23.297 -3.426 8.695 1 92.94 693 PRO B CA 1
ATOM 10808 C C . PRO B 1 693 ? -23.609 -3.775 10.148 1 92.94 693 PRO B C 1
ATOM 10810 O O . PRO B 1 693 ? -24.438 -4.652 10.414 1 92.94 693 PRO B O 1
ATOM 10813 N N . ASP B 1 694 ? -23.016 -3.039 11.039 1 91.06 694 ASP B N 1
ATOM 10814 C CA . ASP B 1 694 ? -23.172 -3.359 12.453 1 91.06 694 ASP B CA 1
ATOM 10815 C C . ASP B 1 694 ? -24.625 -3.219 12.898 1 91.06 694 ASP B C 1
ATOM 10817 O O . ASP B 1 694 ? -25.094 -3.949 13.773 1 91.06 694 ASP B O 1
ATOM 10821 N N . LYS B 1 695 ? -25.312 -2.34 12.352 1 91.38 695 LYS B N 1
ATOM 10822 C CA . LYS B 1 695 ? -26.703 -2.059 12.727 1 91.38 695 LYS B CA 1
ATOM 10823 C C . LYS B 1 695 ? -27.609 -3.215 12.344 1 91.38 695 LYS B C 1
ATOM 10825 O O . LYS B 1 695 ? -28.766 -3.268 12.773 1 91.38 695 LYS B O 1
ATOM 10830 N N . ALA B 1 696 ? -27.125 -4.191 11.57 1 94.06 696 ALA B N 1
ATOM 10831 C CA . ALA B 1 696 ? -27.953 -5.289 11.086 1 94.06 696 ALA B CA 1
ATOM 10832 C C . ALA B 1 696 ? -27.984 -6.438 12.094 1 94.06 696 ALA B C 1
ATOM 10834 O O . ALA B 1 696 ? -28.641 -7.461 11.852 1 94.06 696 ALA B O 1
ATOM 10835 N N . THR B 1 697 ? -27.328 -6.32 13.164 1 92 697 THR B N 1
ATOM 10836 C CA . THR B 1 697 ? -27.391 -7.344 14.203 1 92 697 THR B CA 1
ATOM 10837 C C . THR B 1 697 ? -28.781 -7.367 14.844 1 92 697 THR B C 1
ATOM 10839 O O . THR B 1 697 ? -29.25 -6.352 15.367 1 92 697 THR B O 1
ATOM 10842 N N . PRO B 1 698 ? -29.359 -8.531 14.797 1 90.44 698 PRO B N 1
ATOM 10843 C CA . PRO B 1 698 ? -30.703 -8.586 15.359 1 90.44 698 PRO B CA 1
ATOM 10844 C C . PRO B 1 698 ? -30.734 -8.328 16.859 1 90.44 698 PRO B C 1
ATOM 10846 O O . PRO B 1 698 ? -29.844 -8.773 17.594 1 90.44 698 PRO B O 1
ATOM 10849 N N . LYS B 1 699 ? -31.625 -7.469 17.359 1 73.62 699 LYS B N 1
ATOM 10850 C CA . LYS B 1 699 ? -31.797 -7.176 18.781 1 73.62 699 LYS B CA 1
ATOM 10851 C C . LYS B 1 699 ? -32.5 -8.328 19.484 1 73.62 699 LYS B C 1
ATOM 10853 O O . LYS B 1 699 ? -33.438 -8.93 18.938 1 73.62 699 LYS B O 1
ATOM 10858 N N . GLU B 1 700 ? -31.938 -8.969 20.406 1 63.62 700 GLU B N 1
ATOM 10859 C CA . GLU B 1 700 ? -32.594 -10.016 21.172 1 63.62 700 GLU B CA 1
ATOM 10860 C C . GLU B 1 700 ? -33.969 -9.57 21.656 1 63.62 700 GLU B C 1
ATOM 10862 O O . GLU B 1 700 ? -34.125 -8.469 22.188 1 63.62 700 GLU B O 1
ATOM 10867 N N . ALA B 1 701 ? -35.062 -10.039 21.188 1 47.81 701 ALA B N 1
ATOM 10868 C CA . ALA B 1 701 ? -36.375 -9.852 21.828 1 47.81 701 ALA B CA 1
ATOM 10869 C C . ALA B 1 701 ? -36.25 -9.898 23.344 1 47.81 701 ALA B C 1
ATOM 10871 O O . ALA B 1 701 ? -35.781 -10.891 23.906 1 47.81 701 ALA B O 1
ATOM 10872 N N . GLU B 1 702 ? -36.031 -8.852 24.031 1 38.88 702 GLU B N 1
ATOM 10873 C CA . GLU B 1 702 ? -36.312 -8.867 25.453 1 38.88 702 GLU B CA 1
ATOM 10874 C C . GLU B 1 702 ? -37.594 -9.672 25.766 1 38.88 702 GLU B C 1
ATOM 10876 O O . GLU B 1 702 ? -38.625 -9.5 25.109 1 38.88 702 GLU B O 1
ATOM 10881 N N . GLU B 1 703 ? -37.469 -10.859 26.203 1 35.88 703 GLU B N 1
ATOM 10882 C CA . GLU B 1 703 ? -38.594 -11.484 26.906 1 35.88 703 GLU B CA 1
ATOM 10883 C C . GLU B 1 703 ? -39.375 -10.453 27.703 1 35.88 703 GLU B C 1
ATOM 10885 O O . GLU B 1 703 ? -38.812 -9.766 28.578 1 35.88 703 GLU B O 1
ATOM 10890 N N . GLU B 1 704 ? -40.25 -9.711 27.125 1 32 704 GLU B N 1
ATOM 10891 C CA . GLU B 1 704 ? -41.312 -9.141 27.969 1 32 704 GLU B CA 1
ATOM 10892 C C . GLU B 1 704 ? -41.781 -10.148 29.031 1 32 704 GLU B C 1
ATOM 10894 O O . GLU B 1 704 ? -42.312 -11.195 28.688 1 32 704 GLU B O 1
ATOM 10899 N N . ASP B 1 705 ? -41.062 -10.336 30.062 1 30.92 705 ASP B N 1
ATOM 10900 C CA . ASP B 1 705 ? -41.719 -10.797 31.281 1 30.92 705 ASP B CA 1
ATOM 10901 C C . ASP B 1 705 ? -43 -10 31.547 1 30.92 705 ASP B C 1
ATOM 10903 O O . ASP B 1 705 ? -42.938 -8.789 31.781 1 30.92 705 ASP B O 1
ATOM 10907 N N . GLY B 1 706 ? -44.031 -10.203 30.734 1 23.02 706 GLY B N 1
ATOM 10908 C CA . GLY B 1 706 ? -45.25 -10.234 31.5 1 23.02 706 GLY B CA 1
ATOM 10909 C C . GLY B 1 706 ? -45.312 -11.375 32.5 1 23.02 706 GLY B C 1
ATOM 10910 O O . GLY B 1 706 ? -44.625 -12.391 32.344 1 23.02 706 GLY B O 1
#

Secondary structure (DSSP, 8-state):
-B-EEEEGGGHHHH-S-SS-S-SSGGGGT-EEEEEETT----TT-----SEEEEEPPPB----TT-EEEEEEEEEEESSEEEEEEEEEE--SSTT-TT---EEEEEE-S--TT--EEEEEEE--SS-EEEEEEEEE--TTSGGGGS-EEEEEEEEEEEEGGGSTT-B-STTSSTT-EE-SSSSB--EEESS-S-TTT--SS-HHHHHH--S---EEEE--STT--TT-EEEEEPPPBPPPBTTB-EEEEEEEE--STTEEEEEEEEEETTT--EEEEEEEES---SS-EEEEEEE--SS-EEEEEEEEE-SSS---EEEEEEEEEES----BSGGG-SSTT-B--SSS-TT-EEPPGGGT--SS-EEEEEHHHHTTT-GGG----SSS-STT-EEEEE---SS---TT-EEEEE---B---SS-EEEEEEEEEE-S---TT----EEEEEEEEEE-TTS-EEEEEEEEEES--EEEEEEEEEEE--SS-EEEEEEEEE-SS-S--EEEEEEEEEEES----BSGGG---TT-B--SSS-TT-EE--SSS---EE--SSS--TT---TTT--SS--EEEEEEEEEEEEEEEEPPPBPP-TT-EEEEEEEEEEESS-TT-EEEEEEEESS-TT-EEEEEEEE-TTS--SS---EEEEEEEE-SS-EEEEEEEEEEEEEEEEEEEEEEES----BSGGGS---------/-B-EEEEGGGHHHH-S-SS-S-SSGGGGT-EEEEEETT----TT-----SEEEEEPPPB----TT-EEEEEEEEEEETTEEEEEEEEEE--SSTT-TT---EEEEEE-S--TT--EEEEEEE--SS-EEEEEEEEEPPTTSGGGGS-EEEEEEEEEEEEGGGSTT-B-SSSSSTT-EE-SSSSB--EEESS-S-TTT--SS-HHHHHH--S---EEEE---TT--TT-EEEEEPPPBPPPBTTB-EEEEEEEEE-STTEEEEEEEEEETTT--EEEEEEEES---SS-EEEEEEE--SS-EEEEEEEEE-SSS---EEEEEEEEEES----BSGGG-SSTT-B--SSS-TT-EEPPGGGT--SS-EEEEEHHHHTTT-GGG----SSS-STT-EEEEEPPPSS---TT-EEEEE---B---SS-EEEEEEEEEE-S--BTTB---EEEEEEEEEE-TTS-EEEEEEEEEES---SS-EEEEEEE--SS-EEEEEEEEE-SS-S--EEEEEEEEEEES----BSGGG---TT-B--SSS-TT-EE--SSS---EE--SSS--TT---TTT--SSS-EEEEEEEEEEEEEEEEPPPB---TT-EEEEEEEEEEESS-TT-EEEEEEEESS-TT-EEEEEEEE-TTS--SS---EEEEEEEE-SS-EEEEEEEEEEEEEEEEEEEEEEES----BSGGGSPP-------

InterPro domains:
  IPR000998 MAM domain [PF00629] (16-163)
  IPR000998 MAM domain [PF00629] (167-330)
  IPR000998 MAM domain [PF00629] (343-520)
  IPR000998 MAM domain [PF00629] (533-690)
  IPR000998 MAM domain [PS50060] (1-165)
  IPR000998 MAM domain [PS50060] (165-331)
  IPR000998 MAM domain [PS50060] (341-521)
  IPR000998 MAM domain [PS50060] (531-691)
  IPR000998 MAM domain [SM00137] (162-331)
  IPR000998 MAM domain [SM00137] (338-521)
  IPR000998 MAM domain [SM00137] (528-691)
  IPR000998 MAM domain [cd06263] (3-163)
  IPR000998 MAM domain [cd06263] (167-329)
  IPR000998 MAM domain [cd06263] (343-519)
  IPR000998 MAM domain [cd06263] (533-689)
  IPR013320 Concanavalin A-like lectin/glucanase domain superfamily [SSF49899] (8-161)
  IPR013320 Concanavalin A-like lectin/glucanase domain superfamily [SSF49899] (164-329)
  IPR013320 Concanavalin A-like lectin/glucanase domain superfamily [SSF49899] (338-519)
  IPR013320 Concanavalin A-like lectin/glucanase domain superfamily [SSF49899] (530-689)
  IPR051560 MAM domain-containing protein [PTHR23282] (145-331)

Solvent-accessible surface area (backbone atoms only — not comparable to full-atom values): 72007 Å² total; per-residue (Å²): 80,63,63,39,84,38,27,12,77,40,10,89,77,80,41,60,56,58,47,29,77,56,91,52,90,64,14,36,76,28,64,32,38,27,31,70,26,28,73,70,60,45,97,84,42,85,61,73,57,47,44,25,58,49,70,52,70,84,36,64,52,43,51,50,62,17,31,13,44,32,32,29,35,34,28,37,51,66,2,35,45,32,41,34,35,30,40,37,60,49,66,85,59,86,83,56,76,76,68,67,73,38,80,76,45,75,46,63,70,69,44,82,82,33,71,42,69,49,63,43,74,49,70,47,84,48,41,26,27,52,29,45,36,38,31,29,41,52,89,84,40,81,47,18,70,36,66,23,19,38,32,44,24,76,74,41,81,41,58,22,82,70,33,75,76,34,36,55,30,21,55,41,63,64,73,38,42,67,51,81,92,51,72,47,60,65,41,80,44,40,38,31,81,35,90,65,21,37,55,36,48,21,64,67,22,70,76,71,46,75,72,46,35,10,19,37,28,40,72,24,41,80,87,52,49,67,64,39,35,23,35,39,30,44,47,84,40,76,44,35,54,64,84,41,29,26,22,41,34,32,30,37,32,31,13,22,82,7,25,25,37,45,35,37,29,45,29,33,64,84,80,64,49,72,43,78,59,34,42,48,68,46,56,74,43,94,53,77,43,74,32,32,32,56,43,50,38,86,46,38,28,27,46,33,42,34,44,29,28,16,85,42,57,32,10,22,43,33,40,34,50,34,39,63,44,74,36,72,40,39,36,33,56,53,84,21,32,75,64,71,58,28,31,55,39,71,87,50,63,58,71,43,39,61,68,61,71,88,66,64,77,51,73,53,43,65,38,82,35,30,18,57,66,60,13,66,93,36,69,91,58,54,52,54,19,77,87,69,58,34,62,82,19,22,26,38,29,62,57,75,64,94,55,88,74,56,61,65,39,28,20,40,41,31,48,50,82,38,82,37,34,91,63,36,27,23,43,32,32,32,35,32,29,24,41,86,76,65,54,94,92,43,61,19,44,26,36,46,32,36,32,38,37,35,69,42,93,88,65,51,73,47,75,45,71,44,32,38,44,65,32,61,76,39,88,56,81,39,74,35,31,24,47,41,80,46,62,52,54,28,30,43,31,40,37,39,31,39,20,50,43,89,72,67,48,47,51,34,41,33,44,26,25,66,46,57,36,56,40,63,49,36,50,67,81,20,57,66,53,84,66,43,39,48,31,67,86,48,66,66,68,45,41,74,68,36,92,57,100,50,55,66,39,70,33,33,91,88,48,62,71,83,88,52,55,18,82,70,38,60,28,70,42,18,24,34,31,36,76,36,82,43,100,52,80,46,69,25,30,40,30,44,37,84,38,73,51,45,92,78,30,31,26,20,42,32,33,30,38,30,42,35,52,91,34,56,57,13,33,45,34,37,29,40,36,41,72,86,49,89,81,53,72,42,72,61,34,33,45,59,39,57,93,53,64,28,88,66,51,56,82,39,74,34,29,32,54,39,80,22,68,46,46,30,31,44,31,42,36,35,35,17,36,27,17,25,45,34,43,29,54,34,40,66,42,86,38,75,48,70,55,34,52,68,82,21,53,60,77,74,77,72,77,71,84,119,80,62,64,39,82,37,28,11,75,40,11,44,19,62,40,56,55,60,46,29,77,56,91,52,90,62,14,37,76,27,63,33,37,26,31,71,26,28,72,70,61,45,96,85,44,82,61,74,56,49,45,25,59,50,70,52,69,80,38,63,52,42,53,55,62,17,31,14,44,33,33,29,37,34,30,38,44,54,1,37,45,34,41,33,37,30,41,38,61,49,68,88,56,88,80,64,79,74,72,66,70,40,79,76,44,73,48,63,69,70,45,83,82,36,71,43,68,49,63,43,74,48,70,44,84,48,40,27,27,52,28,44,34,38,34,28,41,53,88,83,40,83,46,18,61,14,30,22,17,38,31,43,26,76,73,41,83,41,57,21,82,71,32,76,76,36,34,55,30,50,57,40,61,62,72,40,41,67,50,80,92,50,72,45,62,62,41,80,44,48,50,45,94,40,89,65,22,37,54,77,48,17,64,66,22,68,77,71,46,74,89,57,60,19,19,37,28,39,73,24,40,88,88,52,49,68,64,39,35,23,34,39,30,42,46,82,38,74,44,35,53,63,86,41,27,26,21,41,33,31,30,37,31,29,15,22,93,6,26,25,37,45,33,38,29,44,29,33,64,84,80,64,49,72,41,76,59,32,41,47,68,45,58,74,42,94,52,76,42,75,30,32,32,55,44,49,37,87,46,37,26,27,46,33,42,33,42,28,27,15,83,42,58,32,10,23,42,35,42,32,50,35,38,63,42,78,35,75,39,39,35,33,57,52,83,20,33,73,66,71,58,28,29,55,40,70,87,50,62,59,70,42,40,62,66,60,72,89,68,63,77,50,75,54,45,66,39,81,36,30,19,59,64,59,14,67,94,36,71,91,57,55,50,54,18,78,88,69,57,35,60,83,20,23,24,40,30,63,57,75,62,94,56,87,74,56,60,64,38,28,21,41,42,30,47,50,82,39,79,37,35,91,64,35,28,23,42,32,32,31,34,32,29,26,45,87,76,63,53,93,91,38,61,18,43,25,36,46,34,37,32,39,38,34,70,43,94,88,65,49,72,46,75,44,72,46,29,40,45,67,31,59,75,32,88,57,81,38,74,33,30,24,46,41,79,46,64,53,54,28,28,44,31,40,37,40,31,38,20,49,44,89,73,68,50,46,49,34,40,33,46,27,25,66,44,56,39,56,41,63,51,36,50,68,75,21,58,68,52,84,67,43,38,48,31,67,85,49,67,69,66,45,41,73,69,37,90,58,98,50,53,68,38,70,33,33,91,88,47,60,72,83,86,51,56,19,82,70,34,60,27,70,41,17,22,37,32,36,76,34,82,41,100,53,81,47,70,26,30,42,29,46,37,86,37,74,50,46,92,78,30,30,25,21,44,33,31,30,37,31,42,35,52,90,35,57,58,14,32,44,34,36,29,40,35,41,70,85,50,85,81,52,72,42,72,61,35,35,46,61,40,57,92,54,66,30,88,65,52,55,82,40,72,35,31,32,52,38,79,23,68,48,46,29,31,45,32,45,34,36,34,18,36,28,18,26,47,34,42,31,53,34,38,66,43,86,38,76,48,70,58,35,51,68,81,21,55,60,76,75,76,70,75,73,78,119

Foldseek 3Di:
DEKDKDFLCCCVPPHDANFAQDPDPVRNGDMWIKDKQLDADDPPRPCQDQKYKDKDPKDFFQPLLFKKKKKKKAKDFQFWFKKWKKKFADPPDPPPPQADIDTQDMDGDGPVSHIFMFMTGDGDHGIIMIMMMTGTDHNPDPRSNIIIMMIMGDIDMGGSLPQFFWDQCRNHPRQKDKDDPFQDEKDKDAWDPDPQQIDGGGQCCQVRNDRGGIWIKDQCAPPHAAFGKIKIKGPWAFAADQAKKKKKKKKKAWGHQWAAKKWKWKAAPVVRDIDTFFMDGGHDDRHIDMWMTIGHGRGTIMIMIMGGTGHDRSHMMIMGTIGMGIDGFFTPPQVGGPDQDWFQCLVHPSQKDWDDVVVVPFQFEKDKAFQVGVCVVNVVLRFHRDPPRDRSGIWIWTDDPPDQDDFFGKIKIKHDKDAADQFKKKKKWKKAKADPDADPLGFFFWKKWKWKWDQDPVRDIDIGTFWMDTGHDDSDIDMWMTMGHGRGIIMMMMMIGGTNPSPRIIIIIGGMHMDTHHHDTPPVVGGDFQQWFQLQPHNRQKDWDFPDPWEKDFFDPVDDDPPDAGSRRRHNGGWIKTWAAAPDKDKTKIKGPKGAADPLQKKKKKKKKKWAWDFQAKKKWKWKAAPPDRPDIDTFWMDTSHPPDRVDIDIDMWMTMDGRRGIIMIMIMMIDNGTIMMMGGIDMDRDGDDTPPPVGGDDPPPPPPD/DEKDKDALCCCVPPHDANFAQDPDPCRNGDIWIKDKQLDADDPPRPPQDQKYKDKDPKDFFQPLLFKKKKKKKAKDFLFFFKKWKKKFADDPDPPPPQQDIDTQDMDGDGPVSHIFMFMTGDGDHGIIMIMMMTGTDHSPDPRSNIIIMMIMGDIDMGGSLPQFFWDQCRNHPRQKDKDDPFQDEKDKDAWDPDPQQIDGGGQCCQVRNDRGGIWIKDFCDPPHAAFGKIKIKGPWAFAADQAKKKKKKKKKAWGHQWAAKKWKWKAAPVVRDIDTFFMDGDHDDRHIDMWMTIGHGRGTIMIMIMGGTGHDRSHMMIMGTIHMGIDGFFTPPQVGGPDQDWDQCLVHPSAKDWDDVVVVPFQFEKDKAFQVGVCVVNVVLRFHRPPPRDRNGIWIWTDDPPDQDDFFGKIKIKHDKDAADQFKKKKKWKKAAADPDADPLGFFFWKKWKWKWDQDPVRDIDIGTFWMDTGHDDSDIDMWMTMGHGRGIIMMMMMTGGTNPPPRIIITIGGMDMDTHHHDTPPPVGGDDQQWFQQQDHNRQKDWPDPDPWEKDFFDPVDDDPPDARSRRRHSGGWIKTWAAAPDKDKTKIKGPKGAFDPLQKKKKKWKKKWAWDDQAKKKWKWKAAPPDRPDIDTFWIDTSHPPDRVDIDIDMWMTMDGRRGIIMIMIMMIDNGTMMMIGGIDMDRDGDDTPPPVGGDDPPPPPPD